Protein 3WID (pdb70)

Organism: Thermoplasma volcanium (strain ATCC 51530 / DSM 4299 / JCM 9571 / NBRC 15438 / GSS1) (NCBI:txid273116)

Sequence (1438 aa):
STINAIVTDAPKGGVKYTKIDMPEPEKYEAKLKPVYIGICGTDRGEVAGALSFTYNPEGENFLVLGHEALLQVLDVSDNNYIKRGDFVVPLVRRPGKCVNCRIGRQDNCSIGDPDKHEAGITGLHGFMRDVIYDDIQNLVKVNDPDLGKIAVLTEPLKNVMKAFEVFDVVSKRSIFQNDDSTFIGKKMVVIGSGSEAFLYSFVGKDRGFDVTMVNRHDETENKMKMMDDFGVGFSNYLKDMPDKIDLLVDTSGDPSTIFKFVKKVNNNGVVILFGFNGKAPGYPVNGEDIDYIVERNITIAGSVDAAKIHYVQALDSLSNWYHRHPQTIKDIITYEAKPEETNIFFQKPKGEIKTVIKWPSTINAIVTDAPKGGVKYTKIDMPEPEKYEAKLKPVYIGICGTDRGEVAGALSFTYNPEGENFLVLGHEALLQVLDVSDNNYIKRGDFVVPLVRRPGKCVNCRIGRQDNCSIGDPDKHEAGITGLHGFMRDVIYDDIQNLVKVNDPDLGKIAVLTEPLKNVMKAFEVFDVVSKRSIFQNDDSTFIGKKMVVIGSGSEAFLYSFVGKDRGFDVTMVNRHDETENKMKMMDDFGVGFSNYLKDMPDKIDLLVDTSGDPSTIFKFVKKVNNNGVVILFGFNGKAPGYPVNGEDIDYIVERNITIAGSVDAAKIHYVQALDSLSNWYHRHPQTIKDIITYEAKPEETNIFFQKPKGEIKTVIKWPSTINAIVTDAPKGGVKYTKIDMPEPYEAKLKPVYIGICGTDRGEVAGALSFTYNPEGENFLVLGHEALLQVLDVSDNNYIKRGDFVVPLVRRPGKCVNCRIGRQDNCSIGDPDKHEAGITGLHGFMRDVIYDDIQNLVKVNDPDLGKIAVLTEPLKNVMKAFEVFDVVSKRSIFQNDDSTFIGKKMVVIGSGSEAFLYSFVGKDRGFDVTMVNRHDETENKMKMMDDFGVGFSNYLKDMPDKIDLLVDTSGDPSTIFKFVKKVNNNGVVILFGFNGKAPGYPVNGEDIDYIVERNITIAGSVDAAKIHYVQALDSLSNWYHRHPQTIKDIITYEAKPEETNIFFQKPKGEIKTVIKWPSTINAIVTDAPKGGVKYTKIDMPEPEKYEAKLKPVYIGICGTDRGEVAGALSFTYNPEGENFLVLGHEALLQVLDVSDNNYIKRGDFVVPLVRRPGKCVNCRIGRQDNCSIGDPDKHEAGITGLHGFMRDVIYDDIQNLVKVNDPDLGKIAVLTEPLKNVMKAFEVFDVVSKRSIFQNDDSTFIGKKMVVIGSGSEAFLYSFVGKDRGFDVTMVNRHDETENKMKMMDDFGVGFSNYLKDMPDKIDLLVDTSGDPSTIFKFVKKVNNNGVVILFGFNGKAPGYPVNGEDIDYIVERNITIAGSVDAAKIHYVQALDSLSNWYHRHPQTIKDIITYEAKPEETNIFFQKPKGEIKTVIKWP

InterPro domains:
  IPR011032 GroES-like superfamily [SSF50129] (4-195)
  IPR013154 Alcohol dehydrogenase-like, N-terminal [PF08240] (30-144)
  IPR026583 Glucose 1-dehydrogenase, archaea [MF_02127] (4-361)
  IPR031640 Glucose dehydrogenase, C-terminal [PF16912] (150-359)
  IPR036291 NAD(P)-binding domain superfamily [SSF51735] (185-318)

Foldseek 3Di:
DKWWFWKAFPQQAAIATDIDDDDDDPDAFFKKFFQKFWDDVLLLCSRVSNDHQFHEAPPDGIAGATQLTKIATCQGPDDDPDGHGFIWHFAFKAAFDDPQSVVQRCLPPPPPPPRMGGDRGHNHHHRGMGMDGDHPVRIGTQPDPPLPPLLSCLFLLLLLVQLVVVVVVLLVPDPLDPPVNAQAAAEEEEEDQFQSSLSNQLVCVVRNHQYEYEYCDDDDVLSVVLCVVRNYHYDNVVVPNDAAHQEYEYAAQADVVQLVHLLRYAQSHEYEYEHHDPPHDDDDDDPVSVVSCVVRVYDYYYGGGHGVVSSVVSSVVSVVCCVRPVPSSVVLAPEAAEPRPCCCSVDPDDPHRMHMYRYD/DKWWFWKFQPLQAAIDTGIDDDDDDDDFFFKKFFQKFWDDPLLLNRNVSVDNQFHAAPPDRIAGATQLTKIATCQGDDDDPDGHGFIWHFAFKQAFDDPQRVVQRRLPPPPPPPRIAGDRGHNHHHRGMGMDTHHPVRIGTQPDPVLPPLLSLLFLLLLLLVLVVVVVVLLVVDQLDDPVSACAAAEEEEEDQAQNSVSNVLVCVVRRHAYEYEYQDDADVLSQVLCVVSNYHYDNVVPNDDAAHQEYEYQAQAPQVQLVRLLRHAQSGEYEYEHHDPPHDDDDDDPVSVVSCVVRVYYYYYGDGHGPVSSVVSSVVSVVCCVVPVVSSVSLAPEEAEPRPCVCSNDPPPPHRIHMYRYD/DKWWAWKFQPQQAAIDTDIDDDDDDAFFKKAFFKFWDDPVLLCSRVSVDNQFHAAPPDRIAGATQLTKIFTCQGHDDDPDGHGFIWHFAFKQAADDPCRVVQNSQVPPPPPPRIGGDRGHNHHHRRMGMDHDYPVRIGTQDDPPLPPLLSLLQLLLLLLVLVVVVVVLLVVDVLDDPVNACAAAEEEEEDQFQSSLSNQQVCVVSHHAYEYEYCDDDDPLSCVLCVLRNHHYDNCVVPNDAAHQEYEYQPQAPQVQLVRLLRYAQSHEAEYEHDDPPHDDDDQDPVSVVSCVVRVYYYYYTDGHGPVSSVVSSVSSVVCCVRPVVSSVVLAPEEAASNPVCVSVDPDPPHRMYMYRYD/DWWWFWKFFPQQAAIDRGIDDDDDDPDFFFKKAFQKFWDDVVLLCSRVSNDNQFHAAPPDGIAGATQLTKMFTCDGPDDDPDHHGFIWRFAFKAAFDDPQRVVQRCLVPPPPPPRIAGDRGHNHHHRRMGMDTHYPVRIGTQPDPVLPPLLSCLFLLLQLLVLVVVVVVLLVVDQLDDPVSACAAAEEEEEDQAQSSLSNQLVCVVRRHQAEYEECDDDDVLSVVLCVVSNYHYDYVVVPNDAAHQEYEYQDQAVVVQLVNLLRYAQSHEYEYEHHDPVHDDDDQDPVSVVSCVVRVYYYHYGGGHGPVSSVVSSVVSVVCCVVPVPSSVSQAPEADESNPCCCSPDPDDNHRMYMYRYD

B-factor: mean 48.36, std 15.12, range [22.32, 120.38]

CATH classification: 3.90.180.10 (+1 more: 3.40.50.720)

Nearest PDB structures (foldseek):
  3wic-assembly1_C  TM=9.984E-01  e=1.412E-76  Thermoplasma volcanium GSS1
  3wie-assembly1_B  TM=9.990E-01  e=1.267E-75  Thermoplasma volcanium GSS1
  3wid-assembly1_C  TM=1.001E+00  e=3.796E-75  Thermoplasma volcanium GSS1
  2cd9-assembly1_A-2  TM=9.134E-01  e=1.027E-37  Saccharolobus solfataricus
  2cda-assembly1_B-2  TM=9.134E-01  e=1.267E-35  Saccharolobus solfataricus

Secondary structure (DSSP, 8-state):
-EEEEEEEETTTEEEEEEEEE----SS-SEEEEEEEEE--HHHHHHHTT--SS-B--TT-S-EE--SEEEEEEEEE-S-SS--TT-EEEE-SEE--SSTTGGGT-GGG-SS-TTTSEEBTTBSB--S-BS-EEE-GGGEEE---GGGGGGGGGHHHHHHHHHHHHHHHHHGGGS--S-TTSS-TT-EEEEEB-SHHHHHHHHHHHHTT-EEEEEESS---HHHHHHHHHTT-EEEETTT----SEEEEEE-S--HHHHHHHHTTEEEEEEEEE----TTPPPEEE-HHHHHHHHHTT-EEEE-----HHHHHHHHHHHHHHHTT-HHHHHTTEEEEE-TT-GGGGTSPPTT-SEEEEE--/-EEEEEEEETTTEEEEEEEEE----SS-SEEEEEEEEE--HHHHHHHTT--TT-BPPTT-S-EE---EEEEEEEEE-S-SS--TT-EEEE-SEE--SSTTGGGT-GGG-SS-TTTSEEETTBEE--S-BS-EEE-GGGEEE---TT-GGGGGGHHHHHHHHHHHHHHHHHGGGS--S-TTSS-TT-EEEEE--SHHHHHHHHHHHHTT-EEEEEESS---HHHHHHHHHHT-EEEETTT----SEEEEEE-S--HHHHHHHHTTEEEEEEEEE----TTSPPEEE-HHHHHHHHHHT-EEEE-----HHHHHHHHHHHHHHHTT-HHHHHTTEEEEE-TT-GGGGTS--TT-SEEEEE--/-EEEEEEEETTTEEEEEEEEE------EEEEEEEEE--HHHHHHHHT--TT-BPPTT-S-EE---EEEEEEEEE-S-SS--TT-EEEEPSEE--SSTTGGGT-GGG-SS-TTTSEEBTTBSB--S-BS-EEE-GGGEEE---TTTGGGGGGHHHHHHHHHHHHHHHHHGGGS--S-TTSS-TT-EEEEEB-SHHHHHHHHHHHHTTPEEEEEESS---HHHHHHHHHTT-EEEETTTS---SEEEEEESS--HHHHHHHHTTEEEEEEEEE----TTPPPEEE-HHHHHHHHHTT-EEEE-----HHHHHHHHHHHHHHHTT-HHHHHTTEEEEE-TT-GGGGTS--TT-SEEEEE--/-EEEEEEEETTTEEEEEEEEE-PPPSS-SEEEEEEEEE--HHHHHHHTT--TT-BPPSS-S-EE---EEEEEEEEE---SS--TT-EEEE-SEE--SSTTGGGT-GGG-SS-TTTSEEBTTBSB--S-BS-EEE-GGGEEE---TT-GGGGGGHHHHHHHHHHHHHHHHHGGGS--S-TTSS-TT-EEEEEB-SHHHHHHHHHHHHTT-EEEEEESS---HHHHHHHHHHT-EEEETTT-----EEEEEESS--HHHHHHHHTTEEEEEEEEE----TTPPPEEE-HHHHHHHHHTT-EEEE-----HHHHHHHHHHHHHHHTTSHHHHHTTEEEEE-TT-TTTTTS--TT-SEEEEE--

Structure (mmCIF, N/CA/C/O backbone):
data_3WID
#
_entry.id   3WID
#
_cell.length_a   79.172
_cell.length_b   90.346
_cell.length_c   120.370
_cell.angle_alpha   90.000
_cell.angle_beta   90.840
_cell.angle_gamma   90.000
#
_symmetry.space_group_name_H-M   'P 1 21 1'
#
loop_
_entity.id
_entity.type
_entity.pdbx_description
1 polymer 'Glucose 1-dehydrogenase'
2 non-polymer 'ZINC ION'
3 non-polymer 'NADP NICOTINAMIDE-ADENINE-DINUCLEOTIDE PHOSPHATE'
4 non-polymer S-1,2-PROPANEDIOL
5 non-polymer 'PENTAETHYLENE GLYCOL'
6 water water
#
loop_
_atom_site.group_PDB
_atom_site.id
_atom_site.type_symbol
_atom_site.label_atom_id
_atom_site.label_alt_id
_atom_site.label_comp_id
_atom_site.label_asym_id
_atom_site.label_entity_id
_atom_site.label_seq_id
_atom_site.pdbx_PDB_ins_code
_atom_site.Cartn_x
_atom_site.Cartn_y
_atom_site.Cartn_z
_atom_site.occupancy
_atom_site.B_iso_or_equiv
_atom_site.auth_seq_id
_atom_site.auth_comp_id
_atom_site.auth_asym_id
_atom_site.auth_atom_id
_atom_site.pdbx_PDB_model_num
ATOM 1 N N . SER A 1 2 ? 39.940 -33.173 -1.837 1.00 51.95 2 SER A N 1
ATOM 2 C CA . SER A 1 2 ? 41.373 -33.451 -1.681 1.00 51.55 2 SER A CA 1
ATOM 3 C C . SER A 1 2 ? 41.652 -34.207 -0.363 1.00 50.14 2 SER A C 1
ATOM 4 O O . SER A 1 2 ? 40.859 -34.155 0.552 1.00 56.32 2 SER A O 1
ATOM 7 N N . THR A 1 3 ? 42.762 -34.943 -0.287 1.00 52.21 3 THR A N 1
ATOM 8 C CA . THR A 1 3 ? 43.051 -35.816 0.868 1.00 54.39 3 THR A CA 1
ATOM 9 C C . THR A 1 3 ? 43.988 -35.160 1.878 1.00 46.94 3 THR A C 1
ATOM 10 O O . THR A 1 3 ? 45.068 -34.702 1.513 1.00 47.29 3 THR A O 1
ATOM 14 N N . ILE A 1 4 ? 43.568 -35.091 3.134 1.00 45.13 4 ILE A N 1
ATOM 15 C CA . ILE A 1 4 ? 44.415 -34.447 4.182 1.00 41.93 4 ILE A CA 1
ATOM 16 C C . ILE A 1 4 ? 44.453 -35.282 5.433 1.00 37.10 4 ILE A C 1
ATOM 17 O O . ILE A 1 4 ? 43.606 -36.174 5.652 1.00 37.38 4 ILE A O 1
ATOM 22 N N . ASN A 1 5 ? 45.459 -35.036 6.255 1.00 42.18 5 ASN A N 1
ATOM 23 C CA . ASN A 1 5 ? 45.456 -35.600 7.625 1.00 47.38 5 ASN A CA 1
ATOM 24 C C . ASN A 1 5 ? 44.565 -34.794 8.557 1.00 48.17 5 ASN A C 1
ATOM 25 O O . ASN A 1 5 ? 44.482 -33.581 8.439 1.00 51.06 5 ASN A O 1
ATOM 30 N N . ALA A 1 6 ? 43.928 -35.486 9.488 1.00 48.37 6 ALA A N 1
ATOM 31 C CA . ALA A 1 6 ? 43.000 -34.882 10.421 1.00 45.13 6 ALA A CA 1
ATOM 32 C C . ALA A 1 6 ? 42.797 -35.774 11.614 1.00 50.06 6 ALA A C 1
ATOM 33 O O . ALA A 1 6 ? 42.840 -37.012 11.482 1.00 50.84 6 ALA A O 1
ATOM 35 N N . ILE A 1 7 ? 42.535 -35.147 12.776 1.00 46.09 7 ILE A N 1
ATOM 36 C CA . ILE A 1 7 ? 42.109 -35.882 13.964 1.00 42.18 7 ILE A CA 1
ATOM 37 C C . ILE A 1 7 ? 40.577 -35.803 14.074 1.00 45.21 7 ILE A C 1
ATOM 38 O O . ILE A 1 7 ? 40.011 -34.705 14.130 1.00 48.54 7 ILE A O 1
ATOM 43 N N . VAL A 1 8 ? 39.909 -36.956 14.099 1.00 44.99 8 VAL A N 1
ATOM 44 C CA . VAL A 1 8 ? 38.458 -37.013 14.051 1.00 42.04 8 VAL A CA 1
ATOM 45 C C . VAL A 1 8 ? 37.807 -37.905 15.090 1.00 42.42 8 VAL A C 1
ATOM 46 O O . VAL A 1 8 ? 38.472 -38.657 15.790 1.00 44.48 8 VAL A O 1
ATOM 50 N N . THR A 1 9 ? 36.481 -37.782 15.167 1.00 43.24 9 THR A N 1
ATOM 51 C CA . THR A 1 9 ? 35.643 -38.564 16.049 1.00 42.58 9 THR A CA 1
ATOM 52 C C . THR A 1 9 ? 34.332 -38.820 15.349 1.00 42.96 9 THR A C 1
ATOM 53 O O . THR A 1 9 ? 34.078 -38.351 14.222 1.00 43.83 9 THR A O 1
ATOM 57 N N . ASP A 1 10 ? 33.466 -39.517 16.055 1.00 46.58 10 ASP A N 1
ATOM 58 C CA . ASP A 1 10 ? 32.167 -39.804 15.537 1.00 52.01 10 ASP A CA 1
ATOM 59 C C . ASP A 1 10 ? 31.228 -39.270 16.576 1.00 59.17 10 ASP A C 1
ATOM 60 O O . ASP A 1 10 ? 30.922 -39.949 17.560 1.00 56.19 10 ASP A O 1
ATOM 65 N N . ALA A 1 11 ? 30.768 -38.040 16.389 1.00 58.26 11 ALA A N 1
ATOM 66 C CA . ALA A 1 11 ? 29.962 -37.455 17.446 1.00 59.43 11 ALA A CA 1
ATOM 67 C C . ALA A 1 11 ? 28.500 -37.830 17.225 1.00 53.76 11 ALA A C 1
ATOM 68 O O . ALA A 1 11 ? 28.007 -37.804 16.101 1.00 47.35 11 ALA A O 1
ATOM 70 N N . PRO A 1 12 ? 27.783 -38.144 18.302 1.00 49.65 12 PRO A N 1
ATOM 71 C CA . PRO A 1 12 ? 28.181 -38.114 19.681 1.00 51.30 12 PRO A CA 1
ATOM 72 C C . PRO A 1 12 ? 28.716 -39.404 20.243 1.00 58.23 12 PRO A C 1
ATOM 73 O O . PRO A 1 12 ? 28.888 -39.474 21.473 1.00 54.15 12 PRO A O 1
ATOM 77 N N . LYS A 1 13 ? 28.910 -40.421 19.386 1.00 64.41 13 LYS A N 1
ATOM 78 C CA . LYS A 1 13 ? 29.298 -41.771 19.838 1.00 57.03 13 LYS A CA 1
ATOM 79 C C . LYS A 1 13 ? 30.648 -41.740 20.538 1.00 59.79 13 LYS A C 1
ATOM 80 O O . LYS A 1 13 ? 30.787 -42.146 21.689 1.00 65.34 13 LYS A O 1
ATOM 86 N N . GLY A 1 14 ? 31.676 -41.295 19.843 1.00 58.05 14 GLY A N 1
ATOM 87 C CA . GLY A 1 14 ? 32.942 -41.089 20.525 1.00 60.62 14 GLY A CA 1
ATOM 88 C C . GLY A 1 14 ? 34.162 -41.525 19.784 1.00 52.70 14 GLY A C 1
ATOM 89 O O . GLY A 1 14 ? 34.165 -41.605 18.584 1.00 57.98 14 GLY A O 1
ATOM 90 N N . GLY A 1 15 ? 35.222 -41.799 20.528 1.00 56.63 15 GLY A N 1
ATOM 91 C CA . GLY A 1 15 ? 36.429 -42.335 19.946 1.00 56.56 15 GLY A CA 1
ATOM 92 C C . GLY A 1 15 ? 37.142 -41.265 19.188 1.00 58.39 15 GLY A C 1
ATOM 93 O O . GLY A 1 15 ? 36.580 -40.199 18.942 1.00 66.74 15 GLY A O 1
ATOM 94 N N . VAL A 1 16 ? 38.378 -41.552 18.812 1.00 55.60 16 VAL A N 1
ATOM 95 C CA . VAL A 1 16 ? 39.233 -40.572 18.160 1.00 57.56 16 VAL A CA 1
ATOM 96 C C . VAL A 1 16 ? 40.190 -41.294 17.227 1.00 60.19 16 VAL A C 1
ATOM 97 O O . VAL A 1 16 ? 40.611 -42.398 17.531 1.00 69.60 16 VAL A O 1
ATOM 101 N N . LYS A 1 17 ? 40.538 -40.711 16.089 1.00 59.03 17 LYS A N 1
ATOM 102 C CA . LYS A 1 17 ? 41.667 -41.244 15.347 1.00 56.73 17 LYS A CA 1
ATOM 103 C C . LYS A 1 17 ? 42.377 -40.198 14.546 1.00 53.24 17 LYS A C 1
ATOM 104 O O . LYS A 1 17 ? 41.767 -39.276 14.061 1.00 56.95 17 LYS A O 1
ATOM 110 N N . TYR A 1 18 ? 43.683 -40.351 14.419 1.00 49.21 18 TYR A N 1
ATOM 111 C CA . TYR A 1 18 ? 44.444 -39.562 13.511 1.00 53.35 18 TYR A CA 1
ATOM 112 C C . TYR A 1 18 ? 44.423 -40.322 12.222 1.00 62.89 18 TYR A C 1
ATOM 113 O O . TYR A 1 18 ? 44.624 -41.529 12.225 1.00 53.03 18 TYR A O 1
ATOM 122 N N . THR A 1 19 ? 44.155 -39.624 11.117 1.00 66.96 19 THR A N 1
ATOM 123 C CA . THR A 1 19 ? 43.841 -40.303 9.879 1.00 60.48 19 THR A CA 1
ATOM 124 C C . THR A 1 19 ? 43.808 -39.417 8.623 1.00 61.32 19 THR A C 1
ATOM 125 O O . THR A 1 19 ? 43.944 -38.185 8.680 1.00 53.79 19 THR A O 1
ATOM 129 N N . LYS A 1 20 ? 43.669 -40.081 7.476 1.00 59.34 20 LYS A N 1
ATOM 130 C CA . LYS A 1 20 ? 43.440 -39.394 6.209 1.00 54.55 20 LYS A CA 1
ATOM 131 C C . LYS A 1 20 ? 41.924 -39.214 6.076 1.00 52.41 20 LYS A C 1
ATOM 132 O O . LYS A 1 20 ? 41.153 -40.084 6.494 1.00 50.22 20 LYS A O 1
ATOM 138 N N . ILE A 1 21 ? 41.504 -38.071 5.515 1.00 51.74 21 ILE A N 1
ATOM 139 C CA . ILE A 1 21 ? 40.073 -37.794 5.218 1.00 51.50 21 ILE A CA 1
ATOM 140 C C . ILE A 1 21 ? 39.950 -37.022 3.909 1.00 44.71 21 ILE A C 1
ATOM 141 O O . ILE A 1 21 ? 40.929 -36.378 3.449 1.00 43.59 21 ILE A O 1
ATOM 146 N N . ASP A 1 22 ? 38.763 -37.032 3.322 1.00 47.41 22 ASP A N 1
ATOM 147 C CA . ASP A 1 22 ? 38.548 -36.178 2.135 1.00 50.96 22 ASP A CA 1
ATOM 148 C C . ASP A 1 22 ? 37.772 -34.909 2.430 1.00 44.84 22 ASP A C 1
ATOM 149 O O . ASP A 1 22 ? 36.626 -34.960 2.871 1.00 44.85 22 ASP A O 1
ATOM 154 N N . MET A 1 23 ? 38.379 -33.774 2.117 1.00 45.71 23 MET A N 1
ATOM 155 C CA . MET A 1 23 ? 37.750 -32.493 2.348 1.00 49.94 23 MET A CA 1
ATOM 156 C C . MET A 1 23 ? 37.726 -31.715 1.071 1.00 45.67 23 MET A C 1
ATOM 157 O O . MET A 1 23 ? 38.652 -31.838 0.291 1.00 48.90 23 MET A O 1
ATOM 162 N N . PRO A 1 24 ? 36.693 -30.877 0.885 1.00 45.34 24 PRO A N 1
ATOM 163 C CA . PRO A 1 24 ? 36.666 -30.062 -0.305 1.00 47.36 24 PRO A CA 1
ATOM 164 C C . PRO A 1 24 ? 37.815 -29.104 -0.418 1.00 48.51 24 PRO A C 1
ATOM 165 O O . PRO A 1 24 ? 38.406 -28.686 0.581 1.00 51.34 24 PRO A O 1
ATOM 169 N N . GLU A 1 25 ? 38.115 -28.729 -1.654 1.00 47.05 25 GLU A N 1
ATOM 170 C CA . GLU A 1 25 ? 39.186 -27.809 -1.916 1.00 50.44 25 GLU A CA 1
ATOM 171 C C . GLU A 1 25 ? 38.622 -26.691 -2.814 1.00 48.33 25 GLU A C 1
ATOM 172 O O . GLU A 1 25 ? 38.885 -26.638 -4.002 1.00 54.18 25 GLU A O 1
ATOM 178 N N . PRO A 1 26 ? 37.914 -25.735 -2.208 1.00 50.26 26 PRO A N 1
ATOM 179 C CA . PRO A 1 26 ? 37.310 -24.676 -2.986 1.00 48.38 26 PRO A CA 1
ATOM 180 C C . PRO A 1 26 ? 38.363 -23.819 -3.602 1.00 45.15 26 PRO A C 1
ATOM 181 O O . PRO A 1 26 ? 39.354 -23.469 -2.971 1.00 45.92 26 PRO A O 1
ATOM 185 N N . GLU A 1 27 ? 38.182 -23.525 -4.865 1.00 43.35 27 GLU A N 1
ATOM 186 C CA . GLU A 1 27 ? 39.021 -22.566 -5.533 1.00 45.74 27 GLU A CA 1
ATOM 187 C C . GLU A 1 27 ? 38.632 -21.171 -5.032 1.00 43.81 27 GLU A C 1
ATOM 188 O O . GLU A 1 27 ? 39.423 -20.288 -5.107 1.00 42.09 27 GLU A O 1
ATOM 194 N N . LYS A 1 28 ? 37.370 -20.978 -4.663 1.00 46.33 28 LYS A N 1
ATOM 195 C CA . LYS A 1 28 ? 36.868 -19.686 -4.202 1.00 49.14 28 LYS A CA 1
ATOM 196 C C . LYS A 1 28 ? 36.833 -19.666 -2.660 1.00 45.67 28 LYS A C 1
ATOM 197 O O . LYS A 1 28 ? 36.084 -20.440 -2.019 1.00 43.32 28 LYS A O 1
ATOM 203 N N . TYR A 1 29 ? 37.621 -18.781 -2.067 1.00 40.85 29 TYR A N 1
ATOM 204 C CA . TYR A 1 29 ? 37.608 -18.646 -0.605 1.00 40.47 29 TYR A CA 1
ATOM 205 C C . TYR A 1 29 ? 38.209 -17.323 -0.232 1.00 40.26 29 TYR A C 1
ATOM 206 O O . TYR A 1 29 ? 38.940 -16.741 -0.986 1.00 39.76 29 TYR A O 1
ATOM 215 N N . GLU A 1 30 ? 37.883 -16.855 0.957 1.00 41.64 30 GLU A N 1
ATOM 216 C CA . GLU A 1 30 ? 38.522 -15.686 1.510 1.00 39.09 30 GLU A CA 1
ATOM 217 C C . GLU A 1 30 ? 39.847 -16.002 2.149 1.00 37.14 30 GLU A C 1
ATOM 218 O O . GLU A 1 30 ? 40.786 -15.280 1.937 1.00 41.94 30 GLU A O 1
ATOM 224 N N . ALA A 1 31 ? 39.915 -17.070 2.943 1.00 39.11 31 ALA A N 1
ATOM 225 C CA . ALA A 1 31 ? 41.147 -17.455 3.604 1.00 38.88 31 ALA A CA 1
ATOM 226 C C . ALA A 1 31 ? 41.352 -18.955 3.675 1.00 35.03 31 ALA A C 1
ATOM 227 O O . ALA A 1 31 ? 40.422 -19.715 3.821 1.00 38.32 31 ALA A O 1
ATOM 229 N N . LYS A 1 32 ? 42.623 -19.330 3.576 1.00 35.51 32 LYS A N 1
ATOM 230 C CA . LYS A 1 32 ? 43.082 -20.667 3.592 1.00 37.81 32 LYS A CA 1
ATOM 231 C C . LYS A 1 32 ? 44.225 -20.718 4.602 1.00 33.47 32 LYS A C 1
ATOM 232 O O . LYS A 1 32 ? 45.172 -19.937 4.537 1.00 36.55 32 LYS A O 1
ATOM 238 N N . LEU A 1 33 ? 44.186 -21.692 5.486 1.00 34.59 33 LEU A N 1
ATOM 239 C CA . LEU A 1 33 ? 45.077 -21.690 6.637 1.00 34.65 33 LEU A CA 1
ATOM 240 C C . LEU A 1 33 ? 45.501 -23.097 6.967 1.00 38.39 33 LEU A C 1
ATOM 241 O O . LEU A 1 33 ? 44.819 -24.068 6.588 1.00 43.14 33 LEU A O 1
ATOM 246 N N . LYS A 1 34 ? 46.583 -23.197 7.742 1.00 39.66 34 LYS A N 1
ATOM 247 C CA . LYS A 1 34 ? 46.956 -24.451 8.391 1.00 41.13 34 LYS A CA 1
ATOM 248 C C . LYS A 1 34 ? 47.073 -24.230 9.892 1.00 42.24 34 LYS A C 1
ATOM 249 O O . LYS A 1 34 ? 47.370 -23.117 10.347 1.00 37.15 34 LYS A O 1
ATOM 255 N N . PRO A 1 35 ? 46.876 -25.298 10.663 1.00 42.01 35 PRO A N 1
ATOM 256 C CA . PRO A 1 35 ? 47.071 -25.209 12.096 1.00 44.89 35 PRO A CA 1
ATOM 257 C C . PRO A 1 35 ? 48.537 -25.240 12.457 1.00 50.58 35 PRO A C 1
ATOM 258 O O . PRO A 1 35 ? 49.325 -25.937 11.799 1.00 51.37 35 PRO A O 1
ATOM 262 N N . VAL A 1 36 ? 48.894 -24.449 13.468 1.00 44.76 36 VAL A N 1
ATOM 263 C CA . VAL A 1 36 ? 50.257 -24.400 14.050 1.00 44.21 36 VAL A CA 1
ATOM 264 C C . VAL A 1 36 ? 50.256 -25.097 15.433 1.00 46.66 36 VAL A C 1
ATOM 265 O O . VAL A 1 36 ? 51.146 -25.887 15.724 1.00 44.58 36 VAL A O 1
ATOM 269 N N . TYR A 1 37 ? 49.269 -24.767 16.268 1.00 42.41 37 TYR A N 1
ATOM 270 C CA . TYR A 1 37 ? 49.026 -25.397 17.535 1.00 42.76 37 TYR A CA 1
ATOM 271 C C . TYR A 1 37 ? 47.551 -25.463 17.750 1.00 38.91 37 TYR A C 1
ATOM 272 O O . TYR A 1 37 ? 46.848 -24.565 17.328 1.00 38.69 37 TYR A O 1
ATOM 281 N N . ILE A 1 38 ? 47.103 -26.518 18.415 1.00 40.93 38 ILE A N 1
ATOM 282 C CA . ILE A 1 38 ? 45.723 -26.692 18.839 1.00 47.32 38 ILE A CA 1
ATOM 283 C C . ILE A 1 38 ? 45.692 -27.250 20.279 1.00 51.67 38 ILE A C 1
ATOM 284 O O . ILE A 1 38 ? 46.166 -28.370 20.519 1.00 50.04 38 ILE A O 1
ATOM 289 N N . GLY A 1 39 ? 45.109 -26.453 21.209 1.00 46.34 39 GLY A N 1
ATOM 290 C CA . GLY A 1 39 ? 44.834 -26.857 22.578 1.00 40.89 39 GLY A CA 1
ATOM 291 C C . GLY A 1 39 ? 43.752 -27.918 22.725 1.00 39.41 39 GLY A C 1
ATOM 292 O O . GLY A 1 39 ? 42.859 -28.041 21.896 1.00 41.72 39 GLY A O 1
ATOM 293 N N . ILE A 1 40 ? 43.829 -28.684 23.796 1.00 41.78 40 ILE A N 1
ATOM 294 C CA . ILE A 1 40 ? 42.708 -29.553 24.203 1.00 48.03 40 ILE A CA 1
ATOM 295 C C . ILE A 1 40 ? 42.192 -29.222 25.613 1.00 44.70 40 ILE A C 1
ATOM 296 O O . ILE A 1 40 ? 42.914 -28.696 26.452 1.00 38.80 40 ILE A O 1
ATOM 301 N N . CYS A 1 41 ? 40.916 -29.504 25.834 1.00 50.38 41 CYS A N 1
ATOM 302 C CA . CYS A 1 41 ? 40.269 -29.200 27.115 1.00 54.50 41 CYS A CA 1
ATOM 303 C C . CYS A 1 41 ? 39.398 -30.396 27.422 1.00 47.66 41 CYS A C 1
ATOM 304 O O . CYS A 1 41 ? 39.345 -31.347 26.639 1.00 49.24 41 CYS A O 1
ATOM 307 N N . GLY A 1 42 ? 38.657 -30.320 28.522 1.00 47.05 42 GLY A N 1
ATOM 308 C CA . GLY A 1 42 ? 37.813 -31.430 28.949 1.00 41.06 42 GLY A CA 1
ATOM 309 C C . GLY A 1 42 ? 36.678 -31.726 27.972 1.00 45.24 42 GLY A C 1
ATOM 310 O O . GLY A 1 42 ? 36.172 -32.857 27.936 1.00 43.29 42 GLY A O 1
ATOM 311 N N . THR A 1 43 ? 36.260 -30.739 27.174 1.00 47.90 43 THR A N 1
ATOM 312 C CA . THR A 1 43 ? 35.222 -30.999 26.170 1.00 46.63 43 THR A CA 1
ATOM 313 C C . THR A 1 43 ? 35.747 -31.947 25.063 1.00 45.80 43 THR A C 1
ATOM 314 O O . THR A 1 43 ? 35.056 -32.842 24.592 1.00 50.97 43 THR A O 1
ATOM 318 N N . ASP A 1 44 ? 36.963 -31.739 24.621 1.00 45.97 44 ASP A N 1
ATOM 319 C CA . ASP A 1 44 ? 37.567 -32.656 23.661 1.00 46.47 44 ASP A CA 1
ATOM 320 C C . ASP A 1 44 ? 37.492 -34.110 24.246 1.00 53.12 44 ASP A C 1
ATOM 321 O O . ASP A 1 44 ? 36.969 -35.048 23.601 1.00 44.79 44 ASP A O 1
ATOM 326 N N . ARG A 1 45 ? 38.007 -34.266 25.482 1.00 46.55 45 ARG A N 1
ATOM 327 C CA . ARG A 1 45 ? 38.066 -35.579 26.164 1.00 49.75 45 ARG A CA 1
ATOM 328 C C . ARG A 1 45 ? 36.700 -36.172 26.369 1.00 52.02 45 ARG A C 1
ATOM 329 O O . ARG A 1 45 ? 36.498 -37.357 26.129 1.00 55.57 45 ARG A O 1
ATOM 337 N N . GLY A 1 46 ? 35.728 -35.332 26.700 1.00 52.96 46 GLY A N 1
ATOM 338 C CA . GLY A 1 46 ? 34.351 -35.812 26.807 1.00 51.15 46 GLY A CA 1
ATOM 339 C C . GLY A 1 46 ? 33.702 -36.149 25.477 1.00 58.29 46 GLY A C 1
ATOM 340 O O . GLY A 1 46 ? 32.860 -37.075 25.388 1.00 58.35 46 GLY A O 1
ATOM 341 N N . GLU A 1 47 ? 34.059 -35.405 24.419 1.00 61.70 47 GLU A N 1
ATOM 342 C CA . GLU A 1 47 ? 33.609 -35.791 23.078 1.00 59.91 47 GLU A CA 1
ATOM 343 C C . GLU A 1 47 ? 34.098 -37.229 22.788 1.00 58.69 47 GLU A C 1
ATOM 344 O O . GLU A 1 47 ? 33.301 -38.130 22.522 1.00 57.93 47 GLU A O 1
ATOM 350 N N . VAL A 1 48 ? 35.406 -37.417 22.885 1.00 58.96 48 VAL A N 1
ATOM 351 C CA . VAL A 1 48 ? 36.063 -38.683 22.566 1.00 59.94 48 VAL A CA 1
ATOM 352 C C . VAL A 1 48 ? 35.607 -39.847 23.464 1.00 64.00 48 VAL A C 1
ATOM 353 O O . VAL A 1 48 ? 35.564 -40.978 23.031 1.00 64.33 48 VAL A O 1
ATOM 357 N N . ALA A 1 49 ? 35.233 -39.568 24.703 1.00 68.53 49 ALA A N 1
ATOM 358 C CA . ALA A 1 49 ? 34.722 -40.613 25.578 1.00 62.86 49 ALA A CA 1
ATOM 359 C C . ALA A 1 49 ? 33.243 -40.869 25.424 1.00 63.43 49 ALA A C 1
ATOM 360 O O . ALA A 1 49 ? 32.680 -41.581 26.223 1.00 76.23 49 ALA A O 1
ATOM 362 N N . GLY A 1 50 ? 32.574 -40.261 24.459 1.00 54.46 50 GLY A N 1
ATOM 363 C CA . GLY A 1 50 ? 31.140 -40.478 24.309 1.00 43.94 50 GLY A CA 1
ATOM 364 C C . GLY A 1 50 ? 30.314 -39.870 25.410 1.00 48.38 50 GLY A C 1
ATOM 365 O O . GLY A 1 50 ? 29.144 -40.145 25.490 1.00 54.28 50 GLY A O 1
ATOM 366 N N . ALA A 1 51 ? 30.896 -39.001 26.237 1.00 54.96 51 ALA A N 1
ATOM 367 C CA . ALA A 1 51 ? 30.174 -38.414 27.362 1.00 55.47 51 ALA A CA 1
ATOM 368 C C . ALA A 1 51 ? 29.205 -37.276 26.995 1.00 59.53 51 ALA A C 1
ATOM 369 O O . ALA A 1 51 ? 28.321 -36.927 27.786 1.00 55.38 51 ALA A O 1
ATOM 371 N N . LEU A 1 52 ? 29.349 -36.693 25.810 1.00 59.09 52 LEU A N 1
ATOM 372 C CA . LEU A 1 52 ? 28.517 -35.562 25.443 1.00 60.90 52 LEU A CA 1
ATOM 373 C C . LEU A 1 52 ? 27.481 -36.018 24.416 1.00 69.46 52 LEU A C 1
ATOM 374 O O . LEU A 1 52 ? 27.840 -36.534 23.350 1.00 78.94 52 LEU A O 1
ATOM 379 N N . SER A 1 53 ? 26.196 -35.857 24.732 1.00 69.68 53 SER A N 1
ATOM 380 C CA . SER A 1 53 ? 25.156 -36.339 23.820 1.00 73.01 53 SER A CA 1
ATOM 381 C C . SER A 1 53 ? 24.641 -35.271 22.840 1.00 71.29 53 SER A C 1
ATOM 382 O O . SER A 1 53 ? 24.064 -35.630 21.811 1.00 70.04 53 SER A O 1
ATOM 385 N N . PHE A 1 54 ? 24.883 -33.982 23.130 1.00 61.97 54 PHE A N 1
ATOM 386 C CA . PHE A 1 54 ? 24.421 -32.868 22.264 1.00 61.31 54 PHE A CA 1
ATOM 387 C C . PHE A 1 54 ? 25.322 -32.559 21.039 1.00 57.50 54 PHE A C 1
ATOM 388 O O . PHE A 1 54 ? 24.923 -31.832 20.152 1.00 55.81 54 PHE A O 1
ATOM 396 N N . THR A 1 55 ? 26.534 -33.110 21.026 1.00 57.48 55 THR A N 1
ATOM 397 C CA . THR A 1 55 ? 27.455 -33.011 19.913 1.00 55.47 55 THR A CA 1
ATOM 398 C C . THR A 1 55 ? 26.988 -33.890 18.723 1.00 59.97 55 THR A C 1
ATOM 399 O O . THR A 1 55 ? 26.328 -34.906 18.914 1.00 56.58 55 THR A O 1
ATOM 403 N N . TYR A 1 56 ? 27.329 -33.462 17.502 1.00 55.80 56 TYR A N 1
ATOM 404 C CA . TYR A 1 56 ? 26.982 -34.197 16.289 1.00 53.76 56 TYR A CA 1
ATOM 405 C C . TYR A 1 56 ? 27.913 -33.849 15.155 1.00 53.82 56 TYR A C 1
ATOM 406 O O . TYR A 1 56 ? 28.625 -32.834 15.216 1.00 42.11 56 TYR A O 1
ATOM 415 N N . ASN A 1 57 ? 27.912 -34.704 14.119 1.00 54.81 57 ASN A N 1
ATOM 416 C CA . ASN A 1 57 ? 28.770 -34.508 12.950 1.00 47.15 57 ASN A CA 1
ATOM 417 C C . ASN A 1 57 ? 28.087 -33.533 12.027 1.00 47.44 57 ASN A C 1
ATOM 418 O O . ASN A 1 57 ? 26.880 -33.307 12.124 1.00 52.26 57 ASN A O 1
ATOM 423 N N . PRO A 1 58 ? 28.854 -32.921 11.129 1.00 40.97 58 PRO A N 1
ATOM 424 C CA . PRO A 1 58 ? 28.239 -32.013 10.205 1.00 44.83 58 PRO A CA 1
ATOM 425 C C . PRO A 1 58 ? 27.281 -32.764 9.321 1.00 53.18 58 PRO A C 1
ATOM 426 O O . PRO A 1 58 ? 27.497 -33.935 9.050 1.00 58.80 58 PRO A O 1
ATOM 430 N N . GLU A 1 59 ? 26.236 -32.077 8.880 1.00 56.13 59 GLU A N 1
ATOM 431 C CA . GLU A 1 59 ? 25.195 -32.682 8.094 1.00 63.49 59 GLU A CA 1
ATOM 432 C C . GLU A 1 59 ? 25.739 -33.585 6.967 1.00 61.24 59 GLU A C 1
ATOM 433 O O . GLU A 1 59 ? 26.653 -33.209 6.230 1.00 55.59 59 GLU A O 1
ATOM 439 N N . GLY A 1 60 ? 25.184 -34.797 6.894 1.00 64.30 60 GLY A N 1
ATOM 440 C CA . GLY A 1 60 ? 25.529 -35.792 5.865 1.00 59.86 60 GLY A CA 1
ATOM 441 C C . GLY A 1 60 ? 26.940 -36.363 5.950 1.00 61.61 60 GLY A C 1
ATOM 442 O O . GLY A 1 60 ? 27.490 -36.848 4.943 1.00 64.08 60 GLY A O 1
ATOM 443 N N . GLU A 1 61 ? 27.557 -36.292 7.130 1.00 57.46 61 GLU A N 1
ATOM 444 C CA . GLU A 1 61 ? 28.924 -36.820 7.309 1.00 53.03 61 GLU A CA 1
ATOM 445 C C . GLU A 1 61 ? 29.018 -37.751 8.489 1.00 50.64 61 GLU A C 1
ATOM 446 O O . GLU A 1 61 ? 28.166 -37.709 9.385 1.00 52.24 61 GLU A O 1
ATOM 452 N N . ASN A 1 62 ? 30.056 -38.582 8.501 1.00 52.74 62 ASN A N 1
ATOM 453 C CA . ASN A 1 62 ? 30.151 -39.607 9.531 1.00 57.75 62 ASN A CA 1
ATOM 454 C C . ASN A 1 62 ? 31.423 -39.469 10.319 1.00 54.89 62 ASN A C 1
ATOM 455 O O . ASN A 1 62 ? 31.888 -40.399 10.942 1.00 50.99 62 ASN A O 1
ATOM 460 N N . PHE A 1 63 ? 31.980 -38.277 10.304 1.00 50.89 63 PHE A N 1
ATOM 461 C CA . PHE A 1 63 ? 32.958 -37.907 11.312 1.00 50.89 63 PHE A CA 1
ATOM 462 C C . PHE A 1 63 ? 32.905 -36.395 11.600 1.00 45.75 63 PHE A C 1
ATOM 463 O O . PHE A 1 63 ? 32.283 -35.643 10.870 1.00 43.27 63 PHE A O 1
ATOM 471 N N . LEU A 1 64 ? 33.583 -35.987 12.657 1.00 43.87 64 LEU A N 1
ATOM 472 C CA . LEU A 1 64 ? 33.693 -34.592 13.056 1.00 40.43 64 LEU A CA 1
ATOM 473 C C . LEU A 1 64 ? 35.132 -34.370 13.380 1.00 38.36 64 LEU A C 1
ATOM 474 O O . LEU A 1 64 ? 35.662 -35.043 14.221 1.00 44.69 64 LEU A O 1
ATOM 479 N N . VAL A 1 65 ? 35.797 -33.489 12.658 1.00 40.50 65 VAL A N 1
ATOM 480 C CA . VAL A 1 65 ? 37.183 -33.110 12.980 1.00 40.86 65 VAL A CA 1
ATOM 481 C C . VAL A 1 65 ? 37.211 -32.382 14.344 1.00 45.88 65 VAL A C 1
ATOM 482 O O . VAL A 1 65 ? 36.431 -31.459 14.532 1.00 43.52 65 VAL A O 1
ATOM 486 N N . LEU A 1 66 ? 38.118 -32.790 15.250 1.00 44.33 66 LEU A N 1
ATOM 487 C CA . LEU A 1 66 ? 38.218 -32.247 16.583 1.00 43.59 66 LEU A CA 1
ATOM 488 C C . LEU A 1 66 ? 38.997 -30.959 16.611 1.00 39.53 66 LEU A C 1
ATOM 489 O O . LEU A 1 66 ? 39.757 -30.615 15.681 1.00 44.28 66 LEU A O 1
ATOM 494 N N . GLY A 1 67 ? 38.778 -30.221 17.680 1.00 35.78 67 GLY A N 1
ATOM 495 C CA . GLY A 1 67 ? 39.685 -29.160 18.044 1.00 38.11 67 GLY A CA 1
ATOM 496 C C . GLY A 1 67 ? 39.055 -27.794 17.845 1.00 38.33 67 GLY A C 1
ATOM 497 O O . GLY A 1 67 ? 38.674 -27.475 16.735 1.00 33.65 67 GLY A O 1
ATOM 498 N N . HIS A 1 68 ? 38.936 -27.021 18.941 1.00 41.10 68 HIS A N 1
ATOM 499 C CA . HIS A 1 68 ? 38.411 -25.663 18.916 1.00 37.26 68 HIS A CA 1
ATOM 500 C C . HIS A 1 68 ? 39.363 -24.614 19.448 1.00 38.77 68 HIS A C 1
ATOM 501 O O . HIS A 1 68 ? 39.066 -23.432 19.300 1.00 35.32 68 HIS A O 1
ATOM 508 N N . GLU A 1 69 ? 40.520 -25.020 20.009 1.00 41.09 69 GLU A N 1
ATOM 509 C CA . GLU A 1 69 ? 41.528 -24.060 20.508 1.00 40.54 69 GLU A CA 1
ATOM 510 C C . GLU A 1 69 ? 42.736 -23.947 19.629 1.00 40.53 69 GLU A C 1
ATOM 511 O O . GLU A 1 69 ? 43.765 -24.532 19.920 1.00 39.92 69 GLU A O 1
ATOM 517 N N . ALA A 1 70 ? 42.677 -23.089 18.625 1.00 40.57 70 ALA A N 1
ATOM 518 C CA . ALA A 1 70 ? 43.628 -23.190 17.542 1.00 32.27 70 ALA A CA 1
ATOM 519 C C . ALA A 1 70 ? 44.356 -21.950 17.451 1.00 32.60 70 ALA A C 1
ATOM 520 O O . ALA A 1 70 ? 43.878 -20.927 17.876 1.00 38.01 70 ALA A O 1
ATOM 522 N N . LEU A 1 71 ? 45.556 -22.082 16.930 1.00 33.52 71 LEU A N 1
ATOM 523 C CA . LEU A 1 71 ? 46.386 -21.007 16.496 1.00 34.10 71 LEU A CA 1
ATOM 524 C C . LEU A 1 71 ? 46.724 -21.442 15.073 1.00 37.21 71 LEU A C 1
ATOM 525 O O . LEU A 1 71 ? 47.198 -22.539 14.894 1.00 34.59 71 LEU A O 1
ATOM 530 N N . LEU A 1 72 ? 46.438 -20.602 14.084 1.00 37.88 72 LEU A N 1
ATOM 531 C CA . LEU A 1 72 ? 46.530 -20.986 12.681 1.00 38.00 72 LEU A CA 1
ATOM 532 C C . LEU A 1 72 ? 47.404 -20.002 12.003 1.00 38.50 72 LEU A C 1
ATOM 533 O O . LEU A 1 72 ? 47.590 -18.919 12.523 1.00 39.17 72 LEU A O 1
ATOM 538 N N . GLN A 1 73 ? 47.946 -20.393 10.839 1.00 36.81 73 GLN A N 1
ATOM 539 C CA . GLN A 1 73 ? 48.722 -19.465 10.004 1.00 37.57 73 GLN A CA 1
ATOM 540 C C . GLN A 1 73 ? 48.045 -19.308 8.646 1.00 37.13 73 GLN A C 1
ATOM 541 O O . GLN A 1 73 ? 47.563 -20.277 8.085 1.00 45.14 73 GLN A O 1
ATOM 547 N N . VAL A 1 74 ? 47.989 -18.098 8.134 1.00 36.63 74 VAL A N 1
ATOM 548 C CA . VAL A 1 74 ? 47.330 -17.857 6.880 1.00 41.09 74 VAL A CA 1
ATOM 549 C C . VAL A 1 74 ? 48.239 -18.342 5.729 1.00 45.68 74 VAL A C 1
ATOM 550 O O . VAL A 1 74 ? 49.365 -17.824 5.559 1.00 41.85 74 VAL A O 1
ATOM 554 N N . LEU A 1 75 ? 47.757 -19.306 4.944 1.00 42.16 75 LEU A N 1
ATOM 555 C CA . LEU A 1 75 ? 48.486 -19.728 3.731 1.00 41.94 75 LEU A CA 1
ATOM 556 C C . LEU A 1 75 ? 48.201 -18.783 2.597 1.00 43.55 75 LEU A C 1
ATOM 557 O O . LEU A 1 75 ? 49.086 -18.474 1.824 1.00 47.63 75 LEU A O 1
ATOM 562 N N . ASP A 1 76 ? 46.991 -18.262 2.535 1.00 42.79 76 ASP A N 1
ATOM 563 C CA . ASP A 1 76 ? 46.563 -17.497 1.371 1.00 43.88 76 ASP A CA 1
ATOM 564 C C . ASP A 1 76 ? 45.281 -16.759 1.694 1.00 40.60 76 ASP A C 1
ATOM 565 O O . ASP A 1 76 ? 44.468 -17.266 2.448 1.00 39.07 76 ASP A O 1
ATOM 570 N N . VAL A 1 77 ? 45.073 -15.576 1.130 1.00 46.17 77 VAL A N 1
ATOM 571 C CA . VAL A 1 77 ? 43.912 -14.815 1.490 1.00 45.97 77 VAL A CA 1
ATOM 572 C C . VAL A 1 77 ? 43.636 -13.772 0.439 1.00 50.81 77 VAL A C 1
ATOM 573 O O . VAL A 1 77 ? 44.552 -13.166 -0.037 1.00 53.49 77 VAL A O 1
ATOM 577 N N . SER A 1 78 ? 42.370 -13.528 0.110 1.00 49.86 78 SER A N 1
ATOM 578 C CA . SER A 1 78 ? 42.035 -12.488 -0.867 1.00 54.28 78 SER A CA 1
ATOM 579 C C . SER A 1 78 ? 42.398 -11.102 -0.353 1.00 59.87 78 SER A C 1
ATOM 580 O O . SER A 1 78 ? 42.536 -10.888 0.845 1.00 58.12 78 SER A O 1
ATOM 583 N N . ASP A 1 79 ? 42.528 -10.149 -1.263 1.00 57.55 79 ASP A N 1
ATOM 584 C CA . ASP A 1 79 ? 42.974 -8.839 -0.867 1.00 54.43 79 ASP A CA 1
ATOM 585 C C . ASP A 1 79 ? 42.108 -8.342 0.246 1.00 49.58 79 ASP A C 1
ATOM 586 O O . ASP A 1 79 ? 40.884 -8.302 0.115 1.00 52.13 79 ASP A O 1
ATOM 591 N N . ASN A 1 80 ? 42.718 -7.940 1.344 1.00 46.60 80 ASN A N 1
ATOM 592 C CA . ASN A 1 80 ? 41.964 -7.226 2.354 1.00 50.41 80 ASN A CA 1
ATOM 593 C C . ASN A 1 80 ? 42.865 -6.363 3.158 1.00 47.93 80 ASN A C 1
ATOM 594 O O . ASN A 1 80 ? 44.070 -6.448 3.069 1.00 53.63 80 ASN A O 1
ATOM 599 N N . ASN A 1 81 ? 42.268 -5.568 4.002 1.00 51.67 81 ASN A N 1
ATOM 600 C CA . ASN A 1 81 ? 43.037 -4.652 4.787 1.00 56.09 81 ASN A CA 1
ATOM 601 C C . ASN A 1 81 ? 43.521 -5.168 6.118 1.00 53.51 81 ASN A C 1
ATOM 602 O O . ASN A 1 81 ? 44.234 -4.459 6.795 1.00 52.27 81 ASN A O 1
ATOM 607 N N . TYR A 1 82 ? 43.232 -6.417 6.465 1.00 52.00 82 TYR A N 1
ATOM 608 C CA . TYR A 1 82 ? 43.518 -6.879 7.805 1.00 49.19 82 TYR A CA 1
ATOM 609 C C . TYR A 1 82 ? 44.616 -7.894 7.922 1.00 49.59 82 TYR A C 1
ATOM 610 O O . TYR A 1 82 ? 45.503 -7.690 8.748 1.00 41.98 82 TYR A O 1
ATOM 619 N N . ILE A 1 83 ? 44.585 -8.966 7.113 1.00 47.59 83 ILE A N 1
ATOM 620 C CA . ILE A 1 83 ? 45.585 -10.029 7.239 1.00 44.52 83 ILE A CA 1
ATOM 621 C C . ILE A 1 83 ? 46.153 -10.437 5.895 1.00 47.26 83 ILE A C 1
ATOM 622 O O . ILE A 1 83 ? 45.570 -10.183 4.849 1.00 46.81 83 ILE A O 1
ATOM 627 N N . LYS A 1 84 ? 47.301 -11.077 5.934 1.00 48.69 84 LYS A N 1
ATOM 628 C CA . LYS A 1 84 ? 47.987 -11.476 4.716 1.00 52.10 84 LYS A CA 1
ATOM 629 C C . LYS A 1 84 ? 48.724 -12.804 4.900 1.00 54.58 84 LYS A C 1
ATOM 630 O O . LYS A 1 84 ? 48.865 -13.317 6.038 1.00 46.35 84 LYS A O 1
ATOM 636 N N . ARG A 1 85 ? 49.189 -13.377 3.792 1.00 50.11 85 ARG A N 1
ATOM 637 C CA . ARG A 1 85 ? 49.900 -14.645 3.876 1.00 51.53 85 ARG A CA 1
ATOM 638 C C . ARG A 1 85 ? 50.906 -14.551 4.987 1.00 42.25 85 ARG A C 1
ATOM 639 O O . ARG A 1 85 ? 51.613 -13.564 5.100 1.00 47.70 85 ARG A O 1
ATOM 647 N N . GLY A 1 86 ? 50.980 -15.571 5.810 1.00 39.59 86 GLY A N 1
ATOM 648 C CA . GLY A 1 86 ? 51.991 -15.644 6.843 1.00 42.99 86 GLY A CA 1
ATOM 649 C C . GLY A 1 86 ? 51.545 -15.184 8.244 1.00 45.34 86 GLY A C 1
ATOM 650 O O . GLY A 1 86 ? 52.035 -15.675 9.245 1.00 46.87 86 GLY A O 1
ATOM 651 N N . ASP A 1 87 ? 50.622 -14.238 8.315 1.00 42.22 87 ASP A N 1
ATOM 652 C CA . ASP A 1 87 ? 50.066 -13.819 9.599 1.00 38.39 87 ASP A CA 1
ATOM 653 C C . ASP A 1 87 ? 49.564 -15.038 10.349 1.00 40.57 87 ASP A C 1
ATOM 654 O O . ASP A 1 87 ? 49.293 -16.103 9.736 1.00 38.22 87 ASP A O 1
ATOM 659 N N . PHE A 1 88 ? 49.499 -14.869 11.675 1.00 36.23 88 PHE A N 1
ATOM 660 C CA . PHE A 1 88 ? 48.887 -15.838 12.617 1.00 36.49 88 PHE A CA 1
ATOM 661 C C . PHE A 1 88 ? 47.538 -15.360 13.124 1.00 34.62 88 PHE A C 1
ATOM 662 O O . PHE A 1 88 ? 47.314 -14.148 13.393 1.00 32.98 88 PHE A O 1
ATOM 670 N N . VAL A 1 89 ? 46.611 -16.287 13.255 1.00 33.31 89 VAL A N 1
ATOM 671 C CA . VAL A 1 89 ? 45.258 -15.895 13.592 1.00 32.44 89 VAL A CA 1
ATOM 672 C C . VAL A 1 89 ? 44.708 -16.934 14.497 1.00 35.32 89 VAL A C 1
ATOM 673 O O . VAL A 1 89 ? 45.286 -18.012 14.566 1.00 34.94 89 VAL A O 1
ATOM 677 N N . VAL A 1 90 ? 43.673 -16.559 15.264 1.00 35.69 90 VAL A N 1
ATOM 678 C CA . VAL A 1 90 ? 42.917 -17.450 16.125 1.00 32.77 90 VAL A CA 1
ATOM 679 C C . VAL A 1 90 ? 41.504 -17.468 15.523 1.00 34.41 90 VAL A C 1
ATOM 680 O O . VAL A 1 90 ? 40.921 -16.410 15.293 1.00 36.69 90 VAL A O 1
ATOM 684 N N . PRO A 1 91 ? 40.974 -18.657 15.206 1.00 34.81 91 PRO A N 1
ATOM 685 C CA . PRO A 1 91 ? 39.636 -18.714 14.625 1.00 34.76 91 PRO A CA 1
ATOM 686 C C . PRO A 1 91 ? 38.536 -18.768 15.694 1.00 30.19 91 PRO A C 1
ATOM 687 O O . PRO A 1 91 ? 38.723 -19.274 16.780 1.00 30.84 91 PRO A O 1
ATOM 691 N N . LEU A 1 92 ? 37.395 -18.212 15.370 1.00 30.34 92 LEU A N 1
ATOM 692 C CA . LEU A 1 92 ? 36.215 -18.235 16.244 1.00 30.46 92 LEU A CA 1
ATOM 693 C C . LEU A 1 92 ? 35.759 -19.634 16.297 1.00 35.75 92 LEU A C 1
ATOM 694 O O . LEU A 1 92 ? 35.719 -20.315 15.220 1.00 31.73 92 LEU A O 1
ATOM 699 N N . VAL A 1 93 ? 35.356 -20.052 17.503 1.00 29.56 93 VAL A N 1
ATOM 700 C CA . VAL A 1 93 ? 34.709 -21.314 17.656 1.00 34.61 93 VAL A CA 1
ATOM 701 C C . VAL A 1 93 ? 33.239 -21.270 17.245 1.00 36.51 93 VAL A C 1
ATOM 702 O O . VAL A 1 93 ? 32.766 -22.072 16.375 1.00 34.89 93 VAL A O 1
ATOM 706 N N . ARG A 1 94 ? 32.506 -20.359 17.874 1.00 35.40 94 ARG A N 1
ATOM 707 C CA . ARG A 1 94 ? 31.051 -20.331 17.679 1.00 35.38 94 ARG A CA 1
ATOM 708 C C . ARG A 1 94 ? 30.748 -19.477 16.480 1.00 32.31 94 ARG A C 1
ATOM 709 O O . ARG A 1 94 ? 31.274 -18.397 16.374 1.00 36.22 94 ARG A O 1
ATOM 717 N N . ARG A 1 95 ? 29.884 -19.982 15.596 1.00 32.99 95 ARG A N 1
ATOM 718 C CA . ARG A 1 95 ? 29.455 -19.286 14.372 1.00 35.08 95 ARG A CA 1
ATOM 719 C C . ARG A 1 95 ? 27.988 -18.894 14.489 1.00 33.64 95 ARG A C 1
ATOM 720 O O . ARG A 1 95 ? 27.204 -19.617 15.096 1.00 34.99 95 ARG A O 1
ATOM 728 N N . PRO A 1 96 ? 27.624 -17.730 13.934 1.00 32.86 96 PRO A N 1
ATOM 729 C CA . PRO A 1 96 ? 26.323 -17.142 14.125 1.00 34.27 96 PRO A CA 1
ATOM 730 C C . PRO A 1 96 ? 25.210 -17.892 13.398 1.00 40.47 96 PRO A C 1
ATOM 731 O O . PRO A 1 96 ? 25.411 -18.407 12.286 1.00 39.34 96 PRO A O 1
ATOM 735 N N . GLY A 1 97 ? 24.045 -17.979 14.054 1.00 39.44 97 GLY A N 1
ATOM 736 C CA . GLY A 1 97 ? 22.810 -18.388 13.399 1.00 35.46 97 GLY A CA 1
ATOM 737 C C . GLY A 1 97 ? 22.123 -17.153 12.942 1.00 35.54 97 GLY A C 1
ATOM 738 O O . GLY A 1 97 ? 22.771 -16.264 12.492 1.00 34.39 97 GLY A O 1
ATOM 739 N N . LYS A 1 98 ? 20.798 -17.089 13.086 1.00 39.55 98 LYS A N 1
ATOM 740 C CA . LYS A 1 98 ? 20.039 -15.957 12.603 1.00 39.25 98 LYS A CA 1
ATOM 741 C C . LYS A 1 98 ? 19.382 -15.081 13.678 1.00 35.04 98 LYS A C 1
ATOM 742 O O . LYS A 1 98 ? 18.897 -14.029 13.344 1.00 36.99 98 LYS A O 1
ATOM 748 N N . CYS A 1 99 ? 19.224 -15.560 14.904 1.00 34.55 99 CYS A N 1
ATOM 749 C CA . CYS A 1 99 ? 18.558 -14.736 15.990 1.00 36.31 99 CYS A CA 1
ATOM 750 C C . CYS A 1 99 ? 19.104 -13.317 16.188 1.00 33.89 99 CYS A C 1
ATOM 751 O O . CYS A 1 99 ? 20.139 -12.947 15.685 1.00 36.18 99 CYS A O 1
ATOM 754 N N . VAL A 1 100 ? 18.412 -12.565 17.016 1.00 39.55 100 VAL A N 1
ATOM 755 C CA . VAL A 1 100 ? 18.699 -11.165 17.277 1.00 37.20 100 VAL A CA 1
ATOM 756 C C . VAL A 1 100 ? 20.123 -11.005 17.822 1.00 34.20 100 VAL A C 1
ATOM 757 O O . VAL A 1 100 ? 20.790 -10.039 17.513 1.00 32.74 100 VAL A O 1
ATOM 761 N N . ASN A 1 101 ? 20.603 -11.990 18.559 1.00 33.29 101 ASN A N 1
ATOM 762 C CA . ASN A 1 101 ? 21.915 -11.901 19.150 1.00 37.33 101 ASN A CA 1
ATOM 763 C C . ASN A 1 101 ? 23.028 -12.349 18.206 1.00 35.04 101 ASN A C 1
ATOM 764 O O . ASN A 1 101 ? 24.039 -11.656 18.093 1.00 30.20 101 ASN A O 1
ATOM 769 N N . CYS A 1 102 ? 22.822 -13.422 17.474 1.00 34.52 102 CYS A N 1
ATOM 770 C CA . CYS A 1 102 ? 23.743 -13.904 16.471 1.00 35.65 102 CYS A CA 1
ATOM 771 C C . CYS A 1 102 ? 24.013 -12.925 15.335 1.00 32.27 102 CYS A C 1
ATOM 772 O O . CYS A 1 102 ? 25.098 -12.856 14.846 1.00 31.55 102 CYS A O 1
ATOM 775 N N . ARG A 1 103 ? 23.013 -12.196 14.900 1.00 34.23 103 ARG A N 1
ATOM 776 C CA . ARG A 1 103 ? 23.170 -11.260 13.815 1.00 33.55 103 ARG A CA 1
ATOM 777 C C . ARG A 1 103 ? 24.013 -10.029 14.103 1.00 32.96 103 ARG A C 1
ATOM 778 O O . ARG A 1 103 ? 24.436 -9.372 13.202 1.00 31.77 103 ARG A O 1
ATOM 786 N N . ILE A 1 104 ? 24.211 -9.703 15.364 1.00 34.83 104 ILE A N 1
ATOM 787 C CA . ILE A 1 104 ? 25.115 -8.633 15.750 1.00 34.84 104 ILE A CA 1
ATOM 788 C C . ILE A 1 104 ? 26.539 -9.092 16.171 1.00 37.35 104 ILE A C 1
ATOM 789 O O . ILE A 1 104 ? 27.304 -8.320 16.688 1.00 36.01 104 ILE A O 1
ATOM 794 N N . GLY A 1 105 ? 26.850 -10.358 15.959 1.00 35.25 105 GLY A N 1
ATOM 795 C CA . GLY A 1 105 ? 28.117 -10.950 16.393 1.00 35.41 105 GLY A CA 1
ATOM 796 C C . GLY A 1 105 ? 28.125 -11.344 17.858 1.00 34.11 105 GLY A C 1
ATOM 797 O O . GLY A 1 105 ? 29.190 -11.461 18.486 1.00 29.86 105 GLY A O 1
ATOM 798 N N . ARG A 1 106 ? 26.935 -11.552 18.408 1.00 32.26 106 ARG A N 1
ATOM 799 C CA . ARG A 1 106 ? 26.829 -12.036 19.736 1.00 28.03 106 ARG A CA 1
ATOM 800 C C . ARG A 1 106 ? 26.142 -13.372 19.760 1.00 30.03 106 ARG A C 1
ATOM 801 O O . ARG A 1 106 ? 25.318 -13.663 20.625 1.00 31.99 106 ARG A O 1
ATOM 809 N N . GLN A 1 107 ? 26.596 -14.264 18.908 1.00 29.22 107 GLN A N 1
ATOM 810 C CA . GLN A 1 107 ? 26.187 -15.681 18.993 1.00 29.84 107 GLN A CA 1
ATOM 811 C C . GLN A 1 107 ? 26.551 -16.355 20.309 1.00 31.83 107 GLN A C 1
ATOM 812 O O . GLN A 1 107 ? 25.949 -17.363 20.697 1.00 28.54 107 GLN A O 1
ATOM 818 N N . ASP A 1 108 ? 27.576 -15.842 21.006 1.00 32.09 108 ASP A N 1
ATOM 819 C CA . ASP A 1 108 ? 27.836 -16.353 22.346 1.00 32.59 108 ASP A CA 1
ATOM 820 C C . ASP A 1 108 ? 26.612 -16.209 23.228 1.00 31.24 108 ASP A C 1
ATOM 821 O O . ASP A 1 108 ? 26.474 -16.880 24.231 1.00 32.53 108 ASP A O 1
ATOM 826 N N . ASN A 1 109 ? 25.728 -15.303 22.840 1.00 31.71 109 ASN A N 1
ATOM 827 C CA . ASN A 1 109 ? 24.478 -15.084 23.578 1.00 36.85 109 ASN A CA 1
ATOM 828 C C . ASN A 1 109 ? 23.283 -15.487 22.728 1.00 38.01 109 ASN A C 1
ATOM 829 O O . ASN A 1 109 ? 22.257 -14.850 22.811 1.00 37.38 109 ASN A O 1
ATOM 834 N N . CYS A 1 110 ? 23.427 -16.548 21.912 1.00 40.18 110 CYS A N 1
ATOM 835 C CA . CYS A 1 110 ? 22.351 -17.003 21.055 1.00 35.60 110 CYS A CA 1
ATOM 836 C C . CYS A 1 110 ? 21.030 -17.174 21.831 1.00 34.65 110 CYS A C 1
ATOM 837 O O . CYS A 1 110 ? 20.975 -17.805 22.891 1.00 38.51 110 CYS A O 1
ATOM 840 N N . SER A 1 111 ? 19.954 -16.619 21.300 1.00 37.73 111 SER A N 1
ATOM 841 C CA . SER A 1 111 ? 18.626 -16.737 21.957 1.00 40.03 111 SER A CA 1
ATOM 842 C C . SER A 1 111 ? 17.920 -18.075 21.716 1.00 39.55 111 SER A C 1
ATOM 843 O O . SER A 1 111 ? 16.968 -18.371 22.428 1.00 37.00 111 SER A O 1
ATOM 846 N N . ILE A 1 112 ? 18.381 -18.849 20.724 1.00 42.05 112 ILE A N 1
ATOM 847 C CA . ILE A 1 112 ? 17.791 -20.156 20.391 1.00 41.74 112 ILE A CA 1
ATOM 848 C C . ILE A 1 112 ? 18.643 -21.285 20.921 1.00 42.19 112 ILE A C 1
ATOM 849 O O . ILE A 1 112 ? 18.140 -22.201 21.496 1.00 45.22 112 ILE A O 1
ATOM 854 N N . GLY A 1 113 ? 19.958 -21.174 20.839 1.00 43.48 113 GLY A N 1
ATOM 855 C CA . GLY A 1 113 ? 20.806 -22.345 21.021 1.00 38.69 113 GLY A CA 1
ATOM 856 C C . GLY A 1 113 ? 20.913 -23.156 19.751 1.00 38.64 113 GLY A C 1
ATOM 857 O O . GLY A 1 113 ? 20.646 -22.681 18.614 1.00 40.99 113 GLY A O 1
ATOM 858 N N . ASP A 1 114 ? 21.306 -24.404 19.915 1.00 44.87 114 ASP A N 1
ATOM 859 C CA . ASP A 1 114 ? 21.260 -25.332 18.800 1.00 44.25 114 ASP A CA 1
ATOM 860 C C . ASP A 1 114 ? 19.845 -25.402 18.210 1.00 40.40 114 ASP A C 1
ATOM 861 O O . ASP A 1 114 ? 18.905 -25.576 18.941 1.00 45.99 114 ASP A O 1
ATOM 866 N N . PRO A 1 115 ? 19.680 -25.296 16.886 1.00 43.11 115 PRO A N 1
ATOM 867 C CA . PRO A 1 115 ? 20.667 -25.226 15.807 1.00 41.32 115 PRO A CA 1
ATOM 868 C C . PRO A 1 115 ? 20.863 -23.885 15.183 1.00 39.12 115 PRO A C 1
ATOM 869 O O . PRO A 1 115 ? 21.401 -23.797 14.096 1.00 44.31 115 PRO A O 1
ATOM 873 N N . ASP A 1 116 ? 20.502 -22.819 15.866 1.00 45.40 116 ASP A N 1
ATOM 874 C CA . ASP A 1 116 ? 20.832 -21.498 15.368 1.00 42.07 116 ASP A CA 1
ATOM 875 C C . ASP A 1 116 ? 22.360 -21.284 15.316 1.00 47.00 116 ASP A C 1
ATOM 876 O O . ASP A 1 116 ? 22.919 -21.074 14.247 1.00 46.43 116 ASP A O 1
ATOM 881 N N . LYS A 1 117 ? 23.036 -21.388 16.444 1.00 49.21 117 LYS A N 1
ATOM 882 C CA . LYS A 1 117 ? 24.503 -21.319 16.452 1.00 46.23 117 LYS A CA 1
ATOM 883 C C . LYS A 1 117 ? 25.143 -22.690 16.299 1.00 45.27 117 LYS A C 1
ATOM 884 O O . LYS A 1 117 ? 24.509 -23.695 16.586 1.00 47.71 117 LYS A O 1
ATOM 890 N N . HIS A 1 118 ? 26.408 -22.706 15.880 1.00 41.16 118 HIS A N 1
ATOM 891 C CA . HIS A 1 118 ? 27.207 -23.923 15.806 1.00 42.12 118 HIS A CA 1
ATOM 892 C C . HIS A 1 118 ? 28.619 -23.703 16.241 1.00 39.12 118 HIS A C 1
ATOM 893 O O . HIS A 1 118 ? 29.152 -22.631 16.011 1.00 38.35 118 HIS A O 1
ATOM 900 N N . GLU A 1 119 ? 29.247 -24.740 16.793 1.00 42.13 119 GLU A N 1
ATOM 901 C CA . GLU A 1 119 ? 30.619 -24.615 17.243 1.00 43.43 119 GLU A CA 1
ATOM 902 C C . GLU A 1 119 ? 31.597 -25.549 16.607 1.00 45.10 119 GLU A C 1
ATOM 903 O O . GLU A 1 119 ? 31.445 -26.782 16.657 1.00 50.71 119 GLU A O 1
ATOM 909 N N . ALA A 1 120 ? 32.657 -24.960 16.092 1.00 40.20 120 ALA A N 1
ATOM 910 C CA . ALA A 1 120 ? 33.690 -25.714 15.464 1.00 39.77 120 ALA A CA 1
ATOM 911 C C . ALA A 1 120 ? 34.199 -26.787 16.375 1.00 40.64 120 ALA A C 1
ATOM 912 O O . ALA A 1 120 ? 34.608 -26.510 17.509 1.00 40.45 120 ALA A O 1
ATOM 914 N N . GLY A 1 121 ? 34.165 -28.008 15.832 1.00 44.46 121 GLY A N 1
ATOM 915 C CA . GLY A 1 121 ? 34.688 -29.211 16.447 1.00 39.59 121 GLY A CA 1
ATOM 916 C C . GLY A 1 121 ? 33.793 -29.743 17.529 1.00 39.62 121 GLY A C 1
ATOM 917 O O . GLY A 1 121 ? 34.214 -30.580 18.309 1.00 43.98 121 GLY A O 1
ATOM 918 N N . ILE A 1 122 ? 32.560 -29.250 17.586 1.00 44.27 122 ILE A N 1
ATOM 919 C CA . ILE A 1 122 ? 31.670 -29.586 18.656 1.00 42.29 122 ILE A CA 1
ATOM 920 C C . ILE A 1 122 ? 30.299 -29.888 18.108 1.00 44.54 122 ILE A C 1
ATOM 921 O O . ILE A 1 122 ? 29.779 -30.959 18.342 1.00 50.99 122 ILE A O 1
ATOM 926 N N . THR A 1 123 ? 29.668 -28.950 17.419 1.00 44.99 123 THR A N 1
ATOM 927 C CA . THR A 1 123 ? 28.323 -29.190 16.941 1.00 44.32 123 THR A CA 1
ATOM 928 C C . THR A 1 123 ? 28.133 -28.864 15.463 1.00 48.65 123 THR A C 1
ATOM 929 O O . THR A 1 123 ? 27.913 -27.690 15.089 1.00 49.18 123 THR A O 1
ATOM 933 N N . GLY A 1 124 ? 28.166 -29.899 14.625 1.00 46.69 124 GLY A N 1
ATOM 934 C CA . GLY A 1 124 ? 27.813 -29.741 13.196 1.00 41.15 124 GLY A CA 1
ATOM 935 C C . GLY A 1 124 ? 28.786 -29.010 12.315 1.00 39.51 124 GLY A C 1
ATOM 936 O O . GLY A 1 124 ? 28.459 -28.670 11.168 1.00 38.40 124 GLY A O 1
ATOM 937 N N . LEU A 1 125 ? 29.994 -28.773 12.826 1.00 43.32 125 LEU A N 1
ATOM 938 C CA . LEU A 1 125 ? 30.987 -28.033 12.097 1.00 46.62 125 LEU A CA 1
ATOM 939 C C . LEU A 1 125 ? 32.381 -28.557 12.413 1.00 43.07 125 LEU A C 1
ATOM 940 O O . LEU A 1 125 ? 32.747 -28.723 13.582 1.00 41.18 125 LEU A O 1
ATOM 945 N N . HIS A 1 126 ? 33.159 -28.793 11.364 1.00 37.31 126 HIS A N 1
ATOM 946 C CA . HIS A 1 126 ? 34.470 -29.353 11.545 1.00 42.90 126 HIS A CA 1
ATOM 947 C C . HIS A 1 126 ? 35.354 -28.390 12.284 1.00 39.84 126 HIS A C 1
ATOM 948 O O . HIS A 1 126 ? 35.343 -27.181 12.040 1.00 36.18 126 HIS A O 1
ATOM 955 N N . GLY A 1 127 ? 36.154 -28.977 13.138 1.00 37.49 127 GLY A N 1
ATOM 956 C CA . GLY A 1 127 ? 37.158 -28.271 13.918 1.00 37.93 127 GLY A CA 1
ATOM 957 C C . GLY A 1 127 ? 38.479 -28.123 13.234 1.00 35.64 127 GLY A C 1
ATOM 958 O O . GLY A 1 127 ? 38.537 -28.107 12.010 1.00 38.20 127 GLY A O 1
ATOM 959 N N . PHE A 1 128 ? 39.540 -27.861 13.994 1.00 38.07 128 PHE A N 1
ATOM 960 C CA . PHE A 1 128 ? 40.757 -27.303 13.363 1.00 38.54 128 PHE A CA 1
ATOM 961 C C . PHE A 1 128 ? 41.977 -28.229 13.376 1.00 35.78 128 PHE A C 1
ATOM 962 O O . PHE A 1 128 ? 43.040 -27.835 12.919 1.00 33.40 128 PHE A O 1
ATOM 970 N N . MET A 1 129 ? 41.790 -29.471 13.806 1.00 39.61 129 MET A N 1
ATOM 971 C CA . MET A 1 129 ? 42.861 -30.462 13.808 1.00 40.69 129 MET A CA 1
ATOM 972 C C . MET A 1 129 ? 42.887 -31.166 12.451 1.00 42.07 129 MET A C 1
ATOM 973 O O . MET A 1 129 ? 42.452 -32.320 12.328 1.00 36.97 129 MET A O 1
ATOM 978 N N . ARG A 1 130 ? 43.353 -30.451 11.432 1.00 39.12 130 ARG A N 1
ATOM 979 C CA . ARG A 1 130 ? 43.411 -31.010 10.096 1.00 40.15 130 ARG A CA 1
ATOM 980 C C . ARG A 1 130 ? 44.375 -30.150 9.367 1.00 41.35 130 ARG A C 1
ATOM 981 O O . ARG A 1 130 ? 44.606 -28.997 9.779 1.00 37.85 130 ARG A O 1
ATOM 989 N N . ASP A 1 131 ? 44.918 -30.640 8.247 1.00 46.94 131 ASP A N 1
ATOM 990 C CA . ASP A 1 131 ? 46.034 -29.918 7.580 1.00 41.78 131 ASP A CA 1
ATOM 991 C C . ASP A 1 131 ? 45.674 -28.615 7.012 1.00 38.94 131 ASP A C 1
ATOM 992 O O . ASP A 1 131 ? 46.528 -27.742 6.937 1.00 35.56 131 ASP A O 1
ATOM 997 N N . VAL A 1 132 ? 44.464 -28.507 6.474 1.00 36.38 132 VAL A N 1
ATOM 998 C CA . VAL A 1 132 ? 44.087 -27.298 5.767 1.00 39.04 132 VAL A CA 1
ATOM 999 C C . VAL A 1 132 ? 42.716 -26.921 6.244 1.00 36.32 132 VAL A C 1
ATOM 1000 O O . VAL A 1 132 ? 41.917 -27.817 6.534 1.00 31.51 132 VAL A O 1
ATOM 1004 N N . ILE A 1 133 ? 42.476 -25.601 6.267 1.00 38.24 133 ILE A N 1
ATOM 1005 C CA . ILE A 1 133 ? 41.219 -24.954 6.770 1.00 36.25 133 ILE A CA 1
ATOM 1006 C C . ILE A 1 133 ? 40.925 -23.684 5.917 1.00 34.91 133 ILE A C 1
ATOM 1007 O O . ILE A 1 133 ? 41.830 -22.865 5.653 1.00 34.78 133 ILE A O 1
ATOM 1012 N N . TYR A 1 134 ? 39.675 -23.542 5.493 1.00 31.49 134 TYR A N 1
ATOM 1013 C CA . TYR A 1 134 ? 39.217 -22.425 4.726 1.00 34.65 134 TYR A CA 1
ATOM 1014 C C . TYR A 1 134 ? 38.238 -21.717 5.622 1.00 37.95 134 TYR A C 1
ATOM 1015 O O . TYR A 1 134 ? 37.523 -22.360 6.387 1.00 43.25 134 TYR A O 1
ATOM 1024 N N . ASP A 1 135 ? 38.225 -20.389 5.566 1.00 39.23 135 ASP A N 1
ATOM 1025 C CA . ASP A 1 135 ? 37.300 -19.622 6.385 1.00 35.79 135 ASP A CA 1
ATOM 1026 C C . ASP A 1 135 ? 37.128 -18.255 5.790 1.00 34.43 135 ASP A C 1
ATOM 1027 O O . ASP A 1 135 ? 37.957 -17.789 4.990 1.00 40.02 135 ASP A O 1
ATOM 1032 N N . ASP A 1 136 ? 36.116 -17.563 6.254 1.00 35.23 136 ASP A N 1
ATOM 1033 C CA . ASP A 1 136 ? 35.992 -16.113 6.002 1.00 36.63 136 ASP A CA 1
ATOM 1034 C C . ASP A 1 136 ? 36.866 -15.284 6.938 1.00 36.34 136 ASP A C 1
ATOM 1035 O O . ASP A 1 136 ? 37.066 -15.649 8.093 1.00 34.24 136 ASP A O 1
ATOM 1040 N N . ILE A 1 137 ? 37.391 -14.166 6.442 1.00 41.17 137 ILE A N 1
ATOM 1041 C CA . ILE A 1 137 ? 38.288 -13.298 7.226 1.00 39.08 137 ILE A CA 1
ATOM 1042 C C . ILE A 1 137 ? 37.678 -12.822 8.556 1.00 41.57 137 ILE A C 1
ATOM 1043 O O . ILE A 1 137 ? 38.333 -12.769 9.614 1.00 37.55 137 ILE A O 1
ATOM 1048 N N . GLN A 1 138 ? 36.396 -12.528 8.472 1.00 37.67 138 GLN A N 1
ATOM 1049 C CA . GLN A 1 138 ? 35.602 -12.038 9.562 1.00 36.74 138 GLN A CA 1
ATOM 1050 C C . GLN A 1 138 ? 35.638 -13.001 10.742 1.00 36.72 138 GLN A C 1
ATOM 1051 O O . GLN A 1 138 ? 35.409 -12.615 11.895 1.00 34.92 138 GLN A O 1
ATOM 1057 N N . ASN A 1 139 ? 35.898 -14.262 10.479 1.00 33.58 139 ASN A N 1
ATOM 1058 C CA . ASN A 1 139 ? 35.918 -15.276 11.558 1.00 29.68 139 ASN A CA 1
ATOM 1059 C C . ASN A 1 139 ? 37.273 -15.547 12.105 1.00 28.75 139 ASN A C 1
ATOM 1060 O O . ASN A 1 139 ? 37.420 -16.500 12.916 1.00 29.22 139 ASN A O 1
ATOM 1065 N N . LEU A 1 140 ? 38.265 -14.759 11.655 1.00 30.49 140 LEU A N 1
ATOM 1066 C CA . LEU A 1 140 ? 39.660 -14.881 12.156 1.00 32.43 140 LEU A CA 1
ATOM 1067 C C . LEU A 1 140 ? 40.103 -13.653 13.014 1.00 31.80 140 LEU A C 1
ATOM 1068 O O . LEU A 1 140 ? 39.827 -12.516 12.677 1.00 33.47 140 LEU A O 1
ATOM 1073 N N . VAL A 1 141 ? 40.812 -13.903 14.106 1.00 34.22 141 VAL A N 1
ATOM 1074 C CA . VAL A 1 141 ? 41.345 -12.814 14.948 1.00 35.54 141 VAL A CA 1
ATOM 1075 C C . VAL A 1 141 ? 42.860 -12.778 14.830 1.00 31.54 141 VAL A C 1
ATOM 1076 O O . VAL A 1 141 ? 43.523 -13.783 15.030 1.00 31.16 141 VAL A O 1
ATOM 1080 N N . LYS A 1 142 ? 43.384 -11.657 14.408 1.00 35.01 142 LYS A N 1
ATOM 1081 C CA . LYS A 1 142 ? 44.783 -11.572 14.064 1.00 34.77 142 LYS A CA 1
ATOM 1082 C C . LYS A 1 142 ? 45.604 -11.424 15.316 1.00 36.88 142 LYS A C 1
ATOM 1083 O O . LYS A 1 142 ? 45.315 -10.558 16.161 1.00 37.38 142 LYS A O 1
ATOM 1089 N N . VAL A 1 143 ? 46.641 -12.239 15.431 1.00 36.79 143 VAL A N 1
ATOM 1090 C CA . VAL A 1 143 ? 47.579 -11.975 16.461 1.00 38.92 143 VAL A CA 1
ATOM 1091 C C . VAL A 1 143 ? 48.531 -10.929 16.037 1.00 41.09 143 VAL A C 1
ATOM 1092 O O . VAL A 1 143 ? 49.218 -11.072 15.056 1.00 42.47 143 VAL A O 1
ATOM 1096 N N . ASN A 1 144 ? 48.505 -9.817 16.767 1.00 40.27 144 ASN A N 1
ATOM 1097 C CA . ASN A 1 144 ? 49.293 -8.669 16.412 1.00 46.31 144 ASN A CA 1
ATOM 1098 C C . ASN A 1 144 ? 50.601 -8.605 17.157 1.00 42.51 144 ASN A C 1
ATOM 1099 O O . ASN A 1 144 ? 51.336 -7.690 16.908 1.00 43.37 144 ASN A O 1
ATOM 1104 N N . ASP A 1 145 ? 50.861 -9.528 18.079 1.00 41.43 145 ASP A N 1
ATOM 1105 C CA . ASP A 1 145 ? 52.122 -9.551 18.842 1.00 41.40 145 ASP A CA 1
ATOM 1106 C C . ASP A 1 145 ? 53.016 -10.643 18.289 1.00 40.17 145 ASP A C 1
ATOM 1107 O O . ASP A 1 145 ? 52.760 -11.801 18.569 1.00 38.90 145 ASP A O 1
ATOM 1112 N N . PRO A 1 146 ? 54.095 -10.283 17.570 1.00 42.57 146 PRO A N 1
ATOM 1113 C CA . PRO A 1 146 ? 54.990 -11.311 16.970 1.00 44.49 146 PRO A CA 1
ATOM 1114 C C . PRO A 1 146 ? 55.690 -12.157 17.997 1.00 46.95 146 PRO A C 1
ATOM 1115 O O . PRO A 1 146 ? 55.998 -13.319 17.723 1.00 44.52 146 PRO A O 1
ATOM 1119 N N . ASP A 1 147 ? 55.904 -11.604 19.189 1.00 45.22 147 ASP A N 1
ATOM 1120 C CA . ASP A 1 147 ? 56.656 -12.328 20.201 1.00 43.66 147 ASP A CA 1
ATOM 1121 C C . ASP A 1 147 ? 55.858 -13.414 20.843 1.00 44.55 147 ASP A C 1
ATOM 1122 O O . ASP A 1 147 ? 56.413 -14.271 21.523 1.00 50.45 147 ASP A O 1
ATOM 1127 N N . LEU A 1 148 ? 54.544 -13.402 20.670 1.00 42.32 148 LEU A N 1
ATOM 1128 C CA . LEU A 1 148 ? 53.740 -14.288 21.497 1.00 42.85 148 LEU A CA 1
ATOM 1129 C C . LEU A 1 148 ? 54.012 -15.750 21.155 1.00 43.64 148 LEU A C 1
ATOM 1130 O O . LEU A 1 148 ? 53.911 -16.613 22.022 1.00 40.78 148 LEU A O 1
ATOM 1135 N N . GLY A 1 149 ? 54.275 -16.054 19.873 1.00 41.60 149 GLY A N 1
ATOM 1136 C CA . GLY A 1 149 ? 54.408 -17.449 19.476 1.00 37.12 149 GLY A CA 1
ATOM 1137 C C . GLY A 1 149 ? 53.264 -18.314 19.920 1.00 37.42 149 GLY A C 1
ATOM 1138 O O . GLY A 1 149 ? 52.110 -17.916 19.829 1.00 44.46 149 GLY A O 1
ATOM 1139 N N . LYS A 1 150 ? 53.568 -19.503 20.399 1.00 37.31 150 LYS A N 1
ATOM 1140 C CA . LYS A 1 150 ? 52.550 -20.501 20.787 1.00 40.19 150 LYS A CA 1
ATOM 1141 C C . LYS A 1 150 ? 51.620 -20.075 21.936 1.00 41.63 150 LYS A C 1
ATOM 1142 O O . LYS A 1 150 ? 50.542 -20.645 22.106 1.00 36.85 150 LYS A O 1
ATOM 1148 N N . ILE A 1 151 ? 52.053 -19.122 22.752 1.00 40.12 151 ILE A N 1
ATOM 1149 C CA . ILE A 1 151 ? 51.197 -18.615 23.801 1.00 42.69 151 ILE A CA 1
ATOM 1150 C C . ILE A 1 151 ? 49.828 -18.224 23.265 1.00 37.87 151 ILE A C 1
ATOM 1151 O O . ILE A 1 151 ? 48.826 -18.379 23.950 1.00 40.51 151 ILE A O 1
ATOM 1156 N N . ALA A 1 152 ? 49.787 -17.786 22.024 1.00 36.39 152 ALA A N 1
ATOM 1157 C CA . ALA A 1 152 ? 48.546 -17.302 21.453 1.00 39.77 152 ALA A CA 1
ATOM 1158 C C . ALA A 1 152 ? 47.521 -18.378 21.329 1.00 37.29 152 ALA A C 1
ATOM 1159 O O . ALA A 1 152 ? 46.357 -18.060 21.198 1.00 39.82 152 ALA A O 1
ATOM 1161 N N . VAL A 1 153 ? 47.922 -19.645 21.456 1.00 38.18 153 VAL A N 1
ATOM 1162 C CA . VAL A 1 153 ? 46.961 -20.768 21.454 1.00 33.55 153 VAL A CA 1
ATOM 1163 C C . VAL A 1 153 ? 46.050 -20.781 22.688 1.00 35.08 153 VAL A C 1
ATOM 1164 O O . VAL A 1 153 ? 45.021 -21.508 22.794 1.00 32.99 153 VAL A O 1
ATOM 1168 N N . LEU A 1 154 ? 46.453 -20.009 23.670 1.00 36.21 154 LEU A N 1
ATOM 1169 C CA . LEU A 1 154 ? 45.659 -19.842 24.864 1.00 37.22 154 LEU A CA 1
ATOM 1170 C C . LEU A 1 154 ? 44.503 -18.839 24.662 1.00 32.31 154 LEU A C 1
ATOM 1171 O O . LEU A 1 154 ? 43.752 -18.558 25.559 1.00 33.77 154 LEU A O 1
ATOM 1176 N N . THR A 1 155 ? 44.400 -18.249 23.496 1.00 32.28 155 THR A N 1
ATOM 1177 C CA . THR A 1 155 ? 43.385 -17.258 23.236 1.00 31.84 155 THR A CA 1
ATOM 1178 C C . THR A 1 155 ? 41.997 -17.792 23.452 1.00 31.72 155 THR A C 1
ATOM 1179 O O . THR A 1 155 ? 41.169 -17.121 24.019 1.00 33.03 155 THR A O 1
ATOM 1183 N N . GLU A 1 156 ? 41.702 -18.987 22.962 1.00 35.11 156 GLU A N 1
ATOM 1184 C CA . GLU A 1 156 ? 40.340 -19.507 23.099 1.00 35.97 156 GLU A CA 1
ATOM 1185 C C . GLU A 1 156 ? 39.895 -19.718 24.584 1.00 39.75 156 GLU A C 1
ATOM 1186 O O . GLU A 1 156 ? 38.793 -19.331 24.984 1.00 37.46 156 GLU A O 1
ATOM 1192 N N . PRO A 1 157 ? 40.709 -20.406 25.382 1.00 41.22 157 PRO A N 1
ATOM 1193 C CA . PRO A 1 157 ? 40.180 -20.620 26.721 1.00 37.15 157 PRO A CA 1
ATOM 1194 C C . PRO A 1 157 ? 40.130 -19.276 27.491 1.00 37.23 157 PRO A C 1
ATOM 1195 O O . PRO A 1 157 ? 39.247 -19.075 28.326 1.00 34.37 157 PRO A O 1
ATOM 1199 N N . LEU A 1 158 ? 41.040 -18.356 27.193 1.00 34.35 158 LEU A N 1
ATOM 1200 C CA . LEU A 1 158 ? 40.999 -17.045 27.823 1.00 30.78 158 LEU A CA 1
ATOM 1201 C C . LEU A 1 158 ? 39.793 -16.182 27.398 1.00 34.44 158 LEU A C 1
ATOM 1202 O O . LEU A 1 158 ? 39.264 -15.424 28.195 1.00 34.69 158 LEU A O 1
ATOM 1207 N N . LYS A 1 159 ? 39.353 -16.263 26.146 1.00 33.15 159 LYS A N 1
ATOM 1208 C CA . LYS A 1 159 ? 38.169 -15.431 25.777 1.00 32.45 159 LYS A CA 1
ATOM 1209 C C . LYS A 1 159 ? 36.923 -15.768 26.571 1.00 29.51 159 LYS A C 1
ATOM 1210 O O . LYS A 1 159 ? 36.104 -14.909 26.820 1.00 28.50 159 LYS A O 1
ATOM 1216 N N . ASN A 1 160 ? 36.776 -17.011 27.007 1.00 32.66 160 ASN A N 1
ATOM 1217 C CA . ASN A 1 160 ? 35.664 -17.331 27.868 1.00 30.44 160 ASN A CA 1
ATOM 1218 C C . ASN A 1 160 ? 35.671 -16.481 29.131 1.00 31.57 160 ASN A C 1
ATOM 1219 O O . ASN A 1 160 ? 34.622 -16.077 29.677 1.00 33.82 160 ASN A O 1
ATOM 1224 N N . VAL A 1 161 ? 36.880 -16.234 29.606 1.00 33.13 161 VAL A N 1
ATOM 1225 C CA . VAL A 1 161 ? 37.119 -15.463 30.836 1.00 33.39 161 VAL A CA 1
ATOM 1226 C C . VAL A 1 161 ? 36.723 -14.033 30.570 1.00 33.92 161 VAL A C 1
ATOM 1227 O O . VAL A 1 161 ? 36.111 -13.407 31.422 1.00 35.48 161 VAL A O 1
ATOM 1231 N N . MET A 1 162 ? 37.049 -13.514 29.381 1.00 28.28 162 MET A N 1
ATOM 1232 C CA . MET A 1 162 ? 36.775 -12.122 29.107 1.00 31.27 162 MET A CA 1
ATOM 1233 C C . MET A 1 162 ? 35.250 -11.830 29.044 1.00 29.59 162 MET A C 1
ATOM 1234 O O . MET A 1 162 ? 34.767 -10.799 29.537 1.00 27.82 162 MET A O 1
ATOM 1239 N N . LYS A 1 163 ? 34.518 -12.729 28.442 1.00 27.79 163 LYS A N 1
ATOM 1240 C CA . LYS A 1 163 ? 33.085 -12.632 28.413 1.00 31.60 163 LYS A CA 1
ATOM 1241 C C . LYS A 1 163 ? 32.478 -12.757 29.782 1.00 30.76 163 LYS A C 1
ATOM 1242 O O . LYS A 1 163 ? 31.672 -11.952 30.134 1.00 28.17 163 LYS A O 1
ATOM 1248 N N . ALA A 1 164 ? 32.892 -13.755 30.550 1.00 30.20 164 ALA A N 1
ATOM 1249 C CA . ALA A 1 164 ? 32.472 -13.822 31.925 1.00 30.25 164 ALA A CA 1
ATOM 1250 C C . ALA A 1 164 ? 32.698 -12.503 32.685 1.00 29.96 164 ALA A C 1
ATOM 1251 O O . ALA A 1 164 ? 31.855 -12.097 33.407 1.00 28.42 164 ALA A O 1
ATOM 1253 N N . PHE A 1 165 ? 33.821 -11.841 32.515 1.00 29.66 165 PHE A N 1
ATOM 1254 C CA . PHE A 1 165 ? 34.030 -10.611 33.226 1.00 29.27 165 PHE A CA 1
ATOM 1255 C C . PHE A 1 165 ? 33.123 -9.490 32.675 1.00 31.11 165 PHE A C 1
ATOM 1256 O O . PHE A 1 165 ? 32.826 -8.491 33.367 1.00 30.38 165 PHE A O 1
ATOM 1264 N N . GLU A 1 166 ? 32.724 -9.629 31.407 1.00 28.56 166 GLU A N 1
ATOM 1265 C CA . GLU A 1 166 ? 31.809 -8.698 30.822 1.00 29.04 166 GLU A CA 1
ATOM 1266 C C . GLU A 1 166 ? 30.497 -8.882 31.571 1.00 26.41 166 GLU A C 1
ATOM 1267 O O . GLU A 1 166 ? 29.887 -7.905 32.001 1.00 26.26 166 GLU A O 1
ATOM 1273 N N . VAL A 1 167 ? 30.145 -10.135 31.819 1.00 26.17 167 VAL A N 1
ATOM 1274 C CA . VAL A 1 167 ? 28.908 -10.457 32.507 1.00 27.19 167 VAL A CA 1
ATOM 1275 C C . VAL A 1 167 ? 28.940 -9.853 33.895 1.00 31.25 167 VAL A C 1
ATOM 1276 O O . VAL A 1 167 ? 27.923 -9.317 34.380 1.00 31.90 167 VAL A O 1
ATOM 1280 N N . PHE A 1 168 ? 30.102 -9.913 34.524 1.00 29.94 168 PHE A N 1
ATOM 1281 C CA . PHE A 1 168 ? 30.311 -9.333 35.812 1.00 32.46 168 PHE A CA 1
ATOM 1282 C C . PHE A 1 168 ? 30.112 -7.809 35.747 1.00 28.67 168 PHE A C 1
ATOM 1283 O O . PHE A 1 168 ? 29.491 -7.220 36.616 1.00 29.52 168 PHE A O 1
ATOM 1291 N N . ASP A 1 169 ? 30.724 -7.166 34.758 1.00 29.03 169 ASP A N 1
ATOM 1292 C CA . ASP A 1 169 ? 30.614 -5.721 34.641 1.00 26.87 169 ASP A CA 1
ATOM 1293 C C . ASP A 1 169 ? 29.135 -5.301 34.481 1.00 26.65 169 ASP A C 1
ATOM 1294 O O . ASP A 1 169 ? 28.744 -4.276 34.997 1.00 27.16 169 ASP A O 1
ATOM 1299 N N . VAL A 1 170 ? 28.373 -6.040 33.698 1.00 28.15 170 VAL A N 1
ATOM 1300 C CA . VAL A 1 170 ? 26.980 -5.750 33.444 1.00 28.28 170 VAL A CA 1
ATOM 1301 C C . VAL A 1 170 ? 26.179 -5.913 34.739 1.00 28.76 170 VAL A C 1
ATOM 1302 O O . VAL A 1 170 ? 25.549 -4.962 35.188 1.00 28.63 170 VAL A O 1
ATOM 1306 N N . VAL A 1 171 ? 26.224 -7.090 35.367 1.00 29.34 171 VAL A N 1
ATOM 1307 C CA . VAL A 1 171 ? 25.309 -7.376 36.468 1.00 30.47 171 VAL A CA 1
ATOM 1308 C C . VAL A 1 171 ? 25.671 -6.637 37.755 1.00 31.20 171 VAL A C 1
ATOM 1309 O O . VAL A 1 171 ? 24.803 -6.276 38.551 1.00 35.86 171 VAL A O 1
ATOM 1313 N N . SER A 1 172 ? 26.944 -6.374 37.955 1.00 29.39 172 SER A N 1
ATOM 1314 C CA . SER A 1 172 ? 27.395 -5.615 39.128 1.00 28.59 172 SER A CA 1
ATOM 1315 C C . SER A 1 172 ? 27.011 -4.146 39.072 1.00 29.27 172 SER A C 1
ATOM 1316 O O . SER A 1 172 ? 27.226 -3.403 40.041 1.00 27.70 172 SER A O 1
ATOM 1319 N N . LYS A 1 173 ? 26.462 -3.680 37.928 1.00 29.77 173 LYS A N 1
ATOM 1320 C CA . LYS A 1 173 ? 25.859 -2.328 37.921 1.00 30.63 173 LYS A CA 1
ATOM 1321 C C . LYS A 1 173 ? 24.544 -2.210 38.767 1.00 31.71 173 LYS A C 1
ATOM 1322 O O . LYS A 1 173 ? 23.984 -1.133 38.899 1.00 26.40 173 LYS A O 1
ATOM 1328 N N . ARG A 1 174 ? 24.091 -3.308 39.379 1.00 30.42 174 ARG A N 1
ATOM 1329 C CA . ARG A 1 174 ? 22.885 -3.247 40.176 1.00 29.70 174 ARG A CA 1
ATOM 1330 C C . ARG A 1 174 ? 23.044 -2.501 41.498 1.00 30.73 174 ARG A C 1
ATOM 1331 O O . ARG A 1 174 ? 22.063 -2.046 42.046 1.00 28.00 174 ARG A O 1
ATOM 1339 N N . SER A 1 175 ? 24.274 -2.254 41.942 1.00 29.98 175 SER A N 1
ATOM 1340 C CA . SER A 1 175 ? 24.522 -1.427 43.100 1.00 26.60 175 SER A CA 1
ATOM 1341 C C . SER A 1 175 ? 25.926 -0.892 42.965 1.00 25.61 175 SER A C 1
ATOM 1342 O O . SER A 1 175 ? 26.614 -1.299 42.065 1.00 25.70 175 SER A O 1
ATOM 1345 N N . ILE A 1 176 ? 26.391 -0.067 43.886 1.00 27.15 176 ILE A N 1
ATOM 1346 C CA . ILE A 1 176 ? 27.828 0.252 43.969 1.00 25.39 176 ILE A CA 1
ATOM 1347 C C . ILE A 1 176 ? 28.611 -0.981 44.553 1.00 29.87 176 ILE A C 1
ATOM 1348 O O . ILE A 1 176 ? 28.479 -1.358 45.759 1.00 29.75 176 ILE A O 1
ATOM 1353 N N . PHE A 1 177 ? 29.375 -1.643 43.685 1.00 24.83 177 PHE A N 1
ATOM 1354 C CA . PHE A 1 177 ? 30.184 -2.796 44.016 1.00 27.88 177 PHE A CA 1
ATOM 1355 C C . PHE A 1 177 ? 31.515 -2.354 44.587 1.00 28.35 177 PHE A C 1
ATOM 1356 O O . PHE A 1 177 ? 32.090 -3.040 45.434 1.00 27.27 177 PHE A O 1
ATOM 1364 N N . GLN A 1 178 ? 31.988 -1.201 44.140 1.00 26.31 178 GLN A N 1
ATOM 1365 C CA . GLN A 1 178 ? 33.334 -0.692 44.490 1.00 31.45 178 GLN A CA 1
ATOM 1366 C C . GLN A 1 178 ? 33.353 -0.150 45.922 1.00 33.06 178 GLN A C 1
ATOM 1367 O O . GLN A 1 178 ? 32.267 0.051 46.537 1.00 32.18 178 GLN A O 1
ATOM 1373 N N . ASN A 1 179 ? 34.558 0.059 46.466 1.00 26.98 179 ASN A N 1
ATOM 1374 C CA . ASN A 1 179 ? 34.750 0.813 47.721 1.00 26.48 179 ASN A CA 1
ATOM 1375 C C . ASN A 1 179 ? 34.298 2.285 47.548 1.00 32.77 179 ASN A C 1
ATOM 1376 O O . ASN A 1 179 ? 34.191 2.828 46.430 1.00 28.17 179 ASN A O 1
ATOM 1381 N N . ASP A 1 180 ? 34.199 2.972 48.674 1.00 33.76 180 ASP A N 1
ATOM 1382 C CA . ASP A 1 180 ? 33.904 4.367 48.643 1.00 31.66 180 ASP A CA 1
ATOM 1383 C C . ASP A 1 180 ? 35.064 5.226 48.193 1.00 31.99 180 ASP A C 1
ATOM 1384 O O . ASP A 1 180 ? 34.978 6.458 48.148 1.00 33.53 180 ASP A O 1
ATOM 1389 N N . ASP A 1 181 ? 36.153 4.603 47.781 1.00 31.71 181 ASP A N 1
ATOM 1390 C CA . ASP A 1 181 ? 37.207 5.381 47.104 1.00 33.49 181 ASP A CA 1
ATOM 1391 C C . ASP A 1 181 ? 37.221 5.188 45.572 1.00 30.39 181 ASP A C 1
ATOM 1392 O O . ASP A 1 181 ? 38.091 5.688 44.887 1.00 34.40 181 ASP A O 1
ATOM 1397 N N . SER A 1 182 ? 36.231 4.465 45.082 1.00 30.16 182 SER A N 1
ATOM 1398 C CA . SER A 1 182 ? 35.986 4.144 43.654 1.00 31.98 182 SER A CA 1
ATOM 1399 C C . SER A 1 182 ? 36.697 2.902 43.141 1.00 35.58 182 SER A C 1
ATOM 1400 O O . SER A 1 182 ? 36.460 2.573 41.995 1.00 34.41 182 SER A O 1
ATOM 1403 N N . THR A 1 183 ? 37.480 2.186 43.984 1.00 31.08 183 THR A N 1
ATOM 1404 C CA . THR A 1 183 ? 38.366 1.115 43.503 1.00 29.88 183 THR A CA 1
ATOM 1405 C C . THR A 1 183 ? 37.862 -0.221 43.881 1.00 32.14 183 THR A C 1
ATOM 1406 O O . THR A 1 183 ? 36.916 -0.339 44.681 1.00 26.66 183 THR A O 1
ATOM 1410 N N . PHE A 1 184 ? 38.537 -1.244 43.347 1.00 34.05 184 PHE A N 1
ATOM 1411 C CA . PHE A 1 184 ? 38.350 -2.625 43.772 1.00 31.90 184 PHE A CA 1
ATOM 1412 C C . PHE A 1 184 ? 39.346 -3.080 44.842 1.00 32.25 184 PHE A C 1
ATOM 1413 O O . PHE A 1 184 ? 39.426 -4.290 45.152 1.00 34.38 184 PHE A O 1
ATOM 1421 N N . ILE A 1 185 ? 40.103 -2.156 45.422 1.00 33.58 185 ILE A N 1
ATOM 1422 C CA . ILE A 1 185 ? 41.220 -2.589 46.342 1.00 33.49 185 ILE A CA 1
ATOM 1423 C C . ILE A 1 185 ? 40.657 -3.380 47.554 1.00 37.80 185 ILE A C 1
ATOM 1424 O O . ILE A 1 185 ? 39.718 -2.948 48.199 1.00 32.24 185 ILE A O 1
ATOM 1429 N N . GLY A 1 186 ? 41.166 -4.579 47.817 1.00 34.89 186 GLY A N 1
ATOM 1430 C CA . GLY A 1 186 ? 40.647 -5.352 48.927 1.00 30.73 186 GLY A CA 1
ATOM 1431 C C . GLY A 1 186 ? 39.457 -6.186 48.591 1.00 37.76 186 GLY A C 1
ATOM 1432 O O . GLY A 1 186 ? 39.021 -6.987 49.435 1.00 34.58 186 GLY A O 1
ATOM 1433 N N . LYS A 1 187 ? 38.872 -6.017 47.390 1.00 35.29 187 LYS A N 1
ATOM 1434 C CA . LYS A 1 187 ? 37.753 -6.858 47.059 1.00 31.37 187 LYS A CA 1
ATOM 1435 C C . LYS A 1 187 ? 38.239 -8.244 46.779 1.00 31.00 187 LYS A C 1
ATOM 1436 O O . LYS A 1 187 ? 39.263 -8.423 46.202 1.00 29.25 187 LYS A O 1
ATOM 1442 N N . LYS A 1 188 ? 37.467 -9.235 47.158 1.00 32.24 188 LYS A N 1
ATOM 1443 C CA . LYS A 1 188 ? 37.996 -10.558 47.217 1.00 35.20 188 LYS A CA 1
ATOM 1444 C C . LYS A 1 188 ? 37.368 -11.439 46.168 1.00 32.14 188 LYS A C 1
ATOM 1445 O O . LYS A 1 188 ? 36.145 -11.613 46.132 1.00 29.82 188 LYS A O 1
ATOM 1451 N N . MET A 1 189 ? 38.220 -12.073 45.356 1.00 33.48 189 MET A N 1
ATOM 1452 C CA . MET A 1 189 ? 37.780 -13.063 44.352 1.00 32.28 189 MET A CA 1
ATOM 1453 C C . MET A 1 189 ? 38.313 -14.437 44.717 1.00 32.37 189 MET A C 1
ATOM 1454 O O . MET A 1 189 ? 39.495 -14.580 45.047 1.00 35.93 189 MET A O 1
ATOM 1459 N N . VAL A 1 190 ? 37.427 -15.418 44.665 1.00 32.50 190 VAL A N 1
ATOM 1460 C CA . VAL A 1 190 ? 37.742 -16.763 44.877 1.00 32.86 190 VAL A CA 1
ATOM 1461 C C . VAL A 1 190 ? 37.338 -17.523 43.658 1.00 34.87 190 VAL A C 1
ATOM 1462 O O . VAL A 1 190 ? 36.230 -17.386 43.164 1.00 35.55 190 VAL A O 1
ATOM 1466 N N . VAL A 1 191 ? 38.243 -18.383 43.216 1.00 34.35 191 VAL A N 1
ATOM 1467 C CA . VAL A 1 191 ? 38.046 -19.207 42.012 1.00 32.60 191 VAL A CA 1
ATOM 1468 C C . VAL A 1 191 ? 38.128 -20.666 42.402 1.00 38.91 191 VAL A C 1
ATOM 1469 O O . VAL A 1 191 ? 39.190 -21.180 42.853 1.00 37.48 191 VAL A O 1
ATOM 1473 N N . ILE A 1 192 ? 37.013 -21.358 42.240 1.00 38.92 192 ILE A N 1
ATOM 1474 C CA . ILE A 1 192 ? 37.002 -22.729 42.606 1.00 39.96 192 ILE A CA 1
ATOM 1475 C C . ILE A 1 192 ? 37.729 -23.458 41.462 1.00 42.20 192 ILE A C 1
ATOM 1476 O O . ILE A 1 192 ? 37.335 -23.349 40.284 1.00 38.51 192 ILE A O 1
ATOM 1481 N N . GLY A 1 193 ? 38.716 -24.261 41.813 1.00 43.67 193 GLY A N 1
ATOM 1482 C CA . GLY A 1 193 ? 39.547 -24.963 40.857 1.00 42.17 193 GLY A CA 1
ATOM 1483 C C . GLY A 1 193 ? 40.930 -24.373 40.697 1.00 36.47 193 GLY A C 1
ATOM 1484 O O . GLY A 1 193 ? 41.173 -23.274 41.096 1.00 38.67 193 GLY A O 1
ATOM 1485 N N . SER A 1 194 ? 41.845 -25.161 40.164 1.00 38.74 194 SER A N 1
ATOM 1486 C CA . SER A 1 194 ? 43.203 -24.710 39.917 1.00 38.43 194 SER A CA 1
ATOM 1487 C C . SER A 1 194 ? 43.768 -25.180 38.582 1.00 39.97 194 SER A C 1
ATOM 1488 O O . SER A 1 194 ? 44.952 -25.347 38.439 1.00 37.93 194 SER A O 1
ATOM 1491 N N . GLY A 1 195 ? 42.884 -25.411 37.629 1.00 38.53 195 GLY A N 1
ATOM 1492 C CA . GLY A 1 195 ? 43.217 -25.768 36.270 1.00 36.43 195 GLY A CA 1
ATOM 1493 C C . GLY A 1 195 ? 43.454 -24.561 35.398 1.00 40.21 195 GLY A C 1
ATOM 1494 O O . GLY A 1 195 ? 43.518 -23.476 35.884 1.00 39.35 195 GLY A O 1
ATOM 1495 N N . SER A 1 196 ? 43.619 -24.762 34.106 1.00 38.18 196 SER A N 1
ATOM 1496 C CA . SER A 1 196 ? 43.980 -23.702 33.242 1.00 35.57 196 SER A CA 1
ATOM 1497 C C . SER A 1 196 ? 42.894 -22.567 33.221 1.00 30.84 196 SER A C 1
ATOM 1498 O O . SER A 1 196 ? 43.231 -21.408 33.269 1.00 34.61 196 SER A O 1
ATOM 1501 N N . GLU A 1 197 ? 41.637 -22.899 33.148 1.00 30.87 197 GLU A N 1
ATOM 1502 C CA . GLU A 1 197 ? 40.587 -21.881 33.194 1.00 37.54 197 GLU A CA 1
ATOM 1503 C C . GLU A 1 197 ? 40.672 -21.061 34.505 1.00 39.18 197 GLU A C 1
ATOM 1504 O O . GLU A 1 197 ? 40.698 -19.769 34.504 1.00 39.40 197 GLU A O 1
ATOM 1510 N N . ALA A 1 198 ? 40.833 -21.767 35.611 1.00 32.83 198 ALA A N 1
ATOM 1511 C CA . ALA A 1 198 ? 40.981 -21.069 36.909 1.00 33.21 198 ALA A CA 1
ATOM 1512 C C . ALA A 1 198 ? 42.190 -20.157 36.936 1.00 32.47 198 ALA A C 1
ATOM 1513 O O . ALA A 1 198 ? 42.139 -19.005 37.459 1.00 33.01 198 ALA A O 1
ATOM 1515 N N . PHE A 1 199 ? 43.300 -20.602 36.311 1.00 32.06 199 PHE A N 1
ATOM 1516 C CA . PHE A 1 199 ? 44.481 -19.728 36.253 1.00 30.09 199 PHE A CA 1
ATOM 1517 C C . PHE A 1 199 ? 44.139 -18.463 35.457 1.00 31.46 199 PHE A C 1
ATOM 1518 O O . PHE A 1 199 ? 44.506 -17.327 35.845 1.00 34.94 199 PHE A O 1
ATOM 1526 N N . 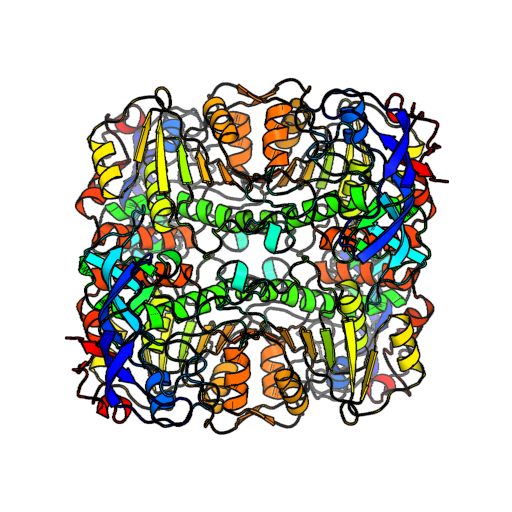LEU A 1 200 ? 43.469 -18.650 34.326 1.00 31.58 200 LEU A N 1
ATOM 1527 C CA . LEU A 1 200 ? 43.169 -17.508 33.474 1.00 33.39 200 LEU A CA 1
ATOM 1528 C C . LEU A 1 200 ? 42.168 -16.513 34.167 1.00 28.65 200 LEU A C 1
ATOM 1529 O O . LEU A 1 200 ? 42.344 -15.336 34.145 1.00 28.53 200 LEU A O 1
ATOM 1534 N N . TYR A 1 201 ? 41.166 -17.034 34.822 1.00 29.67 201 TYR A N 1
ATOM 1535 C CA . TYR A 1 201 ? 40.266 -16.214 35.603 1.00 29.43 201 TYR A CA 1
ATOM 1536 C C . TYR A 1 201 ? 41.031 -15.438 36.630 1.00 33.01 201 TYR A C 1
ATOM 1537 O O . TYR A 1 201 ? 40.832 -14.194 36.793 1.00 35.68 201 TYR A O 1
ATOM 1546 N N . SER A 1 202 ? 41.906 -16.154 37.336 1.00 32.56 202 SER A N 1
ATOM 1547 C CA . SER A 1 202 ? 42.674 -15.549 38.432 1.00 30.96 202 SER A CA 1
ATOM 1548 C C . SER A 1 202 ? 43.502 -14.432 37.952 1.00 29.35 202 SER A C 1
ATOM 1549 O O . SER A 1 202 ? 43.524 -13.372 38.559 1.00 32.47 202 SER A O 1
ATOM 1552 N N . PHE A 1 203 ? 44.109 -14.595 36.795 1.00 32.90 203 PHE A N 1
ATOM 1553 C CA . PHE A 1 203 ? 44.991 -13.524 36.279 1.00 31.72 203 PHE A CA 1
ATOM 1554 C C . PHE A 1 203 ? 44.244 -12.268 35.824 1.00 31.56 203 PHE A C 1
ATOM 1555 O O . PHE A 1 203 ? 44.740 -11.106 35.993 1.00 29.90 203 PHE A O 1
ATOM 1563 N N . VAL A 1 204 ? 43.113 -12.484 35.140 1.00 32.61 204 VAL A N 1
ATOM 1564 C CA . VAL A 1 204 ? 42.238 -11.343 34.760 1.00 31.98 204 VAL A CA 1
ATOM 1565 C C . VAL A 1 204 ? 41.730 -10.692 36.045 1.00 30.72 204 VAL A C 1
ATOM 1566 O O . VAL A 1 204 ? 41.730 -9.457 36.175 1.00 30.36 204 VAL A O 1
ATOM 1570 N N . GLY A 1 205 ? 41.397 -11.509 37.037 1.00 29.33 205 GLY A N 1
ATOM 1571 C CA . GLY A 1 205 ? 41.011 -10.948 38.345 1.00 29.81 205 GLY A CA 1
ATOM 1572 C C . GLY A 1 205 ? 41.935 -9.933 38.940 1.00 32.38 205 GLY A C 1
ATOM 1573 O O . GLY A 1 205 ? 41.479 -8.928 39.543 1.00 26.30 205 GLY A O 1
ATOM 1574 N N . LYS A 1 206 ? 43.238 -10.233 38.867 1.00 31.21 206 LYS A N 1
ATOM 1575 C CA . LYS A 1 206 ? 44.253 -9.355 39.409 1.00 28.88 206 LYS A CA 1
ATOM 1576 C C . LYS A 1 206 ? 44.369 -8.106 38.597 1.00 29.96 206 LYS A C 1
ATOM 1577 O O . LYS A 1 206 ? 44.558 -6.992 39.135 1.00 32.65 206 LYS A O 1
ATOM 1583 N N . ASP A 1 207 ? 44.312 -8.247 37.282 1.00 30.77 207 ASP A N 1
ATOM 1584 C CA . ASP A 1 207 ? 44.336 -7.073 36.429 1.00 30.28 207 ASP A CA 1
ATOM 1585 C C . ASP A 1 207 ? 43.180 -6.213 36.801 1.00 31.37 207 ASP A C 1
ATOM 1586 O O . ASP A 1 207 ? 43.319 -5.060 36.765 1.00 39.31 207 ASP A O 1
ATOM 1591 N N . ARG A 1 208 ? 42.008 -6.774 37.125 1.00 33.00 208 ARG A N 1
ATOM 1592 C CA . ARG A 1 208 ? 40.847 -5.961 37.537 1.00 33.69 208 ARG A CA 1
ATOM 1593 C C . ARG A 1 208 ? 40.951 -5.311 38.939 1.00 37.35 208 ARG A C 1
ATOM 1594 O O . ARG A 1 208 ? 40.019 -4.637 39.375 1.00 36.89 208 ARG A O 1
ATOM 1602 N N . GLY A 1 209 ? 42.069 -5.544 39.648 1.00 36.65 209 GLY A N 1
ATOM 1603 C CA . GLY A 1 209 ? 42.286 -5.012 40.985 1.00 34.22 209 GLY A CA 1
ATOM 1604 C C . GLY A 1 209 ? 41.799 -5.881 42.159 1.00 33.87 209 GLY A C 1
ATOM 1605 O O . GLY A 1 209 ? 41.859 -5.435 43.300 1.00 35.67 209 GLY A O 1
ATOM 1606 N N . PHE A 1 210 ? 41.273 -7.074 41.906 1.00 29.98 210 PHE A N 1
ATOM 1607 C CA . PHE A 1 210 ? 40.820 -7.959 43.021 1.00 32.08 210 PHE A CA 1
ATOM 1608 C C . PHE A 1 210 ? 42.057 -8.602 43.740 1.00 38.15 210 PHE A C 1
ATOM 1609 O O . PHE A 1 210 ? 43.120 -8.751 43.122 1.00 40.58 210 PHE A O 1
ATOM 1617 N N . ASP A 1 211 ? 41.879 -8.987 45.015 1.00 36.36 211 ASP A N 1
ATOM 1618 C CA . ASP A 1 211 ? 42.725 -9.946 45.753 1.00 33.04 211 ASP A CA 1
ATOM 1619 C C . ASP A 1 211 ? 42.162 -11.275 45.390 1.00 30.17 211 ASP A C 1
ATOM 1620 O O . ASP A 1 211 ? 40.989 -11.518 45.606 1.00 29.21 211 ASP A O 1
ATOM 1625 N N . VAL A 1 212 ? 42.987 -12.135 44.803 1.00 28.19 212 VAL A N 1
ATOM 1626 C CA . VAL A 1 212 ? 42.486 -13.357 44.250 1.00 29.69 212 VAL A CA 1
ATOM 1627 C C . VAL A 1 212 ? 43.043 -14.585 44.935 1.00 32.14 212 VAL A C 1
ATOM 1628 O O . VAL A 1 212 ? 44.228 -14.611 45.232 1.00 29.78 212 VAL A O 1
ATOM 1632 N N . THR A 1 213 ? 42.215 -15.633 45.088 1.00 33.62 213 THR A N 1
ATOM 1633 C CA . THR A 1 213 ? 42.668 -16.891 45.641 1.00 34.59 213 THR A CA 1
ATOM 1634 C C . THR A 1 213 ? 42.011 -18.058 44.860 1.00 38.96 213 THR A C 1
ATOM 1635 O O . THR A 1 213 ? 40.776 -18.139 44.763 1.00 37.93 213 THR A O 1
ATOM 1639 N N . MET A 1 214 ? 42.816 -18.950 44.271 1.00 35.74 214 MET A N 1
ATOM 1640 C CA . MET A 1 214 ? 42.280 -20.207 43.730 1.00 36.10 214 MET A CA 1
ATOM 1641 C C . MET A 1 214 ? 42.155 -21.265 44.853 1.00 38.71 214 MET A C 1
ATOM 1642 O O . MET A 1 214 ? 42.925 -21.299 45.775 1.00 35.76 214 MET A O 1
ATOM 1647 N N . VAL A 1 215 ? 41.219 -22.176 44.731 1.00 39.86 215 VAL A N 1
ATOM 1648 C CA . VAL A 1 215 ? 41.041 -23.133 45.737 1.00 41.17 215 VAL A CA 1
ATOM 1649 C C . VAL A 1 215 ? 40.706 -24.463 45.142 1.00 45.82 215 VAL A C 1
ATOM 1650 O O . VAL A 1 215 ? 40.095 -24.556 44.082 1.00 40.84 215 VAL A O 1
ATOM 1654 N N . ASN A 1 216 ? 41.128 -25.499 45.861 1.00 47.48 216 ASN A N 1
ATOM 1655 C CA . ASN A 1 216 ? 40.810 -26.885 45.504 1.00 46.65 216 ASN A CA 1
ATOM 1656 C C . ASN A 1 216 ? 40.726 -27.745 46.772 1.00 50.11 216 ASN A C 1
ATOM 1657 O O . ASN A 1 216 ? 41.166 -27.304 47.870 1.00 44.16 216 ASN A O 1
ATOM 1662 N N . ARG A 1 217 ? 40.209 -28.973 46.599 1.00 52.85 217 ARG A N 1
ATOM 1663 C CA . ARG A 1 217 ? 40.015 -29.942 47.704 1.00 52.67 217 ARG A CA 1
ATOM 1664 C C . ARG A 1 217 ? 41.258 -30.824 47.982 1.00 56.37 217 ARG A C 1
ATOM 1665 O O . ARG A 1 217 ? 41.147 -31.931 48.504 1.00 55.67 217 ARG A O 1
ATOM 1673 N N . HIS A 1 218 ? 42.434 -30.301 47.674 1.00 56.14 218 HIS A N 1
ATOM 1674 C CA . HIS A 1 218 ? 43.693 -31.014 47.796 1.00 53.43 218 HIS A CA 1
ATOM 1675 C C . HIS A 1 218 ? 44.761 -29.983 47.553 1.00 56.22 218 HIS A C 1
ATOM 1676 O O . HIS A 1 218 ? 44.502 -28.946 46.921 1.00 62.89 218 HIS A O 1
ATOM 1683 N N . ASP A 1 219 ? 45.958 -30.253 48.049 1.00 49.66 219 ASP A N 1
ATOM 1684 C CA . ASP A 1 219 ? 47.106 -29.383 47.864 1.00 48.30 219 ASP A CA 1
ATOM 1685 C C . ASP A 1 219 ? 47.549 -29.338 46.418 1.00 46.92 219 ASP A C 1
ATOM 1686 O O . ASP A 1 219 ? 47.208 -30.189 45.612 1.00 45.59 219 ASP A O 1
ATOM 1691 N N . GLU A 1 220 ? 48.314 -28.328 46.077 1.00 51.88 220 GLU A N 1
ATOM 1692 C CA . GLU A 1 220 ? 48.743 -28.208 44.680 1.00 61.05 220 GLU A CA 1
ATOM 1693 C C . GLU A 1 220 ? 50.248 -28.446 44.517 1.00 56.55 220 GLU A C 1
ATOM 1694 O O . GLU A 1 220 ? 50.986 -28.408 45.495 1.00 61.90 220 GLU A O 1
ATOM 1700 N N . THR A 1 221 ? 50.673 -28.681 43.273 1.00 57.46 221 THR A N 1
ATOM 1701 C CA . THR A 1 221 ? 52.085 -28.886 42.939 1.00 58.31 221 THR A CA 1
ATOM 1702 C C . THR A 1 221 ? 52.837 -27.622 43.221 1.00 59.55 221 THR A C 1
ATOM 1703 O O . THR A 1 221 ? 52.247 -26.532 43.303 1.00 56.99 221 THR A O 1
ATOM 1707 N N . GLU A 1 222 ? 54.143 -27.746 43.387 1.00 59.51 222 GLU A N 1
ATOM 1708 C CA . GLU A 1 222 ? 54.915 -26.565 43.731 1.00 61.97 222 GLU A CA 1
ATOM 1709 C C . GLU A 1 222 ? 55.038 -25.707 42.492 1.00 59.94 222 GLU A C 1
ATOM 1710 O O . GLU A 1 222 ? 55.319 -24.507 42.592 1.00 64.52 222 GLU A O 1
ATOM 1716 N N . ASN A 1 223 ? 54.874 -26.303 41.318 1.00 60.85 223 ASN A N 1
ATOM 1717 C CA . ASN A 1 223 ? 55.012 -25.496 40.106 1.00 63.99 223 ASN A CA 1
ATOM 1718 C C . ASN A 1 223 ? 53.790 -24.552 39.999 1.00 49.34 223 ASN A C 1
ATOM 1719 O O . ASN A 1 223 ? 53.943 -23.352 39.944 1.00 47.68 223 ASN A O 1
ATOM 1724 N N . LYS A 1 224 ? 52.600 -25.096 40.114 1.00 42.98 224 LYS A N 1
ATOM 1725 C CA . LYS A 1 224 ? 51.406 -24.285 40.181 1.00 43.62 224 LYS A CA 1
ATOM 1726 C C . LYS A 1 224 ? 51.498 -23.213 41.230 1.00 49.42 224 LYS A C 1
ATOM 1727 O O . LYS A 1 224 ? 51.286 -22.034 40.947 1.00 51.10 224 LYS A O 1
ATOM 1733 N N . MET A 1 225 ? 51.931 -23.595 42.414 1.00 52.75 225 MET A N 1
ATOM 1734 C CA . MET A 1 225 ? 52.094 -22.635 43.489 1.00 49.24 225 MET A CA 1
ATOM 1735 C C . MET A 1 225 ? 52.986 -21.507 43.105 1.00 42.64 225 MET A C 1
ATOM 1736 O O . MET A 1 225 ? 52.733 -20.386 43.497 1.00 41.62 225 MET A O 1
ATOM 1741 N N . LYS A 1 226 ? 54.058 -21.788 42.380 1.00 41.51 226 LYS A N 1
ATOM 1742 C CA . LYS A 1 226 ? 55.044 -20.731 42.099 1.00 47.52 226 LYS A CA 1
ATOM 1743 C C . LYS A 1 226 ? 54.510 -19.874 40.947 1.00 40.40 226 LYS A C 1
ATOM 1744 O O . LYS A 1 226 ? 54.864 -18.711 40.788 1.00 41.33 226 LYS A O 1
ATOM 1750 N N . MET A 1 227 ? 53.670 -20.479 40.127 1.00 40.39 227 MET A N 1
ATOM 1751 C CA . MET A 1 227 ? 52.993 -19.753 39.071 1.00 42.17 227 MET A CA 1
ATOM 1752 C C . MET A 1 227 ? 52.012 -18.751 39.723 1.00 38.00 227 MET A C 1
ATOM 1753 O O . MET A 1 227 ? 52.075 -17.547 39.476 1.00 37.07 227 MET A O 1
ATOM 1758 N N . MET A 1 228 ? 51.185 -19.253 40.621 1.00 38.98 228 MET A N 1
ATOM 1759 C CA . MET A 1 228 ? 50.244 -18.396 41.347 1.00 41.79 228 MET A CA 1
ATOM 1760 C C . MET A 1 228 ? 51.017 -17.286 41.986 1.00 42.88 228 MET A C 1
ATOM 1761 O O . MET A 1 228 ? 50.681 -16.126 41.793 1.00 43.96 228 MET A O 1
ATOM 1766 N N . ASP A 1 229 ? 52.105 -17.633 42.672 1.00 45.50 229 ASP A N 1
ATOM 1767 C CA . ASP A 1 229 ? 52.924 -16.636 43.380 1.00 45.55 229 ASP A CA 1
ATOM 1768 C C . ASP A 1 229 ? 53.537 -15.590 42.475 1.00 47.36 229 ASP A C 1
ATOM 1769 O O . ASP A 1 229 ? 53.681 -14.426 42.863 1.00 42.63 229 ASP A O 1
ATOM 1774 N N . ASP A 1 230 ? 53.909 -15.963 41.253 1.00 47.15 230 ASP A N 1
ATOM 1775 C CA . ASP A 1 230 ? 54.435 -14.933 40.343 1.00 50.24 230 ASP A CA 1
ATOM 1776 C C . ASP A 1 230 ? 53.410 -13.809 39.969 1.00 42.46 230 ASP A C 1
ATOM 1777 O O . ASP A 1 230 ? 53.769 -12.637 39.692 1.00 37.29 230 ASP A O 1
ATOM 1782 N N . PHE A 1 231 ? 52.133 -14.186 39.953 1.00 42.93 231 PHE A N 1
ATOM 1783 C CA . PHE A 1 231 ? 51.037 -13.288 39.559 1.00 46.43 231 PHE A CA 1
ATOM 1784 C C . PHE A 1 231 ? 50.284 -12.669 40.756 1.00 48.79 231 PHE A C 1
ATOM 1785 O O . PHE A 1 231 ? 49.314 -11.936 40.547 1.00 49.92 231 PHE A O 1
ATOM 1793 N N . GLY A 1 232 ? 50.707 -12.961 41.991 1.00 39.97 232 GLY A N 1
ATOM 1794 C CA . GLY A 1 232 ? 50.054 -12.372 43.178 1.00 37.48 232 GLY A CA 1
ATOM 1795 C C . GLY A 1 232 ? 48.775 -13.110 43.576 1.00 39.06 232 GLY A C 1
ATOM 1796 O O . GLY A 1 232 ? 47.966 -12.565 44.262 1.00 35.32 232 GLY A O 1
ATOM 1797 N N . VAL A 1 233 ? 48.605 -14.353 43.121 1.00 36.44 233 VAL A N 1
ATOM 1798 C CA . VAL A 1 233 ? 47.458 -15.155 43.375 1.00 35.86 233 VAL A CA 1
ATOM 1799 C C . VAL A 1 233 ? 47.700 -16.242 44.474 1.00 45.11 233 VAL A C 1
ATOM 1800 O O . VAL A 1 233 ? 48.654 -17.035 44.438 1.00 40.38 233 VAL A O 1
ATOM 1804 N N . GLY A 1 234 ? 46.763 -16.307 45.416 1.00 41.45 234 GLY A N 1
ATOM 1805 C CA . GLY A 1 234 ? 46.933 -17.102 46.581 1.00 40.41 234 GLY A CA 1
ATOM 1806 C C . GLY A 1 234 ? 46.296 -18.378 46.268 1.00 41.08 234 GLY A C 1
ATOM 1807 O O . GLY A 1 234 ? 45.587 -18.489 45.280 1.00 48.05 234 GLY A O 1
ATOM 1808 N N . PHE A 1 235 ? 46.538 -19.359 47.109 1.00 44.99 235 PHE A N 1
ATOM 1809 C CA . PHE A 1 235 ? 45.886 -20.644 46.948 1.00 47.08 235 PHE A CA 1
ATOM 1810 C C . PHE A 1 235 ? 45.402 -21.152 48.284 1.00 45.86 235 PHE A C 1
ATOM 1811 O O . PHE A 1 235 ? 45.991 -20.854 49.319 1.00 44.77 235 PHE A O 1
ATOM 1819 N N . SER A 1 236 ? 44.391 -22.004 48.263 1.00 47.69 236 SER A N 1
ATOM 1820 C CA . SER A 1 236 ? 43.996 -22.584 49.484 1.00 47.29 236 SER A CA 1
ATOM 1821 C C . SER A 1 236 ? 43.301 -23.874 49.221 1.00 49.35 236 SER A C 1
ATOM 1822 O O . SER A 1 236 ? 42.314 -23.924 48.513 1.00 44.03 236 SER A O 1
ATOM 1825 N N . ASN A 1 237 ? 43.886 -24.940 49.770 1.00 47.77 237 ASN A N 1
ATOM 1826 C CA . ASN A 1 237 ? 43.191 -26.201 49.985 1.00 51.02 237 ASN A CA 1
ATOM 1827 C C . ASN A 1 237 ? 42.083 -25.925 50.959 1.00 53.57 237 ASN A C 1
ATOM 1828 O O . ASN A 1 237 ? 42.370 -25.660 52.162 1.00 56.40 237 ASN A O 1
ATOM 1833 N N . TYR A 1 238 ? 40.835 -25.991 50.484 1.00 53.38 238 TYR A N 1
ATOM 1834 C CA . TYR A 1 238 ? 39.736 -25.428 51.269 1.00 54.51 238 TYR A CA 1
ATOM 1835 C C . TYR A 1 238 ? 39.304 -26.336 52.394 1.00 52.27 238 TYR A C 1
ATOM 1836 O O . TYR A 1 238 ? 38.694 -25.867 53.348 1.00 50.99 238 TYR A O 1
ATOM 1845 N N . LEU A 1 239 ? 39.630 -27.620 52.277 1.00 56.25 239 LEU A N 1
ATOM 1846 C CA . LEU A 1 239 ? 39.485 -28.580 53.406 1.00 61.59 239 LEU A CA 1
ATOM 1847 C C . LEU A 1 239 ? 40.387 -28.311 54.613 1.00 55.88 239 LEU A C 1
ATOM 1848 O O . LEU A 1 239 ? 40.243 -28.945 55.636 1.00 63.91 239 LEU A O 1
ATOM 1853 N N . LYS A 1 240 ? 41.322 -27.385 54.481 1.00 61.82 240 LYS A N 1
ATOM 1854 C CA . LYS A 1 240 ? 42.164 -26.971 55.588 1.00 63.29 240 LYS A CA 1
ATOM 1855 C C . LYS A 1 240 ? 41.939 -25.532 56.021 1.00 69.97 240 LYS A C 1
ATOM 1856 O O . LYS A 1 240 ? 42.243 -25.205 57.164 1.00 62.69 240 LYS A O 1
ATOM 1862 N N . ASP A 1 241 ? 41.496 -24.660 55.095 1.00 66.61 241 ASP A N 1
ATOM 1863 C CA . ASP A 1 241 ? 41.022 -23.306 55.442 1.00 61.20 241 ASP A CA 1
ATOM 1864 C C . ASP A 1 241 ? 40.133 -22.731 54.369 1.00 60.87 241 ASP A C 1
ATOM 1865 O O . ASP A 1 241 ? 40.588 -22.330 53.313 1.00 54.51 241 ASP A O 1
ATOM 1870 N N . MET A 1 242 ? 38.848 -22.743 54.687 1.00 57.15 242 MET A N 1
ATOM 1871 C CA . MET A 1 242 ? 37.791 -22.228 53.891 1.00 57.04 242 MET A CA 1
ATOM 1872 C C . MET A 1 242 ? 37.858 -20.714 53.792 1.00 54.81 242 MET A C 1
ATOM 1873 O O . MET A 1 242 ? 37.731 -20.048 54.816 1.00 56.46 242 MET A O 1
ATOM 1878 N N . PRO A 1 243 ? 38.046 -20.152 52.573 1.00 52.88 243 PRO A N 1
ATOM 1879 C CA . PRO A 1 243 ? 37.955 -18.681 52.425 1.00 55.48 243 PRO A CA 1
ATOM 1880 C C . PRO A 1 243 ? 36.574 -18.137 52.806 1.00 51.14 243 PRO A C 1
ATOM 1881 O O . PRO A 1 243 ? 35.556 -18.793 52.606 1.00 49.11 243 PRO A O 1
ATOM 1885 N N . ASP A 1 244 ? 36.536 -16.967 53.394 1.00 47.32 244 ASP A N 1
ATOM 1886 C CA . ASP A 1 244 ? 35.245 -16.382 53.731 1.00 49.12 244 ASP A CA 1
ATOM 1887 C C . ASP A 1 244 ? 35.088 -14.943 53.177 1.00 44.32 244 ASP A C 1
ATOM 1888 O O . ASP A 1 244 ? 36.077 -14.314 52.759 1.00 43.22 244 ASP A O 1
ATOM 1893 N N . LYS A 1 245 ? 33.878 -14.389 53.239 1.00 41.59 245 LYS A N 1
ATOM 1894 C CA . LYS A 1 245 ? 33.667 -12.968 52.848 1.00 43.06 245 LYS A CA 1
ATOM 1895 C C . LYS A 1 245 ? 34.099 -12.658 51.405 1.00 38.27 245 LYS A C 1
ATOM 1896 O O . LYS A 1 245 ? 35.012 -11.868 51.162 1.00 35.23 245 LYS A O 1
ATOM 1902 N N . ILE A 1 246 ? 33.458 -13.344 50.480 1.00 35.77 246 ILE A N 1
ATOM 1903 C CA . ILE A 1 246 ? 33.845 -13.322 49.080 1.00 38.52 246 ILE A CA 1
ATOM 1904 C C . ILE A 1 246 ? 32.988 -12.348 48.260 1.00 37.47 246 ILE A C 1
ATOM 1905 O O . ILE A 1 246 ? 31.783 -12.416 48.294 1.00 36.90 246 ILE A O 1
ATOM 1910 N N . ASP A 1 247 ? 33.618 -11.483 47.488 1.00 35.17 247 ASP A N 1
ATOM 1911 C CA . ASP A 1 247 ? 32.869 -10.521 46.666 1.00 31.01 247 ASP A CA 1
ATOM 1912 C C . ASP A 1 247 ? 32.542 -11.015 45.272 1.00 32.93 247 ASP A C 1
ATOM 1913 O O . ASP A 1 247 ? 31.492 -10.664 44.711 1.00 29.95 247 ASP A O 1
ATOM 1918 N N . LEU A 1 248 ? 33.454 -11.792 44.698 1.00 31.45 248 LEU A N 1
ATOM 1919 C CA . LEU A 1 248 ? 33.271 -12.329 43.362 1.00 30.71 248 LEU A CA 1
ATOM 1920 C C . LEU A 1 248 ? 33.708 -13.737 43.442 1.00 28.93 248 LEU A C 1
ATOM 1921 O O . LEU A 1 248 ? 34.859 -13.976 43.742 1.00 30.82 248 LEU A O 1
ATOM 1926 N N . LEU A 1 249 ? 32.820 -14.651 43.130 1.00 28.91 249 LEU A N 1
ATOM 1927 C CA . LEU A 1 249 ? 33.133 -16.045 43.173 1.00 28.87 249 LEU A CA 1
ATOM 1928 C C . LEU A 1 249 ? 32.957 -16.636 41.822 1.00 29.81 249 LEU A C 1
ATOM 1929 O O . LEU A 1 249 ? 31.898 -16.475 41.212 1.00 30.82 249 LEU A O 1
ATOM 1934 N N . VAL A 1 250 ? 33.949 -17.382 41.345 1.00 30.43 250 VAL A N 1
ATOM 1935 C CA . VAL A 1 250 ? 33.823 -18.057 40.043 1.00 32.85 250 VAL A CA 1
ATOM 1936 C C . VAL A 1 250 ? 34.057 -19.534 40.208 1.00 31.58 250 VAL A C 1
ATOM 1937 O O . VAL A 1 250 ? 35.061 -19.918 40.757 1.00 33.02 250 VAL A O 1
ATOM 1941 N N . ASP A 1 251 ? 33.211 -20.348 39.614 1.00 32.84 251 ASP A N 1
ATOM 1942 C CA . ASP A 1 251 ? 33.404 -21.747 39.615 1.00 35.15 251 ASP A CA 1
ATOM 1943 C C . ASP A 1 251 ? 33.833 -22.429 38.289 1.00 41.27 251 ASP A C 1
ATOM 1944 O O . ASP A 1 251 ? 33.108 -22.435 37.263 1.00 42.19 251 ASP A O 1
ATOM 1949 N N . THR A 1 252 ? 34.929 -23.165 38.376 1.00 45.87 252 THR A N 1
ATOM 1950 C CA . THR A 1 252 ? 35.370 -23.980 37.252 1.00 43.32 252 THR A CA 1
ATOM 1951 C C . THR A 1 252 ? 35.189 -25.467 37.465 1.00 47.85 252 THR A C 1
ATOM 1952 O O . THR A 1 252 ? 35.552 -26.241 36.575 1.00 51.12 252 THR A O 1
ATOM 1956 N N . SER A 1 253 ? 34.595 -25.875 38.590 1.00 47.60 253 SER A N 1
ATOM 1957 C CA . SER A 1 253 ? 34.403 -27.336 38.915 1.00 46.60 253 SER A CA 1
ATOM 1958 C C . SER A 1 253 ? 33.170 -27.970 38.278 1.00 48.29 253 SER A C 1
ATOM 1959 O O . SER A 1 253 ? 33.200 -29.063 37.747 1.00 53.47 253 SER A O 1
ATOM 1962 N N . GLY A 1 254 ? 32.053 -27.293 38.344 1.00 47.03 254 GLY A N 1
ATOM 1963 C CA . GLY A 1 254 ? 30.844 -27.852 37.814 1.00 47.86 254 GLY A CA 1
ATOM 1964 C C . GLY A 1 254 ? 30.165 -28.608 38.923 1.00 45.30 254 GLY A C 1
ATOM 1965 O O . GLY A 1 254 ? 29.133 -29.229 38.700 1.00 41.77 254 GLY A O 1
ATOM 1966 N N . ASP A 1 255 ? 30.702 -28.492 40.130 1.00 45.70 255 ASP A N 1
ATOM 1967 C CA . ASP A 1 255 ? 30.213 -29.313 41.261 1.00 45.46 255 ASP A CA 1
ATOM 1968 C C . ASP A 1 255 ? 29.340 -28.535 42.228 1.00 41.10 255 ASP A C 1
ATOM 1969 O O . ASP A 1 255 ? 29.833 -27.624 42.891 1.00 39.21 255 ASP A O 1
ATOM 1974 N N . PRO A 1 256 ? 28.044 -28.910 42.329 1.00 39.46 256 PRO A N 1
ATOM 1975 C CA . PRO A 1 256 ? 27.023 -28.265 43.145 1.00 36.72 256 PRO A CA 1
ATOM 1976 C C . PRO A 1 256 ? 27.391 -28.064 44.588 1.00 46.42 256 PRO A C 1
ATOM 1977 O O . PRO A 1 256 ? 27.371 -26.932 45.093 1.00 55.04 256 PRO A O 1
ATOM 1981 N N . SER A 1 257 ? 27.815 -29.128 45.232 1.00 46.73 257 SER A N 1
ATOM 1982 C CA . SER A 1 257 ? 28.179 -29.068 46.636 1.00 47.30 257 SER A CA 1
ATOM 1983 C C . SER A 1 257 ? 29.224 -27.991 46.881 1.00 45.64 257 SER A C 1
ATOM 1984 O O . SER A 1 257 ? 29.095 -27.149 47.796 1.00 43.07 257 SER A O 1
ATOM 1987 N N . THR A 1 258 ? 30.260 -27.994 46.056 1.00 41.71 258 THR A N 1
ATOM 1988 C CA . THR A 1 258 ? 31.323 -27.005 46.205 1.00 43.42 258 THR A CA 1
ATOM 1989 C C . THR A 1 258 ? 30.756 -25.594 45.848 1.00 43.27 258 THR A C 1
ATOM 1990 O O . THR A 1 258 ? 31.031 -24.609 46.536 1.00 38.64 258 THR A O 1
ATOM 1994 N N . ILE A 1 259 ? 29.917 -25.515 44.820 1.00 44.40 259 ILE A N 1
ATOM 1995 C CA . ILE A 1 259 ? 29.376 -24.201 44.434 1.00 46.28 259 ILE A CA 1
ATOM 1996 C C . ILE A 1 259 ? 28.620 -23.568 45.621 1.00 44.97 259 ILE A C 1
ATOM 1997 O O . ILE A 1 259 ? 28.933 -22.441 46.126 1.00 42.23 259 ILE A O 1
ATOM 2002 N N . PHE A 1 260 ? 27.631 -24.311 46.093 1.00 46.17 260 PHE A N 1
ATOM 2003 C CA . PHE A 1 260 ? 26.718 -23.773 47.075 1.00 45.98 260 PHE A CA 1
ATOM 2004 C C . PHE A 1 260 ? 27.421 -23.606 48.418 1.00 44.69 260 PHE A C 1
ATOM 2005 O O . PHE A 1 260 ? 27.097 -22.739 49.204 1.00 45.73 260 PHE A O 1
ATOM 2013 N N . LYS A 1 261 ? 28.469 -24.355 48.647 1.00 46.59 261 LYS A N 1
ATOM 2014 C CA . LYS A 1 261 ? 29.231 -24.162 49.878 1.00 45.34 261 LYS A CA 1
ATOM 2015 C C . LYS A 1 261 ? 29.949 -22.812 49.901 1.00 43.60 261 LYS A C 1
ATOM 2016 O O . LYS A 1 261 ? 30.048 -22.144 50.940 1.00 42.10 261 LYS A O 1
ATOM 2022 N N . PHE A 1 262 ? 30.513 -22.436 48.765 1.00 40.10 262 PHE A N 1
ATOM 2023 C CA . PHE A 1 262 ? 31.163 -21.139 48.677 1.00 38.83 262 PHE A CA 1
ATOM 2024 C C . PHE A 1 262 ? 30.142 -19.986 48.526 1.00 32.99 262 PHE A C 1
ATOM 2025 O O . PHE A 1 262 ? 30.388 -18.892 48.994 1.00 37.01 262 PHE A O 1
ATOM 2033 N N . VAL A 1 263 ? 28.996 -20.232 47.906 1.00 38.29 263 VAL A N 1
ATOM 2034 C CA . VAL A 1 263 ? 27.937 -19.212 47.855 1.00 40.47 263 VAL A CA 1
ATOM 2035 C C . VAL A 1 263 ? 27.672 -18.694 49.284 1.00 47.60 263 VAL A C 1
ATOM 2036 O O . VAL A 1 263 ? 27.640 -17.465 49.556 1.00 42.51 263 VAL A O 1
ATOM 2040 N N . LYS A 1 264 ? 27.595 -19.603 50.242 1.00 46.05 264 LYS A N 1
ATOM 2041 C CA . LYS A 1 264 ? 27.266 -19.150 51.606 1.00 49.25 264 LYS A CA 1
ATOM 2042 C C . LYS A 1 264 ? 28.309 -18.254 52.213 1.00 39.71 264 LYS A C 1
ATOM 2043 O O . LYS A 1 264 ? 28.063 -17.708 53.250 1.00 41.57 264 LYS A O 1
ATOM 2049 N N . LYS A 1 265 ? 29.462 -18.087 51.587 1.00 39.11 265 LYS A N 1
ATOM 2050 C CA . LYS A 1 265 ? 30.481 -17.084 52.059 1.00 39.73 265 LYS A CA 1
ATOM 2051 C C . LYS A 1 265 ? 30.476 -15.746 51.263 1.00 36.85 265 LYS A C 1
ATOM 2052 O O . LYS A 1 265 ? 31.348 -14.841 51.466 1.00 35.45 265 LYS A O 1
ATOM 2058 N N . VAL A 1 266 ? 29.527 -15.608 50.337 1.00 33.30 266 VAL A N 1
ATOM 2059 C CA . VAL A 1 266 ? 29.549 -14.403 49.477 1.00 34.08 266 VAL A CA 1
ATOM 2060 C C . VAL A 1 266 ? 28.997 -13.176 50.235 1.00 32.26 266 VAL A C 1
ATOM 2061 O O . VAL A 1 266 ? 28.008 -13.247 50.920 1.00 34.28 266 VAL A O 1
ATOM 2065 N N . ASN A 1 267 ? 29.662 -12.049 50.135 1.00 36.10 267 ASN A N 1
ATOM 2066 C CA . ASN A 1 267 ? 29.142 -10.846 50.714 1.00 34.16 267 ASN A CA 1
ATOM 2067 C C . ASN A 1 267 ? 27.849 -10.330 50.062 1.00 39.47 267 ASN A C 1
ATOM 2068 O O . ASN A 1 267 ? 27.358 -10.863 49.041 1.00 32.62 267 ASN A O 1
ATOM 2073 N N . ASN A 1 268 ? 27.321 -9.288 50.706 1.00 35.20 268 ASN A N 1
ATOM 2074 C CA . ASN A 1 268 ? 26.255 -8.479 50.183 1.00 38.53 268 ASN A CA 1
ATOM 2075 C C . ASN A 1 268 ? 26.770 -7.854 48.845 1.00 39.30 268 ASN A C 1
ATOM 2076 O O . ASN A 1 268 ? 27.914 -7.324 48.750 1.00 31.34 268 ASN A O 1
ATOM 2081 N N . ASN A 1 269 ? 25.863 -7.866 47.889 1.00 32.70 269 ASN A N 1
ATOM 2082 C CA . ASN A 1 269 ? 26.078 -7.464 46.500 1.00 32.40 269 ASN A CA 1
ATOM 2083 C C . ASN A 1 269 ? 27.101 -8.348 45.795 1.00 35.93 269 ASN A C 1
ATOM 2084 O O . ASN A 1 269 ? 27.765 -7.902 44.879 1.00 33.88 269 ASN A O 1
ATOM 2089 N N . GLY A 1 270 ? 27.283 -9.598 46.236 1.00 32.60 270 GLY A N 1
ATOM 2090 C CA . GLY A 1 270 ? 28.393 -10.327 45.665 1.00 29.13 270 GLY A CA 1
ATOM 2091 C C . GLY A 1 270 ? 27.941 -10.937 44.382 1.00 28.42 270 GLY A C 1
ATOM 2092 O O . GLY A 1 270 ? 26.725 -11.043 44.111 1.00 31.97 270 GLY A O 1
ATOM 2093 N N . VAL A 1 271 ? 28.903 -11.381 43.587 1.00 30.17 271 VAL A N 1
ATOM 2094 C CA . VAL A 1 271 ? 28.588 -11.986 42.275 1.00 28.56 271 VAL A CA 1
ATOM 2095 C C . VAL A 1 271 ? 29.229 -13.318 42.177 1.00 28.32 271 VAL A C 1
ATOM 2096 O O . VAL A 1 271 ? 30.375 -13.462 42.471 1.00 29.03 271 VAL A O 1
ATOM 2100 N N . VAL A 1 272 ? 28.440 -14.275 41.731 1.00 33.06 272 VAL A N 1
ATOM 2101 C CA . VAL A 1 272 ? 28.868 -15.603 41.484 1.00 33.39 272 VAL A CA 1
ATOM 2102 C C . VAL A 1 272 ? 28.729 -15.928 40.028 1.00 33.56 272 VAL A C 1
ATOM 2103 O O . VAL A 1 272 ? 27.602 -15.845 39.470 1.00 32.36 272 VAL A O 1
ATOM 2107 N N . ILE A 1 273 ? 29.828 -16.404 39.440 1.00 32.89 273 ILE A N 1
ATOM 2108 C CA . ILE A 1 273 ? 29.819 -16.793 38.025 1.00 31.94 273 ILE A CA 1
ATOM 2109 C C . ILE A 1 273 ? 29.893 -18.295 37.926 1.00 33.06 273 ILE A C 1
ATOM 2110 O O . ILE A 1 273 ? 30.859 -18.889 38.395 1.00 31.19 273 ILE A O 1
ATOM 2115 N N . LEU A 1 274 ? 28.932 -18.905 37.261 1.00 36.66 274 LEU A N 1
ATOM 2116 C CA . LEU A 1 274 ? 28.969 -20.317 37.044 1.00 38.54 274 LEU A CA 1
ATOM 2117 C C . LEU A 1 274 ? 29.494 -20.507 35.649 1.00 39.69 274 LEU A C 1
ATOM 2118 O O . LEU A 1 274 ? 28.973 -19.977 34.713 1.00 36.12 274 LEU A O 1
ATOM 2123 N N . PHE A 1 275 ? 30.601 -21.212 35.557 1.00 39.62 275 PHE A N 1
ATOM 2124 C CA . PHE A 1 275 ? 31.276 -21.411 34.309 1.00 38.95 275 PHE A CA 1
ATOM 2125 C C . PHE A 1 275 ? 31.567 -22.880 34.055 1.00 42.10 275 PHE A C 1
ATOM 2126 O O . PHE A 1 275 ? 31.441 -23.360 32.967 1.00 38.16 275 PHE A O 1
ATOM 2134 N N . GLY A 1 276 ? 31.967 -23.589 35.087 1.00 44.25 276 GLY A N 1
ATOM 2135 C CA . GLY A 1 276 ? 32.247 -24.990 34.964 1.00 42.84 276 GLY A CA 1
ATOM 2136 C C . GLY A 1 276 ? 30.995 -25.798 34.788 1.00 42.39 276 GLY A C 1
ATOM 2137 O O . GLY A 1 276 ? 29.958 -25.439 35.265 1.00 37.97 276 GLY A O 1
ATOM 2138 N N . PHE A 1 277 ? 31.102 -26.909 34.097 1.00 45.28 277 PHE A N 1
ATOM 2139 C CA . PHE A 1 277 ? 30.037 -27.878 34.126 1.00 48.96 277 PHE A CA 1
ATOM 2140 C C . PHE A 1 277 ? 30.515 -29.334 34.025 1.00 56.82 277 PHE A C 1
ATOM 2141 O O . PHE A 1 277 ? 31.502 -29.665 33.355 1.00 56.81 277 PHE A O 1
ATOM 2149 N N . ASN A 1 278 ? 29.772 -30.178 34.724 1.00 59.82 278 ASN A N 1
ATOM 2150 C CA . ASN A 1 278 ? 29.991 -31.590 34.767 1.00 55.58 278 ASN A CA 1
ATOM 2151 C C . ASN A 1 278 ? 28.649 -32.287 35.020 1.00 57.65 278 ASN A C 1
ATOM 2152 O O . ASN A 1 278 ? 28.130 -32.290 36.150 1.00 52.55 278 ASN A O 1
ATOM 2157 N N . GLY A 1 279 ? 28.088 -32.861 33.960 1.00 56.91 279 GLY A N 1
ATOM 2158 C CA . GLY A 1 279 ? 26.763 -33.475 34.009 1.00 54.95 279 GLY A CA 1
ATOM 2159 C C . GLY A 1 279 ? 26.682 -34.638 34.983 1.00 51.30 279 GLY A C 1
ATOM 2160 O O . GLY A 1 279 ? 25.637 -34.938 35.490 1.00 59.64 279 GLY A O 1
ATOM 2161 N N . LYS A 1 280 ? 27.809 -35.258 35.268 1.00 57.12 280 LYS A N 1
ATOM 2162 C CA . LYS A 1 280 ? 27.859 -36.381 36.200 1.00 60.60 280 LYS A CA 1
ATOM 2163 C C . LYS A 1 280 ? 27.916 -35.938 37.646 1.00 63.32 280 LYS A C 1
ATOM 2164 O O . LYS A 1 280 ? 28.042 -36.774 38.534 1.00 64.23 280 LYS A O 1
ATOM 2170 N N . ALA A 1 281 ? 27.849 -34.637 37.914 1.00 61.99 281 ALA A N 1
ATOM 2171 C CA . ALA A 1 281 ? 28.175 -34.175 39.259 1.00 61.01 281 ALA A CA 1
ATOM 2172 C C . ALA A 1 281 ? 27.021 -34.489 40.182 1.00 58.41 281 ALA A C 1
ATOM 2173 O O . ALA A 1 281 ? 25.881 -34.359 39.775 1.00 53.24 281 ALA A O 1
ATOM 2175 N N . PRO A 1 282 ? 27.334 -34.989 41.399 1.00 57.35 282 PRO A N 1
ATOM 2176 C CA . PRO A 1 282 ? 26.315 -35.446 42.338 1.00 57.47 282 PRO A CA 1
ATOM 2177 C C . PRO A 1 282 ? 25.477 -34.268 42.838 1.00 60.80 282 PRO A C 1
ATOM 2178 O O . PRO A 1 282 ? 25.987 -33.128 42.872 1.00 61.32 282 PRO A O 1
ATOM 2182 N N . GLY A 1 283 ? 24.225 -34.566 43.220 1.00 51.56 283 GLY A N 1
ATOM 2183 C CA . GLY A 1 283 ? 23.251 -33.601 43.645 1.00 46.44 283 GLY A CA 1
ATOM 2184 C C . GLY A 1 283 ? 23.613 -33.029 44.979 1.00 55.05 283 GLY A C 1
ATOM 2185 O O . GLY A 1 283 ? 24.253 -33.700 45.773 1.00 61.52 283 GLY A O 1
ATOM 2186 N N . TYR A 1 284 ? 23.241 -31.778 45.229 1.00 57.08 284 TYR A N 1
ATOM 2187 C CA . TYR A 1 284 ? 23.422 -31.197 46.551 1.00 53.65 284 TYR A CA 1
ATOM 2188 C C . TYR A 1 284 ? 22.157 -30.501 47.000 1.00 51.86 284 TYR A C 1
ATOM 2189 O O . TYR A 1 284 ? 21.574 -29.740 46.250 1.00 54.33 284 TYR A O 1
ATOM 2198 N N . PRO A 1 285 ? 21.708 -30.802 48.230 1.00 55.79 285 PRO A N 1
ATOM 2199 C CA . PRO A 1 285 ? 20.434 -30.293 48.667 1.00 58.66 285 PRO A CA 1
ATOM 2200 C C . PRO A 1 285 ? 20.586 -28.827 48.968 1.00 55.48 285 PRO A C 1
ATOM 2201 O O . PRO A 1 285 ? 21.357 -28.444 49.849 1.00 58.37 285 PRO A O 1
ATOM 2205 N N . VAL A 1 286 ? 19.916 -28.019 48.161 1.00 55.24 286 VAL A N 1
ATOM 2206 C CA . VAL A 1 286 ? 19.812 -26.582 48.397 1.00 51.54 286 VAL A CA 1
ATOM 2207 C C . VAL A 1 286 ? 18.487 -26.365 49.136 1.00 45.91 286 VAL A C 1
ATOM 2208 O O . VAL A 1 286 ? 17.416 -26.688 48.608 1.00 40.64 286 VAL A O 1
ATOM 2212 N N . ASN A 1 287 ? 18.550 -25.761 50.318 1.00 46.38 287 ASN A N 1
ATOM 2213 C CA . ASN A 1 287 ? 17.341 -25.545 51.129 1.00 56.13 287 ASN A CA 1
ATOM 2214 C C . ASN A 1 287 ? 16.921 -24.059 51.215 1.00 64.76 287 ASN A C 1
ATOM 2215 O O . ASN A 1 287 ? 17.625 -23.140 50.693 1.00 65.54 287 ASN A O 1
ATOM 2220 N N . GLY A 1 288 ? 15.772 -23.840 51.872 1.00 59.05 288 GLY A N 1
ATOM 2221 C CA . GLY A 1 288 ? 15.136 -22.513 52.001 1.00 54.72 288 GLY A CA 1
ATOM 2222 C C . GLY A 1 288 ? 16.070 -21.477 52.591 1.00 54.48 288 GLY A C 1
ATOM 2223 O O . GLY A 1 288 ? 16.003 -20.287 52.255 1.00 49.86 288 GLY A O 1
ATOM 2224 N N . GLU A 1 289 ? 16.943 -21.959 53.468 1.00 49.52 289 GLU A N 1
ATOM 2225 C CA . GLU A 1 289 ? 17.950 -21.156 54.117 1.00 54.52 289 GLU A CA 1
ATOM 2226 C C . GLU A 1 289 ? 19.018 -20.629 53.122 1.00 56.34 289 GLU A C 1
ATOM 2227 O O . GLU A 1 289 ? 19.536 -19.517 53.277 1.00 61.32 289 GLU A O 1
ATOM 2233 N N . ASP A 1 290 ? 19.379 -21.446 52.132 1.00 54.03 290 ASP A N 1
ATOM 2234 C CA . ASP A 1 290 ? 20.361 -21.058 51.125 1.00 51.40 290 ASP A CA 1
ATOM 2235 C C . ASP A 1 290 ? 19.773 -19.990 50.162 1.00 49.25 290 ASP A C 1
ATOM 2236 O O . ASP A 1 290 ? 20.475 -19.066 49.745 1.00 40.34 290 ASP A O 1
ATOM 2241 N N . ILE A 1 291 ? 18.491 -20.150 49.817 1.00 47.67 291 ILE A N 1
ATOM 2242 C CA . ILE A 1 291 ? 17.730 -19.191 49.009 1.00 48.01 291 ILE A CA 1
ATOM 2243 C C . ILE A 1 291 ? 17.678 -17.852 49.734 1.00 50.94 291 ILE A C 1
ATOM 2244 O O . ILE A 1 291 ? 18.045 -16.806 49.201 1.00 55.91 291 ILE A O 1
ATOM 2249 N N . ASP A 1 292 ? 17.211 -17.874 50.969 1.00 49.40 292 ASP A N 1
ATOM 2250 C CA . ASP A 1 292 ? 17.117 -16.658 51.736 1.00 48.37 292 ASP A CA 1
ATOM 2251 C C . ASP A 1 292 ? 18.442 -15.885 51.776 1.00 45.43 292 ASP A C 1
ATOM 2252 O O . ASP A 1 292 ? 18.456 -14.659 51.756 1.00 40.22 292 ASP A O 1
ATOM 2257 N N . TYR A 1 293 ? 19.535 -16.624 51.929 1.00 44.89 293 TYR A N 1
ATOM 2258 C CA . TYR A 1 293 ? 20.845 -16.054 52.075 1.00 43.03 293 TYR A CA 1
ATOM 2259 C C . TYR A 1 293 ? 21.138 -15.199 50.812 1.00 40.81 293 TYR A C 1
ATOM 2260 O O . TYR A 1 293 ? 21.643 -14.092 50.919 1.00 38.22 293 TYR A O 1
ATOM 2269 N N . ILE A 1 294 ? 20.765 -15.734 49.654 1.00 36.13 294 ILE A N 1
ATOM 2270 C CA . ILE A 1 294 ? 21.050 -15.137 48.324 1.00 40.19 294 ILE A CA 1
ATOM 2271 C C . ILE A 1 294 ? 20.203 -13.902 48.215 1.00 42.95 294 ILE A C 1
ATOM 2272 O O . ILE A 1 294 ? 20.696 -12.809 47.921 1.00 46.55 294 ILE A O 1
ATOM 2277 N N . VAL A 1 295 ? 18.922 -14.078 48.517 1.00 43.54 295 VAL A N 1
ATOM 2278 C CA . VAL A 1 295 ? 17.966 -12.965 48.557 1.00 39.63 295 VAL A CA 1
ATOM 2279 C C . VAL A 1 295 ? 18.374 -11.815 49.446 1.00 38.29 295 VAL A C 1
ATOM 2280 O O . VAL A 1 295 ? 18.576 -10.698 48.946 1.00 38.50 295 VAL A O 1
ATOM 2284 N N . GLU A 1 296 ? 18.563 -12.051 50.732 1.00 38.55 296 GLU A N 1
ATOM 2285 C CA . GLU A 1 296 ? 18.812 -10.937 51.638 1.00 38.15 296 GLU A CA 1
ATOM 2286 C C . GLU A 1 296 ? 20.113 -10.207 51.342 1.00 37.20 296 GLU A C 1
ATOM 2287 O O . GLU A 1 296 ? 20.374 -9.167 51.969 1.00 32.06 296 GLU A O 1
ATOM 2293 N N . ARG A 1 297 ? 20.970 -10.773 50.480 1.00 35.44 297 ARG A N 1
ATOM 2294 C CA . ARG A 1 297 ? 22.264 -10.176 50.192 1.00 36.35 297 ARG A CA 1
ATOM 2295 C C . ARG A 1 297 ? 22.332 -9.518 48.821 1.00 34.20 297 ARG A C 1
ATOM 2296 O O . ARG A 1 297 ? 23.363 -8.946 48.478 1.00 33.98 297 ARG A O 1
ATOM 2304 N N . ASN A 1 298 ? 21.244 -9.583 48.059 1.00 31.34 298 ASN A N 1
ATOM 2305 C CA . ASN A 1 298 ? 21.205 -8.972 46.723 1.00 37.80 298 ASN A CA 1
ATOM 2306 C C . ASN A 1 298 ? 22.269 -9.538 45.810 1.00 38.06 298 ASN A C 1
ATOM 2307 O O . ASN A 1 298 ? 22.874 -8.814 45.010 1.00 35.59 298 ASN A O 1
ATOM 2312 N N . ILE A 1 299 ? 22.507 -10.820 46.013 1.00 33.59 299 ILE A N 1
ATOM 2313 C CA . ILE A 1 299 ? 23.459 -11.620 45.248 1.00 34.25 299 ILE A CA 1
ATOM 2314 C C . ILE A 1 299 ? 22.924 -11.964 43.904 1.00 29.49 299 ILE A C 1
ATOM 2315 O O . ILE A 1 299 ? 21.730 -12.195 43.753 1.00 32.30 299 ILE A O 1
ATOM 2320 N N . THR A 1 300 ? 23.841 -12.056 42.933 1.00 27.95 300 THR A N 1
ATOM 2321 C CA . THR A 1 300 ? 23.533 -12.439 41.597 1.00 29.87 300 THR A CA 1
ATOM 2322 C C . THR A 1 300 ? 24.358 -13.675 41.197 1.00 33.57 300 THR A C 1
ATOM 2323 O O . THR A 1 300 ? 25.577 -13.738 41.403 1.00 34.89 300 THR A O 1
ATOM 2327 N N . ILE A 1 301 ? 23.692 -14.624 40.554 1.00 34.77 301 ILE A N 1
ATOM 2328 C CA . ILE A 1 301 ? 24.326 -15.856 40.168 1.00 33.70 301 ILE A CA 1
ATOM 2329 C C . ILE A 1 301 ? 24.139 -15.951 38.721 1.00 32.08 301 ILE A C 1
ATOM 2330 O O . ILE A 1 301 ? 23.027 -16.175 38.287 1.00 37.09 301 ILE A O 1
ATOM 2335 N N . ALA A 1 302 ? 25.225 -15.838 37.961 1.00 31.79 302 ALA A N 1
ATOM 2336 C CA . ALA A 1 302 ? 25.127 -15.811 36.506 1.00 28.93 302 ALA A CA 1
ATOM 2337 C C . ALA A 1 302 ? 25.896 -16.918 35.767 1.00 31.95 302 ALA A C 1
ATOM 2338 O O . ALA A 1 302 ? 27.127 -17.041 35.905 1.00 32.07 302 ALA A O 1
ATOM 2340 N N . GLY A 1 303 ? 25.203 -17.651 34.898 1.00 28.45 303 GLY A N 1
ATOM 2341 C CA . GLY A 1 303 ? 25.870 -18.606 34.042 1.00 32.80 303 GLY A CA 1
ATOM 2342 C C . GLY A 1 303 ? 26.456 -17.834 32.866 1.00 35.98 303 GLY A C 1
ATOM 2343 O O . GLY A 1 303 ? 25.854 -16.861 32.400 1.00 32.17 303 GLY A O 1
ATOM 2344 N N . SER A 1 304 ? 27.628 -18.274 32.407 1.00 34.89 304 SER A N 1
ATOM 2345 C CA . SER A 1 304 ? 28.317 -17.670 31.283 1.00 32.44 304 SER A CA 1
ATOM 2346 C C . SER A 1 304 ? 28.894 -18.732 30.368 1.00 33.52 304 SER A C 1
ATOM 2347 O O . SER A 1 304 ? 29.662 -19.547 30.814 1.00 38.36 304 SER A O 1
ATOM 2350 N N . VAL A 1 305 ? 28.578 -18.694 29.084 1.00 32.18 305 VAL A N 1
ATOM 2351 C CA . VAL A 1 305 ? 29.188 -19.609 28.125 1.00 29.99 305 VAL A CA 1
ATOM 2352 C C . VAL A 1 305 ? 29.780 -18.843 26.934 1.00 31.92 305 VAL A C 1
ATOM 2353 O O . VAL A 1 305 ? 29.160 -17.889 26.403 1.00 27.77 305 VAL A O 1
ATOM 2357 N N . ASP A 1 306 ? 30.979 -19.256 26.525 1.00 27.96 306 ASP A N 1
ATOM 2358 C CA . ASP A 1 306 ? 31.606 -18.844 25.237 1.00 29.86 306 ASP A CA 1
ATOM 2359 C C . ASP A 1 306 ? 31.877 -17.345 25.293 1.00 30.29 306 ASP A C 1
ATOM 2360 O O . ASP A 1 306 ? 31.928 -16.748 26.385 1.00 33.12 306 ASP A O 1
ATOM 2365 N N . ALA A 1 307 ? 32.095 -16.726 24.151 1.00 32.26 307 ALA A N 1
ATOM 2366 C CA . ALA A 1 307 ? 32.440 -15.322 24.113 1.00 31.34 307 ALA A CA 1
ATOM 2367 C C . ALA A 1 307 ? 32.317 -14.834 22.700 1.00 31.95 307 ALA A C 1
ATOM 2368 O O . ALA A 1 307 ? 32.175 -15.645 21.771 1.00 33.30 307 ALA A O 1
ATOM 2370 N N . ALA A 1 308 ? 32.323 -13.513 22.556 1.00 30.08 308 ALA A N 1
ATOM 2371 C CA . ALA A 1 308 ? 32.279 -12.848 21.265 1.00 28.71 308 ALA A CA 1
ATOM 2372 C C . ALA A 1 308 ? 33.656 -12.565 20.719 1.00 28.39 308 ALA A C 1
ATOM 2373 O O . ALA A 1 308 ? 34.614 -12.552 21.463 1.00 30.69 308 ALA A O 1
ATOM 2375 N N . LYS A 1 309 ? 33.747 -12.191 19.444 1.00 29.36 309 LYS A N 1
ATOM 2376 C CA . LYS A 1 309 ? 35.035 -11.946 18.825 1.00 27.38 309 LYS A CA 1
ATOM 2377 C C . LYS A 1 309 ? 35.825 -10.852 19.568 1.00 28.44 309 LYS A C 1
ATOM 2378 O O . LYS A 1 309 ? 37.004 -10.950 19.717 1.00 27.85 309 LYS A O 1
ATOM 2384 N N . ILE A 1 310 ? 35.150 -9.825 20.081 1.00 27.26 310 ILE A N 1
ATOM 2385 C CA . ILE A 1 310 ? 35.810 -8.785 20.837 1.00 24.89 310 ILE A CA 1
ATOM 2386 C C . ILE A 1 310 ? 36.572 -9.340 22.039 1.00 24.14 310 ILE A C 1
ATOM 2387 O O . ILE A 1 310 ? 37.672 -8.890 22.339 1.00 26.28 310 ILE A O 1
ATOM 2392 N N . HIS A 1 311 ? 36.022 -10.360 22.669 1.00 24.02 311 HIS A N 1
ATOM 2393 C CA . HIS A 1 311 ? 36.686 -11.063 23.747 1.00 25.76 311 HIS A CA 1
ATOM 2394 C C . HIS A 1 311 ? 37.956 -11.849 23.339 1.00 30.61 311 HIS A C 1
ATOM 2395 O O . HIS A 1 311 ? 38.924 -11.901 24.104 1.00 26.80 311 HIS A O 1
ATOM 2402 N N . TYR A 1 312 ? 37.962 -12.392 22.121 1.00 30.84 312 TYR A N 1
ATOM 2403 C CA . TYR A 1 312 ? 39.185 -12.901 21.524 1.00 31.63 312 TYR A CA 1
ATOM 2404 C C . TYR A 1 312 ? 40.234 -11.810 21.372 1.00 29.72 312 TYR A C 1
ATOM 2405 O O . TYR A 1 312 ? 41.366 -12.053 21.719 1.00 32.16 312 TYR A O 1
ATOM 2414 N N . VAL A 1 313 ? 39.888 -10.629 20.886 1.00 29.55 313 VAL A N 1
ATOM 2415 C CA . VAL A 1 313 ? 40.890 -9.580 20.790 1.00 29.66 313 VAL A CA 1
ATOM 2416 C C . VAL A 1 313 ? 41.384 -9.226 22.213 1.00 32.83 313 VAL A C 1
ATOM 2417 O O . VAL A 1 313 ? 42.603 -9.083 22.448 1.00 33.13 313 VAL A O 1
ATOM 2421 N N . GLN A 1 314 ? 40.480 -9.091 23.174 1.00 31.81 314 GLN A N 1
ATOM 2422 C CA . GLN A 1 314 ? 40.886 -8.714 24.536 1.00 28.76 314 GLN A CA 1
ATOM 2423 C C . GLN A 1 314 ? 41.803 -9.759 25.134 1.00 29.39 314 GLN A C 1
ATOM 2424 O O . GLN A 1 314 ? 42.777 -9.438 25.823 1.00 26.87 314 GLN A O 1
ATOM 2430 N N . ALA A 1 315 ? 41.497 -11.006 24.842 1.00 30.46 315 ALA A N 1
ATOM 2431 C CA . ALA A 1 315 ? 42.320 -12.123 25.271 1.00 32.00 315 ALA A CA 1
ATOM 2432 C C . ALA A 1 315 ? 43.741 -12.028 24.756 1.00 30.22 315 ALA A C 1
ATOM 2433 O O . ALA A 1 315 ? 44.699 -12.188 25.507 1.00 29.71 315 ALA A O 1
ATOM 2435 N N . LEU A 1 316 ? 43.896 -11.779 23.471 1.00 34.53 316 LEU A N 1
ATOM 2436 C CA . LEU A 1 316 ? 45.225 -11.633 22.929 1.00 33.19 316 LEU A CA 1
ATOM 2437 C C . LEU A 1 316 ? 45.959 -10.465 23.579 1.00 33.35 316 LEU A C 1
ATOM 2438 O O . LEU A 1 316 ? 47.196 -10.484 23.707 1.00 33.07 316 LEU A O 1
ATOM 2443 N N . ASP A 1 317 ? 45.251 -9.399 23.901 1.00 31.92 317 ASP A N 1
ATOM 2444 C CA . ASP A 1 317 ? 45.954 -8.234 24.404 1.00 31.34 317 ASP A CA 1
ATOM 2445 C C . ASP A 1 317 ? 46.485 -8.597 25.796 1.00 32.79 317 ASP A C 1
ATOM 2446 O O . ASP A 1 317 ? 47.624 -8.333 26.133 1.00 35.31 317 ASP A O 1
ATOM 2451 N N . SER A 1 318 ? 45.663 -9.269 26.578 1.00 31.04 318 SER A N 1
ATOM 2452 C CA . SER A 1 318 ? 46.096 -9.738 27.880 1.00 32.82 318 SER A CA 1
ATOM 2453 C C . SER A 1 318 ? 47.239 -10.709 27.886 1.00 31.51 318 SER A C 1
ATOM 2454 O O . SER A 1 318 ? 48.167 -10.479 28.608 1.00 34.26 318 SER A O 1
ATOM 2457 N N . LEU A 1 319 ? 47.205 -11.741 27.043 1.00 32.89 319 LEU A N 1
ATOM 2458 C CA . LEU A 1 319 ? 48.292 -12.735 26.925 1.00 33.84 319 LEU A CA 1
ATOM 2459 C C . LEU A 1 319 ? 49.595 -12.024 26.619 1.00 33.16 319 LEU A C 1
ATOM 2460 O O . LEU A 1 319 ? 50.579 -12.284 27.193 1.00 33.80 319 LEU A O 1
ATOM 2465 N N . SER A 1 320 ? 49.551 -11.082 25.730 1.00 38.78 320 SER A N 1
ATOM 2466 C CA . SER A 1 320 ? 50.698 -10.287 25.416 1.00 38.22 320 SER A CA 1
ATOM 2467 C C . SER A 1 320 ? 51.151 -9.417 26.623 1.00 45.50 320 SER A C 1
ATOM 2468 O O . SER A 1 320 ? 52.367 -9.414 26.968 1.00 44.10 320 SER A O 1
ATOM 2471 N N . ASN A 1 321 ? 50.220 -8.724 27.309 1.00 38.18 321 ASN A N 1
ATOM 2472 C CA . ASN A 1 321 ? 50.616 -7.963 28.498 1.00 37.00 321 ASN A CA 1
ATOM 2473 C C . ASN A 1 321 ? 51.254 -8.923 29.518 1.00 40.93 321 ASN A C 1
ATOM 2474 O O . ASN A 1 321 ? 52.307 -8.612 30.048 1.00 43.42 321 ASN A O 1
ATOM 2479 N N . TRP A 1 322 ? 50.680 -10.115 29.711 1.00 36.10 322 TRP A N 1
ATOM 2480 C CA . TRP A 1 322 ? 51.203 -11.007 30.692 1.00 36.76 322 TRP A CA 1
ATOM 2481 C C . TRP A 1 322 ? 52.597 -11.511 30.300 1.00 42.92 322 TRP A C 1
ATOM 2482 O O . TRP A 1 322 ? 53.517 -11.547 31.148 1.00 40.45 322 TRP A O 1
ATOM 2493 N N . TYR A 1 323 ? 52.753 -11.880 29.034 1.00 41.16 323 TYR A N 1
ATOM 2494 C CA . TYR A 1 323 ? 53.987 -12.493 28.552 1.00 44.15 323 TYR A CA 1
ATOM 2495 C C . TYR A 1 323 ? 55.206 -11.542 28.663 1.00 41.93 323 TYR A C 1
ATOM 2496 O O . TYR A 1 323 ? 56.264 -11.926 29.109 1.00 39.35 323 TYR A O 1
ATOM 2505 N N . HIS A 1 324 ? 55.008 -10.280 28.346 1.00 42.34 324 HIS A N 1
ATOM 2506 C CA . HIS A 1 324 ? 56.007 -9.275 28.532 1.00 42.98 324 HIS A CA 1
ATOM 2507 C C . HIS A 1 324 ? 56.247 -8.838 29.980 1.00 52.46 324 HIS A C 1
ATOM 2508 O O . HIS A 1 324 ? 57.060 -7.984 30.212 1.00 51.24 324 HIS A O 1
ATOM 2515 N N . ARG A 1 325 ? 55.573 -9.438 30.950 1.00 56.93 325 ARG A N 1
ATOM 2516 C CA . ARG A 1 325 ? 55.851 -9.170 32.354 1.00 56.99 325 ARG A CA 1
ATOM 2517 C C . ARG A 1 325 ? 56.346 -10.438 33.028 1.00 46.70 325 ARG A C 1
ATOM 2518 O O . ARG A 1 325 ? 57.175 -10.379 33.859 1.00 46.29 325 ARG A O 1
ATOM 2526 N N . HIS A 1 326 ? 55.774 -11.575 32.697 1.00 44.74 326 HIS A N 1
ATOM 2527 C CA . HIS A 1 326 ? 56.028 -12.775 33.399 1.00 41.89 326 HIS A CA 1
ATOM 2528 C C . HIS A 1 326 ? 56.181 -13.922 32.395 1.00 44.91 326 HIS A C 1
ATOM 2529 O O . HIS A 1 326 ? 55.484 -14.921 32.484 1.00 47.74 326 HIS A O 1
ATOM 2536 N N . PRO A 1 327 ? 57.161 -13.815 31.490 1.00 44.51 327 PRO A N 1
ATOM 2537 C CA . PRO A 1 327 ? 57.303 -14.756 30.379 1.00 49.99 327 PRO A CA 1
ATOM 2538 C C . PRO A 1 327 ? 57.383 -16.202 30.759 1.00 47.14 327 PRO A C 1
ATOM 2539 O O . PRO A 1 327 ? 56.906 -17.063 30.017 1.00 53.74 327 PRO A O 1
ATOM 2543 N N . GLN A 1 328 ? 57.916 -16.498 31.929 1.00 49.73 328 GLN A N 1
ATOM 2544 C CA . GLN A 1 328 ? 58.181 -17.905 32.249 1.00 51.01 328 GLN A CA 1
ATOM 2545 C C . GLN A 1 328 ? 56.963 -18.596 32.688 1.00 46.13 328 GLN A C 1
ATOM 2546 O O . GLN A 1 328 ? 56.703 -19.727 32.303 1.00 53.70 328 GLN A O 1
ATOM 2552 N N . THR A 1 329 ? 56.252 -17.954 33.588 1.00 48.57 329 THR A N 1
ATOM 2553 C CA . THR A 1 329 ? 55.053 -18.557 34.161 1.00 47.33 329 THR A CA 1
ATOM 2554 C C . THR A 1 329 ? 53.987 -18.710 33.063 1.00 39.49 329 THR A C 1
ATOM 2555 O O . THR A 1 329 ? 53.256 -19.707 33.003 1.00 41.11 329 THR A O 1
ATOM 2559 N N . ILE A 1 330 ? 53.925 -17.746 32.152 1.00 41.91 330 ILE A N 1
ATOM 2560 C CA . ILE A 1 330 ? 53.017 -17.893 30.980 1.00 43.15 330 ILE A CA 1
ATOM 2561 C C . ILE A 1 330 ? 53.400 -19.119 30.152 1.00 43.09 330 ILE A C 1
ATOM 2562 O O . ILE A 1 330 ? 52.545 -19.970 29.909 1.00 40.99 330 ILE A O 1
ATOM 2567 N N . LYS A 1 331 ? 54.688 -19.265 29.791 1.00 47.37 331 LYS A N 1
ATOM 2568 C CA . LYS A 1 331 ? 55.146 -20.493 29.077 1.00 45.39 331 LYS A CA 1
ATOM 2569 C C . LYS A 1 331 ? 54.794 -21.742 29.810 1.00 40.17 331 LYS A C 1
ATOM 2570 O O . LYS A 1 331 ? 54.326 -22.718 29.214 1.00 50.25 331 LYS A O 1
ATOM 2576 N N . ASP A 1 332 ? 54.929 -21.712 31.121 1.00 38.31 332 ASP A N 1
ATOM 2577 C CA . ASP A 1 332 ? 54.618 -22.895 31.910 1.00 43.79 332 ASP A CA 1
ATOM 2578 C C . ASP A 1 332 ? 53.143 -23.239 31.950 1.00 45.18 332 ASP A C 1
ATOM 2579 O O . ASP A 1 332 ? 52.778 -24.243 32.597 1.00 44.21 332 ASP A O 1
ATOM 2584 N N . ILE A 1 333 ? 52.270 -22.424 31.325 1.00 40.75 333 ILE A N 1
ATOM 2585 C CA . ILE A 1 333 ? 50.854 -22.842 31.213 1.00 43.37 333 ILE A CA 1
ATOM 2586 C C . ILE A 1 333 ? 50.786 -24.053 30.232 1.00 40.76 333 ILE A C 1
ATOM 2587 O O . ILE A 1 333 ? 50.023 -25.019 30.434 1.00 42.32 333 ILE A O 1
ATOM 2592 N N . ILE A 1 334 ? 51.624 -24.016 29.226 1.00 40.81 334 ILE A N 1
ATOM 2593 C CA . ILE A 1 334 ? 51.572 -25.049 28.204 1.00 51.94 334 ILE A CA 1
ATOM 2594 C C . ILE A 1 334 ? 52.483 -26.159 28.748 1.00 50.55 334 ILE A C 1
ATOM 2595 O O . ILE A 1 334 ? 53.699 -26.001 28.754 1.00 45.05 334 ILE A O 1
ATOM 2600 N N . THR A 1 335 ? 51.904 -27.255 29.210 1.00 46.77 335 THR A N 1
ATOM 2601 C CA . THR A 1 335 ? 52.690 -28.224 29.914 1.00 51.59 335 THR A CA 1
ATOM 2602 C C . THR A 1 335 ? 53.122 -29.413 29.066 1.00 57.62 335 THR A C 1
ATOM 2603 O O . THR A 1 335 ? 53.913 -30.202 29.520 1.00 59.12 335 THR A O 1
ATOM 2607 N N . TYR A 1 336 ? 52.595 -29.556 27.864 1.00 59.29 336 TYR A N 1
ATOM 2608 C CA . TYR A 1 336 ? 52.982 -30.657 26.991 1.00 55.77 336 TYR A CA 1
ATOM 2609 C C . TYR A 1 336 ? 52.639 -30.349 25.562 1.00 50.62 336 TYR A C 1
ATOM 2610 O O . TYR A 1 336 ? 51.525 -29.921 25.302 1.00 48.59 336 TYR A O 1
ATOM 2619 N N . GLU A 1 337 ? 53.599 -30.509 24.654 1.00 49.86 337 GLU A N 1
ATOM 2620 C CA . GLU A 1 337 ? 53.359 -30.365 23.199 1.00 48.69 337 GLU A CA 1
ATOM 2621 C C . GLU A 1 337 ? 53.368 -31.742 22.570 1.00 46.00 337 GLU A C 1
ATOM 2622 O O . GLU A 1 337 ? 54.418 -32.317 22.373 1.00 53.91 337 GLU A O 1
ATOM 2628 N N . ALA A 1 338 ? 52.182 -32.291 22.345 1.00 44.37 338 ALA A N 1
ATOM 2629 C CA . ALA A 1 338 ? 51.985 -33.610 21.732 1.00 45.41 338 ALA A CA 1
ATOM 2630 C C . ALA A 1 338 ? 52.084 -33.565 20.216 1.00 53.47 338 ALA A C 1
ATOM 2631 O O . ALA A 1 338 ? 51.948 -32.519 19.599 1.00 45.89 338 ALA A O 1
ATOM 2633 N N . LYS A 1 339 ? 52.262 -34.739 19.627 1.00 53.33 339 LYS A N 1
ATOM 2634 C CA . LYS A 1 339 ? 52.129 -34.904 18.189 1.00 56.11 339 LYS A CA 1
ATOM 2635 C C . LYS A 1 339 ? 50.757 -35.457 17.880 1.00 50.67 339 LYS A C 1
ATOM 2636 O O . LYS A 1 339 ? 50.107 -36.066 18.753 1.00 47.77 339 LYS A O 1
ATOM 2642 N N . PRO A 1 340 ? 50.271 -35.224 16.642 1.00 47.28 340 PRO A N 1
ATOM 2643 C CA . PRO A 1 340 ? 48.899 -35.655 16.402 1.00 45.92 340 PRO A CA 1
ATOM 2644 C C . PRO A 1 340 ? 48.652 -37.132 16.550 1.00 50.13 340 PRO A C 1
ATOM 2645 O O . PRO A 1 340 ? 47.505 -37.542 16.804 1.00 49.33 340 PRO A O 1
ATOM 2649 N N . GLU A 1 341 ? 49.711 -37.930 16.382 1.00 53.04 341 GLU A N 1
ATOM 2650 C CA . GLU A 1 341 ? 49.623 -39.379 16.604 1.00 57.38 341 GLU A CA 1
ATOM 2651 C C . GLU A 1 341 ? 49.326 -39.776 18.043 1.00 53.80 341 GLU A C 1
ATOM 2652 O O . GLU A 1 341 ? 48.892 -40.888 18.250 1.00 51.98 341 GLU A O 1
ATOM 2658 N N . GLU A 1 342 ? 49.569 -38.893 19.027 1.00 49.91 342 GLU A N 1
ATOM 2659 C CA . GLU A 1 342 ? 49.474 -39.262 20.450 1.00 49.64 342 GLU A CA 1
ATOM 2660 C C . GLU A 1 342 ? 48.075 -39.048 20.933 1.00 54.13 342 GLU A C 1
ATOM 2661 O O . GLU A 1 342 ? 47.844 -38.305 21.895 1.00 53.00 342 GLU A O 1
ATOM 2667 N N . THR A 1 343 ? 47.154 -39.764 20.301 1.00 57.12 343 THR A N 1
ATOM 2668 C CA . THR A 1 343 ? 45.738 -39.553 20.488 1.00 61.70 343 THR A CA 1
ATOM 2669 C C . THR A 1 343 ? 45.287 -40.035 21.856 1.00 59.35 343 THR A C 1
ATOM 2670 O O . THR A 1 343 ? 44.143 -39.821 22.256 1.00 62.90 343 THR A O 1
ATOM 2674 N N . ASN A 1 344 ? 46.185 -40.701 22.570 1.00 62.49 344 ASN A N 1
ATOM 2675 C CA . ASN A 1 344 ? 45.912 -41.107 23.944 1.00 60.70 344 ASN A CA 1
ATOM 2676 C C . ASN A 1 344 ? 45.819 -39.898 24.904 1.00 57.32 344 ASN A C 1
ATOM 2677 O O . ASN A 1 344 ? 45.175 -40.005 25.932 1.00 42.29 344 ASN A O 1
ATOM 2682 N N . ILE A 1 345 ? 46.413 -38.750 24.557 1.00 55.44 345 ILE A N 1
ATOM 2683 C CA . ILE A 1 345 ? 46.166 -37.505 25.325 1.00 54.32 345 ILE A CA 1
ATOM 2684 C C . ILE A 1 345 ? 44.683 -37.160 25.450 1.00 51.95 345 ILE A C 1
ATOM 2685 O O . ILE A 1 345 ? 44.331 -36.383 26.314 1.00 53.16 345 ILE A O 1
ATOM 2690 N N . PHE A 1 346 ? 43.824 -37.721 24.587 1.00 51.83 346 PHE A N 1
ATOM 2691 C CA . PHE A 1 346 ? 42.381 -37.523 24.730 1.00 56.40 346 PHE A CA 1
ATOM 2692 C C . PHE A 1 346 ? 41.807 -38.425 25.807 1.00 60.51 346 PHE A C 1
ATOM 2693 O O . PHE A 1 346 ? 40.652 -38.255 26.236 1.00 59.68 346 PHE A O 1
ATOM 2701 N N . PHE A 1 347 ? 42.619 -39.369 26.267 1.00 63.52 347 PHE A N 1
ATOM 2702 C CA . PHE A 1 347 ? 42.174 -40.390 27.228 1.00 58.55 347 PHE A CA 1
ATOM 2703 C C . PHE A 1 347 ? 42.859 -40.214 28.550 1.00 62.59 347 PHE A C 1
ATOM 2704 O O . PHE A 1 347 ? 42.227 -40.303 29.597 1.00 76.38 347 PHE A O 1
ATOM 2712 N N . GLN A 1 348 ? 44.164 -39.993 28.494 1.00 65.56 348 GLN A N 1
ATOM 2713 C CA . GLN A 1 348 ? 44.980 -39.949 29.669 1.00 72.45 348 GLN A CA 1
ATOM 2714 C C . GLN A 1 348 ? 45.595 -38.579 29.720 1.00 71.77 348 GLN A C 1
ATOM 2715 O O . GLN A 1 348 ? 46.140 -38.113 28.728 1.00 74.18 348 GLN A O 1
ATOM 2721 N N . LYS A 1 349 ? 45.509 -37.948 30.884 1.00 66.55 349 LYS A N 1
ATOM 2722 C CA . LYS A 1 349 ? 46.024 -36.613 31.069 1.00 68.53 349 LYS A CA 1
ATOM 2723 C C . LYS A 1 349 ? 47.481 -36.735 31.381 1.00 68.08 349 LYS A C 1
ATOM 2724 O O . LYS A 1 349 ? 47.854 -37.480 32.243 1.00 63.09 349 LYS A O 1
ATOM 2730 N N . PRO A 1 350 ? 48.326 -36.001 30.668 1.00 74.61 350 PRO A N 1
ATOM 2731 C CA . PRO A 1 350 ? 49.706 -36.044 31.102 1.00 73.56 350 PRO A CA 1
ATOM 2732 C C . PRO A 1 350 ? 49.863 -35.614 32.553 1.00 73.61 350 PRO A C 1
ATOM 2733 O O . PRO A 1 350 ? 49.006 -34.917 33.071 1.00 64.03 350 PRO A O 1
ATOM 2737 N N . LYS A 1 351 ? 50.952 -36.064 33.181 1.00 80.78 351 LYS A N 1
ATOM 2738 C CA . LYS A 1 351 ? 51.311 -35.722 34.564 1.00 74.67 351 LYS A CA 1
ATOM 2739 C C . LYS A 1 351 ? 51.576 -34.258 34.648 1.00 68.44 351 LYS A C 1
ATOM 2740 O O . LYS A 1 351 ? 52.294 -33.728 33.814 1.00 67.41 351 LYS A O 1
ATOM 2746 N N . GLY A 1 352 ? 51.033 -33.597 35.663 1.00 68.46 352 GLY A N 1
ATOM 2747 C CA . GLY A 1 352 ? 51.267 -32.149 35.805 1.00 66.37 352 GLY A CA 1
ATOM 2748 C C . GLY A 1 352 ? 50.650 -31.303 34.679 1.00 59.42 352 GLY A C 1
ATOM 2749 O O . GLY A 1 352 ? 51.109 -30.204 34.364 1.00 62.74 352 GLY A O 1
ATOM 2750 N N . GLU A 1 353 ? 49.594 -31.811 34.067 1.00 57.17 353 GLU A N 1
ATOM 2751 C CA . GLU A 1 353 ? 48.921 -31.056 33.007 1.00 59.98 353 GLU A CA 1
ATOM 2752 C C . GLU A 1 353 ? 48.297 -29.737 33.544 1.00 53.59 353 GLU A C 1
ATOM 2753 O O . GLU A 1 353 ? 47.545 -29.730 34.491 1.00 57.36 353 GLU A O 1
ATOM 2759 N N . ILE A 1 354 ? 48.611 -28.638 32.903 1.00 52.71 354 ILE A N 1
ATOM 2760 C CA . ILE A 1 354 ? 47.812 -27.432 33.012 1.00 49.79 354 ILE A CA 1
ATOM 2761 C C . ILE A 1 354 ? 47.105 -27.325 31.652 1.00 48.34 354 ILE A C 1
ATOM 2762 O O . ILE A 1 354 ? 45.941 -27.682 31.525 1.00 41.81 354 ILE A O 1
ATOM 2767 N N . LYS A 1 355 ? 47.867 -26.956 30.624 1.00 42.14 355 LYS A N 1
ATOM 2768 C CA . LYS A 1 355 ? 47.361 -26.996 29.245 1.00 47.64 355 LYS A CA 1
ATOM 2769 C C . LYS A 1 355 ? 48.211 -27.873 28.299 1.00 43.38 355 LYS A C 1
ATOM 2770 O O . LYS A 1 355 ? 49.384 -27.561 27.996 1.00 40.34 355 LYS A O 1
ATOM 2776 N N . THR A 1 356 ? 47.604 -28.939 27.820 1.00 42.38 356 THR A N 1
ATOM 2777 C CA . THR A 1 356 ? 48.243 -29.741 26.795 1.00 47.60 356 THR A CA 1
ATOM 2778 C C . THR A 1 356 ? 47.858 -29.223 25.417 1.00 42.97 356 THR A C 1
ATOM 2779 O O . THR A 1 356 ? 46.704 -28.940 25.172 1.00 44.24 356 THR A O 1
ATOM 2783 N N . VAL A 1 357 ? 48.809 -29.150 24.511 1.00 41.76 357 VAL A N 1
ATOM 2784 C CA . VAL A 1 357 ? 48.530 -28.754 23.125 1.00 48.01 357 VAL A CA 1
ATOM 2785 C C . VAL A 1 357 ? 49.043 -29.778 22.103 1.00 50.70 357 VAL A C 1
ATOM 2786 O O . VAL A 1 357 ? 49.855 -30.596 22.423 1.00 46.86 357 VAL A O 1
ATOM 2790 N N . ILE A 1 358 ? 48.586 -29.674 20.864 1.00 56.64 358 ILE A N 1
ATOM 2791 C CA . ILE A 1 358 ? 49.125 -30.453 19.766 1.00 51.55 358 ILE A CA 1
ATOM 2792 C C . ILE A 1 358 ? 49.963 -29.524 18.872 1.00 49.16 358 ILE A C 1
ATOM 2793 O O . ILE A 1 358 ? 49.478 -28.490 18.449 1.00 60.13 358 ILE A O 1
ATOM 2798 N N . LYS A 1 359 ? 51.248 -29.840 18.669 1.00 43.56 359 LYS A N 1
ATOM 2799 C CA . LYS A 1 359 ? 52.058 -29.159 17.684 1.00 44.96 359 LYS A CA 1
ATOM 2800 C C . LYS A 1 359 ? 51.874 -29.850 16.351 1.00 51.03 359 LYS A C 1
ATOM 2801 O O . LYS A 1 359 ? 52.375 -30.934 16.130 1.00 57.50 359 LYS A O 1
ATOM 2807 N N . TRP A 1 360 ? 51.146 -29.210 15.449 1.00 53.51 360 TRP A N 1
ATOM 2808 C CA . TRP A 1 360 ? 50.785 -29.838 14.173 1.00 50.76 360 TRP A CA 1
ATOM 2809 C C . TRP A 1 360 ? 52.001 -29.951 13.247 1.00 50.47 360 TRP A C 1
ATOM 2810 O O . TRP A 1 360 ? 52.787 -28.972 13.148 1.00 50.99 360 TRP A O 1
ATOM 2821 N N . PRO A 1 361 ? 52.137 -31.083 12.513 1.00 44.52 361 PRO A N 1
ATOM 2822 C CA . PRO A 1 361 ? 53.165 -31.087 11.470 1.00 49.12 361 PRO A CA 1
ATOM 2823 C C . PRO A 1 361 ? 53.008 -29.910 10.528 1.00 38.63 361 PRO A C 1
ATOM 2824 O O . PRO A 1 361 ? 54.000 -29.246 10.287 1.00 52.14 361 PRO A O 1
ATOM 2828 N N . SER B 1 2 ? 58.201 23.436 59.445 1.00 50.68 2 SER B N 1
ATOM 2829 C CA . SER B 1 2 ? 59.622 23.786 59.299 1.00 52.51 2 SER B CA 1
ATOM 2830 C C . SER B 1 2 ? 59.933 24.133 57.840 1.00 48.09 2 SER B C 1
ATOM 2831 O O . SER B 1 2 ? 59.099 23.932 56.958 1.00 49.45 2 SER B O 1
ATOM 2834 N N . THR B 1 3 ? 61.102 24.721 57.614 1.00 44.88 3 THR B N 1
ATOM 2835 C CA . THR B 1 3 ? 61.441 25.296 56.319 1.00 44.01 3 THR B CA 1
ATOM 2836 C C . THR B 1 3 ? 61.616 24.210 55.219 1.00 37.42 3 THR B C 1
ATOM 2837 O O . THR B 1 3 ? 62.249 23.211 55.420 1.00 36.03 3 THR B O 1
ATOM 2841 N N . ILE B 1 4 ? 61.061 24.428 54.054 1.00 37.21 4 ILE B N 1
ATOM 2842 C CA . ILE B 1 4 ? 61.271 23.475 52.933 1.00 39.79 4 ILE B CA 1
ATOM 2843 C C . ILE B 1 4 ? 61.291 24.254 51.649 1.00 37.39 4 ILE B C 1
ATOM 2844 O O . ILE B 1 4 ? 60.881 25.411 51.638 1.00 38.77 4 ILE B O 1
ATOM 2849 N N . ASN B 1 5 ? 61.755 23.623 50.564 1.00 37.02 5 ASN B N 1
ATOM 2850 C CA . ASN B 1 5 ? 61.744 24.297 49.272 1.00 39.22 5 ASN B CA 1
ATOM 2851 C C . ASN B 1 5 ? 60.409 24.060 48.646 1.00 39.04 5 ASN B C 1
ATOM 2852 O O . ASN B 1 5 ? 59.825 22.987 48.879 1.00 38.79 5 ASN B O 1
ATOM 2857 N N . ALA B 1 6 ? 59.914 25.060 47.903 1.00 37.58 6 ALA B N 1
ATOM 2858 C CA . ALA B 1 6 ? 58.714 24.914 47.110 1.00 36.87 6 ALA B CA 1
ATOM 2859 C C . ALA B 1 6 ? 58.652 25.808 45.892 1.00 39.35 6 ALA B C 1
ATOM 2860 O O . ALA B 1 6 ? 59.258 26.858 45.877 1.00 39.17 6 ALA B O 1
ATOM 2862 N N . ILE B 1 7 ? 57.836 25.412 44.895 1.00 33.85 7 ILE B N 1
ATOM 2863 C CA . ILE B 1 7 ? 57.476 26.324 43.822 1.00 32.51 7 ILE B CA 1
ATOM 2864 C C . ILE B 1 7 ? 56.038 26.775 44.060 1.00 34.59 7 ILE B C 1
ATOM 2865 O O . ILE B 1 7 ? 55.153 25.942 44.291 1.00 36.89 7 ILE B O 1
ATOM 2870 N N . VAL B 1 8 ? 55.814 28.095 44.042 1.00 37.52 8 VAL B N 1
ATOM 2871 C CA . VAL B 1 8 ? 54.542 28.707 44.445 1.00 35.38 8 VAL B CA 1
ATOM 2872 C C . VAL B 1 8 ? 54.055 29.749 43.420 1.00 37.06 8 VAL B C 1
ATOM 2873 O O . VAL B 1 8 ? 54.836 30.289 42.622 1.00 40.11 8 VAL B O 1
ATOM 2877 N N . THR B 1 9 ? 52.764 30.011 43.441 1.00 34.52 9 THR B N 1
ATOM 2878 C CA . THR B 1 9 ? 52.168 31.111 42.699 1.00 40.18 9 THR B CA 1
ATOM 2879 C C . THR B 1 9 ? 51.355 31.904 43.724 1.00 39.93 9 THR B C 1
ATOM 2880 O O . THR B 1 9 ? 51.322 31.541 44.887 1.00 41.38 9 THR B O 1
ATOM 2884 N N . ASP B 1 10 ? 50.685 32.958 43.256 1.00 49.28 10 ASP B N 1
ATOM 2885 C CA . ASP B 1 10 ? 49.695 33.717 44.053 1.00 52.71 10 ASP B CA 1
ATOM 2886 C C . ASP B 1 10 ? 48.381 33.611 43.270 1.00 46.90 10 ASP B C 1
ATOM 2887 O O . ASP B 1 10 ? 48.090 34.363 42.324 1.00 46.26 10 ASP B O 1
ATOM 2892 N N . ALA B 1 11 ? 47.594 32.621 43.620 1.00 48.61 11 ALA B N 1
ATOM 2893 C CA . ALA B 1 11 ? 46.425 32.328 42.814 1.00 49.71 11 ALA B CA 1
ATOM 2894 C C . ALA B 1 11 ? 45.322 33.266 43.265 1.00 44.13 11 ALA B C 1
ATOM 2895 O O . ALA B 1 11 ? 45.203 33.500 44.459 1.00 46.07 11 ALA B O 1
ATOM 2897 N N . PRO B 1 12 ? 44.544 33.825 42.332 1.00 46.19 12 PRO B N 1
ATOM 2898 C CA . PRO B 1 12 ? 44.600 33.685 40.865 1.00 47.95 12 PRO B CA 1
ATOM 2899 C C . PRO B 1 12 ? 45.404 34.783 40.136 1.00 46.20 12 PRO B C 1
ATOM 2900 O O . PRO B 1 12 ? 45.397 34.830 38.895 1.00 42.29 12 PRO B O 1
ATOM 2904 N N . LYS B 1 13 ? 46.109 35.596 40.911 1.00 47.89 13 LYS B N 1
ATOM 2905 C CA . LYS B 1 13 ? 46.931 36.713 40.421 1.00 56.56 13 LYS B CA 1
ATOM 2906 C C . LYS B 1 13 ? 48.010 36.215 39.464 1.00 60.14 13 LYS B C 1
ATOM 2907 O O . LYS B 1 13 ? 48.178 36.745 38.350 1.00 64.58 13 LYS B O 1
ATOM 2913 N N . GLY B 1 14 ? 48.755 35.208 39.892 1.00 49.71 14 GLY B N 1
ATOM 2914 C CA . GLY B 1 14 ? 49.737 34.670 39.030 1.00 49.67 14 GLY B CA 1
ATOM 2915 C C . GLY B 1 14 ? 51.126 34.757 39.549 1.00 47.36 14 GLY B C 1
ATOM 2916 O O . GLY B 1 14 ? 51.331 34.768 40.754 1.00 52.04 14 GLY B O 1
ATOM 2917 N N . GLY B 1 15 ? 52.090 34.722 38.629 1.00 46.67 15 GLY B N 1
ATOM 2918 C CA . GLY B 1 15 ? 53.506 34.699 39.023 1.00 45.37 15 GLY B CA 1
ATOM 2919 C C . GLY B 1 15 ? 53.951 33.289 39.365 1.00 45.16 15 GLY B C 1
ATOM 2920 O O . GLY B 1 15 ? 53.103 32.366 39.557 1.00 41.09 15 GLY B O 1
ATOM 2921 N N . VAL B 1 16 ? 55.270 33.100 39.414 1.00 39.27 16 VAL B N 1
ATOM 2922 C CA . VAL B 1 16 ? 55.851 31.860 39.949 1.00 42.98 16 VAL B CA 1
ATOM 2923 C C . VAL B 1 16 ? 57.163 32.101 40.665 1.00 39.35 16 VAL B C 1
ATOM 2924 O O . VAL B 1 16 ? 57.957 32.898 40.241 1.00 53.23 16 VAL B O 1
ATOM 2928 N N . LYS B 1 17 ? 57.437 31.365 41.709 1.00 40.91 17 LYS B N 1
ATOM 2929 C CA . LYS B 1 17 ? 58.725 31.469 42.327 1.00 39.54 17 LYS B CA 1
ATOM 2930 C C . LYS B 1 17 ? 59.065 30.206 43.006 1.00 38.89 17 LYS B C 1
ATOM 2931 O O . LYS B 1 17 ? 58.220 29.615 43.645 1.00 40.30 17 LYS B O 1
ATOM 2937 N N . TYR B 1 18 ? 60.328 29.814 42.857 1.00 39.39 18 TYR B N 1
ATOM 2938 C CA . TYR B 1 18 ? 60.986 28.749 43.597 1.00 39.38 18 TYR B CA 1
ATOM 2939 C C . TYR B 1 18 ? 61.575 29.391 44.862 1.00 44.68 18 TYR B C 1
ATOM 2940 O O . TYR B 1 18 ? 62.485 30.229 44.760 1.00 42.84 18 TYR B O 1
ATOM 2949 N N . THR B 1 19 ? 61.068 28.990 46.034 1.00 40.81 19 THR B N 1
ATOM 2950 C CA . THR B 1 19 ? 61.387 29.671 47.291 1.00 38.77 19 THR B CA 1
ATOM 2951 C C . THR B 1 19 ? 61.260 28.813 48.520 1.00 35.94 19 THR B C 1
ATOM 2952 O O . THR B 1 19 ? 61.162 27.603 48.414 1.00 33.67 19 THR B O 1
ATOM 2956 N N . LYS B 1 20 ? 61.332 29.413 49.700 1.00 37.71 20 LYS B N 1
ATOM 2957 C CA . LYS B 1 20 ? 61.259 28.619 50.957 1.00 38.95 20 LYS B CA 1
ATOM 2958 C C . LYS B 1 20 ? 59.930 28.868 51.583 1.00 40.32 20 LYS B C 1
ATOM 2959 O O . LYS B 1 20 ? 59.431 29.950 51.475 1.00 44.94 20 LYS B O 1
ATOM 2965 N N . ILE B 1 21 ? 59.305 27.865 52.185 1.00 44.02 21 ILE B N 1
ATOM 2966 C CA . ILE B 1 21 ? 58.010 28.083 52.863 1.00 39.93 21 ILE B CA 1
ATOM 2967 C C . ILE B 1 21 ? 58.102 27.329 54.150 1.00 44.29 21 ILE B C 1
ATOM 2968 O O . ILE B 1 21 ? 58.964 26.442 54.290 1.00 42.70 21 ILE B O 1
ATOM 2973 N N . ASP B 1 22 ? 57.220 27.642 55.097 1.00 44.52 22 ASP B N 1
ATOM 2974 C CA . ASP B 1 22 ? 57.121 26.794 56.289 1.00 44.69 22 ASP B CA 1
ATOM 2975 C C . ASP B 1 22 ? 56.099 25.713 56.038 1.00 41.42 22 ASP B C 1
ATOM 2976 O O . ASP B 1 22 ? 54.972 25.995 55.587 1.00 43.18 22 ASP B O 1
ATOM 2981 N N . MET B 1 23 ? 56.496 24.492 56.355 1.00 43.03 23 MET B N 1
ATOM 2982 C CA . MET B 1 23 ? 55.619 23.350 56.308 1.00 49.23 23 MET B CA 1
ATOM 2983 C C . MET B 1 23 ? 55.554 22.691 57.693 1.00 48.33 23 MET B C 1
ATOM 2984 O O . MET B 1 23 ? 56.353 21.805 58.019 1.00 51.29 23 MET B O 1
ATOM 2989 N N . PRO B 1 24 ? 54.596 23.094 58.521 1.00 44.61 24 PRO B N 1
ATOM 2990 C CA . PRO B 1 24 ? 54.492 22.401 59.829 1.00 49.33 24 PRO B CA 1
ATOM 2991 C C . PRO B 1 24 ? 54.081 20.911 59.721 1.00 52.20 24 PRO B C 1
ATOM 2992 O O . PRO B 1 24 ? 53.380 20.522 58.792 1.00 61.51 24 PRO B O 1
ATOM 2996 N N . GLU B 1 25 ? 54.617 20.074 60.595 1.00 54.18 25 GLU B N 1
ATOM 2997 C CA . GLU B 1 25 ? 54.213 18.688 60.674 1.00 63.09 25 GLU B CA 1
ATOM 2998 C C . GLU B 1 25 ? 52.869 18.577 61.414 1.00 64.60 25 GLU B C 1
ATOM 2999 O O . GLU B 1 25 ? 52.882 18.588 62.630 1.00 65.89 25 GLU B O 1
ATOM 3005 N N . PRO B 1 26 ? 51.731 18.426 60.690 1.00 65.06 26 PRO B N 1
ATOM 3006 C CA . PRO B 1 26 ? 50.400 18.384 61.343 1.00 69.05 26 PRO B CA 1
ATOM 3007 C C . PRO B 1 26 ? 50.293 17.300 62.392 1.00 66.66 26 PRO B C 1
ATOM 3008 O O . PRO B 1 26 ? 51.111 16.364 62.416 1.00 72.25 26 PRO B O 1
ATOM 3012 N N . GLU B 1 27 ? 49.298 17.416 63.259 1.00 71.26 27 GLU B N 1
ATOM 3013 C CA . GLU B 1 27 ? 49.281 16.600 64.484 1.00 73.25 27 GLU B CA 1
ATOM 3014 C C . GLU B 1 27 ? 49.260 15.104 64.141 1.00 81.38 27 GLU B C 1
ATOM 3015 O O . GLU B 1 27 ? 50.157 14.330 64.537 1.00 77.73 27 GLU B O 1
ATOM 3021 N N . LYS B 1 28 ? 48.250 14.701 63.384 1.00 80.37 28 LYS B N 1
ATOM 3022 C CA . LYS B 1 28 ? 48.133 13.309 62.976 1.00 87.36 28 LYS B CA 1
ATOM 3023 C C . LYS B 1 28 ? 47.971 13.229 61.454 1.00 80.45 28 LYS B C 1
ATOM 3024 O O . LYS B 1 28 ? 47.168 13.935 60.851 1.00 76.77 28 LYS B O 1
ATOM 3030 N N . TYR B 1 29 ? 48.757 12.355 60.844 1.00 70.75 29 TYR B N 1
ATOM 3031 C CA . TYR B 1 29 ? 48.713 12.144 59.415 1.00 58.31 29 TYR B CA 1
ATOM 3032 C C . TYR B 1 29 ? 49.075 10.709 59.203 1.00 53.71 29 TYR B C 1
ATOM 3033 O O . TYR B 1 29 ? 49.793 10.135 59.992 1.00 54.75 29 TYR B O 1
ATOM 3042 N N . GLU B 1 30 ? 48.668 10.147 58.080 1.00 46.84 30 GLU B N 1
ATOM 3043 C CA . GLU B 1 30 ? 48.984 8.809 57.837 1.00 39.39 30 GLU B CA 1
ATOM 3044 C C . GLU B 1 30 ? 50.279 8.617 57.066 1.00 36.89 30 GLU B C 1
ATOM 3045 O O . GLU B 1 30 ? 50.815 7.571 57.092 1.00 36.28 30 GLU B O 1
ATOM 3051 N N . ALA B 1 31 ? 50.745 9.614 56.354 1.00 37.12 31 ALA B N 1
ATOM 3052 C CA . ALA B 1 31 ? 51.802 9.418 55.393 1.00 37.26 31 ALA B CA 1
ATOM 3053 C C . ALA B 1 31 ? 52.543 10.699 55.160 1.00 35.54 31 ALA B C 1
ATOM 3054 O O . ALA B 1 31 ? 51.960 11.781 55.132 1.00 34.07 31 ALA B O 1
ATOM 3056 N N . LYS B 1 32 ? 53.846 10.546 55.048 1.00 36.09 32 LYS B N 1
ATOM 3057 C CA . LYS B 1 32 ? 54.764 11.626 54.762 1.00 39.27 32 LYS B CA 1
ATOM 3058 C C . LYS B 1 32 ? 55.531 11.223 53.529 1.00 36.15 32 LYS B C 1
ATOM 3059 O O . LYS B 1 32 ? 56.131 10.134 53.538 1.00 31.36 32 LYS B O 1
ATOM 3065 N N . LEU B 1 33 ? 55.644 12.164 52.574 1.00 35.90 33 LEU B N 1
ATOM 3066 C CA . LEU B 1 33 ? 56.195 11.885 51.263 1.00 34.88 33 LEU B CA 1
ATOM 3067 C C . LEU B 1 33 ? 57.044 12.980 50.748 1.00 31.52 33 LEU B C 1
ATOM 3068 O O . LEU B 1 33 ? 56.826 14.130 51.102 1.00 33.86 33 LEU B O 1
ATOM 3073 N N . LYS B 1 34 ? 57.956 12.630 49.844 1.00 31.25 34 LYS B N 1
ATOM 3074 C CA . LYS B 1 34 ? 58.647 13.658 49.024 1.00 33.54 34 LYS B CA 1
ATOM 3075 C C . LYS B 1 34 ? 58.299 13.413 47.533 1.00 33.90 34 LYS B C 1
ATOM 3076 O O . LYS B 1 34 ? 57.960 12.275 47.115 1.00 32.25 34 LYS B O 1
ATOM 3082 N N . PRO B 1 35 ? 58.411 14.458 46.727 1.00 35.08 35 PRO B N 1
ATOM 3083 C CA . PRO B 1 35 ? 58.283 14.236 45.283 1.00 35.31 35 PRO B CA 1
ATOM 3084 C C . PRO B 1 35 ? 59.605 13.749 44.613 1.00 38.31 35 PRO B C 1
ATOM 3085 O O . PRO B 1 35 ? 60.663 14.191 44.992 1.00 34.46 35 PRO B O 1
ATOM 3089 N N . VAL B 1 36 ? 59.479 12.875 43.611 1.00 36.25 36 VAL B N 1
ATOM 3090 C CA . VAL B 1 36 ? 60.569 12.427 42.725 1.00 40.04 36 VAL B CA 1
ATOM 3091 C C . VAL B 1 36 ? 60.504 13.237 41.443 1.00 36.07 36 VAL B C 1
ATOM 3092 O O . VAL B 1 36 ? 61.465 13.871 41.049 1.00 36.38 36 VAL B O 1
ATOM 3096 N N . TYR B 1 37 ? 59.328 13.247 40.807 1.00 35.19 37 TYR B N 1
ATOM 3097 C CA . TYR B 1 37 ? 59.090 14.021 39.567 1.00 32.82 37 TYR B CA 1
ATOM 3098 C C . TYR B 1 37 ? 57.737 14.670 39.647 1.00 29.94 37 TYR B C 1
ATOM 3099 O O . TYR B 1 37 ? 56.834 14.111 40.261 1.00 32.24 37 TYR B O 1
ATOM 3108 N N . ILE B 1 38 ? 57.627 15.842 39.016 1.00 33.06 38 ILE B N 1
ATOM 3109 C CA . ILE B 1 38 ? 56.380 16.542 38.814 1.00 34.98 38 ILE B CA 1
ATOM 3110 C C . ILE B 1 38 ? 56.212 17.080 37.378 1.00 36.69 38 ILE B C 1
ATOM 3111 O O . ILE B 1 38 ? 57.051 17.854 36.866 1.00 35.60 38 ILE B O 1
ATOM 3116 N N . GLY B 1 39 ? 55.085 16.747 36.766 1.00 33.93 39 GLY B N 1
ATOM 3117 C CA . GLY B 1 39 ? 54.826 17.154 35.388 1.00 34.07 39 GLY B CA 1
ATOM 3118 C C . GLY B 1 39 ? 54.257 18.535 35.404 1.00 36.90 39 GLY B C 1
ATOM 3119 O O . GLY B 1 39 ? 53.671 18.945 36.403 1.00 38.76 39 GLY B O 1
ATOM 3120 N N . ILE B 1 40 ? 54.405 19.257 34.296 1.00 37.57 40 ILE B N 1
ATOM 3121 C CA . ILE B 1 40 ? 53.622 20.489 34.124 1.00 42.50 40 ILE B CA 1
ATOM 3122 C C . ILE B 1 40 ? 52.688 20.432 32.937 1.00 36.81 40 ILE B C 1
ATOM 3123 O O . ILE B 1 40 ? 52.967 19.751 31.956 1.00 41.81 40 ILE B O 1
ATOM 3128 N N . CYS B 1 41 ? 51.551 21.112 33.046 1.00 36.51 41 CYS B N 1
ATOM 3129 C CA . CYS B 1 41 ? 50.600 21.188 31.936 1.00 35.51 41 CYS B CA 1
ATOM 3130 C C . CYS B 1 41 ? 50.182 22.648 31.641 1.00 37.57 41 CYS B C 1
ATOM 3131 O O . CYS B 1 41 ? 50.730 23.586 32.223 1.00 38.70 41 CYS B O 1
ATOM 3134 N N . GLY B 1 42 ? 49.270 22.818 30.671 1.00 42.07 42 GLY B N 1
ATOM 3135 C CA . GLY B 1 42 ? 48.724 24.122 30.296 1.00 44.23 42 GLY B CA 1
ATOM 3136 C C . GLY B 1 42 ? 48.132 24.809 31.507 1.00 46.51 42 GLY B C 1
ATOM 3137 O O . GLY B 1 42 ? 48.293 26.017 31.684 1.00 46.18 42 GLY B O 1
ATOM 3138 N N . THR B 1 43 ? 47.493 24.035 32.382 1.00 52.79 43 THR B N 1
ATOM 3139 C CA . THR B 1 43 ? 46.924 24.618 33.603 1.00 53.55 43 THR B CA 1
ATOM 3140 C C . THR B 1 43 ? 47.996 25.308 34.455 1.00 44.45 43 THR B C 1
ATOM 3141 O O . THR B 1 43 ? 47.792 26.437 34.886 1.00 42.86 43 THR B O 1
ATOM 3145 N N . ASP B 1 44 ? 49.141 24.679 34.679 1.00 42.63 44 ASP B N 1
ATOM 3146 C CA . ASP B 1 44 ? 50.190 25.349 35.491 1.00 44.74 44 ASP B CA 1
ATOM 3147 C C . ASP B 1 44 ? 50.631 26.700 34.873 1.00 43.39 44 ASP B C 1
ATOM 3148 O O . ASP B 1 44 ? 50.838 27.698 35.572 1.00 40.99 44 ASP B O 1
ATOM 3153 N N . ARG B 1 45 ? 50.765 26.686 33.557 1.00 44.01 45 ARG B N 1
ATOM 3154 C CA . ARG B 1 45 ? 51.168 27.853 32.796 1.00 46.28 45 ARG B CA 1
ATOM 3155 C C . ARG B 1 45 ? 50.117 28.918 32.875 1.00 45.89 45 ARG B C 1
ATOM 3156 O O . ARG B 1 45 ? 50.428 30.100 33.059 1.00 45.69 45 ARG B O 1
ATOM 3164 N N . GLY B 1 46 ? 48.862 28.495 32.743 1.00 45.87 46 GLY B N 1
ATOM 3165 C CA . GLY B 1 46 ? 47.736 29.399 32.958 1.00 46.87 46 GLY B CA 1
ATOM 3166 C C . GLY B 1 46 ? 47.741 30.035 34.324 1.00 44.68 46 GLY B C 1
ATOM 3167 O O . GLY B 1 46 ? 47.526 31.242 34.437 1.00 46.97 46 GLY B O 1
ATOM 3168 N N . GLU B 1 47 ? 48.014 29.227 35.359 1.00 45.29 47 GLU B N 1
ATOM 3169 C CA . GLU B 1 47 ? 48.004 29.708 36.727 1.00 45.47 47 GLU B CA 1
ATOM 3170 C C . GLU B 1 47 ? 49.008 30.817 36.878 1.00 47.29 47 GLU B C 1
ATOM 3171 O O . GLU B 1 47 ? 48.646 31.905 37.332 1.00 40.21 47 GLU B O 1
ATOM 3177 N N . VAL B 1 48 ? 50.241 30.522 36.457 1.00 46.86 48 VAL B N 1
ATOM 3178 C CA . VAL B 1 48 ? 51.425 31.418 36.554 1.00 44.13 48 VAL B CA 1
ATOM 3179 C C . VAL B 1 48 ? 51.214 32.708 35.745 1.00 47.99 48 VAL B C 1
ATOM 3180 O O . VAL B 1 48 ? 51.526 33.806 36.213 1.00 49.86 48 VAL B O 1
ATOM 3184 N N . ALA B 1 49 ? 50.670 32.538 34.540 1.00 46.45 49 ALA B N 1
ATOM 3185 C CA . ALA B 1 49 ? 50.220 33.608 33.686 1.00 48.94 49 ALA B CA 1
ATOM 3186 C C . ALA B 1 49 ? 49.071 34.415 34.288 1.00 57.08 49 ALA B C 1
ATOM 3187 O O . ALA B 1 49 ? 48.690 35.419 33.695 1.00 56.77 49 ALA B O 1
ATOM 3189 N N . GLY B 1 50 ? 48.467 33.960 35.402 1.00 52.47 50 GLY B N 1
ATOM 3190 C CA . GLY B 1 50 ? 47.269 34.617 35.962 1.00 46.85 50 GLY B CA 1
ATOM 3191 C C . GLY B 1 50 ? 46.037 34.586 35.055 1.00 47.50 50 GLY B C 1
ATOM 3192 O O . GLY B 1 50 ? 45.203 35.453 35.116 1.00 45.63 50 GLY B O 1
ATOM 3193 N N . ALA B 1 51 ? 45.932 33.611 34.179 1.00 50.38 51 ALA B N 1
ATOM 3194 C CA . ALA B 1 51 ? 44.835 33.581 33.238 1.00 51.44 51 ALA B CA 1
ATOM 3195 C C . ALA B 1 51 ? 43.604 32.815 33.783 1.00 52.72 51 ALA B C 1
ATOM 3196 O O . ALA B 1 51 ? 42.591 32.718 33.105 1.00 49.55 51 ALA B O 1
ATOM 3198 N N . LEU B 1 52 ? 43.694 32.261 34.993 1.00 56.11 52 LEU B N 1
ATOM 3199 C CA . LEU B 1 52 ? 42.636 31.395 35.522 1.00 55.77 52 LEU B CA 1
ATOM 3200 C C . LEU B 1 52 ? 41.986 31.984 36.785 1.00 54.56 52 LEU B C 1
ATOM 3201 O O . LEU B 1 52 ? 42.571 31.962 37.860 1.00 68.18 52 LEU B O 1
ATOM 3206 N N . SER B 1 53 ? 40.758 32.456 36.664 1.00 54.45 53 SER B N 1
ATOM 3207 C CA . SER B 1 53 ? 40.133 33.248 37.732 1.00 62.37 53 SER B CA 1
ATOM 3208 C C . SER B 1 53 ? 39.425 32.402 38.774 1.00 58.55 53 SER B C 1
ATOM 3209 O O . SER B 1 53 ? 38.886 32.929 39.716 1.00 63.73 53 SER B O 1
ATOM 3212 N N . PHE B 1 54 ? 39.381 31.097 38.581 1.00 53.19 54 PHE B N 1
ATOM 3213 C CA . PHE B 1 54 ? 38.693 30.227 39.510 1.00 54.13 54 PHE B CA 1
ATOM 3214 C C . PHE B 1 54 ? 39.681 29.604 40.529 1.00 52.51 54 PHE B C 1
ATOM 3215 O O . PHE B 1 54 ? 39.280 28.896 41.452 1.00 55.59 54 PHE B O 1
ATOM 3223 N N . THR B 1 55 ? 40.968 29.882 40.353 1.00 45.81 55 THR B N 1
ATOM 3224 C CA . THR B 1 55 ? 42.005 29.344 41.212 1.00 40.07 55 THR B CA 1
ATOM 3225 C C . THR B 1 55 ? 42.176 30.219 42.447 1.00 44.54 55 THR B C 1
ATOM 3226 O O . THR B 1 55 ? 41.947 31.449 42.417 1.00 44.22 55 THR B O 1
ATOM 3230 N N . TYR B 1 56 ? 42.553 29.604 43.567 1.00 44.90 56 TYR B N 1
ATOM 3231 C CA . TYR B 1 56 ? 42.739 30.382 44.793 1.00 39.72 56 TYR B CA 1
ATOM 3232 C C . TYR B 1 56 ? 43.676 29.678 45.781 1.00 44.68 56 TYR B C 1
ATOM 3233 O O . TYR B 1 56 ? 43.831 28.435 45.776 1.00 38.04 56 TYR B O 1
ATOM 3242 N N . ASN B 1 57 ? 44.317 30.477 46.607 1.00 40.26 57 ASN B N 1
ATOM 3243 C CA . ASN B 1 57 ? 45.232 29.961 47.611 1.00 43.65 57 ASN B CA 1
ATOM 3244 C C . ASN B 1 57 ? 44.431 29.273 48.699 1.00 40.16 57 ASN B C 1
ATOM 3245 O O . ASN B 1 57 ? 43.243 29.463 48.767 1.00 41.39 57 ASN B O 1
ATOM 3250 N N . PRO B 1 58 ? 45.062 28.417 49.495 1.00 41.64 58 PRO B N 1
ATOM 3251 C CA . PRO B 1 58 ? 44.332 27.855 50.624 1.00 46.68 58 PRO B CA 1
ATOM 3252 C C . PRO B 1 58 ? 43.937 28.939 51.617 1.00 51.42 58 PRO B C 1
ATOM 3253 O O . PRO B 1 58 ? 44.652 29.928 51.755 1.00 45.50 58 PRO B O 1
ATOM 3257 N N . GLU B 1 59 ? 42.802 28.735 52.272 1.00 54.15 59 GLU B N 1
ATOM 3258 C CA . GLU B 1 59 ? 42.225 29.709 53.193 1.00 58.46 59 GLU B CA 1
ATOM 3259 C C . GLU B 1 59 ? 43.267 30.262 54.180 1.00 55.39 59 GLU B C 1
ATOM 3260 O O . GLU B 1 59 ? 44.050 29.508 54.760 1.00 51.45 59 GLU B O 1
ATOM 3266 N N . GLY B 1 60 ? 43.292 31.589 54.308 1.00 59.94 60 GLY B N 1
ATOM 3267 C CA . GLY B 1 60 ? 44.286 32.296 55.135 1.00 61.85 60 GLY B CA 1
ATOM 3268 C C . GLY B 1 60 ? 45.731 31.927 54.867 1.00 60.38 60 GLY B C 1
ATOM 3269 O O . GLY B 1 60 ? 46.460 31.589 55.781 1.00 70.62 60 GLY B O 1
ATOM 3270 N N . GLU B 1 61 ? 46.119 31.932 53.594 1.00 63.05 61 GLU B N 1
ATOM 3271 C CA . GLU B 1 61 ? 47.532 31.814 53.181 1.00 58.86 61 GLU B CA 1
ATOM 3272 C C . GLU B 1 61 ? 47.713 32.712 51.963 1.00 51.53 61 GLU B C 1
ATOM 3273 O O . GLU B 1 61 ? 46.740 32.981 51.251 1.00 52.00 61 GLU B O 1
ATOM 3279 N N . ASN B 1 62 ? 48.919 33.236 51.756 1.00 48.43 62 ASN B N 1
ATOM 3280 C CA . ASN B 1 62 ? 49.161 34.218 50.670 1.00 50.34 62 ASN B CA 1
ATOM 3281 C C . ASN B 1 62 ? 49.802 33.578 49.405 1.00 52.80 62 ASN B C 1
ATOM 3282 O O . ASN B 1 62 ? 50.102 34.272 48.417 1.00 50.20 62 ASN B O 1
ATOM 3287 N N . PHE B 1 63 ? 49.984 32.263 49.423 1.00 45.50 63 PHE B N 1
ATOM 3288 C CA . PHE B 1 63 ? 50.570 31.594 48.286 1.00 47.97 63 PHE B CA 1
ATOM 3289 C C . PHE B 1 63 ? 49.906 30.221 48.071 1.00 43.96 63 PHE B C 1
ATOM 3290 O O . PHE B 1 63 ? 49.143 29.785 48.907 1.00 47.93 63 PHE B O 1
ATOM 3298 N N . LEU B 1 64 ? 50.219 29.580 46.943 1.00 41.01 64 LEU B N 1
ATOM 3299 C CA . LEU B 1 64 ? 49.688 28.276 46.542 1.00 37.96 64 LEU B CA 1
ATOM 3300 C C . LEU B 1 64 ? 50.818 27.468 45.937 1.00 36.53 64 LEU B C 1
ATOM 3301 O O . LEU B 1 64 ? 51.445 27.897 44.975 1.00 37.27 64 LEU B O 1
ATOM 3306 N N . VAL B 1 65 ? 51.106 26.317 46.531 1.00 36.59 65 VAL B N 1
ATOM 3307 C CA . VAL B 1 65 ? 52.174 25.483 46.054 1.00 39.36 65 VAL B CA 1
ATOM 3308 C C . VAL B 1 65 ? 51.592 24.864 44.760 1.00 42.22 65 VAL B C 1
ATOM 3309 O O . VAL B 1 65 ? 50.476 24.327 44.743 1.00 40.49 65 VAL B O 1
ATOM 3313 N N . LEU B 1 66 ? 52.380 24.978 43.699 1.00 37.29 66 LEU B N 1
ATOM 3314 C CA . LEU B 1 66 ? 52.043 24.470 42.390 1.00 38.19 66 LEU B CA 1
ATOM 3315 C C . LEU B 1 66 ? 52.256 22.989 42.251 1.00 32.83 66 LEU B C 1
ATOM 3316 O O . LEU B 1 66 ? 53.027 22.378 43.009 1.00 35.47 66 LEU B O 1
ATOM 3321 N N . GLY B 1 67 ? 51.613 22.404 41.226 1.00 34.61 67 GLY B N 1
ATOM 3322 C CA . GLY B 1 67 ? 51.995 21.070 40.757 1.00 30.86 67 GLY B CA 1
ATOM 3323 C C . GLY B 1 67 ? 50.959 20.015 41.110 1.00 37.04 67 GLY B C 1
ATOM 3324 O O . GLY B 1 67 ? 50.739 19.759 42.273 1.00 39.13 67 GLY B O 1
ATOM 3325 N N . HIS B 1 68 ? 50.342 19.391 40.101 1.00 36.39 68 HIS B N 1
ATOM 3326 C CA . HIS B 1 68 ? 49.330 18.353 40.303 1.00 32.47 68 HIS B CA 1
ATOM 3327 C C . HIS B 1 68 ? 49.624 17.005 39.679 1.00 31.01 68 HIS B C 1
ATOM 3328 O O . HIS B 1 68 ? 48.981 16.011 40.019 1.00 30.52 68 HIS B O 1
ATOM 3335 N N . GLU B 1 69 ? 50.639 16.937 38.832 1.00 31.65 69 GLU B N 1
ATOM 3336 C CA . GLU B 1 69 ? 51.029 15.687 38.161 1.00 32.22 69 GLU B CA 1
ATOM 3337 C C . GLU B 1 69 ? 52.228 15.156 38.876 1.00 35.36 69 GLU B C 1
ATOM 3338 O O . GLU B 1 69 ? 53.370 15.554 38.555 1.00 37.29 69 GLU B O 1
ATOM 3344 N N . ALA B 1 70 ? 52.025 14.265 39.836 1.00 33.06 70 ALA B N 1
ATOM 3345 C CA . ALA B 1 70 ? 53.147 13.952 40.731 1.00 31.50 70 ALA B CA 1
ATOM 3346 C C . ALA B 1 70 ? 53.467 12.525 40.817 1.00 29.65 70 ALA B C 1
ATOM 3347 O O . ALA B 1 70 ? 52.632 11.674 40.592 1.00 31.17 70 ALA B O 1
ATOM 3349 N N . LEU B 1 71 ? 54.740 12.261 41.106 1.00 29.05 71 LEU B N 1
ATOM 3350 C CA . LEU B 1 71 ? 55.176 10.955 41.466 1.00 28.60 71 LEU B CA 1
ATOM 3351 C C . LEU B 1 71 ? 55.991 11.165 42.751 1.00 32.77 71 LEU B C 1
ATOM 3352 O O . LEU B 1 71 ? 56.925 11.934 42.762 1.00 33.17 71 LEU B O 1
ATOM 3357 N N . LEU B 1 72 ? 55.623 10.471 43.810 1.00 33.30 72 LEU B N 1
ATOM 3358 C CA . LEU B 1 72 ? 56.162 10.701 45.133 1.00 32.52 72 LEU B CA 1
ATOM 3359 C C . LEU B 1 72 ? 56.651 9.389 45.661 1.00 30.46 72 LEU B C 1
ATOM 3360 O O . LEU B 1 72 ? 56.271 8.301 45.195 1.00 32.93 72 LEU B O 1
ATOM 3365 N N . GLN B 1 73 ? 57.508 9.497 46.638 1.00 31.90 73 GLN B N 1
ATOM 3366 C CA . GLN B 1 73 ? 57.989 8.317 47.373 1.00 33.18 73 GLN B CA 1
ATOM 3367 C C . GLN B 1 73 ? 57.555 8.436 48.862 1.00 31.23 73 GLN B C 1
ATOM 3368 O O . GLN B 1 73 ? 57.506 9.528 49.414 1.00 31.94 73 GLN B O 1
ATOM 3374 N N . VAL B 1 74 ? 57.228 7.304 49.469 1.00 36.54 74 VAL B N 1
ATOM 3375 C CA . VAL B 1 74 ? 56.835 7.249 50.870 1.00 38.97 74 VAL B CA 1
ATOM 3376 C C . VAL B 1 74 ? 58.072 7.315 51.778 1.00 39.03 74 VAL B C 1
ATOM 3377 O O . VAL B 1 74 ? 58.934 6.425 51.749 1.00 37.01 74 VAL B O 1
ATOM 3381 N N . LEU B 1 75 ? 58.166 8.394 52.548 1.00 40.72 75 LEU B N 1
ATOM 3382 C CA . LEU B 1 75 ? 59.194 8.508 53.624 1.00 41.30 75 LEU B CA 1
ATOM 3383 C C . LEU B 1 75 ? 58.775 7.789 54.897 1.00 51.54 75 LEU B C 1
ATOM 3384 O O . LEU B 1 75 ? 59.537 7.012 55.423 1.00 44.48 75 LEU B O 1
ATOM 3389 N N . ASP B 1 76 ? 57.541 7.992 55.344 1.00 56.39 76 ASP B N 1
ATOM 3390 C CA . ASP B 1 76 ? 57.025 7.312 56.521 1.00 48.88 76 ASP B CA 1
ATOM 3391 C C . ASP B 1 76 ? 55.527 7.110 56.346 1.00 49.39 76 ASP B C 1
ATOM 3392 O O . ASP B 1 76 ? 54.859 7.942 55.747 1.00 48.16 76 ASP B O 1
ATOM 3397 N N . VAL B 1 77 ? 54.992 6.003 56.824 1.00 51.49 77 VAL B N 1
ATOM 3398 C CA . VAL B 1 77 ? 53.538 5.784 56.824 1.00 53.27 77 VAL B CA 1
ATOM 3399 C C . VAL B 1 77 ? 53.099 4.935 58.006 1.00 49.48 77 VAL B C 1
ATOM 3400 O O . VAL B 1 77 ? 53.758 3.947 58.292 1.00 45.44 77 VAL B O 1
ATOM 3404 N N . SER B 1 78 ? 51.928 5.236 58.579 1.00 51.98 78 SER B N 1
ATOM 3405 C CA . SER B 1 78 ? 51.276 4.326 59.565 1.00 55.34 78 SER B CA 1
ATOM 3406 C C . SER B 1 78 ? 51.173 2.962 58.961 1.00 50.49 78 SER B C 1
ATOM 3407 O O . SER B 1 78 ? 51.032 2.870 57.749 1.00 51.19 78 SER B O 1
ATOM 3410 N N . ASP B 1 79 ? 51.218 1.924 59.789 1.00 52.75 79 ASP B N 1
ATOM 3411 C CA . ASP B 1 79 ? 51.250 0.544 59.319 1.00 49.99 79 ASP B CA 1
ATOM 3412 C C . ASP B 1 79 ? 49.980 0.289 58.640 1.00 51.93 79 ASP B C 1
ATOM 3413 O O . ASP B 1 79 ? 48.935 0.640 59.153 1.00 58.17 79 ASP B O 1
ATOM 3418 N N . ASN B 1 80 ? 50.043 -0.344 57.491 1.00 50.92 80 ASN B N 1
ATOM 3419 C CA . ASN B 1 80 ? 48.807 -0.670 56.779 1.00 54.10 80 ASN B CA 1
ATOM 3420 C C . ASN B 1 80 ? 49.194 -1.722 55.824 1.00 53.02 80 ASN B C 1
ATOM 3421 O O . ASN B 1 80 ? 50.404 -1.962 55.627 1.00 49.97 80 ASN B O 1
ATOM 3426 N N . ASN B 1 81 ? 48.217 -2.304 55.155 1.00 54.94 81 ASN B N 1
ATOM 3427 C CA . ASN B 1 81 ? 48.533 -3.418 54.280 1.00 53.84 81 ASN B CA 1
ATOM 3428 C C . ASN B 1 81 ? 48.803 -3.042 52.859 1.00 52.30 81 ASN B C 1
ATOM 3429 O O . ASN B 1 81 ? 48.861 -3.913 52.028 1.00 49.83 81 ASN B O 1
ATOM 3434 N N . TYR B 1 82 ? 48.993 -1.769 52.549 1.00 52.87 82 TYR B N 1
ATOM 3435 C CA . TYR B 1 82 ? 48.998 -1.392 51.135 1.00 52.13 82 TYR B CA 1
ATOM 3436 C C . TYR B 1 82 ? 50.298 -0.792 50.729 1.00 47.77 82 TYR B C 1
ATOM 3437 O O . TYR B 1 82 ? 50.881 -1.194 49.719 1.00 44.73 82 TYR B O 1
ATOM 3446 N N . ILE B 1 83 ? 50.747 0.200 51.475 1.00 41.94 83 ILE B N 1
ATOM 3447 C CA . ILE B 1 83 ? 51.965 0.832 51.102 1.00 41.10 83 ILE B CA 1
ATOM 3448 C C . ILE B 1 83 ? 52.869 0.886 52.299 1.00 44.42 83 ILE B C 1
ATOM 3449 O O . ILE B 1 83 ? 52.408 0.776 53.412 1.00 39.06 83 ILE B O 1
ATOM 3454 N N . LYS B 1 84 ? 54.158 1.092 52.025 1.00 49.97 84 LYS B N 1
ATOM 3455 C CA . LYS B 1 84 ? 55.173 1.157 53.020 1.00 48.70 84 LYS B CA 1
ATOM 3456 C C . LYS B 1 84 ? 56.255 2.096 52.584 1.00 50.00 84 LYS B C 1
ATOM 3457 O O . LYS B 1 84 ? 56.261 2.603 51.464 1.00 52.54 84 LYS B O 1
ATOM 3463 N N . ARG B 1 85 ? 57.179 2.346 53.492 1.00 47.34 85 ARG B N 1
ATOM 3464 C CA . ARG B 1 85 ? 58.193 3.344 53.270 1.00 45.86 85 ARG B CA 1
ATOM 3465 C C . ARG B 1 85 ? 59.005 2.906 52.092 1.00 43.49 85 ARG B C 1
ATOM 3466 O O . ARG B 1 85 ? 59.334 1.742 51.999 1.00 40.45 85 ARG B O 1
ATOM 3474 N N . GLY B 1 86 ? 59.344 3.840 51.205 1.00 41.78 86 GLY B N 1
ATOM 3475 C CA . GLY B 1 86 ? 60.120 3.530 50.006 1.00 43.20 86 GLY B CA 1
ATOM 3476 C C . GLY B 1 86 ? 59.255 3.217 48.767 1.00 39.43 86 GLY B C 1
ATOM 3477 O O . GLY B 1 86 ? 59.726 3.255 47.680 1.00 38.94 86 GLY B O 1
ATOM 3478 N N . ASP B 1 87 ? 57.992 2.888 48.966 1.00 39.28 87 ASP B N 1
ATOM 3479 C CA . ASP B 1 87 ? 57.044 2.719 47.883 1.00 40.20 87 ASP B CA 1
ATOM 3480 C C . ASP B 1 87 ? 56.819 4.014 47.112 1.00 36.01 87 ASP B C 1
ATOM 3481 O O . ASP B 1 87 ? 56.810 5.122 47.675 1.00 32.64 87 ASP B O 1
ATOM 3486 N N . PHE B 1 88 ? 56.639 3.881 45.808 1.00 34.97 88 PHE B N 1
ATOM 3487 C CA . PHE B 1 88 ? 56.320 5.055 45.019 1.00 34.34 88 PHE B CA 1
ATOM 3488 C C . PHE B 1 88 ? 54.778 5.181 44.849 1.00 33.49 88 PHE B C 1
ATOM 3489 O O . PHE B 1 88 ? 54.035 4.188 44.687 1.00 32.25 88 PHE B O 1
ATOM 3497 N N . VAL B 1 89 ? 54.278 6.404 44.862 1.00 31.64 89 VAL B N 1
ATOM 3498 C CA . VAL B 1 89 ? 52.840 6.595 44.701 1.00 29.53 89 VAL B CA 1
ATOM 3499 C C . VAL B 1 89 ? 52.505 7.812 43.825 1.00 29.23 89 VAL B C 1
ATOM 3500 O O . VAL B 1 89 ? 53.334 8.730 43.662 1.00 26.51 89 VAL B O 1
ATOM 3504 N N . VAL B 1 90 ? 51.266 7.818 43.300 1.00 25.83 90 VAL B N 1
ATOM 3505 C CA . VAL B 1 90 ? 50.742 8.977 42.648 1.00 27.98 90 VAL B CA 1
ATOM 3506 C C . VAL B 1 90 ? 49.615 9.502 43.508 1.00 27.16 90 VAL B C 1
ATOM 3507 O O . VAL B 1 90 ? 48.702 8.750 43.800 1.00 30.47 90 VAL B O 1
ATOM 3511 N N . PRO B 1 91 ? 49.662 10.776 43.922 1.00 25.88 91 PRO B N 1
ATOM 3512 C CA . PRO B 1 91 ? 48.606 11.266 44.746 1.00 26.78 91 PRO B CA 1
ATOM 3513 C C . PRO B 1 91 ? 47.417 11.834 43.919 1.00 33.25 91 PRO B C 1
ATOM 3514 O O . PRO B 1 91 ? 47.609 12.422 42.827 1.00 31.85 91 PRO B O 1
ATOM 3518 N N . LEU B 1 92 ? 46.220 11.694 44.483 1.00 33.99 92 LEU B N 1
ATOM 3519 C CA . LEU B 1 92 ? 44.979 12.267 43.928 1.00 33.35 92 LEU B CA 1
ATOM 3520 C C . LEU B 1 92 ? 45.056 13.745 43.827 1.00 32.90 92 LEU B C 1
ATOM 3521 O O . LEU B 1 92 ? 45.502 14.386 44.758 1.00 35.48 92 LEU B O 1
ATOM 3526 N N . VAL B 1 93 ? 44.649 14.303 42.691 1.00 29.03 93 VAL B N 1
ATOM 3527 C CA . VAL B 1 93 ? 44.556 15.715 42.603 1.00 32.02 93 VAL B CA 1
ATOM 3528 C C . VAL B 1 93 ? 43.282 16.210 43.233 1.00 31.88 93 VAL B C 1
ATOM 3529 O O . VAL B 1 93 ? 43.293 17.109 44.077 1.00 27.08 93 VAL B O 1
ATOM 3533 N N . ARG B 1 94 ? 42.175 15.702 42.717 1.00 32.30 94 ARG B N 1
ATOM 3534 C CA . ARG B 1 94 ? 40.855 16.121 43.235 1.00 35.93 94 ARG B CA 1
ATOM 3535 C C . ARG B 1 94 ? 40.490 15.401 44.551 1.00 31.64 94 ARG B C 1
ATOM 3536 O O . ARG B 1 94 ? 40.504 14.192 44.608 1.00 29.78 94 ARG B O 1
ATOM 3544 N N . ARG B 1 95 ? 40.130 16.181 45.573 1.00 30.52 95 ARG B N 1
ATOM 3545 C CA . ARG B 1 95 ? 39.758 15.634 46.904 1.00 33.80 95 ARG B CA 1
ATOM 3546 C C . ARG B 1 95 ? 38.295 15.916 47.097 1.00 30.23 95 ARG B C 1
ATOM 3547 O O . ARG B 1 95 ? 37.815 16.947 46.679 1.00 34.33 95 ARG B O 1
ATOM 3555 N N . PRO B 1 96 ? 37.589 14.999 47.731 1.00 30.11 96 PRO B N 1
ATOM 3556 C CA . PRO B 1 96 ? 36.152 14.986 47.778 1.00 30.90 96 PRO B CA 1
ATOM 3557 C C . PRO B 1 96 ? 35.545 15.983 48.737 1.00 33.79 96 PRO B C 1
ATOM 3558 O O . PRO B 1 96 ? 36.131 16.244 49.786 1.00 35.14 96 PRO B O 1
ATOM 3562 N N . GLY B 1 97 ? 34.351 16.489 48.390 1.00 33.99 97 GLY B N 1
ATOM 3563 C CA . GLY B 1 97 ? 33.488 17.221 49.313 1.00 34.13 97 GLY B CA 1
ATOM 3564 C C . GLY B 1 97 ? 32.422 16.303 49.881 1.00 31.28 97 GLY B C 1
ATOM 3565 O O . GLY B 1 97 ? 32.720 15.174 50.307 1.00 30.02 97 GLY B O 1
ATOM 3566 N N . LYS B 1 98 ? 31.167 16.746 49.873 1.00 31.08 98 LYS B N 1
ATOM 3567 C CA . LYS B 1 98 ? 30.091 15.993 50.579 1.00 33.00 98 LYS B CA 1
ATOM 3568 C C . LYS B 1 98 ? 28.905 15.524 49.727 1.00 29.97 98 LYS B C 1
ATOM 3569 O O . LYS B 1 98 ? 28.076 14.750 50.225 1.00 29.66 98 LYS B O 1
ATOM 3575 N N . CYS B 1 99 ? 28.803 16.010 48.482 1.00 28.00 99 CYS B N 1
ATOM 3576 C CA . CYS B 1 99 ? 27.686 15.693 47.598 1.00 29.59 99 CYS B CA 1
ATOM 3577 C C . CYS B 1 99 ? 27.664 14.201 47.306 1.00 29.67 99 CYS B C 1
ATOM 3578 O O . CYS B 1 99 ? 28.541 13.481 47.682 1.00 29.52 99 CYS B O 1
ATOM 3581 N N . VAL B 1 100 ? 26.607 13.766 46.676 1.00 29.92 100 VAL B N 1
ATOM 3582 C CA . VAL B 1 100 ? 26.325 12.382 46.492 1.00 30.99 100 VAL B CA 1
ATOM 3583 C C . VAL B 1 100 ? 27.429 11.661 45.642 1.00 31.00 100 VAL B C 1
ATOM 3584 O O . VAL B 1 100 ? 27.647 10.452 45.831 1.00 26.78 100 VAL B O 1
ATOM 3588 N N . ASN B 1 101 ? 28.084 12.401 44.739 1.00 27.91 101 ASN B N 1
ATOM 3589 C CA . ASN B 1 101 ? 29.210 11.874 43.970 1.00 29.99 101 ASN B CA 1
ATOM 3590 C C . ASN B 1 101 ? 30.578 11.840 44.680 1.00 29.26 101 ASN B C 1
ATOM 3591 O O . ASN B 1 101 ? 31.255 10.853 44.576 1.00 25.83 101 ASN B O 1
ATOM 3596 N N . CYS B 1 102 ? 30.964 12.931 45.342 1.00 29.79 102 CYS B N 1
ATOM 3597 C CA . CYS B 1 102 ? 32.129 12.996 46.195 1.00 30.20 102 CYS B CA 1
ATOM 3598 C C . CYS B 1 102 ? 32.226 11.913 47.288 1.00 30.37 102 CYS B C 1
ATOM 3599 O O . CYS B 1 102 ? 33.271 11.325 47.524 1.00 30.82 102 CYS B O 1
ATOM 3602 N N . ARG B 1 103 ? 31.114 11.588 47.916 1.00 31.77 103 ARG B N 1
ATOM 3603 C CA . ARG B 1 103 ? 31.160 10.719 49.034 1.00 30.78 103 ARG B CA 1
ATOM 3604 C C . ARG B 1 103 ? 31.347 9.275 48.680 1.00 30.44 103 ARG B C 1
ATOM 3605 O O . ARG B 1 103 ? 31.562 8.436 49.587 1.00 29.82 103 ARG B O 1
ATOM 3613 N N . ILE B 1 104 ? 31.243 8.952 47.378 1.00 30.15 104 ILE B N 1
ATOM 3614 C CA . ILE B 1 104 ? 31.491 7.589 46.913 1.00 27.83 104 ILE B CA 1
ATOM 3615 C C . ILE B 1 104 ? 32.797 7.488 46.160 1.00 29.04 104 ILE B C 1
ATOM 3616 O O . ILE B 1 104 ? 33.057 6.469 45.464 1.00 27.94 104 ILE B O 1
ATOM 3621 N N . GLY B 1 105 ? 33.647 8.494 46.275 1.00 29.50 105 GLY B N 1
ATOM 3622 C CA . GLY B 1 105 ? 34.889 8.522 45.536 1.00 32.18 105 GLY B CA 1
ATOM 3623 C C . GLY B 1 105 ? 34.829 8.944 44.090 1.00 30.90 105 GLY B C 1
ATOM 3624 O O . GLY B 1 105 ? 35.670 8.587 43.317 1.00 27.97 105 GLY B O 1
ATOM 3625 N N . ARG B 1 106 ? 33.778 9.666 43.743 1.00 30.27 106 ARG B N 1
ATOM 3626 C CA . ARG B 1 106 ? 33.541 10.148 42.398 1.00 29.74 106 ARG B CA 1
ATOM 3627 C C . ARG B 1 106 ? 33.474 11.649 42.358 1.00 31.95 106 ARG B C 1
ATOM 3628 O O . ARG B 1 106 ? 32.636 12.224 41.691 1.00 30.45 106 ARG B O 1
ATOM 3636 N N . GLN B 1 107 ? 34.399 12.265 43.069 1.00 30.99 107 GLN B N 1
ATOM 3637 C CA . GLN B 1 107 ? 34.516 13.698 43.160 1.00 28.78 107 GLN B CA 1
ATOM 3638 C C . GLN B 1 107 ? 34.747 14.283 41.790 1.00 29.78 107 GLN B C 1
ATOM 3639 O O . GLN B 1 107 ? 34.516 15.423 41.567 1.00 27.19 107 GLN B O 1
ATOM 3645 N N . ASP B 1 108 ? 35.260 13.479 40.888 1.00 30.63 108 ASP B N 1
ATOM 3646 C CA . ASP B 1 108 ? 35.425 13.913 39.511 1.00 31.32 108 ASP B CA 1
ATOM 3647 C C . ASP B 1 108 ? 34.069 14.213 38.869 1.00 30.81 108 ASP B C 1
ATOM 3648 O O . ASP B 1 108 ? 34.000 14.943 37.882 1.00 28.03 108 ASP B O 1
ATOM 3653 N N . ASN B 1 109 ? 33.008 13.668 39.433 1.00 25.90 109 ASN B N 1
ATOM 3654 C CA . ASN B 1 109 ? 31.674 14.066 38.987 1.00 28.52 109 ASN B CA 1
ATOM 3655 C C . ASN B 1 109 ? 30.882 14.855 40.038 1.00 29.72 109 ASN B C 1
ATOM 3656 O O . ASN B 1 109 ? 29.666 14.723 40.098 1.00 26.99 109 ASN B O 1
ATOM 3661 N N . CYS B 1 110 ? 31.575 15.673 40.832 1.00 29.67 110 CYS B N 1
ATOM 3662 C CA . CYS B 1 110 ? 30.946 16.484 41.887 1.00 29.66 110 CYS B CA 1
ATOM 3663 C C . CYS B 1 110 ? 29.720 17.172 41.286 1.00 28.66 110 CYS B C 1
ATOM 3664 O O . CYS B 1 110 ? 29.815 17.782 40.231 1.00 27.77 110 CYS B O 1
ATOM 3667 N N . SER B 1 111 ? 28.578 16.999 41.934 1.00 29.29 111 SER B N 1
ATOM 3668 C CA . SER B 1 111 ? 27.341 17.668 41.592 1.00 31.60 111 SER B CA 1
ATOM 3669 C C . SER B 1 111 ? 27.337 19.166 41.944 1.00 36.43 111 SER B C 1
ATOM 3670 O O . SER B 1 111 ? 26.407 19.851 41.598 1.00 35.02 111 SER B O 1
ATOM 3673 N N . ILE B 1 112 ? 28.355 19.670 42.629 1.00 34.85 112 ILE B N 1
ATOM 3674 C CA . ILE B 1 112 ? 28.339 21.084 43.078 1.00 36.68 112 ILE B CA 1
ATOM 3675 C C . ILE B 1 112 ? 29.447 21.888 42.453 1.00 34.21 112 ILE B C 1
ATOM 3676 O O . ILE B 1 112 ? 29.245 22.977 42.059 1.00 40.01 112 ILE B O 1
ATOM 3681 N N . GLY B 1 113 ? 30.612 21.311 42.289 1.00 38.08 113 GLY B N 1
ATOM 3682 C CA . GLY B 1 113 ? 31.744 22.059 41.807 1.00 38.95 113 GLY B CA 1
ATOM 3683 C C . GLY B 1 113 ? 32.335 22.718 43.024 1.00 40.74 113 GLY B C 1
ATOM 3684 O O . GLY B 1 113 ? 32.084 22.309 44.174 1.00 40.66 113 GLY B O 1
ATOM 3685 N N . ASP B 1 114 ? 33.111 23.754 42.781 1.00 41.42 114 ASP B N 1
ATOM 3686 C CA . ASP B 1 114 ? 33.690 24.481 43.857 1.00 40.79 114 ASP B CA 1
ATOM 3687 C C . ASP B 1 114 ? 32.556 25.024 44.689 1.00 44.38 114 ASP B C 1
ATOM 3688 O O . ASP B 1 114 ? 31.545 25.425 44.153 1.00 44.43 114 ASP B O 1
ATOM 3693 N N . PRO B 1 115 ? 32.721 25.055 46.018 1.00 49.59 115 PRO B N 1
ATOM 3694 C CA . PRO B 1 115 ? 33.882 24.658 46.800 1.00 40.60 115 PRO B CA 1
ATOM 3695 C C . PRO B 1 115 ? 33.604 23.355 47.541 1.00 41.32 115 PRO B C 1
ATOM 3696 O O . PRO B 1 115 ? 34.102 23.110 48.616 1.00 40.64 115 PRO B O 1
ATOM 3700 N N . ASP B 1 116 ? 32.824 22.484 46.938 1.00 39.74 116 ASP B N 1
ATOM 3701 C CA . ASP B 1 116 ? 32.642 21.181 47.503 1.00 37.48 116 ASP B CA 1
ATOM 3702 C C . ASP B 1 116 ? 33.939 20.338 47.268 1.00 43.06 116 ASP B C 1
ATOM 3703 O O . ASP B 1 116 ? 34.574 19.860 48.184 1.00 44.77 116 ASP B O 1
ATOM 3708 N N . LYS B 1 117 ? 34.344 20.206 46.019 1.00 42.95 117 LYS B N 1
ATOM 3709 C CA . LYS B 1 117 ? 35.551 19.473 45.654 1.00 36.80 117 LYS B CA 1
ATOM 3710 C C . LYS B 1 117 ? 36.678 20.472 45.696 1.00 34.86 117 LYS B C 1
ATOM 3711 O O . LYS B 1 117 ? 36.420 21.637 45.576 1.00 34.41 117 LYS B O 1
ATOM 3717 N N . HIS B 1 118 ? 37.899 20.018 45.976 1.00 34.58 118 HIS B N 1
ATOM 3718 C CA . HIS B 1 118 ? 39.107 20.840 45.843 1.00 36.47 118 HIS B CA 1
ATOM 3719 C C . HIS B 1 118 ? 40.217 20.103 45.047 1.00 32.57 118 HIS B C 1
ATOM 3720 O O . HIS B 1 118 ? 40.316 18.877 45.057 1.00 39.85 118 HIS B O 1
ATOM 3727 N N . GLU B 1 119 ? 41.068 20.865 44.386 1.00 32.79 119 GLU B N 1
ATOM 3728 C CA . GLU B 1 119 ? 42.127 20.276 43.571 1.00 37.77 119 GLU B CA 1
ATOM 3729 C C . GLU B 1 119 ? 43.556 20.722 43.954 1.00 35.71 119 GLU B C 1
ATOM 3730 O O . GLU B 1 119 ? 43.871 21.917 44.006 1.00 31.89 119 GLU B O 1
ATOM 3736 N N . ALA B 1 120 ? 44.396 19.748 44.249 1.00 33.54 120 ALA B N 1
ATOM 3737 C CA . ALA B 1 120 ? 45.751 20.069 44.660 1.00 30.28 120 ALA B CA 1
ATOM 3738 C C . ALA B 1 120 ? 46.413 20.947 43.589 1.00 31.89 120 ALA B C 1
ATOM 3739 O O . ALA B 1 120 ? 46.438 20.623 42.414 1.00 32.71 120 ALA B O 1
ATOM 3741 N N . GLY B 1 121 ? 46.911 22.092 44.019 1.00 30.58 121 GLY B N 1
ATOM 3742 C CA . GLY B 1 121 ? 47.724 22.934 43.209 1.00 32.74 121 GLY B CA 1
ATOM 3743 C C . GLY B 1 121 ? 46.984 23.938 42.416 1.00 33.05 121 GLY B C 1
ATOM 3744 O O . GLY B 1 121 ? 47.599 24.702 41.668 1.00 37.33 121 GLY B O 1
ATOM 3745 N N . ILE B 1 122 ? 45.669 23.874 42.509 1.00 35.97 122 ILE B N 1
ATOM 3746 C CA . ILE B 1 122 ? 44.790 24.659 41.683 1.00 42.27 122 ILE B CA 1
ATOM 3747 C C . ILE B 1 122 ? 43.787 25.359 42.581 1.00 45.45 122 ILE B C 1
ATOM 3748 O O . ILE B 1 122 ? 43.646 26.571 42.518 1.00 39.72 122 ILE B O 1
ATOM 3753 N N . THR B 1 123 ? 43.059 24.603 43.390 1.00 41.03 123 THR B N 1
ATOM 3754 C CA . THR B 1 123 ? 41.956 25.238 44.142 1.00 45.99 123 THR B CA 1
ATOM 3755 C C . THR B 1 123 ? 41.989 25.054 45.667 1.00 42.00 123 THR B C 1
ATOM 3756 O O . THR B 1 123 ? 41.403 24.119 46.195 1.00 43.36 123 THR B O 1
ATOM 3760 N N . GLY B 1 124 ? 42.707 25.933 46.344 1.00 39.13 124 GLY B N 1
ATOM 3761 C CA . GLY B 1 124 ? 42.654 26.014 47.791 1.00 40.69 124 GLY B CA 1
ATOM 3762 C C . GLY B 1 124 ? 43.297 24.860 48.542 1.00 40.66 124 GLY B C 1
ATOM 3763 O O . GLY B 1 124 ? 43.124 24.701 49.733 1.00 35.13 124 GLY B O 1
ATOM 3764 N N . LEU B 1 125 ? 44.091 24.089 47.835 1.00 39.00 125 LEU B N 1
ATOM 3765 C CA . LEU B 1 125 ? 44.855 23.034 48.398 1.00 38.29 125 LEU B CA 1
ATOM 3766 C C . LEU B 1 125 ? 46.222 23.078 47.757 1.00 39.23 125 LEU B C 1
ATOM 3767 O O . LEU B 1 125 ? 46.345 23.181 46.498 1.00 36.18 125 LEU B O 1
ATOM 3772 N N . HIS B 1 126 ? 47.249 22.946 48.583 1.00 38.55 126 HIS B N 1
ATOM 3773 C CA . HIS B 1 126 ? 48.631 23.035 48.101 1.00 38.47 126 HIS B CA 1
ATOM 3774 C C . HIS B 1 126 ? 49.046 21.876 47.186 1.00 35.14 126 HIS B C 1
ATOM 3775 O O . HIS B 1 126 ? 48.752 20.743 47.450 1.00 31.35 126 HIS B O 1
ATOM 3782 N N . GLY B 1 127 ? 49.735 22.205 46.110 1.00 35.19 127 GLY B N 1
ATOM 3783 C CA . GLY B 1 127 ? 50.288 21.189 45.225 1.00 39.08 127 GLY B CA 1
ATOM 3784 C C . GLY B 1 127 ? 51.557 20.494 45.687 1.00 39.75 127 GLY B C 1
ATOM 3785 O O . GLY B 1 127 ? 51.931 20.501 46.853 1.00 40.73 127 GLY B O 1
ATOM 3786 N N . PHE B 1 128 ? 52.239 19.901 44.734 1.00 42.25 128 PHE B N 1
ATOM 3787 C CA . PHE B 1 128 ? 53.202 18.851 45.023 1.00 39.30 128 PHE B CA 1
ATOM 3788 C C . PHE B 1 128 ? 54.670 19.269 44.811 1.00 40.02 128 PHE B C 1
ATOM 3789 O O . PHE B 1 128 ? 55.578 18.520 45.137 1.00 34.44 128 PHE B O 1
ATOM 3797 N N . MET B 1 129 ? 54.885 20.490 44.319 1.00 39.37 129 MET B N 1
ATOM 3798 C CA . MET B 1 129 ? 56.248 21.002 44.106 1.00 37.47 129 MET B CA 1
ATOM 3799 C C . MET B 1 129 ? 56.808 21.547 45.415 1.00 36.66 129 MET B C 1
ATOM 3800 O O . MET B 1 129 ? 57.034 22.771 45.614 1.00 36.84 129 MET B O 1
ATOM 3805 N N . ARG B 1 130 ? 57.051 20.627 46.319 1.00 33.09 130 ARG B N 1
ATOM 3806 C CA . ARG B 1 130 ? 57.658 20.992 47.585 1.00 35.13 130 ARG B CA 1
ATOM 3807 C C . ARG B 1 130 ? 58.357 19.806 48.201 1.00 34.28 130 ARG B C 1
ATOM 3808 O O . ARG B 1 130 ? 58.104 18.654 47.822 1.00 34.74 130 ARG B O 1
ATOM 3816 N N . ASP B 1 131 ? 59.260 20.049 49.131 1.00 33.81 131 ASP B N 1
ATOM 3817 C CA . ASP B 1 131 ? 60.044 18.930 49.652 1.00 36.37 131 ASP B CA 1
ATOM 3818 C C . ASP B 1 131 ? 59.272 17.957 50.405 1.00 35.46 131 ASP B C 1
ATOM 3819 O O . ASP B 1 131 ? 59.647 16.763 50.433 1.00 41.20 131 ASP B O 1
ATOM 3824 N N . VAL B 1 132 ? 58.247 18.422 51.111 1.00 32.91 132 VAL B N 1
ATOM 3825 C CA . VAL B 1 132 ? 57.569 17.489 52.009 1.00 37.32 132 VAL B CA 1
ATOM 3826 C C . VAL B 1 132 ? 56.093 17.599 51.834 1.00 35.19 132 VAL B C 1
ATOM 3827 O O . VAL B 1 132 ? 55.588 18.697 51.687 1.00 32.36 132 VAL B O 1
ATOM 3831 N N . ILE B 1 133 ? 55.426 16.446 51.876 1.00 33.56 133 ILE B N 1
ATOM 3832 C CA . ILE B 1 133 ? 53.982 16.366 51.653 1.00 36.98 133 ILE B CA 1
ATOM 3833 C C . ILE B 1 133 ? 53.379 15.348 52.608 1.00 36.87 133 ILE B C 1
ATOM 3834 O O . ILE B 1 133 ? 53.952 14.235 52.771 1.00 38.12 133 ILE B O 1
ATOM 3839 N N . TYR B 1 134 ? 52.237 15.724 53.197 1.00 32.52 134 TYR B N 1
ATOM 3840 C CA . TYR B 1 134 ? 51.526 14.884 54.161 1.00 35.06 134 TYR B CA 1
ATOM 3841 C C . TYR B 1 134 ? 50.178 14.549 53.575 1.00 31.87 134 TYR B C 1
ATOM 3842 O O . TYR B 1 134 ? 49.468 15.407 53.002 1.00 31.99 134 TYR B O 1
ATOM 3851 N N . ASP B 1 135 ? 49.826 13.294 53.679 1.00 35.25 135 ASP B N 1
ATOM 3852 C CA . ASP B 1 135 ? 48.557 12.858 53.155 1.00 38.07 135 ASP B CA 1
ATOM 3853 C C . ASP B 1 135 ? 47.963 11.699 53.905 1.00 33.35 135 ASP B C 1
ATOM 3854 O O . ASP B 1 135 ? 48.599 11.088 54.788 1.00 33.84 135 ASP B O 1
ATOM 3859 N N . ASP B 1 136 ? 46.735 11.383 53.533 1.00 33.36 136 ASP B N 1
ATOM 3860 C CA . ASP B 1 136 ? 46.132 10.129 53.894 1.00 34.29 136 ASP B CA 1
ATOM 3861 C C . ASP B 1 136 ? 46.358 9.061 52.798 1.00 33.39 136 ASP B C 1
ATOM 3862 O O . ASP B 1 136 ? 46.456 9.343 51.615 1.00 34.15 136 ASP B O 1
ATOM 3867 N N . ILE B 1 137 ? 46.490 7.838 53.263 1.00 31.35 137 ILE B N 1
ATOM 3868 C CA . ILE B 1 137 ? 46.769 6.701 52.466 1.00 31.94 137 ILE B CA 1
ATOM 3869 C C . ILE B 1 137 ? 45.824 6.505 51.283 1.00 36.60 137 ILE B C 1
ATOM 3870 O O . ILE B 1 137 ? 46.250 6.109 50.167 1.00 32.95 137 ILE B O 1
ATOM 3875 N N . GLN B 1 138 ? 44.538 6.729 51.559 1.00 38.98 138 GLN B N 1
ATOM 3876 C CA . GLN B 1 138 ? 43.444 6.428 50.618 1.00 41.06 138 GLN B CA 1
ATOM 3877 C C . GLN B 1 138 ? 43.647 7.315 49.406 1.00 34.26 138 GLN B C 1
ATOM 3878 O O . GLN B 1 138 ? 43.135 7.006 48.384 1.00 37.51 138 GLN B O 1
ATOM 3884 N N . ASN B 1 139 ? 44.222 8.491 49.621 1.00 31.96 139 ASN B N 1
ATOM 3885 C CA . ASN B 1 139 ? 44.516 9.438 48.586 1.00 31.93 139 ASN B CA 1
ATOM 3886 C C . ASN B 1 139 ? 45.815 9.170 47.779 1.00 29.38 139 ASN B C 1
ATOM 3887 O O . ASN B 1 139 ? 46.212 10.023 47.005 1.00 28.64 139 ASN B O 1
ATOM 3892 N N . LEU B 1 140 ? 46.425 7.997 47.927 1.00 31.76 140 LEU B N 1
ATOM 3893 C CA . LEU B 1 140 ? 47.671 7.687 47.238 1.00 32.37 140 LEU B CA 1
ATOM 3894 C C . LEU B 1 140 ? 47.448 6.454 46.396 1.00 32.93 140 LEU B C 1
ATOM 3895 O O . LEU B 1 140 ? 46.760 5.521 46.815 1.00 36.13 140 LEU B O 1
ATOM 3900 N N . VAL B 1 141 ? 47.983 6.470 45.178 1.00 30.05 141 VAL B N 1
ATOM 3901 C CA . VAL B 1 141 ? 47.829 5.321 44.311 1.00 30.56 141 VAL B CA 1
ATOM 3902 C C . VAL B 1 141 ? 49.203 4.758 44.126 1.00 32.68 141 VAL B C 1
ATOM 3903 O O . VAL B 1 141 ? 50.135 5.471 43.685 1.00 32.60 141 VAL B O 1
ATOM 3907 N N . LYS B 1 142 ? 49.318 3.506 44.496 1.00 31.56 142 LYS B N 1
ATOM 3908 C CA . LYS B 1 142 ? 50.559 2.842 44.553 1.00 33.66 142 LYS B CA 1
ATOM 3909 C C . LYS B 1 142 ? 50.989 2.420 43.159 1.00 28.84 142 LYS B C 1
ATOM 3910 O O . LYS B 1 142 ? 50.225 1.812 42.452 1.00 30.33 142 LYS B O 1
ATOM 3916 N N . VAL B 1 143 ? 52.247 2.689 42.830 1.00 30.35 143 VAL B N 1
ATOM 3917 C CA . VAL B 1 143 ? 52.880 2.229 41.598 1.00 32.40 143 VAL B CA 1
ATOM 3918 C C . VAL B 1 143 ? 53.406 0.845 41.825 1.00 32.48 143 VAL B C 1
ATOM 3919 O O . VAL B 1 143 ? 54.357 0.659 42.604 1.00 34.28 143 VAL B O 1
ATOM 3923 N N . ASN B 1 144 ? 52.799 -0.139 41.183 1.00 38.62 144 ASN B N 1
ATOM 3924 C CA . ASN B 1 144 ? 53.174 -1.550 41.441 1.00 38.25 144 ASN B CA 1
ATOM 3925 C C . ASN B 1 144 ? 54.218 -2.093 40.506 1.00 40.64 144 ASN B C 1
ATOM 3926 O O . ASN B 1 144 ? 54.645 -3.214 40.679 1.00 43.05 144 ASN B O 1
ATOM 3931 N N . ASP B 1 145 ? 54.593 -1.352 39.476 1.00 36.27 145 ASP B N 1
ATOM 3932 C CA . ASP B 1 145 ? 55.550 -1.852 38.518 1.00 39.17 145 ASP B CA 1
ATOM 3933 C C . ASP B 1 145 ? 56.836 -1.059 38.736 1.00 35.65 145 ASP B C 1
ATOM 3934 O O . ASP B 1 145 ? 56.866 0.088 38.489 1.00 37.53 145 ASP B O 1
ATOM 3939 N N . PRO B 1 146 ? 57.896 -1.704 39.197 1.00 39.09 146 PRO B N 1
ATOM 3940 C CA . PRO B 1 146 ? 59.145 -0.976 39.571 1.00 37.74 146 PRO B CA 1
ATOM 3941 C C . PRO B 1 146 ? 60.004 -0.481 38.403 1.00 36.68 146 PRO B C 1
ATOM 3942 O O . PRO B 1 146 ? 60.816 0.436 38.589 1.00 38.12 146 PRO B O 1
ATOM 3946 N N . ASP B 1 147 ? 59.791 -1.029 37.226 1.00 35.21 147 ASP B N 1
ATOM 3947 C CA . ASP B 1 147 ? 60.573 -0.697 36.043 1.00 37.49 147 ASP B CA 1
ATOM 3948 C C . ASP B 1 147 ? 60.071 0.530 35.423 1.00 40.43 147 ASP B C 1
ATOM 3949 O O . ASP B 1 147 ? 60.711 1.051 34.540 1.00 44.56 147 ASP B O 1
ATOM 3954 N N . LEU B 1 148 ? 58.906 0.992 35.842 1.00 41.39 148 LEU B N 1
ATOM 3955 C CA . LEU B 1 148 ? 58.325 2.194 35.240 1.00 39.29 148 LEU B CA 1
ATOM 3956 C C . LEU B 1 148 ? 59.204 3.443 35.413 1.00 34.19 148 LEU B C 1
ATOM 3957 O O . LEU B 1 148 ? 59.376 4.225 34.474 1.00 35.89 148 LEU B O 1
ATOM 3962 N N . GLY B 1 149 ? 59.697 3.643 36.637 1.00 34.45 149 GLY B N 1
ATOM 3963 C CA . GLY B 1 149 ? 60.463 4.838 37.012 1.00 32.46 149 GLY B CA 1
ATOM 3964 C C . GLY B 1 149 ? 59.711 6.106 36.725 1.00 34.32 149 GLY B C 1
ATOM 3965 O O . GLY B 1 149 ? 58.542 6.218 37.029 1.00 31.83 149 GLY B O 1
ATOM 3966 N N . LYS B 1 150 ? 60.422 7.097 36.198 1.00 31.83 150 LYS B N 1
ATOM 3967 C CA . LYS B 1 150 ? 59.871 8.398 35.985 1.00 36.67 150 LYS B CA 1
ATOM 3968 C C . LYS B 1 150 ? 58.568 8.388 35.108 1.00 31.49 150 LYS B C 1
ATOM 3969 O O . LYS B 1 150 ? 57.752 9.260 35.226 1.00 32.82 150 LYS B O 1
ATOM 3975 N N . ILE B 1 151 ? 58.438 7.429 34.212 1.00 32.24 151 ILE B N 1
ATOM 3976 C CA . ILE B 1 151 ? 57.293 7.315 33.331 1.00 32.59 151 ILE B CA 1
ATOM 3977 C C . ILE B 1 151 ? 55.994 7.350 34.149 1.00 34.99 151 ILE B C 1
ATOM 3978 O O . ILE B 1 151 ? 54.950 7.771 33.633 1.00 30.45 151 ILE B O 1
ATOM 3983 N N . ALA B 1 152 ? 56.060 6.864 35.398 1.00 31.00 152 ALA B N 1
ATOM 3984 C CA . ALA B 1 152 ? 54.929 6.851 36.254 1.00 30.62 152 ALA B CA 1
ATOM 3985 C C . ALA B 1 152 ? 54.392 8.266 36.551 1.00 30.00 152 ALA B C 1
ATOM 3986 O O . ALA B 1 152 ? 53.276 8.420 36.997 1.00 27.38 152 ALA B O 1
ATOM 3988 N N . VAL B 1 153 ? 55.140 9.292 36.215 1.00 28.67 153 VAL B N 1
ATOM 3989 C CA . VAL B 1 153 ? 54.628 10.642 36.407 1.00 29.89 153 VAL B CA 1
ATOM 3990 C C . VAL B 1 153 ? 53.557 11.046 35.367 1.00 32.33 153 VAL B C 1
ATOM 3991 O O . VAL B 1 153 ? 52.945 12.128 35.475 1.00 26.22 153 VAL B O 1
ATOM 3995 N N . LEU B 1 154 ? 53.356 10.206 34.351 1.00 30.38 154 LEU B N 1
ATOM 3996 C CA . LEU B 1 154 ? 52.349 10.459 33.331 1.00 30.83 154 LEU B CA 1
ATOM 3997 C C . LEU B 1 154 ? 50.957 9.966 33.786 1.00 33.75 154 LEU B C 1
ATOM 3998 O O . LEU B 1 154 ? 49.953 10.152 33.079 1.00 28.42 154 LEU B O 1
ATOM 4003 N N . THR B 1 155 ? 50.898 9.319 34.946 1.00 29.08 155 THR B N 1
ATOM 4004 C CA . THR B 1 155 ? 49.653 8.853 35.459 1.00 28.80 155 THR B CA 1
ATOM 4005 C C . THR B 1 155 ? 48.554 9.912 35.476 1.00 28.78 155 THR B C 1
ATOM 4006 O O . THR B 1 155 ? 47.480 9.666 35.049 1.00 28.91 155 THR B O 1
ATOM 4010 N N . GLU B 1 156 ? 48.832 11.064 36.042 1.00 28.84 156 GLU B N 1
ATOM 4011 C CA . GLU B 1 156 ? 47.825 12.086 36.212 1.00 32.09 156 GLU B CA 1
ATOM 4012 C C . GLU B 1 156 ? 47.246 12.581 34.850 1.00 33.55 156 GLU B C 1
ATOM 4013 O O . GLU B 1 156 ? 46.042 12.685 34.703 1.00 34.02 156 GLU B O 1
ATOM 4019 N N . PRO B 1 157 ? 48.105 12.892 33.857 1.00 33.51 157 PRO B N 1
ATOM 4020 C CA . PRO B 1 157 ? 47.493 13.259 32.593 1.00 30.40 157 PRO B CA 1
ATOM 4021 C C . PRO B 1 157 ? 46.734 12.057 32.015 1.00 30.95 157 PRO B C 1
ATOM 4022 O O . PRO B 1 157 ? 45.610 12.241 31.428 1.00 30.20 157 PRO B O 1
ATOM 4026 N N . LEU B 1 158 ? 47.254 10.836 32.237 1.00 26.94 158 LEU B N 1
ATOM 4027 C CA . LEU B 1 158 ? 46.560 9.667 31.632 1.00 25.55 158 LEU B CA 1
ATOM 4028 C C . LEU B 1 158 ? 45.221 9.301 32.347 1.00 28.71 158 LEU B C 1
ATOM 4029 O O . LEU B 1 158 ? 44.314 8.765 31.714 1.00 24.61 158 LEU B O 1
ATOM 4034 N N . LYS B 1 159 ? 45.093 9.573 33.642 1.00 26.89 159 LYS B N 1
ATOM 4035 C CA . LYS B 1 159 ? 43.848 9.215 34.309 1.00 28.13 159 LYS B CA 1
ATOM 4036 C C . LYS B 1 159 ? 42.695 10.076 33.704 1.00 26.71 159 LYS B C 1
ATOM 4037 O O . LYS B 1 159 ? 41.598 9.621 33.600 1.00 31.57 159 LYS B O 1
ATOM 4043 N N . ASN B 1 160 ? 42.973 11.279 33.226 1.00 29.26 160 ASN B N 1
ATOM 4044 C CA . ASN B 1 160 ? 41.908 12.116 32.568 1.00 28.20 160 ASN B CA 1
ATOM 4045 C C . ASN B 1 160 ? 41.363 11.436 31.314 1.00 27.75 160 ASN B C 1
ATOM 4046 O O . ASN B 1 160 ? 40.166 11.325 31.073 1.00 26.47 160 ASN B O 1
ATOM 4051 N N . VAL B 1 161 ? 42.275 10.808 30.603 1.00 27.63 161 VAL B N 1
ATOM 4052 C CA . VAL B 1 161 ? 41.917 10.055 29.453 1.00 26.93 161 VAL B CA 1
ATOM 4053 C C . VAL B 1 161 ? 41.103 8.811 29.791 1.00 27.95 161 VAL B C 1
ATOM 4054 O O . VAL B 1 161 ? 40.182 8.485 29.065 1.00 25.90 161 VAL B O 1
ATOM 4058 N N . MET B 1 162 ? 41.443 8.118 30.887 1.00 24.49 162 MET B N 1
ATOM 4059 C CA . MET B 1 162 ? 40.744 6.921 31.255 1.00 25.84 162 MET B CA 1
ATOM 4060 C C . MET B 1 162 ? 39.297 7.200 31.686 1.00 26.50 162 MET B C 1
ATOM 4061 O O . MET B 1 162 ? 38.397 6.444 31.353 1.00 24.72 162 MET B O 1
ATOM 4066 N N . LYS B 1 163 ? 39.085 8.306 32.399 1.00 25.99 163 LYS B N 1
ATOM 4067 C CA . LYS B 1 163 ? 37.723 8.687 32.744 1.00 29.19 163 LYS B CA 1
ATOM 4068 C C . LYS B 1 163 ? 36.902 9.074 31.496 1.00 25.62 163 LYS B C 1
ATOM 4069 O O . LYS B 1 163 ? 35.748 8.741 31.399 1.00 25.07 163 LYS B O 1
ATOM 4075 N N . ALA B 1 164 ? 37.500 9.795 30.562 1.00 25.46 164 ALA B N 1
ATOM 4076 C CA . ALA B 1 164 ? 36.823 10.133 29.326 1.00 23.71 164 ALA B CA 1
ATOM 4077 C C . ALA B 1 164 ? 36.450 8.895 28.518 1.00 30.34 164 ALA B C 1
ATOM 4078 O O . ALA B 1 164 ? 35.360 8.861 27.911 1.00 32.68 164 ALA B O 1
ATOM 4080 N N . PHE B 1 165 ? 37.304 7.861 28.513 1.00 30.23 165 PHE B N 1
ATOM 4081 C CA . PHE B 1 165 ? 36.881 6.585 27.913 1.00 29.81 165 PHE B CA 1
ATOM 4082 C C . PHE B 1 165 ? 35.768 5.900 28.662 1.00 28.91 165 PHE B C 1
ATOM 4083 O O . PHE B 1 165 ? 34.982 5.224 28.050 1.00 27.30 165 PHE B O 1
ATOM 4091 N N . GLU B 1 166 ? 35.700 6.053 29.975 1.00 28.47 166 GLU B N 1
ATOM 4092 C CA . GLU B 1 166 ? 34.523 5.585 30.768 1.00 30.12 166 GLU B CA 1
ATOM 4093 C C . GLU B 1 166 ? 33.221 6.350 30.316 1.00 27.87 166 GLU B C 1
ATOM 4094 O O . GLU B 1 166 ? 32.193 5.764 30.087 1.00 32.42 166 GLU B O 1
ATOM 4100 N N . VAL B 1 167 ? 33.327 7.651 30.143 1.00 26.55 167 VAL B N 1
ATOM 4101 C CA . VAL B 1 167 ? 32.210 8.473 29.632 1.00 25.31 167 VAL B CA 1
ATOM 4102 C C . VAL B 1 167 ? 31.793 7.948 28.277 1.00 26.67 167 VAL B C 1
ATOM 4103 O O . VAL B 1 167 ? 30.622 7.659 28.051 1.00 28.34 167 VAL B O 1
ATOM 4107 N N . PHE B 1 168 ? 32.748 7.770 27.392 1.00 25.93 168 PHE B N 1
ATOM 4108 C CA . PHE B 1 168 ? 32.440 7.115 26.107 1.00 29.60 168 PHE B CA 1
ATOM 4109 C C . PHE B 1 168 ? 31.712 5.796 26.257 1.00 29.80 168 PHE B C 1
ATOM 4110 O O . PHE B 1 168 ? 30.736 5.529 25.523 1.00 28.05 168 PHE B O 1
ATOM 4118 N N . ASP B 1 169 ? 32.209 4.931 27.146 1.00 27.18 169 ASP B N 1
ATOM 4119 C CA . ASP B 1 169 ? 31.605 3.620 27.332 1.00 27.15 169 ASP B CA 1
ATOM 4120 C C . ASP B 1 169 ? 30.144 3.743 27.822 1.00 30.47 169 ASP B C 1
ATOM 4121 O O . ASP B 1 169 ? 29.280 2.953 27.438 1.00 29.28 169 ASP B O 1
ATOM 4126 N N . VAL B 1 170 ? 29.883 4.737 28.672 1.00 28.04 170 VAL B N 1
ATOM 4127 C CA . VAL B 1 170 ? 28.559 4.925 29.164 1.00 27.84 170 VAL B CA 1
ATOM 4128 C C . VAL B 1 170 ? 27.606 5.368 28.056 1.00 24.85 170 VAL B C 1
ATOM 4129 O O . VAL B 1 170 ? 26.563 4.730 27.846 1.00 26.30 170 VAL B O 1
ATOM 4133 N N . VAL B 1 171 ? 28.026 6.359 27.290 1.00 26.99 171 VAL B N 1
ATOM 4134 C CA . VAL B 1 171 ? 27.126 7.073 26.371 1.00 28.61 171 VAL B CA 1
ATOM 4135 C C . VAL B 1 171 ? 26.934 6.266 25.107 1.00 27.15 171 VAL B C 1
ATOM 4136 O O . VAL B 1 171 ? 25.888 6.315 24.490 1.00 26.06 171 VAL B O 1
ATOM 4140 N N . SER B 1 172 ? 27.914 5.485 24.729 1.00 25.22 172 SER B N 1
ATOM 4141 C CA . SER B 1 172 ? 27.838 4.742 23.500 1.00 25.55 172 SER B CA 1
ATOM 4142 C C . SER B 1 172 ? 26.934 3.521 23.714 1.00 28.34 172 SER B C 1
ATOM 4143 O O . SER B 1 172 ? 26.724 2.788 22.792 1.00 25.81 172 SER B O 1
ATOM 4146 N N . LYS B 1 173 ? 26.376 3.310 24.896 1.00 29.66 173 LYS B N 1
ATOM 4147 C CA . LYS B 1 173 ? 25.399 2.251 25.131 1.00 30.26 173 LYS B CA 1
ATOM 4148 C C . LYS B 1 173 ? 24.014 2.590 24.511 1.00 30.80 173 LYS B C 1
ATOM 4149 O O . LYS B 1 173 ? 23.137 1.775 24.459 1.00 29.55 173 LYS B O 1
ATOM 4155 N N . ARG B 1 174 ? 23.859 3.813 24.058 1.00 30.62 174 ARG B N 1
ATOM 4156 C CA . ARG B 1 174 ? 22.612 4.262 23.504 1.00 31.47 174 ARG B CA 1
ATOM 4157 C C . ARG B 1 174 ? 22.190 3.500 22.249 1.00 33.21 174 ARG B C 1
ATOM 4158 O O . ARG B 1 174 ? 21.052 3.364 21.988 1.00 33.29 174 ARG B O 1
ATOM 4166 N N . SER B 1 175 ? 23.155 2.967 21.528 1.00 33.10 175 SER B N 1
ATOM 4167 C CA . SER B 1 175 ? 22.946 2.159 20.358 1.00 29.78 175 SER B CA 1
ATOM 4168 C C . SER B 1 175 ? 24.029 1.112 20.267 1.00 30.07 175 SER B C 1
ATOM 4169 O O . SER B 1 175 ? 24.858 1.060 21.108 1.00 28.15 175 SER B O 1
ATOM 4172 N N . ILE B 1 176 ? 23.984 0.243 19.286 1.00 27.92 176 ILE B N 1
ATOM 4173 C CA . ILE B 1 176 ? 25.106 -0.603 18.979 1.00 27.67 176 ILE B CA 1
ATOM 4174 C C . ILE B 1 176 ? 26.136 0.215 18.234 1.00 29.09 176 ILE B C 1
ATOM 4175 O O . ILE B 1 176 ? 25.950 0.664 17.088 1.00 24.96 176 ILE B O 1
ATOM 4180 N N . PHE B 1 177 ? 27.238 0.469 18.925 1.00 26.84 177 PHE B N 1
ATOM 4181 C CA . PHE B 1 177 ? 28.293 1.278 18.403 1.00 24.70 177 PHE B CA 1
ATOM 4182 C C . PHE B 1 177 ? 29.272 0.418 17.596 1.00 26.87 177 PHE B C 1
ATOM 4183 O O . PHE B 1 177 ? 29.943 0.911 16.706 1.00 23.36 177 PHE B O 1
ATOM 4191 N N . GLN B 1 178 ? 29.285 -0.880 17.852 1.00 31.31 178 GLN B N 1
ATOM 4192 C CA . GLN B 1 178 ? 30.232 -1.802 17.248 1.00 35.44 178 GLN B CA 1
ATOM 4193 C C . GLN B 1 178 ? 29.834 -2.272 15.843 1.00 34.52 178 GLN B C 1
ATOM 4194 O O . GLN B 1 178 ? 28.669 -2.158 15.433 1.00 32.64 178 GLN B O 1
ATOM 4200 N N . ASN B 1 179 ? 30.809 -2.844 15.135 1.00 29.02 179 ASN B N 1
ATOM 4201 C CA . ASN B 1 179 ? 30.523 -3.597 13.939 1.00 32.43 179 ASN B CA 1
ATOM 4202 C C . ASN B 1 179 ? 29.669 -4.805 14.290 1.00 38.05 179 ASN B C 1
ATOM 4203 O O . ASN B 1 179 ? 29.645 -5.273 15.457 1.00 34.87 179 ASN B O 1
ATOM 4208 N N . ASP B 1 180 ? 29.043 -5.375 13.255 1.00 39.23 180 ASP B N 1
ATOM 4209 C CA . ASP B 1 180 ? 28.224 -6.568 13.444 1.00 35.67 180 ASP B CA 1
ATOM 4210 C C . ASP B 1 180 ? 29.018 -7.808 13.727 1.00 32.30 180 ASP B C 1
ATOM 4211 O O . ASP B 1 180 ? 28.444 -8.893 13.813 1.00 36.81 180 ASP B O 1
ATOM 4216 N N . ASP B 1 181 ? 30.317 -7.665 13.937 1.00 31.82 181 ASP B N 1
ATOM 4217 C CA . ASP B 1 181 ? 31.130 -8.808 14.446 1.00 36.58 181 ASP B CA 1
ATOM 4218 C C . ASP B 1 181 ? 31.548 -8.645 15.929 1.00 34.85 181 ASP B C 1
ATOM 4219 O O . ASP B 1 181 ? 32.356 -9.425 16.450 1.00 36.08 181 ASP B O 1
ATOM 4224 N N . SER B 1 182 ? 30.924 -7.650 16.580 1.00 34.12 182 SER B N 1
ATOM 4225 C CA . SER B 1 182 ? 31.105 -7.242 18.008 1.00 31.52 182 SER B CA 1
ATOM 4226 C C . SER B 1 182 ? 32.300 -6.354 18.287 1.00 29.18 182 SER B C 1
ATOM 4227 O O . SER B 1 182 ? 32.429 -5.851 19.395 1.00 31.95 182 SER B O 1
ATOM 4230 N N . THR B 1 183 ? 33.146 -6.116 17.276 1.00 31.43 183 THR B N 1
ATOM 4231 C CA . THR B 1 183 ? 34.459 -5.416 17.446 1.00 33.74 183 THR B CA 1
ATOM 4232 C C . THR B 1 183 ? 34.416 -3.924 17.115 1.00 33.58 183 THR B C 1
ATOM 4233 O O . THR B 1 183 ? 33.393 -3.383 16.682 1.00 33.69 183 THR B O 1
ATOM 4237 N N . PHE B 1 184 ? 35.539 -3.284 17.338 1.00 30.09 184 PHE B N 1
ATOM 4238 C CA . PHE B 1 184 ? 35.768 -1.893 17.002 1.00 29.18 184 PHE B CA 1
ATOM 4239 C C . PHE B 1 184 ? 36.682 -1.757 15.756 1.00 28.18 184 PHE B C 1
ATOM 4240 O O . PHE B 1 184 ? 37.172 -0.661 15.451 1.00 29.20 184 PHE B O 1
ATOM 4248 N N . ILE B 1 185 ? 36.917 -2.851 15.059 1.00 26.14 185 ILE B N 1
ATOM 4249 C CA . ILE B 1 185 ? 37.785 -2.837 13.892 1.00 32.44 185 ILE B CA 1
ATOM 4250 C C . ILE B 1 185 ? 37.305 -1.913 12.797 1.00 33.21 185 ILE B C 1
ATOM 4251 O O . ILE B 1 185 ? 36.173 -1.972 12.366 1.00 34.20 185 ILE B O 1
ATOM 4256 N N . GLY B 1 186 ? 38.184 -1.050 12.334 1.00 35.09 186 GLY B N 1
ATOM 4257 C CA . GLY B 1 186 ? 37.812 -0.042 11.379 1.00 31.38 186 GLY B CA 1
ATOM 4258 C C . GLY B 1 186 ? 37.149 1.150 11.989 1.00 29.27 186 GLY B C 1
ATOM 4259 O O . GLY B 1 186 ? 36.969 2.107 11.286 1.00 34.05 186 GLY B O 1
ATOM 4260 N N . LYS B 1 187 ? 36.693 1.119 13.254 1.00 29.63 187 LYS B N 1
ATOM 4261 C CA . LYS B 1 187 ? 36.101 2.358 13.815 1.00 28.04 187 LYS B CA 1
ATOM 4262 C C . LYS B 1 187 ? 37.115 3.433 13.864 1.00 28.23 187 LYS B C 1
ATOM 4263 O O . LYS B 1 187 ? 38.284 3.182 14.170 1.00 33.24 187 LYS B O 1
ATOM 4269 N N . LYS B 1 188 ? 36.714 4.648 13.544 1.00 29.66 188 LYS B N 1
ATOM 4270 C CA . LYS B 1 188 ? 37.663 5.737 13.382 1.00 30.80 188 LYS B CA 1
ATOM 4271 C C . LYS B 1 188 ? 37.624 6.718 14.523 1.00 28.39 188 LYS B C 1
ATOM 4272 O O . LYS B 1 188 ? 36.583 7.282 14.855 1.00 28.00 188 LYS B O 1
ATOM 4278 N N . MET B 1 189 ? 38.805 6.925 15.108 1.00 32.32 189 MET B N 1
ATOM 4279 C CA . MET B 1 189 ? 39.067 7.903 16.150 1.00 30.54 189 MET B CA 1
ATOM 4280 C C . MET B 1 189 ? 39.893 9.077 15.609 1.00 27.22 189 MET B C 1
ATOM 4281 O O . MET B 1 189 ? 40.965 8.883 15.121 1.00 32.28 189 MET B O 1
ATOM 4286 N N . VAL B 1 190 ? 39.420 10.290 15.813 1.00 26.02 190 VAL B N 1
ATOM 4287 C CA . VAL B 1 190 ? 40.220 11.426 15.512 1.00 27.90 190 VAL B CA 1
ATOM 4288 C C . VAL B 1 190 ? 40.431 12.258 16.767 1.00 30.06 190 VAL B C 1
ATOM 4289 O O . VAL B 1 190 ? 39.497 12.559 17.506 1.00 31.02 190 VAL B O 1
ATOM 4293 N N . VAL B 1 191 ? 41.671 12.693 16.961 1.00 29.67 191 VAL B N 1
ATOM 4294 C CA . VAL B 1 191 ? 42.012 13.420 18.145 1.00 27.97 191 VAL B CA 1
ATOM 4295 C C . VAL B 1 191 ? 42.564 14.779 17.692 1.00 31.32 191 VAL B C 1
ATOM 4296 O O . VAL B 1 191 ? 43.575 14.850 16.978 1.00 28.22 191 VAL B O 1
ATOM 4300 N N . ILE B 1 192 ? 41.901 15.836 18.134 1.00 32.95 192 ILE B N 1
ATOM 4301 C CA . ILE B 1 192 ? 42.307 17.177 17.807 1.00 34.71 192 ILE B CA 1
ATOM 4302 C C . ILE B 1 192 ? 43.351 17.584 18.815 1.00 36.68 192 ILE B C 1
ATOM 4303 O O . ILE B 1 192 ? 43.062 17.679 20.043 1.00 35.29 192 ILE B O 1
ATOM 4308 N N . GLY B 1 193 ? 44.525 17.903 18.292 1.00 35.65 193 GLY B N 1
ATOM 4309 C CA . GLY B 1 193 ? 45.711 18.244 19.049 1.00 31.39 193 GLY B CA 1
ATOM 4310 C C . GLY B 1 193 ? 46.816 17.235 18.884 1.00 31.20 193 GLY B C 1
ATOM 4311 O O . GLY B 1 193 ? 46.620 16.161 18.400 1.00 30.92 193 GLY B O 1
ATOM 4312 N N . SER B 1 194 ? 48.019 17.627 19.247 1.00 34.84 194 SER B N 1
ATOM 4313 C CA . SER B 1 194 ? 49.157 16.737 19.132 1.00 32.62 194 SER B CA 1
ATOM 4314 C C . SER B 1 194 ? 50.121 16.744 20.316 1.00 37.67 194 SER B C 1
ATOM 4315 O O . SER B 1 194 ? 51.241 16.338 20.183 1.00 35.66 194 SER B O 1
ATOM 4318 N N . GLY B 1 195 ? 49.631 17.197 21.458 1.00 40.36 195 GLY B N 1
ATOM 4319 C CA . GLY B 1 195 ? 50.335 17.320 22.714 1.00 38.05 195 GLY B CA 1
ATOM 4320 C C . GLY B 1 195 ? 50.266 16.093 23.562 1.00 34.94 195 GLY B C 1
ATOM 4321 O O . GLY B 1 195 ? 49.990 15.066 23.051 1.00 34.64 195 GLY B O 1
ATOM 4322 N N . SER B 1 196 ? 50.590 16.202 24.842 1.00 34.42 196 SER B N 1
ATOM 4323 C CA . SER B 1 196 ? 50.620 15.035 25.766 1.00 32.34 196 SER B CA 1
ATOM 4324 C C . SER B 1 196 ? 49.282 14.372 25.853 1.00 27.34 196 SER B C 1
ATOM 4325 O O . SER B 1 196 ? 49.188 13.202 25.643 1.00 30.74 196 SER B O 1
ATOM 4328 N N . GLU B 1 197 ? 48.234 15.143 26.123 1.00 28.12 197 GLU B N 1
ATOM 4329 C CA . GLU B 1 197 ? 46.871 14.582 26.209 1.00 32.66 197 GLU B CA 1
ATOM 4330 C C . GLU B 1 197 ? 46.391 13.865 24.897 1.00 30.37 197 GLU B C 1
ATOM 4331 O O . GLU B 1 197 ? 45.805 12.769 24.942 1.00 26.50 197 GLU B O 1
ATOM 4337 N N . ALA B 1 198 ? 46.637 14.467 23.737 1.00 28.87 198 ALA B N 1
ATOM 4338 C CA . ALA B 1 198 ? 46.272 13.831 22.429 1.00 28.71 198 ALA B CA 1
ATOM 4339 C C . ALA B 1 198 ? 46.963 12.551 22.216 1.00 30.08 198 ALA B C 1
ATOM 4340 O O . ALA B 1 198 ? 46.352 11.577 21.722 1.00 31.16 198 ALA B O 1
ATOM 4342 N N . PHE B 1 199 ? 48.261 12.502 22.587 1.00 34.50 199 PHE B N 1
ATOM 4343 C CA . PHE B 1 199 ? 49.039 11.245 22.451 1.00 30.68 199 PHE B CA 1
ATOM 4344 C C . PHE B 1 199 ? 48.443 10.171 23.359 1.00 28.36 199 PHE B C 1
ATOM 4345 O O . PHE B 1 199 ? 48.281 9.018 22.957 1.00 25.87 199 PHE B O 1
ATOM 4353 N N . LEU B 1 200 ? 48.178 10.532 24.607 1.00 27.84 200 LEU B N 1
ATOM 4354 C CA . LEU B 1 200 ? 47.666 9.505 25.586 1.00 29.71 200 LEU B CA 1
ATOM 4355 C C . LEU B 1 200 ? 46.250 9.055 25.204 1.00 28.35 200 LEU B C 1
ATOM 4356 O O . LEU B 1 200 ? 45.904 7.845 25.346 1.00 26.68 200 LEU B O 1
ATOM 4361 N N . TYR B 1 201 ? 45.444 10.001 24.702 1.00 28.08 201 TYR B N 1
ATOM 4362 C CA . TYR B 1 201 ? 44.125 9.649 24.099 1.00 26.78 201 TYR B CA 1
ATOM 4363 C C . TYR B 1 201 ? 44.291 8.651 22.951 1.00 28.06 201 TYR B C 1
ATOM 4364 O O . TYR B 1 201 ? 43.584 7.628 22.858 1.00 28.20 201 TYR B O 1
ATOM 4373 N N . SER B 1 202 ? 45.264 8.887 22.065 1.00 30.80 202 SER B N 1
ATOM 4374 C CA . SER B 1 202 ? 45.484 7.961 20.912 1.00 28.37 202 SER B CA 1
ATOM 4375 C C . SER B 1 202 ? 45.940 6.605 21.308 1.00 29.67 202 SER B C 1
ATOM 4376 O O . SER B 1 202 ? 45.535 5.628 20.716 1.00 30.87 202 SER B O 1
ATOM 4379 N N . PHE B 1 203 ? 46.829 6.530 22.303 1.00 32.33 203 PHE B N 1
ATOM 4380 C CA . PHE B 1 203 ? 47.340 5.231 22.747 1.00 31.24 203 PHE B CA 1
ATOM 4381 C C . PHE B 1 203 ? 46.228 4.399 23.352 1.00 27.00 203 PHE B C 1
ATOM 4382 O O . PHE B 1 203 ? 46.090 3.204 23.043 1.00 26.90 203 PHE B O 1
ATOM 4390 N N . VAL B 1 204 ? 45.422 5.034 24.182 1.00 26.40 204 VAL B N 1
ATOM 4391 C CA . VAL B 1 204 ? 44.240 4.339 24.714 1.00 28.79 204 VAL B CA 1
ATOM 4392 C C . VAL B 1 204 ? 43.313 3.942 23.603 1.00 27.45 204 VAL B C 1
ATOM 4393 O O . VAL B 1 204 ? 42.825 2.787 23.566 1.00 27.46 204 VAL B O 1
ATOM 4397 N N . GLY B 1 205 ? 43.103 4.891 22.661 1.00 28.50 205 GLY B N 1
ATOM 4398 C CA . GLY B 1 205 ? 42.331 4.639 21.457 1.00 23.63 205 GLY B CA 1
ATOM 4399 C C . GLY B 1 205 ? 42.739 3.402 20.722 1.00 24.22 205 GLY B C 1
ATOM 4400 O O . GLY B 1 205 ? 41.854 2.587 20.295 1.00 27.60 205 GLY B O 1
ATOM 4401 N N . LYS B 1 206 ? 44.047 3.224 20.546 1.00 24.85 206 LYS B N 1
ATOM 4402 C CA . LYS B 1 206 ? 44.534 2.027 19.870 1.00 28.49 206 LYS B CA 1
ATOM 4403 C C . LYS B 1 206 ? 44.288 0.785 20.675 1.00 29.65 206 LYS B C 1
ATOM 4404 O O . LYS B 1 206 ? 43.852 -0.253 20.114 1.00 28.17 206 LYS B O 1
ATOM 4410 N N . ASP B 1 207 ? 44.541 0.854 21.973 1.00 30.56 207 ASP B N 1
ATOM 4411 C CA . ASP B 1 207 ? 44.249 -0.341 22.844 1.00 31.35 207 ASP B CA 1
ATOM 4412 C C . ASP B 1 207 ? 42.775 -0.684 22.800 1.00 35.73 207 ASP B C 1
ATOM 4413 O O . ASP B 1 207 ? 42.486 -1.802 22.894 1.00 34.47 207 ASP B O 1
ATOM 4418 N N . ARG B 1 208 ? 41.844 0.284 22.639 1.00 33.08 208 ARG B N 1
ATOM 4419 C CA . ARG B 1 208 ? 40.427 -0.064 22.507 1.00 34.23 208 ARG B CA 1
ATOM 4420 C C . ARG B 1 208 ? 40.082 -0.636 21.121 1.00 32.01 208 ARG B C 1
ATOM 4421 O O . ARG B 1 208 ? 38.956 -0.994 20.881 1.00 34.98 208 ARG B O 1
ATOM 4429 N N . GLY B 1 209 ? 41.023 -0.664 20.198 1.00 30.55 209 GLY B N 1
ATOM 4430 C CA . GLY B 1 209 ? 40.816 -1.237 18.824 1.00 29.42 209 GLY B CA 1
ATOM 4431 C C . GLY B 1 209 ? 40.399 -0.235 17.723 1.00 28.55 209 GLY B C 1
ATOM 4432 O O . GLY B 1 209 ? 40.097 -0.637 16.587 1.00 26.86 209 GLY B O 1
ATOM 4433 N N . PHE B 1 210 ? 40.383 1.060 18.039 1.00 26.87 210 PHE B N 1
ATOM 4434 C CA . PHE B 1 210 ? 40.136 2.067 17.002 1.00 28.87 210 PHE B CA 1
ATOM 4435 C C . PHE B 1 210 ? 41.322 2.219 16.014 1.00 32.92 210 PHE B C 1
ATOM 4436 O O . PHE B 1 210 ? 42.456 2.049 16.390 1.00 36.87 210 PHE B O 1
ATOM 4444 N N . ASP B 1 211 ? 41.068 2.647 14.775 1.00 34.35 211 ASP B N 1
ATOM 4445 C CA . ASP B 1 211 ? 42.052 3.358 13.945 1.00 31.16 211 ASP B CA 1
ATOM 4446 C C . ASP B 1 211 ? 42.146 4.802 14.348 1.00 31.55 211 ASP B C 1
ATOM 4447 O O . ASP B 1 211 ? 41.144 5.533 14.353 1.00 36.34 211 ASP B O 1
ATOM 4452 N N . VAL B 1 212 ? 43.339 5.241 14.713 1.00 28.30 212 VAL B N 1
ATOM 4453 C CA . VAL B 1 212 ? 43.456 6.517 15.365 1.00 31.21 212 VAL B CA 1
ATOM 4454 C C . VAL B 1 212 ? 44.259 7.489 14.511 1.00 32.08 212 VAL B C 1
ATOM 4455 O O . VAL B 1 212 ? 45.233 7.109 13.951 1.00 34.49 212 VAL B O 1
ATOM 4459 N N . THR B 1 213 ? 43.837 8.744 14.444 1.00 33.09 213 THR B N 1
ATOM 4460 C CA . THR B 1 213 ? 44.559 9.773 13.753 1.00 32.28 213 THR B CA 1
ATOM 4461 C C . THR B 1 213 ? 44.533 11.006 14.603 1.00 32.91 213 THR B C 1
ATOM 4462 O O . THR B 1 213 ? 43.477 11.501 14.896 1.00 28.53 213 THR B O 1
ATOM 4466 N N . MET B 1 214 ? 45.709 11.512 14.991 1.00 33.57 214 MET B N 1
ATOM 4467 C CA . MET B 1 214 ? 45.809 12.860 15.564 1.00 33.87 214 MET B CA 1
ATOM 4468 C C . MET B 1 214 ? 45.804 13.917 14.430 1.00 33.41 214 MET B C 1
ATOM 4469 O O . MET B 1 214 ? 46.321 13.686 13.378 1.00 30.89 214 MET B O 1
ATOM 4474 N N . VAL B 1 215 ? 45.319 15.113 14.715 1.00 33.18 215 VAL B N 1
ATOM 4475 C CA . VAL B 1 215 ? 45.294 16.161 13.769 1.00 32.45 215 VAL B CA 1
ATOM 4476 C C . VAL B 1 215 ? 45.674 17.462 14.413 1.00 35.77 215 VAL B C 1
ATOM 4477 O O . VAL B 1 215 ? 45.352 17.712 15.578 1.00 35.84 215 VAL B O 1
ATOM 4481 N N . ASN B 1 216 ? 46.338 18.309 13.628 1.00 35.84 216 ASN B N 1
ATOM 4482 C CA . ASN B 1 216 ? 46.668 19.676 14.067 1.00 40.84 216 ASN B CA 1
ATOM 4483 C C . ASN B 1 216 ? 46.653 20.598 12.848 1.00 40.34 216 ASN B C 1
ATOM 4484 O O . ASN B 1 216 ? 46.506 20.141 11.743 1.00 43.11 216 ASN B O 1
ATOM 4489 N N . ARG B 1 217 ? 46.807 21.894 13.034 1.00 44.88 217 ARG B N 1
ATOM 4490 C CA . ARG B 1 217 ? 46.808 22.790 11.876 1.00 49.26 217 ARG B CA 1
ATOM 4491 C C . ARG B 1 217 ? 48.230 23.240 11.453 1.00 46.11 217 ARG B C 1
ATOM 4492 O O . ARG B 1 217 ? 48.429 24.389 11.065 1.00 49.59 217 ARG B O 1
ATOM 4500 N N . HIS B 1 218 ? 49.202 22.345 11.570 1.00 41.54 218 HIS B N 1
ATOM 4501 C CA . HIS B 1 218 ? 50.553 22.547 11.048 1.00 39.21 218 HIS B CA 1
ATOM 4502 C C . HIS B 1 218 ? 51.115 21.148 10.989 1.00 43.89 218 HIS B C 1
ATOM 4503 O O . HIS B 1 218 ? 50.608 20.238 11.713 1.00 50.50 218 HIS B O 1
ATOM 4510 N N . ASP B 1 219 ? 52.177 20.920 10.224 1.00 44.42 219 ASP B N 1
ATOM 4511 C CA . ASP B 1 219 ? 52.822 19.575 10.252 1.00 47.98 219 ASP B CA 1
ATOM 4512 C C . ASP B 1 219 ? 53.469 19.379 11.623 1.00 44.50 219 ASP B C 1
ATOM 4513 O O . ASP B 1 219 ? 53.585 20.298 12.408 1.00 34.37 219 ASP B O 1
ATOM 4518 N N . GLU B 1 220 ? 53.907 18.170 11.900 1.00 49.32 220 GLU B N 1
ATOM 4519 C CA . GLU B 1 220 ? 54.496 17.903 13.195 1.00 52.03 220 GLU B CA 1
ATOM 4520 C C . GLU B 1 220 ? 55.969 17.511 13.044 1.00 61.10 220 GLU B C 1
ATOM 4521 O O . GLU B 1 220 ? 56.360 16.873 12.041 1.00 50.84 220 GLU B O 1
ATOM 4527 N N . THR B 1 221 ? 56.752 17.816 14.081 1.00 57.34 221 THR B N 1
ATOM 4528 C CA . THR B 1 221 ? 58.158 17.400 14.152 1.00 60.99 221 THR B CA 1
ATOM 4529 C C . THR B 1 221 ? 58.249 15.884 13.990 1.00 62.32 221 THR B C 1
ATOM 4530 O O . THR B 1 221 ? 57.299 15.175 14.325 1.00 61.68 221 THR B O 1
ATOM 4534 N N . GLU B 1 222 ? 59.351 15.397 13.413 1.00 62.79 222 GLU B N 1
ATOM 4535 C CA . GLU B 1 222 ? 59.545 13.956 13.199 1.00 60.90 222 GLU B CA 1
ATOM 4536 C C . GLU B 1 222 ? 59.733 13.156 14.482 1.00 56.83 222 GLU B C 1
ATOM 4537 O O . GLU B 1 222 ? 59.647 11.932 14.428 1.00 57.19 222 GLU B O 1
ATOM 4543 N N . ASN B 1 223 ? 60.012 13.833 15.604 1.00 56.74 223 ASN B N 1
ATOM 4544 C CA . ASN B 1 223 ? 60.032 13.177 16.911 1.00 57.55 223 ASN B CA 1
ATOM 4545 C C . ASN B 1 223 ? 58.608 12.661 17.116 1.00 55.65 223 ASN B C 1
ATOM 4546 O O . ASN B 1 223 ? 58.367 11.462 17.161 1.00 53.95 223 ASN B O 1
ATOM 4551 N N . LYS B 1 224 ? 57.655 13.578 17.089 1.00 53.34 224 LYS B N 1
ATOM 4552 C CA . LYS B 1 224 ? 56.284 13.231 17.295 1.00 49.22 224 LYS B CA 1
ATOM 4553 C C . LYS B 1 224 ? 55.803 12.185 16.290 1.00 45.59 224 LYS B C 1
ATOM 4554 O O . LYS B 1 224 ? 55.233 11.168 16.674 1.00 41.35 224 LYS B O 1
ATOM 4560 N N . MET B 1 225 ? 56.062 12.419 15.015 1.00 44.07 225 MET B N 1
ATOM 4561 C CA . MET B 1 225 ? 55.600 11.500 13.963 1.00 43.01 225 MET B CA 1
ATOM 4562 C C . MET B 1 225 ? 56.129 10.088 14.129 1.00 39.81 225 MET B C 1
ATOM 4563 O O . MET B 1 225 ? 55.419 9.074 13.921 1.00 35.72 225 MET B O 1
ATOM 4568 N N . LYS B 1 226 ? 57.403 10.002 14.467 1.00 40.04 226 LYS B N 1
ATOM 4569 C CA . LYS B 1 226 ? 57.996 8.705 14.734 1.00 47.64 226 LYS B CA 1
ATOM 4570 C C . LYS B 1 226 ? 57.258 7.982 15.889 1.00 37.97 226 LYS B C 1
ATOM 4571 O O . LYS B 1 226 ? 57.018 6.781 15.868 1.00 34.66 226 LYS B O 1
ATOM 4577 N N . MET B 1 227 ? 57.010 8.719 16.940 1.00 35.73 227 MET B N 1
ATOM 4578 C CA . MET B 1 227 ? 56.316 8.118 18.098 1.00 40.47 227 MET B CA 1
ATOM 4579 C C . MET B 1 227 ? 54.916 7.571 17.730 1.00 36.85 227 MET B C 1
ATOM 4580 O O . MET B 1 227 ? 54.532 6.456 18.124 1.00 34.75 227 MET B O 1
ATOM 4585 N N . MET B 1 228 ? 54.189 8.365 16.935 1.00 34.75 228 MET B N 1
ATOM 4586 C CA . MET B 1 228 ? 52.871 7.975 16.400 1.00 37.19 228 MET B CA 1
ATOM 4587 C C . MET B 1 228 ? 53.034 6.699 15.657 1.00 37.23 228 MET B C 1
ATOM 4588 O O . MET B 1 228 ? 52.375 5.699 15.927 1.00 40.67 228 MET B O 1
ATOM 4593 N N . ASP B 1 229 ? 54.016 6.692 14.789 1.00 38.67 229 ASP B N 1
ATOM 4594 C CA . ASP B 1 229 ? 54.245 5.547 14.004 1.00 37.05 229 ASP B CA 1
ATOM 4595 C C . ASP B 1 229 ? 54.498 4.361 14.831 1.00 34.14 229 ASP B C 1
ATOM 4596 O O . ASP B 1 229 ? 53.975 3.313 14.545 1.00 32.79 229 ASP B O 1
ATOM 4601 N N . ASP B 1 230 ? 55.267 4.470 15.915 1.00 38.90 230 ASP B N 1
ATOM 4602 C CA . ASP B 1 230 ? 55.524 3.247 16.722 1.00 38.73 230 ASP B CA 1
ATOM 4603 C C . ASP B 1 230 ? 54.319 2.671 17.362 1.00 36.57 230 ASP B C 1
ATOM 4604 O O . ASP B 1 230 ? 54.319 1.521 17.708 1.00 37.94 230 ASP B O 1
ATOM 4609 N N . PHE B 1 231 ? 53.286 3.469 17.546 1.00 37.51 231 PHE B N 1
ATOM 4610 C CA . PHE B 1 231 ? 52.083 2.980 18.179 1.00 39.43 231 PHE B CA 1
ATOM 4611 C C . PHE B 1 231 ? 50.955 2.777 17.131 1.00 41.48 231 PHE B C 1
ATOM 4612 O O . PHE B 1 231 ? 49.815 2.459 17.469 1.00 41.92 231 PHE B O 1
ATOM 4620 N N . GLY B 1 232 ? 51.296 2.934 15.863 1.00 33.85 232 GLY B N 1
ATOM 4621 C CA . GLY B 1 232 ? 50.355 2.756 14.777 1.00 33.94 232 GLY B CA 1
ATOM 4622 C C . GLY B 1 232 ? 49.264 3.791 14.788 1.00 34.38 232 GLY B C 1
ATOM 4623 O O . GLY B 1 232 ? 48.121 3.491 14.485 1.00 33.98 232 GLY B O 1
ATOM 4624 N N . VAL B 1 233 ? 49.637 4.999 15.170 1.00 30.26 233 VAL B N 1
ATOM 4625 C CA . VAL B 1 233 ? 48.773 6.101 15.141 1.00 31.49 233 VAL B CA 1
ATOM 4626 C C . VAL B 1 233 ? 49.198 7.011 13.957 1.00 36.91 233 VAL B C 1
ATOM 4627 O O . VAL B 1 233 ? 50.378 7.268 13.718 1.00 38.18 233 VAL B O 1
ATOM 4631 N N . GLY B 1 234 ? 48.216 7.551 13.269 1.00 34.51 234 GLY B N 1
ATOM 4632 C CA . GLY B 1 234 ? 48.472 8.434 12.131 1.00 34.25 234 GLY B CA 1
ATOM 4633 C C . GLY B 1 234 ? 48.324 9.871 12.523 1.00 36.33 234 GLY B C 1
ATOM 4634 O O . GLY B 1 234 ? 47.788 10.189 13.590 1.00 36.67 234 GLY B O 1
ATOM 4635 N N . PHE B 1 235 ? 48.805 10.737 11.635 1.00 42.44 235 PHE B N 1
ATOM 4636 C CA . PHE B 1 235 ? 48.727 12.162 11.784 1.00 36.88 235 PHE B CA 1
ATOM 4637 C C . PHE B 1 235 ? 48.189 12.859 10.535 1.00 37.65 235 PHE B C 1
ATOM 4638 O O . PHE B 1 235 ? 48.466 12.452 9.446 1.00 40.55 235 PHE B O 1
ATOM 4646 N N . SER B 1 236 ? 47.492 13.978 10.681 1.00 39.81 236 SER B N 1
ATOM 4647 C CA . SER B 1 236 ? 47.221 14.801 9.518 1.00 43.83 236 SER B CA 1
ATOM 4648 C C . SER B 1 236 ? 47.157 16.251 9.904 1.00 41.98 236 SER B C 1
ATOM 4649 O O . SER B 1 236 ? 46.574 16.625 10.936 1.00 43.78 236 SER B O 1
ATOM 4652 N N . ASN B 1 237 ? 47.825 17.072 9.089 1.00 42.58 237 ASN B N 1
ATOM 4653 C CA . ASN B 1 237 ? 47.625 18.516 9.115 1.00 42.13 237 ASN B CA 1
ATOM 4654 C C . ASN B 1 237 ? 46.303 18.736 8.447 1.00 39.02 237 ASN B C 1
ATOM 4655 O O . ASN B 1 237 ? 46.201 18.473 7.251 1.00 45.94 237 ASN B O 1
ATOM 4660 N N . TYR B 1 238 ? 45.277 19.153 9.187 1.00 36.55 238 TYR B N 1
ATOM 4661 C CA . TYR B 1 238 ? 43.930 19.188 8.579 1.00 37.45 238 TYR B CA 1
ATOM 4662 C C . TYR B 1 238 ? 43.774 20.400 7.644 1.00 40.86 238 TYR B C 1
ATOM 4663 O O . TYR B 1 238 ? 42.746 20.493 6.955 1.00 37.42 238 TYR B O 1
ATOM 4672 N N . LEU B 1 239 ? 44.752 21.322 7.625 1.00 41.41 239 LEU B N 1
ATOM 4673 C CA . LEU B 1 239 ? 44.737 22.437 6.639 1.00 41.82 239 LEU B CA 1
ATOM 4674 C C . LEU B 1 239 ? 44.866 21.862 5.261 1.00 41.78 239 LEU B C 1
ATOM 4675 O O . LEU B 1 239 ? 44.170 22.290 4.366 1.00 55.12 239 LEU B O 1
ATOM 4680 N N . LYS B 1 240 ? 45.799 20.955 5.091 1.00 45.35 240 LYS B N 1
ATOM 4681 C CA . LYS B 1 240 ? 45.931 20.102 3.938 1.00 42.26 240 LYS B CA 1
ATOM 4682 C C . LYS B 1 240 ? 44.929 18.984 3.720 1.00 44.93 240 LYS B C 1
ATOM 4683 O O . LYS B 1 240 ? 44.591 18.693 2.604 1.00 43.08 240 LYS B O 1
ATOM 4689 N N . ASP B 1 241 ? 44.560 18.281 4.779 1.00 40.90 241 ASP B N 1
ATOM 4690 C CA . ASP B 1 241 ? 43.680 17.130 4.663 1.00 36.17 241 ASP B CA 1
ATOM 4691 C C . ASP B 1 241 ? 42.852 16.807 5.934 1.00 42.99 241 ASP B C 1
ATOM 4692 O O . ASP B 1 241 ? 43.400 16.430 6.925 1.00 40.50 241 ASP B O 1
ATOM 4697 N N . MET B 1 242 ? 41.529 16.897 5.881 1.00 41.43 242 MET B N 1
ATOM 4698 C CA . MET B 1 242 ? 40.686 16.633 7.047 1.00 37.15 242 MET B CA 1
ATOM 4699 C C . MET B 1 242 ? 40.133 15.245 7.058 1.00 40.14 242 MET B C 1
ATOM 4700 O O . MET B 1 242 ? 39.475 14.871 6.128 1.00 37.30 242 MET B O 1
ATOM 4705 N N . PRO B 1 243 ? 40.354 14.481 8.121 1.00 38.53 243 PRO B N 1
ATOM 4706 C CA . PRO B 1 243 ? 39.718 13.170 8.150 1.00 38.04 243 PRO B CA 1
ATOM 4707 C C . PRO B 1 243 ? 38.212 13.333 8.090 1.00 36.49 243 PRO B C 1
ATOM 4708 O O . PRO B 1 243 ? 37.663 14.322 8.632 1.00 38.81 243 PRO B O 1
ATOM 4712 N N . ASP B 1 244 ? 37.549 12.406 7.427 1.00 35.56 244 ASP B N 1
ATOM 4713 C CA . ASP B 1 244 ? 36.090 12.338 7.519 1.00 38.75 244 ASP B CA 1
ATOM 4714 C C . ASP B 1 244 ? 35.620 11.010 8.127 1.00 34.83 244 ASP B C 1
ATOM 4715 O O . ASP B 1 244 ? 36.401 10.197 8.487 1.00 37.48 244 ASP B O 1
ATOM 4720 N N . LYS B 1 245 ? 34.322 10.818 8.242 1.00 35.60 245 LYS B N 1
ATOM 4721 C CA . LYS B 1 245 ? 33.770 9.588 8.683 1.00 36.34 245 LYS B CA 1
ATOM 4722 C C . LYS B 1 245 ? 34.316 9.192 10.098 1.00 33.81 245 LYS B C 1
ATOM 4723 O O . LYS B 1 245 ? 34.882 8.136 10.313 1.00 31.61 245 LYS B O 1
ATOM 4729 N N . ILE B 1 246 ? 34.074 10.059 11.066 1.00 30.92 246 ILE B N 1
ATOM 4730 C CA . ILE B 1 246 ? 34.687 9.905 12.380 1.00 32.62 246 ILE B CA 1
ATOM 4731 C C . ILE B 1 246 ? 33.658 9.294 13.304 1.00 32.67 246 ILE B C 1
ATOM 4732 O O . ILE B 1 246 ? 32.506 9.701 13.299 1.00 30.58 246 ILE B O 1
ATOM 4737 N N . ASP B 1 247 ? 34.063 8.273 14.036 1.00 31.07 247 ASP B N 1
ATOM 4738 C CA . ASP B 1 247 ? 33.126 7.598 14.959 1.00 29.32 247 ASP B CA 1
ATOM 4739 C C . ASP B 1 247 ? 33.343 8.097 16.386 1.00 28.02 247 ASP B C 1
ATOM 4740 O O . ASP B 1 247 ? 32.385 8.288 17.097 1.00 26.55 247 ASP B O 1
ATOM 4745 N N . LEU B 1 248 ? 34.607 8.353 16.768 1.00 28.99 248 LEU B N 1
ATOM 4746 C CA . LEU B 1 248 ? 34.909 8.948 18.058 1.00 28.95 248 LEU B CA 1
ATOM 4747 C C . LEU B 1 248 ? 35.796 10.192 17.838 1.00 27.09 248 LEU B C 1
ATOM 4748 O O . LEU B 1 248 ? 36.880 10.125 17.225 1.00 23.42 248 LEU B O 1
ATOM 4753 N N . LEU B 1 249 ? 35.323 11.323 18.308 1.00 25.68 249 LEU B N 1
ATOM 4754 C CA . LEU B 1 249 ? 36.101 12.578 18.182 1.00 27.14 249 LEU B CA 1
ATOM 4755 C C . LEU B 1 249 ? 36.471 13.125 19.518 1.00 25.32 249 LEU B C 1
ATOM 4756 O O . LEU B 1 249 ? 35.603 13.325 20.341 1.00 27.06 249 LEU B O 1
ATOM 4761 N N . VAL B 1 250 ? 37.767 13.268 19.779 1.00 29.09 250 VAL B N 1
ATOM 4762 C CA . VAL B 1 250 ? 38.225 13.864 21.003 1.00 27.94 250 VAL B CA 1
ATOM 4763 C C . VAL B 1 250 ? 38.922 15.202 20.745 1.00 32.44 250 VAL B C 1
ATOM 4764 O O . VAL B 1 250 ? 39.825 15.289 19.936 1.00 33.86 250 VAL B O 1
ATOM 4768 N N . ASP B 1 251 ? 38.474 16.254 21.423 1.00 31.24 251 ASP B N 1
ATOM 4769 C CA . ASP B 1 251 ? 39.156 17.522 21.364 1.00 32.85 251 ASP B CA 1
ATOM 4770 C C . ASP B 1 251 ? 39.955 17.909 22.599 1.00 34.86 251 ASP B C 1
ATOM 4771 O O . ASP B 1 251 ? 39.382 17.950 23.723 1.00 37.80 251 ASP B O 1
ATOM 4776 N N . THR B 1 252 ? 41.242 18.214 22.347 1.00 30.86 252 THR B N 1
ATOM 4777 C CA . THR B 1 252 ? 42.194 18.745 23.316 1.00 35.63 252 THR B CA 1
ATOM 4778 C C . THR B 1 252 ? 42.568 20.243 23.058 1.00 41.65 252 THR B C 1
ATOM 4779 O O . THR B 1 252 ? 43.340 20.778 23.820 1.00 40.04 252 THR B O 1
ATOM 4783 N N . SER B 1 253 ? 41.982 20.903 22.040 1.00 39.83 253 SER B N 1
ATOM 4784 C CA . SER B 1 253 ? 42.261 22.311 21.725 1.00 40.78 253 SER B CA 1
ATOM 4785 C C . SER B 1 253 ? 41.473 23.297 22.621 1.00 42.75 253 SER B C 1
ATOM 4786 O O . SER B 1 253 ? 41.985 24.277 23.092 1.00 46.60 253 SER B O 1
ATOM 4789 N N . GLY B 1 254 ? 40.202 23.041 22.841 1.00 3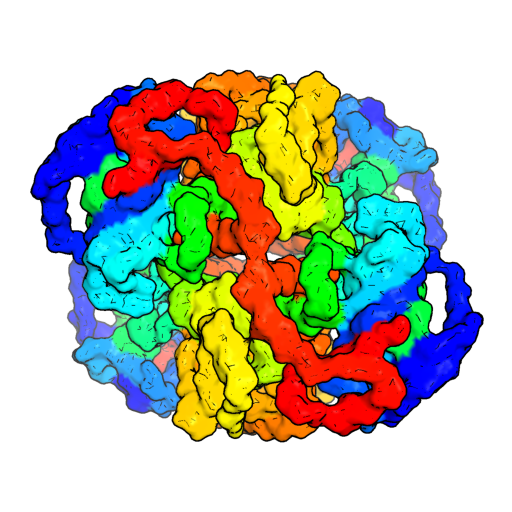8.88 254 GLY B N 1
ATOM 4790 C CA . GLY B 1 254 ? 39.357 24.015 23.421 1.00 40.33 254 GLY B CA 1
ATOM 4791 C C . GLY B 1 254 ? 38.843 25.037 22.410 1.00 40.07 254 GLY B C 1
ATOM 4792 O O . GLY B 1 254 ? 38.093 25.914 22.799 1.00 40.71 254 GLY B O 1
ATOM 4793 N N . ASP B 1 255 ? 39.178 24.849 21.131 1.00 36.99 255 ASP B N 1
ATOM 4794 C CA . ASP B 1 255 ? 38.850 25.764 20.048 1.00 33.21 255 ASP B CA 1
ATOM 4795 C C . ASP B 1 255 ? 37.526 25.437 19.289 1.00 35.47 255 ASP B C 1
ATOM 4796 O O . ASP B 1 255 ? 37.445 24.454 18.551 1.00 30.65 255 ASP B O 1
ATOM 4801 N N . PRO B 1 256 ? 36.490 26.280 19.449 1.00 34.27 256 PRO B N 1
ATOM 4802 C CA . PRO B 1 256 ? 35.172 25.985 18.940 1.00 36.97 256 PRO B CA 1
ATOM 4803 C C . PRO B 1 256 ? 35.108 25.702 17.441 1.00 44.61 256 PRO B C 1
ATOM 4804 O O . PRO B 1 256 ? 34.384 24.775 16.973 1.00 43.13 256 PRO B O 1
ATOM 4808 N N . SER B 1 257 ? 35.901 26.462 16.698 1.00 44.94 257 SER B N 1
ATOM 4809 C CA . SER B 1 257 ? 35.800 26.439 15.285 1.00 46.01 257 SER B CA 1
ATOM 4810 C C . SER B 1 257 ? 36.375 25.125 14.789 1.00 39.84 257 SER B C 1
ATOM 4811 O O . SER B 1 257 ? 35.836 24.482 13.907 1.00 44.95 257 SER B O 1
ATOM 4814 N N . THR B 1 258 ? 37.459 24.692 15.377 1.00 44.24 258 THR B N 1
ATOM 4815 C CA . THR B 1 258 ? 38.023 23.365 15.067 1.00 40.13 258 THR B CA 1
ATOM 4816 C C . THR B 1 258 ? 37.106 22.287 15.552 1.00 35.18 258 THR B C 1
ATOM 4817 O O . THR B 1 258 ? 36.919 21.317 14.882 1.00 36.43 258 THR B O 1
ATOM 4821 N N . ILE B 1 259 ? 36.502 22.490 16.705 1.00 36.38 259 ILE B N 1
ATOM 4822 C CA . ILE B 1 259 ? 35.559 21.485 17.235 1.00 35.82 259 ILE B CA 1
ATOM 4823 C C . ILE B 1 259 ? 34.370 21.256 16.326 1.00 36.27 259 ILE B C 1
ATOM 4824 O O . ILE B 1 259 ? 34.089 20.127 15.879 1.00 36.07 259 ILE B O 1
ATOM 4829 N N . PHE B 1 260 ? 33.629 22.335 16.065 1.00 41.81 260 PHE B N 1
ATOM 4830 C CA . PHE B 1 260 ? 32.416 22.198 15.255 1.00 34.35 260 PHE B CA 1
ATOM 4831 C C . PHE B 1 260 ? 32.680 21.803 13.803 1.00 36.13 260 PHE B C 1
ATOM 4832 O O . PHE B 1 260 ? 31.896 21.033 13.214 1.00 37.17 260 PHE B O 1
ATOM 4840 N N . LYS B 1 261 ? 33.820 22.214 13.238 1.00 36.89 261 LYS B N 1
ATOM 4841 C CA . LYS B 1 261 ? 34.175 21.723 11.915 1.00 37.29 261 LYS B CA 1
ATOM 4842 C C . LYS B 1 261 ? 34.414 20.208 11.882 1.00 42.15 261 LYS B C 1
ATOM 4843 O O . LYS B 1 261 ? 34.094 19.512 10.909 1.00 38.86 261 LYS B O 1
ATOM 4849 N N . PHE B 1 262 ? 34.981 19.671 12.956 1.00 41.49 262 PHE B N 1
ATOM 4850 C CA . PHE B 1 262 ? 35.086 18.204 13.025 1.00 38.02 262 PHE B CA 1
ATOM 4851 C C . PHE B 1 262 ? 33.777 17.496 13.397 1.00 32.86 262 PHE B C 1
ATOM 4852 O O . PHE B 1 262 ? 33.548 16.402 12.972 1.00 35.63 262 PHE B O 1
ATOM 4860 N N . VAL B 1 263 ? 32.908 18.139 14.149 1.00 34.63 263 VAL B N 1
ATOM 4861 C CA . VAL B 1 263 ? 31.579 17.589 14.438 1.00 35.98 263 VAL B CA 1
ATOM 4862 C C . VAL B 1 263 ? 30.801 17.250 13.164 1.00 40.20 263 VAL B C 1
ATOM 4863 O O . VAL B 1 263 ? 30.128 16.212 13.122 1.00 36.57 263 VAL B O 1
ATOM 4867 N N . LYS B 1 264 ? 30.923 18.091 12.123 1.00 41.21 264 LYS B N 1
ATOM 4868 C CA . LYS B 1 264 ? 30.229 17.862 10.833 1.00 39.92 264 LYS B CA 1
ATOM 4869 C C . LYS B 1 264 ? 30.852 16.727 10.049 1.00 41.15 264 LYS B C 1
ATOM 4870 O O . LYS B 1 264 ? 30.297 16.340 9.036 1.00 34.29 264 LYS B O 1
ATOM 4876 N N . LYS B 1 265 ? 31.957 16.147 10.534 1.00 38.98 265 LYS B N 1
ATOM 4877 C CA . LYS B 1 265 ? 32.499 14.875 9.970 1.00 35.77 265 LYS B CA 1
ATOM 4878 C C . LYS B 1 265 ? 32.088 13.608 10.744 1.00 34.02 265 LYS B C 1
ATOM 4879 O O . LYS B 1 265 ? 32.518 12.516 10.435 1.00 33.27 265 LYS B O 1
ATOM 4885 N N . VAL B 1 266 ? 31.287 13.752 11.775 1.00 32.65 266 VAL B N 1
ATOM 4886 C CA . VAL B 1 266 ? 31.008 12.623 12.658 1.00 32.74 266 VAL B CA 1
ATOM 4887 C C . VAL B 1 266 ? 29.886 11.775 12.166 1.00 30.39 266 VAL B C 1
ATOM 4888 O O . VAL B 1 266 ? 28.822 12.301 11.767 1.00 29.91 266 VAL B O 1
ATOM 4892 N N . ASN B 1 267 ? 30.076 10.452 12.281 1.00 28.48 267 ASN B N 1
ATOM 4893 C CA . ASN B 1 267 ? 29.124 9.514 11.764 1.00 26.09 267 ASN B CA 1
ATOM 4894 C C . ASN B 1 267 ? 27.900 9.463 12.641 1.00 28.08 267 ASN B C 1
ATOM 4895 O O . ASN B 1 267 ? 27.856 10.077 13.716 1.00 31.27 267 ASN B O 1
ATOM 4900 N N . ASN B 1 268 ? 26.866 8.798 12.138 1.00 26.47 268 ASN B N 1
ATOM 4901 C CA . ASN B 1 268 ? 25.738 8.380 12.958 1.00 30.56 268 ASN B CA 1
ATOM 4902 C C . ASN B 1 268 ? 26.208 7.542 14.190 1.00 30.59 268 ASN B C 1
ATOM 4903 O O . ASN B 1 268 ? 27.054 6.622 14.042 1.00 27.67 268 ASN B O 1
ATOM 4908 N N . ASN B 1 269 ? 25.627 7.851 15.349 1.00 30.86 269 ASN B N 1
ATOM 4909 C CA . ASN B 1 269 ? 25.919 7.264 16.685 1.00 29.49 269 ASN B CA 1
ATOM 4910 C C . ASN B 1 269 ? 27.318 7.591 17.194 1.00 30.74 269 ASN B C 1
ATOM 4911 O O . ASN B 1 269 ? 27.801 6.991 18.186 1.00 27.25 269 ASN B O 1
ATOM 4916 N N . GLY B 1 270 ? 27.902 8.616 16.558 1.00 26.71 270 GLY B N 1
ATOM 4917 C CA . GLY B 1 270 ? 29.232 9.063 16.831 1.00 24.02 270 GLY B CA 1
ATOM 4918 C C . GLY B 1 270 ? 29.280 9.744 18.137 1.00 26.96 270 GLY B C 1
ATOM 4919 O O . GLY B 1 270 ? 28.233 10.149 18.659 1.00 27.65 270 GLY B O 1
ATOM 4920 N N . VAL B 1 271 ? 30.481 9.737 18.736 1.00 24.98 271 VAL B N 1
ATOM 4921 C CA . VAL B 1 271 ? 30.641 10.369 20.005 1.00 25.96 271 VAL B CA 1
ATOM 4922 C C . VAL B 1 271 ? 31.715 11.410 19.975 1.00 22.32 271 VAL B C 1
ATOM 4923 O O . VAL B 1 271 ? 32.775 11.204 19.425 1.00 22.52 271 VAL B O 1
ATOM 4927 N N . VAL B 1 272 ? 31.430 12.526 20.594 1.00 26.23 272 VAL B N 1
ATOM 4928 C CA . VAL B 1 272 ? 32.421 13.607 20.669 1.00 31.73 272 VAL B CA 1
ATOM 4929 C C . VAL B 1 272 ? 32.720 13.853 22.112 1.00 27.87 272 VAL B C 1
ATOM 4930 O O . VAL B 1 272 ? 31.775 14.042 22.882 1.00 25.93 272 VAL B O 1
ATOM 4934 N N . ILE B 1 273 ? 34.023 13.904 22.457 1.00 29.03 273 ILE B N 1
ATOM 4935 C CA . ILE B 1 273 ? 34.438 14.187 23.820 1.00 29.64 273 ILE B CA 1
ATOM 4936 C C . ILE B 1 273 ? 35.038 15.576 23.801 1.00 29.34 273 ILE B C 1
ATOM 4937 O O . ILE B 1 273 ? 36.057 15.855 23.122 1.00 24.31 273 ILE B O 1
ATOM 4942 N N . LEU B 1 274 ? 34.441 16.434 24.609 1.00 29.57 274 LEU B N 1
ATOM 4943 C CA . LEU B 1 274 ? 35.022 17.725 24.828 1.00 31.26 274 LEU B CA 1
ATOM 4944 C C . LEU B 1 274 ? 35.911 17.624 26.061 1.00 33.82 274 LEU B C 1
ATOM 4945 O O . LEU B 1 274 ? 35.461 17.207 27.097 1.00 34.64 274 LEU B O 1
ATOM 4950 N N . PHE B 1 275 ? 37.177 17.999 25.927 1.00 36.63 275 PHE B N 1
ATOM 4951 C CA . PHE B 1 275 ? 38.140 17.854 26.997 1.00 36.46 275 PHE B CA 1
ATOM 4952 C C . PHE B 1 275 ? 39.059 19.067 27.124 1.00 36.27 275 PHE B C 1
ATOM 4953 O O . PHE B 1 275 ? 39.278 19.572 28.207 1.00 37.47 275 PHE B O 1
ATOM 4961 N N . GLY B 1 276 ? 39.616 19.502 26.003 1.00 40.49 276 GLY B N 1
ATOM 4962 C CA . GLY B 1 276 ? 40.379 20.743 25.963 1.00 39.97 276 GLY B CA 1
ATOM 4963 C C . GLY B 1 276 ? 39.553 21.921 26.348 1.00 38.19 276 GLY B C 1
ATOM 4964 O O . GLY B 1 276 ? 38.369 21.962 26.036 1.00 41.10 276 GLY B O 1
ATOM 4965 N N . PHE B 1 277 ? 40.138 22.891 27.038 1.00 38.86 277 PHE B N 1
ATOM 4966 C CA . PHE B 1 277 ? 39.421 24.153 27.229 1.00 43.44 277 PHE B CA 1
ATOM 4967 C C . PHE B 1 277 ? 40.309 25.399 27.155 1.00 44.94 277 PHE B C 1
ATOM 4968 O O . PHE B 1 277 ? 41.434 25.398 27.586 1.00 45.67 277 PHE B O 1
ATOM 4976 N N . ASN B 1 278 ? 39.784 26.467 26.586 1.00 52.55 278 ASN B N 1
ATOM 4977 C CA . ASN B 1 278 ? 40.497 27.744 26.534 1.00 50.72 278 ASN B CA 1
ATOM 4978 C C . ASN B 1 278 ? 39.488 28.879 26.435 1.00 52.07 278 ASN B C 1
ATOM 4979 O O . ASN B 1 278 ? 38.893 29.104 25.373 1.00 44.37 278 ASN B O 1
ATOM 4984 N N . GLY B 1 279 ? 39.306 29.572 27.560 1.00 48.00 279 GLY B N 1
ATOM 4985 C CA . GLY B 1 279 ? 38.398 30.708 27.641 1.00 58.32 279 GLY B CA 1
ATOM 4986 C C . GLY B 1 279 ? 38.691 31.869 26.695 1.00 54.68 279 GLY B C 1
ATOM 4987 O O . GLY B 1 279 ? 37.804 32.651 26.439 1.00 58.61 279 GLY B O 1
ATOM 4988 N N . LYS B 1 280 ? 39.921 31.951 26.180 1.00 55.53 280 LYS B N 1
ATOM 4989 C CA . LYS B 1 280 ? 40.345 32.979 25.208 1.00 59.59 280 LYS B CA 1
ATOM 4990 C C . LYS B 1 280 ? 40.073 32.575 23.751 1.00 62.36 280 LYS B C 1
ATOM 4991 O O . LYS B 1 280 ? 40.413 33.318 22.838 1.00 64.84 280 LYS B O 1
ATOM 4997 N N . ALA B 1 281 ? 39.450 31.423 23.513 1.00 61.91 281 ALA B N 1
ATOM 4998 C CA . ALA B 1 281 ? 39.334 30.932 22.150 1.00 53.42 281 ALA B CA 1
ATOM 4999 C C . ALA B 1 281 ? 38.156 31.613 21.533 1.00 51.26 281 ALA B C 1
ATOM 5000 O O . ALA B 1 281 ? 37.106 31.745 22.181 1.00 52.10 281 ALA B O 1
ATOM 5002 N N . PRO B 1 282 ? 38.297 32.062 20.276 1.00 47.58 282 PRO B N 1
ATOM 5003 C CA . PRO B 1 282 ? 37.272 32.920 19.722 1.00 47.67 282 PRO B CA 1
ATOM 5004 C C . PRO B 1 282 ? 36.009 32.187 19.363 1.00 52.04 282 PRO B C 1
ATOM 5005 O O . PRO B 1 282 ? 36.032 30.953 19.201 1.00 53.45 282 PRO B O 1
ATOM 5009 N N . GLY B 1 283 ? 34.928 32.954 19.216 1.00 49.62 283 GLY B N 1
ATOM 5010 C CA . GLY B 1 283 ? 33.608 32.430 18.897 1.00 53.43 283 GLY B CA 1
ATOM 5011 C C . GLY B 1 283 ? 33.558 31.871 17.486 1.00 51.41 283 GLY B C 1
ATOM 5012 O O . GLY B 1 283 ? 34.301 32.326 16.645 1.00 57.44 283 GLY B O 1
ATOM 5013 N N . TYR B 1 284 ? 32.723 30.847 17.248 1.00 48.44 284 TYR B N 1
ATOM 5014 C CA . TYR B 1 284 ? 32.501 30.282 15.909 1.00 46.04 284 TYR B CA 1
ATOM 5015 C C . TYR B 1 284 ? 31.024 30.014 15.716 1.00 49.85 284 TYR B C 1
ATOM 5016 O O . TYR B 1 284 ? 30.395 29.385 16.533 1.00 51.17 284 TYR B O 1
ATOM 5025 N N . PRO B 1 285 ? 30.463 30.479 14.597 1.00 58.16 285 PRO B N 1
ATOM 5026 C CA . PRO B 1 285 ? 29.038 30.396 14.452 1.00 59.23 285 PRO B CA 1
ATOM 5027 C C . PRO B 1 285 ? 28.536 28.979 14.235 1.00 54.48 285 PRO B C 1
ATOM 5028 O O . PRO B 1 285 ? 29.045 28.248 13.349 1.00 50.75 285 PRO B O 1
ATOM 5032 N N . VAL B 1 286 ? 27.511 28.646 15.029 1.00 51.18 286 VAL B N 1
ATOM 5033 C CA . VAL B 1 286 ? 26.813 27.394 14.923 1.00 47.09 286 VAL B CA 1
ATOM 5034 C C . VAL B 1 286 ? 25.405 27.706 14.569 1.00 42.25 286 VAL B C 1
ATOM 5035 O O . VAL B 1 286 ? 24.726 28.430 15.303 1.00 43.30 286 VAL B O 1
ATOM 5039 N N . ASN B 1 287 ? 24.931 27.059 13.515 1.00 45.47 287 ASN B N 1
ATOM 5040 C CA . ASN B 1 287 ? 23.602 27.347 12.970 1.00 48.27 287 ASN B CA 1
ATOM 5041 C C . ASN B 1 287 ? 22.584 26.188 13.049 1.00 51.45 287 ASN B C 1
ATOM 5042 O O . ASN B 1 287 ? 22.900 25.074 13.516 1.00 43.40 287 ASN B O 1
ATOM 5047 N N . GLY B 1 288 ? 21.357 26.482 12.619 1.00 43.75 288 GLY B N 1
ATOM 5048 C CA . GLY B 1 288 ? 20.249 25.531 12.671 1.00 48.08 288 GLY B CA 1
ATOM 5049 C C . GLY B 1 288 ? 20.565 24.212 11.991 1.00 53.76 288 GLY B C 1
ATOM 5050 O O . GLY B 1 288 ? 20.176 23.153 12.465 1.00 42.07 288 GLY B O 1
ATOM 5051 N N . GLU B 1 289 ? 21.290 24.300 10.882 1.00 50.38 289 GLU B N 1
ATOM 5052 C CA . GLU B 1 289 ? 21.701 23.127 10.147 1.00 52.16 289 GLU B CA 1
ATOM 5053 C C . GLU B 1 289 ? 22.817 22.284 10.875 1.00 48.48 289 GLU B C 1
ATOM 5054 O O . GLU B 1 289 ? 22.960 21.091 10.615 1.00 45.94 289 GLU B O 1
ATOM 5060 N N . ASP B 1 290 ? 23.597 22.918 11.761 1.00 41.56 290 ASP B N 1
ATOM 5061 C CA . ASP B 1 290 ? 24.626 22.238 12.544 1.00 46.10 290 ASP B CA 1
ATOM 5062 C C . ASP B 1 290 ? 23.971 21.404 13.645 1.00 48.96 290 ASP B C 1
ATOM 5063 O O . ASP B 1 290 ? 24.286 20.220 13.789 1.00 52.61 290 ASP B O 1
ATOM 5068 N N . ILE B 1 291 ? 23.021 22.022 14.351 1.00 39.28 291 ILE B N 1
ATOM 5069 C CA . ILE B 1 291 ? 22.194 21.371 15.300 1.00 46.70 291 ILE B CA 1
ATOM 5070 C C . ILE B 1 291 ? 21.445 20.212 14.673 1.00 49.13 291 ILE B C 1
ATOM 5071 O O . ILE B 1 291 ? 21.383 19.063 15.205 1.00 44.49 291 ILE B O 1
ATOM 5076 N N . ASP B 1 292 ? 20.862 20.493 13.533 1.00 45.06 292 ASP B N 1
ATOM 5077 C CA . ASP B 1 292 ? 20.142 19.467 12.836 1.00 45.67 292 ASP B CA 1
ATOM 5078 C C . ASP B 1 292 ? 21.016 18.224 12.483 1.00 42.47 292 ASP B C 1
ATOM 5079 O O . ASP B 1 292 ? 20.552 17.078 12.479 1.00 37.54 292 ASP B O 1
ATOM 5084 N N . TYR B 1 293 ? 22.255 18.479 12.109 1.00 37.79 293 TYR B N 1
ATOM 5085 C CA . TYR B 1 293 ? 23.183 17.410 11.745 1.00 37.90 293 TYR B CA 1
ATOM 5086 C C . TYR B 1 293 ? 23.417 16.497 12.993 1.00 38.30 293 TYR B C 1
ATOM 5087 O O . TYR B 1 293 ? 23.381 15.280 12.891 1.00 34.76 293 TYR B O 1
ATOM 5096 N N . ILE B 1 294 ? 23.541 17.115 14.167 1.00 35.41 294 ILE B N 1
ATOM 5097 C CA . ILE B 1 294 ? 23.737 16.402 15.451 1.00 33.98 294 ILE B CA 1
ATOM 5098 C C . ILE B 1 294 ? 22.499 15.622 15.802 1.00 36.65 294 ILE B C 1
ATOM 5099 O O . ILE B 1 294 ? 22.536 14.434 16.086 1.00 40.51 294 ILE B O 1
ATOM 5104 N N . VAL B 1 295 ? 21.364 16.275 15.743 1.00 38.17 295 VAL B N 1
ATOM 5105 C CA . VAL B 1 295 ? 20.114 15.576 16.007 1.00 33.62 295 VAL B CA 1
ATOM 5106 C C . VAL B 1 295 ? 19.907 14.363 15.106 1.00 37.38 295 VAL B C 1
ATOM 5107 O O . VAL B 1 295 ? 19.689 13.235 15.579 1.00 32.43 295 VAL B O 1
ATOM 5111 N N . GLU B 1 296 ? 20.034 14.560 13.815 1.00 38.56 296 GLU B N 1
ATOM 5112 C CA . GLU B 1 296 ? 19.656 13.494 12.905 1.00 41.72 296 GLU B CA 1
ATOM 5113 C C . GLU B 1 296 ? 20.578 12.296 12.943 1.00 35.69 296 GLU B C 1
ATOM 5114 O O . GLU B 1 296 ? 20.213 11.207 12.474 1.00 32.99 296 GLU B O 1
ATOM 5120 N N . ARG B 1 297 ? 21.773 12.495 13.477 1.00 34.37 297 ARG B N 1
ATOM 5121 C CA . ARG B 1 297 ? 22.720 11.429 13.580 1.00 35.47 297 ARG B CA 1
ATOM 5122 C C . ARG B 1 297 ? 22.801 10.753 14.961 1.00 34.92 297 ARG B C 1
ATOM 5123 O O . ARG B 1 297 ? 23.600 9.866 15.145 1.00 34.22 297 ARG B O 1
ATOM 5131 N N . ASN B 1 298 ? 21.960 11.156 15.904 1.00 34.63 298 ASN B N 1
ATOM 5132 C CA . ASN B 1 298 ? 21.997 10.653 17.269 1.00 32.48 298 ASN B CA 1
ATOM 5133 C C . ASN B 1 298 ? 23.407 10.756 17.865 1.00 34.43 298 ASN B C 1
ATOM 5134 O O . ASN B 1 298 ? 23.878 9.837 18.537 1.00 33.46 298 ASN B O 1
ATOM 5139 N N . ILE B 1 299 ? 24.047 11.888 17.628 1.00 31.96 299 ILE B N 1
ATOM 5140 C CA . ILE B 1 299 ? 25.388 12.130 18.096 1.00 30.86 299 ILE B CA 1
ATOM 5141 C C . ILE B 1 299 ? 25.316 12.560 19.533 1.00 29.85 299 ILE B C 1
ATOM 5142 O O . ILE B 1 299 ? 24.324 13.150 19.975 1.00 31.10 299 ILE B O 1
ATOM 5147 N N . THR B 1 300 ? 26.398 12.322 20.267 1.00 25.90 300 THR B N 1
ATOM 5148 C CA . THR B 1 300 ? 26.435 12.713 21.667 1.00 27.06 300 THR B CA 1
ATOM 5149 C C . THR B 1 300 ? 27.692 13.490 21.849 1.00 30.57 300 THR B C 1
ATOM 5150 O O . THR B 1 300 ? 28.767 13.098 21.324 1.00 32.40 300 THR B O 1
ATOM 5154 N N . ILE B 1 301 ? 27.586 14.597 22.569 1.00 30.39 301 ILE B N 1
ATOM 5155 C CA . ILE B 1 301 ? 28.738 15.473 22.789 1.00 31.13 301 ILE B CA 1
ATOM 5156 C C . ILE B 1 301 ? 28.856 15.576 24.282 1.00 33.65 301 ILE B C 1
ATOM 5157 O O . ILE B 1 301 ? 28.003 16.206 24.924 1.00 33.46 301 ILE B O 1
ATOM 5162 N N . ALA B 1 302 ? 29.910 14.983 24.829 1.00 33.89 302 ALA B N 1
ATOM 5163 C CA . ALA B 1 302 ? 30.084 14.921 26.271 1.00 29.12 302 ALA B CA 1
ATOM 5164 C C . ALA B 1 302 ? 31.378 15.620 26.749 1.00 28.54 302 ALA B C 1
ATOM 5165 O O . ALA B 1 302 ? 32.467 15.339 26.311 1.00 26.27 302 ALA B O 1
ATOM 5167 N N . GLY B 1 303 ? 31.236 16.567 27.638 1.00 29.99 303 GLY B N 1
ATOM 5168 C CA . GLY B 1 303 ? 32.366 17.164 28.295 1.00 32.08 303 GLY B CA 1
ATOM 5169 C C . GLY B 1 303 ? 32.791 16.287 29.454 1.00 33.60 303 GLY B C 1
ATOM 5170 O O . GLY B 1 303 ? 31.955 15.649 30.124 1.00 27.07 303 GLY B O 1
ATOM 5171 N N . SER B 1 304 ? 34.102 16.214 29.646 1.00 30.51 304 SER B N 1
ATOM 5172 C CA . SER B 1 304 ? 34.712 15.333 30.661 1.00 30.49 304 SER B CA 1
ATOM 5173 C C . SER B 1 304 ? 35.859 16.021 31.327 1.00 28.46 304 SER B C 1
ATOM 5174 O O . SER B 1 304 ? 36.741 16.611 30.677 1.00 26.95 304 SER B O 1
ATOM 5177 N N . VAL B 1 305 ? 35.843 16.006 32.636 1.00 29.36 305 VAL B N 1
ATOM 5178 C CA . VAL B 1 305 ? 36.872 16.585 33.436 1.00 28.18 305 VAL B CA 1
ATOM 5179 C C . VAL B 1 305 ? 37.216 15.627 34.542 1.00 30.03 305 VAL B C 1
ATOM 5180 O O . VAL B 1 305 ? 36.345 14.992 35.120 1.00 27.94 305 VAL B O 1
ATOM 5184 N N . ASP B 1 306 ? 38.523 15.533 34.779 1.00 30.06 306 ASP B N 1
ATOM 5185 C CA . ASP B 1 306 ? 39.160 14.887 35.903 1.00 29.69 306 ASP B CA 1
ATOM 5186 C C . ASP B 1 306 ? 38.983 13.404 35.815 1.00 31.78 306 ASP B C 1
ATOM 5187 O O . ASP B 1 306 ? 38.714 12.909 34.775 1.00 31.40 306 ASP B O 1
ATOM 5192 N N . ALA B 1 307 ? 39.172 12.698 36.907 1.00 30.67 307 ALA B N 1
ATOM 5193 C CA . ALA B 1 307 ? 38.985 11.273 36.947 1.00 28.58 307 ALA B CA 1
ATOM 5194 C C . ALA B 1 307 ? 38.859 10.806 38.356 1.00 30.68 307 ALA B C 1
ATOM 5195 O O . ALA B 1 307 ? 39.094 11.545 39.235 1.00 27.87 307 ALA B O 1
ATOM 5197 N N . ALA B 1 308 ? 38.396 9.591 38.551 1.00 29.39 308 ALA B N 1
ATOM 5198 C CA . ALA B 1 308 ? 38.422 8.952 39.851 1.00 31.45 308 ALA B CA 1
ATOM 5199 C C . ALA B 1 308 ? 39.694 8.105 40.071 1.00 31.65 308 ALA B C 1
ATOM 5200 O O . ALA B 1 308 ? 40.386 7.699 39.145 1.00 28.94 308 ALA B O 1
ATOM 5202 N N . LYS B 1 309 ? 39.883 7.739 41.325 1.00 33.01 309 LYS B N 1
ATOM 5203 C CA . LYS B 1 309 ? 41.019 7.001 41.789 1.00 31.26 309 LYS B CA 1
ATOM 5204 C C . LYS B 1 309 ? 41.143 5.731 40.972 1.00 28.84 309 LYS B C 1
ATOM 5205 O O . LYS B 1 309 ? 42.257 5.320 40.566 1.00 26.28 309 LYS B O 1
ATOM 5211 N N . ILE B 1 310 ? 40.035 5.104 40.673 1.00 25.25 310 ILE B N 1
ATOM 5212 C CA . ILE B 1 310 ? 40.160 3.854 39.841 1.00 28.97 310 ILE B CA 1
ATOM 5213 C C . ILE B 1 310 ? 40.871 4.100 38.471 1.00 27.55 310 ILE B C 1
ATOM 5214 O O . ILE B 1 310 ? 41.558 3.233 37.926 1.00 24.23 310 ILE B O 1
ATOM 5219 N N . HIS B 1 311 ? 40.647 5.286 37.936 1.00 26.82 311 HIS B N 1
ATOM 5220 C CA . HIS B 1 311 ? 41.236 5.703 36.689 1.00 28.42 311 HIS B CA 1
ATOM 5221 C C . HIS B 1 311 ? 42.737 5.998 36.823 1.00 30.45 311 HIS B C 1
ATOM 5222 O O . HIS B 1 311 ? 43.441 5.761 35.869 1.00 27.48 311 HIS B O 1
ATOM 5229 N N . TYR B 1 312 ? 43.213 6.454 37.995 1.00 26.59 312 TYR B N 1
ATOM 5230 C CA . TYR B 1 312 ? 44.669 6.478 38.265 1.00 28.13 312 TYR B CA 1
ATOM 5231 C C . TYR B 1 312 ? 45.290 5.040 38.237 1.00 29.25 312 TYR B C 1
ATOM 5232 O O . TYR B 1 312 ? 46.380 4.817 37.676 1.00 29.53 312 TYR B O 1
ATOM 5241 N N . VAL B 1 313 ? 44.599 4.089 38.838 1.00 28.44 313 VAL B N 1
ATOM 5242 C CA . VAL B 1 313 ? 45.025 2.693 38.865 1.00 27.09 313 VAL B CA 1
ATOM 5243 C C . VAL B 1 313 ? 45.023 2.128 37.421 1.00 33.26 313 VAL B C 1
ATOM 5244 O O . VAL B 1 313 ? 45.940 1.441 37.006 1.00 33.51 313 VAL B O 1
ATOM 5248 N N . GLN B 1 314 ? 43.999 2.446 36.648 1.00 34.37 314 GLN B N 1
ATOM 5249 C CA . GLN B 1 314 ? 43.969 2.054 35.225 1.00 35.80 314 GLN B CA 1
ATOM 5250 C C . GLN B 1 314 ? 45.070 2.670 34.422 1.00 28.28 314 GLN B C 1
ATOM 5251 O O . GLN B 1 314 ? 45.636 2.046 33.566 1.00 28.80 314 GLN B O 1
ATOM 5257 N N . ALA B 1 315 ? 45.328 3.925 34.673 1.00 26.53 315 ALA B N 1
ATOM 5258 C CA . ALA B 1 315 ? 46.399 4.604 33.990 1.00 27.74 315 ALA B CA 1
ATOM 5259 C C . ALA B 1 315 ? 47.728 3.896 34.229 1.00 32.28 315 ALA B C 1
ATOM 5260 O O . ALA B 1 315 ? 48.470 3.654 33.248 1.00 30.42 315 ALA B O 1
ATOM 5262 N N . LEU B 1 316 ? 48.066 3.633 35.510 1.00 30.23 316 LEU B N 1
ATOM 5263 C CA . LEU B 1 316 ? 49.297 2.915 35.819 1.00 30.34 316 LEU B CA 1
ATOM 5264 C C . LEU B 1 316 ? 49.374 1.550 35.115 1.00 30.07 316 LEU B C 1
ATOM 5265 O O . LEU B 1 316 ? 50.430 1.157 34.617 1.00 30.64 316 LEU B O 1
ATOM 5270 N N . ASP B 1 317 ? 48.284 0.837 35.035 1.00 30.41 317 ASP B N 1
ATOM 5271 C CA . ASP B 1 317 ? 48.322 -0.455 34.365 1.00 32.52 317 ASP B CA 1
ATOM 5272 C C . ASP B 1 317 ? 48.628 -0.313 32.907 1.00 31.72 317 ASP B C 1
ATOM 5273 O O . ASP B 1 317 ? 49.335 -1.149 32.326 1.00 33.38 317 ASP B O 1
ATOM 5278 N N . SER B 1 318 ? 48.095 0.722 32.280 1.00 31.29 318 SER B N 1
ATOM 5279 C CA . SER B 1 318 ? 48.400 0.913 30.838 1.00 32.13 318 SER B CA 1
ATOM 5280 C C . SER B 1 318 ? 49.834 1.420 30.547 1.00 28.94 318 SER B C 1
ATOM 5281 O O . SER B 1 318 ? 50.461 1.045 29.583 1.00 30.06 318 SER B O 1
ATOM 5284 N N . LEU B 1 319 ? 50.299 2.342 31.334 1.00 27.33 319 LEU B N 1
ATOM 5285 C CA . LEU B 1 319 ? 51.662 2.775 31.252 1.00 30.61 319 LEU B CA 1
ATOM 5286 C C . LEU B 1 319 ? 52.611 1.562 31.383 1.00 30.17 319 LEU B C 1
ATOM 5287 O O . LEU B 1 319 ? 53.484 1.455 30.571 1.00 34.36 319 LEU B O 1
ATOM 5292 N N . SER B 1 320 ? 52.370 0.613 32.297 1.00 29.65 320 SER B N 1
ATOM 5293 C CA . SER B 1 320 ? 53.161 -0.645 32.324 1.00 31.27 320 SER B CA 1
ATOM 5294 C C . SER B 1 320 ? 53.103 -1.430 31.041 1.00 30.25 320 SER B C 1
ATOM 5295 O O . SER B 1 320 ? 54.130 -1.884 30.535 1.00 29.43 320 SER B O 1
ATOM 5298 N N . ASN B 1 321 ? 51.890 -1.693 30.573 1.00 31.07 321 ASN B N 1
ATOM 5299 C CA . ASN B 1 321 ? 51.687 -2.482 29.357 1.00 30.22 321 ASN B CA 1
ATOM 5300 C C . ASN B 1 321 ? 52.390 -1.817 28.213 1.00 31.84 321 ASN B C 1
ATOM 5301 O O . ASN B 1 321 ? 53.055 -2.497 27.460 1.00 37.51 321 ASN B O 1
ATOM 5306 N N . TRP B 1 322 ? 52.234 -0.491 28.089 1.00 32.69 322 TRP B N 1
ATOM 5307 C CA . TRP B 1 322 ? 52.894 0.288 27.055 1.00 32.98 322 TRP B CA 1
ATOM 5308 C C . TRP B 1 322 ? 54.436 0.262 27.203 1.00 40.74 322 TRP B C 1
ATOM 5309 O O . TRP B 1 322 ? 55.151 0.030 26.210 1.00 39.65 322 TRP B O 1
ATOM 5320 N N . TYR B 1 323 ? 54.944 0.488 28.422 1.00 38.87 323 TYR B N 1
ATOM 5321 C CA . TYR B 1 323 ? 56.380 0.396 28.694 1.00 39.19 323 TYR B CA 1
ATOM 5322 C C . TYR B 1 323 ? 57.083 -0.935 28.351 1.00 37.87 323 TYR B C 1
ATOM 5323 O O . TYR B 1 323 ? 58.139 -0.923 27.772 1.00 35.68 323 TYR B O 1
ATOM 5332 N N . HIS B 1 324 ? 56.496 -2.072 28.685 1.00 43.04 324 HIS B N 1
ATOM 5333 C CA . HIS B 1 324 ? 57.075 -3.362 28.256 1.00 47.45 324 HIS B CA 1
ATOM 5334 C C . HIS B 1 324 ? 56.882 -3.741 26.772 1.00 47.65 324 HIS B C 1
ATOM 5335 O O . HIS B 1 324 ? 57.333 -4.787 26.371 1.00 46.79 324 HIS B O 1
ATOM 5342 N N . ARG B 1 325 ? 56.247 -2.907 25.956 1.00 42.13 325 ARG B N 1
ATOM 5343 C CA . ARG B 1 325 ? 56.164 -3.216 24.570 1.00 43.72 325 ARG B CA 1
ATOM 5344 C C . ARG B 1 325 ? 57.005 -2.259 23.789 1.00 39.95 325 ARG B C 1
ATOM 5345 O O . ARG B 1 325 ? 57.604 -2.663 22.832 1.00 36.68 325 ARG B O 1
ATOM 5353 N N . HIS B 1 326 ? 57.047 -1.007 24.200 1.00 40.34 326 HIS B N 1
ATOM 5354 C CA . HIS B 1 326 ? 57.669 0.084 23.461 1.00 43.79 326 HIS B CA 1
ATOM 5355 C C . HIS B 1 326 ? 58.436 1.011 24.430 1.00 39.85 326 HIS B C 1
ATOM 5356 O O . HIS B 1 326 ? 58.150 2.217 24.491 1.00 41.22 326 HIS B O 1
ATOM 5363 N N . PRO B 1 327 ? 59.404 0.461 25.174 1.00 45.38 327 PRO B N 1
ATOM 5364 C CA . PRO B 1 327 ? 60.131 1.237 26.213 1.00 52.93 327 PRO B CA 1
ATOM 5365 C C . PRO B 1 327 ? 60.703 2.547 25.751 1.00 53.92 327 PRO B C 1
ATOM 5366 O O . PRO B 1 327 ? 60.445 3.596 26.387 1.00 58.99 327 PRO B O 1
ATOM 5370 N N . GLN B 1 328 ? 61.419 2.523 24.630 1.00 50.40 328 GLN B N 1
ATOM 5371 C CA . GLN B 1 328 ? 62.096 3.731 24.171 1.00 54.41 328 GLN B CA 1
ATOM 5372 C C . GLN B 1 328 ? 61.131 4.848 23.848 1.00 53.85 328 GLN B C 1
ATOM 5373 O O . GLN B 1 328 ? 61.363 6.013 24.168 1.00 58.36 328 GLN B O 1
ATOM 5379 N N . THR B 1 329 ? 60.041 4.475 23.193 1.00 53.50 329 THR B N 1
ATOM 5380 C CA . THR B 1 329 ? 59.030 5.398 22.711 1.00 43.23 329 THR B CA 1
ATOM 5381 C C . THR B 1 329 ? 58.185 5.995 23.815 1.00 47.34 329 THR B C 1
ATOM 5382 O O . THR B 1 329 ? 57.762 7.181 23.736 1.00 45.26 329 THR B O 1
ATOM 5386 N N . ILE B 1 330 ? 57.864 5.181 24.839 1.00 37.54 330 ILE B N 1
ATOM 5387 C CA . ILE B 1 330 ? 57.249 5.784 26.028 1.00 41.23 330 ILE B CA 1
ATOM 5388 C C . ILE B 1 330 ? 58.172 6.846 26.670 1.00 37.45 330 ILE B C 1
ATOM 5389 O O . ILE B 1 330 ? 57.753 7.988 26.833 1.00 40.62 330 ILE B O 1
ATOM 5394 N N . LYS B 1 331 ? 59.437 6.502 26.919 1.00 37.44 331 LYS B N 1
ATOM 5395 C CA . LYS B 1 331 ? 60.429 7.481 27.430 1.00 36.23 331 LYS B CA 1
ATOM 5396 C C . LYS B 1 331 ? 60.447 8.792 26.690 1.00 37.61 331 LYS B C 1
ATOM 5397 O O . LYS B 1 331 ? 60.544 9.895 27.299 1.00 37.76 331 LYS B O 1
ATOM 5403 N N . ASP B 1 332 ? 60.260 8.710 25.383 1.00 35.40 332 ASP B N 1
ATOM 5404 C CA . ASP B 1 332 ? 60.283 9.907 24.550 1.00 39.16 332 ASP B CA 1
ATOM 5405 C C . ASP B 1 332 ? 59.101 10.872 24.758 1.00 38.07 332 ASP B C 1
ATOM 5406 O O . ASP B 1 332 ? 59.174 12.021 24.324 1.00 39.14 332 ASP B O 1
ATOM 5411 N N . ILE B 1 333 ? 58.033 10.450 25.443 1.00 42.02 333 ILE B N 1
ATOM 5412 C CA . ILE B 1 333 ? 56.920 11.391 25.781 1.00 34.95 333 ILE B CA 1
ATOM 5413 C C . ILE B 1 333 ? 57.466 12.454 26.690 1.00 33.34 333 ILE B C 1
ATOM 5414 O O . ILE B 1 333 ? 57.076 13.602 26.606 1.00 37.16 333 ILE B O 1
ATOM 5419 N N . ILE B 1 334 ? 58.415 12.087 27.554 1.00 36.23 334 ILE B N 1
ATOM 5420 C CA . ILE B 1 334 ? 59.112 13.079 28.390 1.00 34.67 334 ILE B CA 1
ATOM 5421 C C . ILE B 1 334 ? 60.170 13.796 27.594 1.00 35.65 334 ILE B C 1
ATOM 5422 O O . ILE B 1 334 ? 61.205 13.254 27.337 1.00 38.47 334 ILE B O 1
ATOM 5427 N N . THR B 1 335 ? 59.935 15.059 27.267 1.00 39.30 335 THR B N 1
ATOM 5428 C CA . THR B 1 335 ? 60.769 15.759 26.309 1.00 38.82 335 THR B CA 1
ATOM 5429 C C . THR B 1 335 ? 61.699 16.792 26.894 1.00 38.36 335 THR B C 1
ATOM 5430 O O . THR B 1 335 ? 62.507 17.372 26.201 1.00 34.85 335 THR B O 1
ATOM 5434 N N . TYR B 1 336 ? 61.556 17.030 28.180 1.00 44.24 336 TYR B N 1
ATOM 5435 C CA . TYR B 1 336 ? 62.420 17.945 28.879 1.00 39.85 336 TYR B CA 1
ATOM 5436 C C . TYR B 1 336 ? 62.387 17.623 30.380 1.00 40.02 336 TYR B C 1
ATOM 5437 O O . TYR B 1 336 ? 61.312 17.465 30.984 1.00 39.28 336 TYR B O 1
ATOM 5446 N N . GLU B 1 337 ? 63.563 17.465 30.978 1.00 38.69 337 GLU B N 1
ATOM 5447 C CA . GLU B 1 337 ? 63.685 17.363 32.443 1.00 41.46 337 GLU B CA 1
ATOM 5448 C C . GLU B 1 337 ? 64.342 18.577 33.027 1.00 42.65 337 GLU B C 1
ATOM 5449 O O . GLU B 1 337 ? 65.474 18.906 32.688 1.00 43.98 337 GLU B O 1
ATOM 5455 N N . ALA B 1 338 ? 63.634 19.219 33.942 1.00 44.37 338 ALA B N 1
ATOM 5456 C CA . ALA B 1 338 ? 64.058 20.453 34.512 1.00 37.65 338 ALA B CA 1
ATOM 5457 C C . ALA B 1 338 ? 64.363 20.340 35.990 1.00 42.00 338 ALA B C 1
ATOM 5458 O O . ALA B 1 338 ? 63.838 19.469 36.729 1.00 42.11 338 ALA B O 1
ATOM 5460 N N . LYS B 1 339 ? 65.229 21.253 36.387 1.00 39.55 339 LYS B N 1
ATOM 5461 C CA . LYS B 1 339 ? 65.493 21.536 37.766 1.00 45.12 339 LYS B CA 1
ATOM 5462 C C . LYS B 1 339 ? 64.489 22.555 38.277 1.00 40.18 339 LYS B C 1
ATOM 5463 O O . LYS B 1 339 ? 63.966 23.358 37.518 1.00 37.05 339 LYS B O 1
ATOM 5469 N N . PRO B 1 340 ? 64.188 22.498 39.582 1.00 42.66 340 PRO B N 1
ATOM 5470 C CA . PRO B 1 340 ? 63.189 23.456 40.126 1.00 39.73 340 PRO B CA 1
ATOM 5471 C C . PRO B 1 340 ? 63.476 24.922 39.886 1.00 39.68 340 PRO B C 1
ATOM 5472 O O . PRO B 1 340 ? 62.578 25.688 39.727 1.00 35.26 340 PRO B O 1
ATOM 5476 N N . GLU B 1 341 ? 64.742 25.309 39.871 1.00 42.68 341 GLU B N 1
ATOM 5477 C CA . GLU B 1 341 ? 65.080 26.713 39.620 1.00 46.24 341 GLU B CA 1
ATOM 5478 C C . GLU B 1 341 ? 64.773 27.132 38.179 1.00 51.42 341 GLU B C 1
ATOM 5479 O O . GLU B 1 341 ? 64.656 28.324 37.881 1.00 47.53 341 GLU B O 1
ATOM 5485 N N . GLU B 1 342 ? 64.599 26.185 37.257 1.00 47.69 342 GLU B N 1
ATOM 5486 C CA . GLU B 1 342 ? 64.259 26.638 35.902 1.00 47.81 342 GLU B CA 1
ATOM 5487 C C . GLU B 1 342 ? 62.770 27.005 35.758 1.00 39.44 342 GLU B C 1
ATOM 5488 O O . GLU B 1 342 ? 62.030 26.321 35.032 1.00 45.61 342 GLU B O 1
ATOM 5494 N N . THR B 1 343 ? 62.368 28.116 36.359 1.00 38.03 343 THR B N 1
ATOM 5495 C CA . THR B 1 343 ? 60.930 28.523 36.428 1.00 43.71 343 THR B CA 1
ATOM 5496 C C . THR B 1 343 ? 60.444 29.033 35.074 1.00 49.66 343 THR B C 1
ATOM 5497 O O . THR B 1 343 ? 59.260 29.239 34.826 1.00 52.00 343 THR B O 1
ATOM 5501 N N . ASN B 1 344 ? 61.404 29.297 34.217 1.00 48.45 344 ASN B N 1
ATOM 5502 C CA . ASN B 1 344 ? 61.182 29.536 32.815 1.00 47.13 344 ASN B CA 1
ATOM 5503 C C . ASN B 1 344 ? 60.254 28.579 32.089 1.00 43.40 344 ASN B C 1
ATOM 5504 O O . ASN B 1 344 ? 59.526 28.961 31.172 1.00 39.59 344 ASN B O 1
ATOM 5509 N N . ILE B 1 345 ? 60.319 27.302 32.452 1.00 42.49 345 ILE B N 1
ATOM 5510 C CA . ILE B 1 345 ? 59.428 26.315 31.846 1.00 38.11 345 ILE B CA 1
ATOM 5511 C C . ILE B 1 345 ? 57.936 26.666 32.008 1.00 39.28 345 ILE B C 1
ATOM 5512 O O . ILE B 1 345 ? 57.104 26.154 31.280 1.00 40.73 345 ILE B O 1
ATOM 5517 N N . PHE B 1 346 ? 57.588 27.511 32.969 1.00 40.70 346 PHE B N 1
ATOM 5518 C CA . PHE B 1 346 ? 56.179 27.896 33.153 1.00 44.47 346 PHE B CA 1
ATOM 5519 C C . PHE B 1 346 ? 55.710 28.977 32.184 1.00 49.90 346 PHE B C 1
ATOM 5520 O O . PHE B 1 346 ? 54.523 29.135 31.979 1.00 51.72 346 PHE B O 1
ATOM 5528 N N . PHE B 1 347 ? 56.670 29.739 31.643 1.00 54.92 347 PHE B N 1
ATOM 5529 C CA . PHE B 1 347 ? 56.445 30.868 30.745 1.00 51.90 347 PHE B CA 1
ATOM 5530 C C . PHE B 1 347 ? 56.748 30.508 29.306 1.00 55.34 347 PHE B C 1
ATOM 5531 O O . PHE B 1 347 ? 56.080 30.957 28.390 1.00 56.55 347 PHE B O 1
ATOM 5539 N N . GLN B 1 348 ? 57.789 29.727 29.087 1.00 67.03 348 GLN B N 1
ATOM 5540 C CA . GLN B 1 348 ? 58.161 29.353 27.732 1.00 65.58 348 GLN B CA 1
ATOM 5541 C C . GLN B 1 348 ? 58.313 27.862 27.698 1.00 66.51 348 GLN B C 1
ATOM 5542 O O . GLN B 1 348 ? 58.987 27.293 28.539 1.00 66.21 348 GLN B O 1
ATOM 5548 N N . LYS B 1 349 ? 57.699 27.233 26.713 1.00 65.57 349 LYS B N 1
ATOM 5549 C CA . LYS B 1 349 ? 57.725 25.803 26.608 1.00 72.69 349 LYS B CA 1
ATOM 5550 C C . LYS B 1 349 ? 58.854 25.394 25.686 1.00 79.71 349 LYS B C 1
ATOM 5551 O O . LYS B 1 349 ? 58.753 25.655 24.489 1.00 90.35 349 LYS B O 1
ATOM 5557 N N . PRO B 1 350 ? 59.923 24.742 26.217 1.00 76.69 350 PRO B N 1
ATOM 5558 C CA . PRO B 1 350 ? 61.064 24.407 25.341 1.00 74.75 350 PRO B CA 1
ATOM 5559 C C . PRO B 1 350 ? 60.591 23.540 24.179 1.00 72.18 350 PRO B C 1
ATOM 5560 O O . PRO B 1 350 ? 59.990 22.489 24.415 1.00 71.10 350 PRO B O 1
ATOM 5564 N N . LYS B 1 351 ? 60.849 23.977 22.946 1.00 75.64 351 LYS B N 1
ATOM 5565 C CA . LYS B 1 351 ? 60.067 23.487 21.783 1.00 85.64 351 LYS B CA 1
ATOM 5566 C C . LYS B 1 351 ? 60.352 22.015 21.454 1.00 77.18 351 LYS B C 1
ATOM 5567 O O . LYS B 1 351 ? 61.301 21.382 21.972 1.00 72.66 351 LYS B O 1
ATOM 5573 N N . GLY B 1 352 ? 59.480 21.465 20.624 1.00 67.12 352 GLY B N 1
ATOM 5574 C CA . GLY B 1 352 ? 59.383 20.020 20.514 1.00 67.59 352 GLY B CA 1
ATOM 5575 C C . GLY B 1 352 ? 58.673 19.358 21.703 1.00 61.88 352 GLY B C 1
ATOM 5576 O O . GLY B 1 352 ? 58.432 18.129 21.657 1.00 56.18 352 GLY B O 1
ATOM 5577 N N . GLU B 1 353 ? 58.294 20.165 22.717 1.00 51.59 353 GLU B N 1
ATOM 5578 C CA . GLU B 1 353 ? 57.592 19.686 23.941 1.00 47.70 353 GLU B CA 1
ATOM 5579 C C . GLU B 1 353 ? 56.442 18.753 23.713 1.00 38.28 353 GLU B C 1
ATOM 5580 O O . GLU B 1 353 ? 55.566 19.001 22.930 1.00 44.82 353 GLU B O 1
ATOM 5586 N N . ILE B 1 354 ? 56.467 17.656 24.438 1.00 37.54 354 ILE B N 1
ATOM 5587 C CA . ILE B 1 354 ? 55.299 16.821 24.617 1.00 39.33 354 ILE B CA 1
ATOM 5588 C C . ILE B 1 354 ? 54.919 16.954 26.119 1.00 39.14 354 ILE B C 1
ATOM 5589 O O . ILE B 1 354 ? 54.002 17.699 26.454 1.00 35.69 354 ILE B O 1
ATOM 5594 N N . LYS B 1 355 ? 55.694 16.303 26.984 1.00 38.14 355 LYS B N 1
ATOM 5595 C CA . LYS B 1 355 ? 55.650 16.508 28.440 1.00 37.29 355 LYS B CA 1
ATOM 5596 C C . LYS B 1 355 ? 56.938 17.032 29.043 1.00 36.72 355 LYS B C 1
ATOM 5597 O O . LYS B 1 355 ? 57.953 16.364 29.022 1.00 31.87 355 LYS B O 1
ATOM 5603 N N . THR B 1 356 ? 56.898 18.244 29.569 1.00 35.81 356 THR B N 1
ATOM 5604 C CA . THR B 1 356 ? 57.972 18.721 30.423 1.00 37.32 356 THR B CA 1
ATOM 5605 C C . THR B 1 356 ? 57.719 18.296 31.908 1.00 40.41 356 THR B C 1
ATOM 5606 O O . THR B 1 356 ? 56.590 18.421 32.422 1.00 34.85 356 THR B O 1
ATOM 5610 N N . VAL B 1 357 ? 58.762 17.791 32.571 1.00 34.08 357 VAL B N 1
ATOM 5611 C CA . VAL B 1 357 ? 58.705 17.426 33.999 1.00 35.16 357 VAL B CA 1
ATOM 5612 C C . VAL B 1 357 ? 59.832 18.106 34.831 1.00 35.82 357 VAL B C 1
ATOM 5613 O O . VAL B 1 357 ? 60.814 18.624 34.282 1.00 36.79 357 VAL B O 1
ATOM 5617 N N . ILE B 1 358 ? 59.622 18.199 36.141 1.00 32.24 358 ILE B N 1
ATOM 5618 C CA . ILE B 1 358 ? 60.606 18.663 37.018 1.00 31.55 358 ILE B CA 1
ATOM 5619 C C . ILE B 1 358 ? 61.121 17.439 37.725 1.00 35.62 358 ILE B C 1
ATOM 5620 O O . ILE B 1 358 ? 60.313 16.657 38.242 1.00 37.41 358 ILE B O 1
ATOM 5625 N N . LYS B 1 359 ? 62.451 17.273 37.776 1.00 34.23 359 LYS B N 1
ATOM 5626 C CA . LYS B 1 359 ? 63.046 16.278 38.666 1.00 35.85 359 LYS B CA 1
ATOM 5627 C C . LYS B 1 359 ? 63.307 16.971 39.958 1.00 35.40 359 LYS B C 1
ATOM 5628 O O . LYS B 1 359 ? 63.952 17.991 39.946 1.00 37.20 359 LYS B O 1
ATOM 5634 N N . TRP B 1 360 ? 62.771 16.448 41.045 1.00 33.19 360 TRP B N 1
ATOM 5635 C CA . TRP B 1 360 ? 62.877 17.085 42.339 1.00 37.77 360 TRP B CA 1
ATOM 5636 C C . TRP B 1 360 ? 64.195 16.605 42.981 1.00 37.69 360 TRP B C 1
ATOM 5637 O O . TRP B 1 360 ? 64.405 15.425 43.089 1.00 39.86 360 TRP B O 1
ATOM 5648 N N . PRO B 1 361 ? 65.064 17.515 43.409 1.00 41.57 361 PRO B N 1
ATOM 5649 C CA . PRO B 1 361 ? 66.460 17.145 43.808 1.00 49.17 361 PRO B CA 1
ATOM 5650 C C . PRO B 1 361 ? 66.557 16.541 45.184 1.00 41.63 361 PRO B C 1
ATOM 5651 O O . PRO B 1 361 ? 65.584 16.719 45.899 1.00 47.67 361 PRO B O 1
ATOM 5655 N N . SER C 1 2 ? 4.849 10.801 76.827 1.00 96.30 2 SER C N 1
ATOM 5656 C CA . SER C 1 2 ? 3.396 10.768 76.467 1.00 88.89 2 SER C CA 1
ATOM 5657 C C . SER C 1 2 ? 2.934 9.349 76.290 1.00 82.02 2 SER C C 1
ATOM 5658 O O . SER C 1 2 ? 3.678 8.523 75.787 1.00 84.84 2 SER C O 1
ATOM 5661 N N . THR C 1 3 ? 1.690 9.082 76.664 1.00 67.27 3 THR C N 1
ATOM 5662 C CA . THR C 1 3 ? 1.168 7.744 76.609 1.00 65.12 3 THR C CA 1
ATOM 5663 C C . THR C 1 3 ? 0.331 7.662 75.372 1.00 67.09 3 THR C C 1
ATOM 5664 O O . THR C 1 3 ? -0.365 8.611 75.048 1.00 78.71 3 THR C O 1
ATOM 5668 N N . ILE C 1 4 ? 0.463 6.545 74.652 1.00 63.95 4 ILE C N 1
ATOM 5669 C CA . ILE C 1 4 ? -0.237 6.307 73.380 1.00 54.95 4 ILE C CA 1
ATOM 5670 C C . ILE C 1 4 ? -0.525 4.831 73.291 1.00 48.79 4 ILE C C 1
ATOM 5671 O O . ILE C 1 4 ? 0.011 4.043 74.106 1.00 43.56 4 ILE C O 1
ATOM 5676 N N . ASN C 1 5 ? -1.394 4.503 72.339 1.00 44.72 5 ASN C N 1
ATOM 5677 C CA . ASN C 1 5 ? -1.792 3.146 71.997 1.00 51.68 5 ASN C CA 1
ATOM 5678 C C . ASN C 1 5 ? -0.883 2.636 70.832 1.00 57.83 5 ASN C C 1
ATOM 5679 O O . ASN C 1 5 ? -0.530 3.426 69.929 1.00 50.07 5 ASN C O 1
ATOM 5684 N N . ALA C 1 6 ? -0.587 1.327 70.835 1.00 59.17 6 ALA C N 1
ATOM 5685 C CA . ALA C 1 6 ? 0.381 0.677 69.915 1.00 58.19 6 ALA C CA 1
ATOM 5686 C C . ALA C 1 6 ? 0.278 -0.840 69.931 1.00 56.75 6 ALA C C 1
ATOM 5687 O O . ALA C 1 6 ? -0.063 -1.441 70.969 1.00 52.69 6 ALA C O 1
ATOM 5689 N N . ILE C 1 7 ? 0.552 -1.446 68.771 1.00 49.54 7 ILE C N 1
ATOM 5690 C CA . ILE C 1 7 ? 0.642 -2.897 68.627 1.00 45.83 7 ILE C CA 1
ATOM 5691 C C . ILE C 1 7 ? 2.135 -3.246 68.687 1.00 54.08 7 ILE C C 1
ATOM 5692 O O . ILE C 1 7 ? 2.914 -2.809 67.803 1.00 45.28 7 ILE C O 1
ATOM 5697 N N . VAL C 1 8 ? 2.549 -3.964 69.745 1.00 50.58 8 VAL C N 1
ATOM 5698 C CA . VAL C 1 8 ? 3.956 -4.256 69.980 1.00 49.70 8 VAL C CA 1
ATOM 5699 C C . VAL C 1 8 ? 4.278 -5.732 70.013 1.00 54.65 8 VAL C C 1
ATOM 5700 O O . VAL C 1 8 ? 3.384 -6.553 70.225 1.00 52.83 8 VAL C O 1
ATOM 5704 N N . THR C 1 9 ? 5.549 -6.049 69.735 1.00 49.88 9 THR C N 1
ATOM 5705 C CA . THR C 1 9 ? 6.098 -7.388 69.963 1.00 45.09 9 THR C CA 1
ATOM 5706 C C . THR C 1 9 ? 7.321 -7.230 70.834 1.00 43.26 9 THR C C 1
ATOM 5707 O O . THR C 1 9 ? 7.712 -6.099 71.213 1.00 50.17 9 THR C O 1
ATOM 5711 N N . ASP C 1 10 ? 7.901 -8.360 71.180 1.00 40.44 10 ASP C N 1
ATOM 5712 C CA . ASP C 1 10 ? 9.123 -8.421 71.997 1.00 46.24 10 ASP C CA 1
ATOM 5713 C C . ASP C 1 10 ? 10.096 -9.216 71.095 1.00 45.33 10 ASP C C 1
ATOM 5714 O O . ASP C 1 10 ? 10.131 -10.470 71.052 1.00 42.36 10 ASP C O 1
ATOM 5719 N N . ALA C 1 11 ? 10.809 -8.472 70.286 1.00 45.91 11 ALA C N 1
ATOM 5720 C CA . ALA C 1 11 ? 11.516 -9.123 69.228 1.00 46.20 11 ALA C CA 1
ATOM 5721 C C . ALA C 1 11 ? 12.850 -9.539 69.789 1.00 41.30 11 ALA C C 1
ATOM 5722 O O . ALA C 1 11 ? 13.448 -8.791 70.556 1.00 37.09 11 ALA C O 1
ATOM 5724 N N . PRO C 1 12 ? 13.345 -10.713 69.386 1.00 36.59 12 PRO C N 1
ATOM 5725 C CA . PRO C 1 12 ? 12.754 -11.659 68.500 1.00 35.40 12 PRO C CA 1
ATOM 5726 C C . PRO C 1 12 ? 11.920 -12.735 69.176 1.00 35.31 12 PRO C C 1
ATOM 5727 O O . PRO C 1 12 ? 11.507 -13.670 68.504 1.00 41.55 12 PRO C O 1
ATOM 5731 N N . LYS C 1 13 ? 11.744 -12.636 70.482 1.00 42.06 13 LYS C N 1
ATOM 5732 C CA . LYS C 1 13 ? 11.069 -13.662 71.293 1.00 48.19 13 LYS C CA 1
ATOM 5733 C C . LYS C 1 13 ? 9.655 -13.900 70.809 1.00 54.04 13 LYS C C 1
ATOM 5734 O O . LYS C 1 13 ? 9.193 -15.035 70.818 1.00 55.96 13 LYS C O 1
ATOM 5740 N N . GLY C 1 14 ? 8.972 -12.855 70.340 1.00 49.54 14 GLY C N 1
ATOM 5741 C CA . GLY C 1 14 ? 7.659 -13.085 69.689 1.00 48.21 14 GLY C CA 1
ATOM 574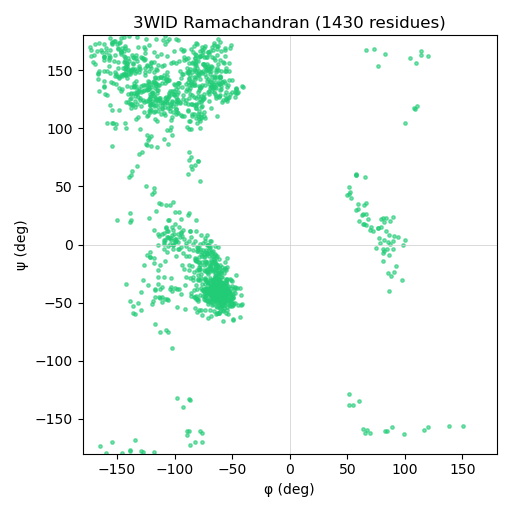2 C C . GLY C 1 14 ? 6.499 -12.449 70.420 1.00 45.11 14 GLY C C 1
ATOM 5743 O O . GLY C 1 14 ? 6.692 -11.532 71.190 1.00 44.90 14 GLY C O 1
ATOM 5744 N N . GLY C 1 15 ? 5.288 -12.924 70.169 1.00 48.44 15 GLY C N 1
ATOM 5745 C CA . GLY C 1 15 ? 4.109 -12.345 70.805 1.00 48.97 15 GLY C CA 1
ATOM 5746 C C . GLY C 1 15 ? 3.660 -11.018 70.220 1.00 52.88 15 GLY C C 1
ATOM 5747 O O . GLY C 1 15 ? 4.448 -10.256 69.630 1.00 47.59 15 GLY C O 1
ATOM 5748 N N . VAL C 1 16 ? 2.363 -10.768 70.372 1.00 55.78 16 VAL C N 1
ATOM 5749 C CA . VAL C 1 16 ? 1.736 -9.508 69.984 1.00 54.90 16 VAL C CA 1
ATOM 5750 C C . VAL C 1 16 ? 0.722 -9.036 71.028 1.00 55.89 16 VAL C C 1
ATOM 5751 O O . VAL C 1 16 ? -0.137 -9.802 71.379 1.00 45.87 16 VAL C O 1
ATOM 5755 N N . LYS C 1 17 ? 0.813 -7.774 71.473 1.00 63.84 17 LYS C N 1
ATOM 5756 C CA . LYS C 1 17 ? -0.249 -7.099 72.234 1.00 62.40 17 LYS C CA 1
ATOM 5757 C C . LYS C 1 17 ? -0.571 -5.667 71.757 1.00 63.90 17 LYS C C 1
ATOM 5758 O O . LYS C 1 17 ? 0.330 -4.793 71.632 1.00 51.50 17 LYS C O 1
ATOM 5764 N N . TYR C 1 18 ? -1.870 -5.416 71.555 1.00 67.03 18 TYR C N 1
ATOM 5765 C CA . TYR C 1 18 ? -2.370 -4.038 71.432 1.00 64.93 18 TYR C CA 1
ATOM 5766 C C . TYR C 1 18 ? -2.398 -3.432 72.830 1.00 61.86 18 TYR C C 1
ATOM 5767 O O . TYR C 1 18 ? -2.993 -3.999 73.717 1.00 61.22 18 TYR C O 1
ATOM 5776 N N . THR C 1 19 ? -1.754 -2.298 73.051 1.00 53.47 19 THR C N 1
ATOM 5777 C CA . THR C 1 19 ? -1.552 -1.882 74.402 1.00 54.05 19 THR C CA 1
ATOM 5778 C C . THR C 1 19 ? -1.154 -0.464 74.451 1.00 53.93 19 THR C C 1
ATOM 5779 O O . THR C 1 19 ? -1.179 0.200 73.426 1.00 55.21 19 THR C O 1
ATOM 5783 N N . LYS C 1 20 ? -0.810 -0.001 75.655 1.00 56.95 20 LYS C N 1
ATOM 5784 C CA . LYS C 1 20 ? -0.418 1.395 75.901 1.00 58.42 20 LYS C CA 1
ATOM 5785 C C . LYS C 1 20 ? 1.051 1.403 76.120 1.00 57.82 20 LYS C C 1
ATOM 5786 O O . LYS C 1 20 ? 1.582 0.459 76.707 1.00 59.24 20 LYS C O 1
ATOM 5792 N N . ILE C 1 21 ? 1.719 2.454 75.665 1.00 56.16 21 ILE C N 1
ATOM 5793 C CA . ILE C 1 21 ? 3.173 2.553 75.838 1.00 56.11 21 ILE C CA 1
ATOM 5794 C C . ILE C 1 21 ? 3.458 4.016 76.018 1.00 60.04 21 ILE C C 1
ATOM 5795 O O . ILE C 1 21 ? 2.587 4.849 75.718 1.00 62.81 21 ILE C O 1
ATOM 5800 N N . ASP C 1 22 ? 4.665 4.334 76.483 1.00 67.22 22 ASP C N 1
ATOM 5801 C CA . ASP C 1 22 ? 5.082 5.724 76.670 1.00 70.29 22 ASP C CA 1
ATOM 5802 C C . ASP C 1 22 ? 6.047 6.157 75.545 1.00 81.86 22 ASP C C 1
ATOM 5803 O O . ASP C 1 22 ? 7.233 5.851 75.598 1.00 90.84 22 ASP C O 1
ATOM 5808 N N . MET C 1 23 ? 5.525 6.852 74.528 1.00 86.65 23 MET C N 1
ATOM 5809 C CA . MET C 1 23 ? 6.338 7.432 73.449 1.00 85.38 23 MET C CA 1
ATOM 5810 C C . MET C 1 23 ? 6.510 8.948 73.656 1.00 83.11 23 MET C C 1
ATOM 5811 O O . MET C 1 23 ? 5.596 9.701 73.372 1.00 87.45 23 MET C O 1
ATOM 5816 N N . PRO C 1 24 ? 7.672 9.398 74.167 1.00 81.57 24 PRO C N 1
ATOM 5817 C CA . PRO C 1 24 ? 7.964 10.829 74.246 1.00 82.13 24 PRO C CA 1
ATOM 5818 C C . PRO C 1 24 ? 8.494 11.384 72.905 1.00 85.22 24 PRO C C 1
ATOM 5819 O O . PRO C 1 24 ? 9.041 10.609 72.125 1.00 90.80 24 PRO C O 1
ATOM 5823 N N . GLU C 1 25 ? 8.357 12.694 72.647 1.00 83.35 25 GLU C N 1
ATOM 5824 C CA . GLU C 1 25 ? 8.904 13.326 71.418 1.00 87.74 25 GLU C CA 1
ATOM 5825 C C . GLU C 1 25 ? 10.338 13.781 71.646 1.00 88.48 25 GLU C C 1
ATOM 5826 O O . GLU C 1 25 ? 10.725 13.943 72.801 1.00 85.01 25 GLU C O 1
ATOM 5832 N N . PRO C 1 26 ? 11.119 14.003 70.557 1.00 101.68 26 PRO C N 1
ATOM 5833 C CA . PRO C 1 26 ? 12.454 14.632 70.589 1.00 108.22 26 PRO C CA 1
ATOM 5834 C C . PRO C 1 26 ? 12.432 16.110 70.128 1.00 99.96 26 PRO C C 1
ATOM 5835 O O . PRO C 1 26 ? 13.311 16.553 69.366 1.00 94.84 26 PRO C O 1
ATOM 5839 N N . TYR C 1 29 ? 13.016 16.100 65.609 1.00 89.03 29 TYR C N 1
ATOM 5840 C CA . TYR C 1 29 ? 12.067 15.674 64.563 1.00 84.57 29 TYR C CA 1
ATOM 5841 C C . TYR C 1 29 ? 11.512 16.822 63.720 1.00 77.54 29 TYR C C 1
ATOM 5842 O O . TYR C 1 29 ? 11.429 17.986 64.153 1.00 60.02 29 TYR C O 1
ATOM 5851 N N . GLU C 1 30 ? 11.084 16.447 62.523 1.00 66.76 30 GLU C N 1
ATOM 5852 C CA . GLU C 1 30 ? 10.673 17.396 61.526 1.00 62.78 30 GLU C CA 1
ATOM 5853 C C . GLU C 1 30 ? 9.243 17.196 61.198 1.00 54.52 30 GLU C C 1
ATOM 5854 O O . GLU C 1 30 ? 8.648 18.008 60.530 1.00 58.31 30 GLU C O 1
ATOM 5860 N N . ALA C 1 31 ? 8.684 16.098 61.655 1.00 52.85 31 ALA C N 1
ATOM 5861 C CA . ALA C 1 31 ? 7.352 15.739 61.278 1.00 51.12 31 ALA C CA 1
ATOM 5862 C C . ALA C 1 31 ? 6.765 14.787 62.295 1.00 57.32 31 ALA C C 1
ATOM 5863 O O . ALA C 1 31 ? 7.488 14.014 62.920 1.00 57.67 31 ALA C O 1
ATOM 5865 N N . LYS C 1 32 ? 5.438 14.880 62.449 1.00 61.30 32 LYS C N 1
ATOM 5866 C CA . LYS C 1 32 ? 4.649 14.090 63.393 1.00 51.27 32 LYS C CA 1
ATOM 5867 C C . LYS C 1 32 ? 3.462 13.633 62.615 1.00 50.79 32 LYS C C 1
ATOM 5868 O O . LYS C 1 32 ? 2.880 14.415 61.824 1.00 56.22 32 LYS C O 1
ATOM 5874 N N . LEU C 1 33 ? 3.116 12.364 62.783 1.00 46.61 33 LEU C N 1
ATOM 5875 C CA . LEU C 1 33 ? 2.198 11.714 61.878 1.00 48.80 33 LEU C CA 1
ATOM 5876 C C . LEU C 1 33 ? 1.314 10.786 62.626 1.00 46.39 33 LEU C C 1
ATOM 5877 O O . LEU C 1 33 ? 1.565 10.471 63.759 1.00 50.06 33 LEU C O 1
ATOM 5882 N N . LYS C 1 34 ? 0.297 10.294 61.960 1.00 48.00 34 LYS C N 1
ATOM 5883 C CA . LYS C 1 34 ? -0.435 9.229 62.536 1.00 51.58 34 LYS C CA 1
ATOM 5884 C C . LYS C 1 34 ? -0.812 8.277 61.442 1.00 52.70 34 LYS C C 1
ATOM 5885 O O . LYS C 1 34 ? -0.918 8.673 60.289 1.00 47.08 34 LYS C O 1
ATOM 5891 N N . PRO C 1 35 ? -0.999 7.008 61.806 1.00 48.00 35 PRO C N 1
ATOM 5892 C CA . PRO C 1 35 ? -1.464 6.016 60.864 1.00 52.48 35 PRO C CA 1
ATOM 5893 C C . PRO C 1 35 ? -2.923 6.108 60.442 1.00 55.80 35 PRO C C 1
ATOM 5894 O O . PRO C 1 35 ? -3.765 6.567 61.200 1.00 55.65 35 PRO C O 1
ATOM 5898 N N . VAL C 1 36 ? -3.185 5.633 59.225 1.00 53.67 36 VAL C N 1
ATOM 5899 C CA . VAL C 1 36 ? -4.518 5.500 58.678 1.00 51.57 36 VAL C CA 1
ATOM 5900 C C . VAL C 1 36 ? -4.741 4.029 58.403 1.00 53.94 36 VAL C C 1
ATOM 5901 O O . VAL C 1 36 ? -5.803 3.497 58.690 1.00 56.61 36 VAL C O 1
ATOM 5905 N N . TYR C 1 37 ? -3.765 3.416 57.740 1.00 48.57 37 TYR C N 1
ATOM 5906 C CA . TYR C 1 37 ? -3.753 1.993 57.457 1.00 54.26 37 TYR C CA 1
ATOM 5907 C C . TYR C 1 37 ? -2.311 1.441 57.588 1.00 57.11 37 TYR C C 1
ATOM 5908 O O . TYR C 1 37 ? -1.317 2.186 57.475 1.00 42.63 37 TYR C O 1
ATOM 5917 N N . ILE C 1 38 ? -2.233 0.142 57.890 1.00 54.87 38 ILE C N 1
ATOM 5918 C CA . ILE C 1 38 ? -0.986 -0.562 57.989 1.00 48.09 38 ILE C CA 1
ATOM 5919 C C . ILE C 1 38 ? -1.272 -1.975 57.565 1.00 46.45 38 ILE C C 1
ATOM 5920 O O . ILE C 1 38 ? -2.038 -2.673 58.220 1.00 42.23 38 ILE C O 1
ATOM 5925 N N . GLY C 1 39 ? -0.664 -2.399 56.450 1.00 46.49 39 GLY C N 1
ATOM 5926 C CA . GLY C 1 39 ? -0.790 -3.775 55.962 1.00 42.29 39 GLY C CA 1
ATOM 5927 C C . GLY C 1 39 ? 0.029 -4.723 56.823 1.00 44.03 39 GLY C C 1
ATOM 5928 O O . GLY C 1 39 ? 0.755 -4.295 57.654 1.00 46.13 39 GLY C O 1
ATOM 5929 N N . ILE C 1 40 ? -0.125 -6.024 56.634 1.00 49.16 40 ILE C N 1
ATOM 5930 C CA .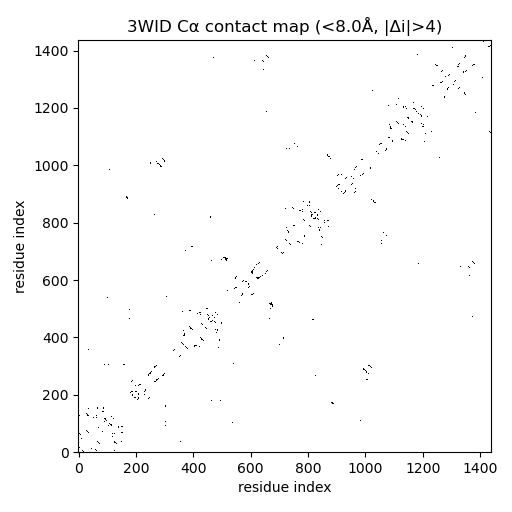 ILE C 1 40 ? 0.680 -6.998 57.324 1.00 52.49 40 ILE C CA 1
ATOM 5931 C C . ILE C 1 40 ? 1.083 -8.010 56.294 1.00 49.96 40 ILE C C 1
ATOM 5932 O O . ILE C 1 40 ? 0.334 -8.229 55.343 1.00 44.10 40 ILE C O 1
ATOM 5937 N N . CYS C 1 41 ? 2.245 -8.639 56.495 1.00 49.47 41 CYS C N 1
ATOM 5938 C CA . CYS C 1 41 ? 2.708 -9.687 55.570 1.00 50.30 41 CYS C CA 1
ATOM 5939 C C . CYS C 1 41 ? 3.313 -10.809 56.357 1.00 39.82 41 CYS C C 1
ATOM 5940 O O . CYS C 1 41 ? 3.334 -10.758 57.570 1.00 45.20 41 CYS C O 1
ATOM 5943 N N . GLY C 1 42 ? 3.806 -11.799 55.647 1.00 43.38 42 GLY C N 1
ATOM 5944 C CA . GLY C 1 42 ? 4.394 -13.003 56.267 1.00 46.64 42 GLY C CA 1
ATOM 5945 C C . GLY C 1 42 ? 5.359 -12.625 57.378 1.00 50.06 42 GLY C C 1
ATOM 5946 O O . GLY C 1 42 ? 5.408 -13.277 58.432 1.00 54.10 42 GLY C O 1
ATOM 5947 N N . THR C 1 43 ? 6.091 -11.535 57.169 1.00 43.80 43 THR C N 1
ATOM 5948 C CA . THR C 1 43 ? 7.142 -11.132 58.096 1.00 43.32 43 THR C CA 1
ATOM 5949 C C . THR C 1 43 ? 6.587 -10.723 59.431 1.00 43.15 43 THR C C 1
ATOM 5950 O O . THR C 1 43 ? 7.193 -11.036 60.445 1.00 44.22 43 THR C O 1
ATOM 5954 N N . ASP C 1 44 ? 5.484 -9.969 59.416 1.00 44.03 44 ASP C N 1
ATOM 5955 C CA . ASP C 1 44 ? 4.813 -9.507 60.650 1.00 44.50 44 ASP C CA 1
ATOM 5956 C C . ASP C 1 44 ? 4.444 -10.786 61.460 1.00 40.52 44 ASP C C 1
ATOM 5957 O O . ASP C 1 44 ? 4.591 -10.829 62.658 1.00 37.09 44 ASP C O 1
ATOM 5962 N N . ARG C 1 45 ? 4.000 -11.814 60.756 1.00 44.41 45 ARG C N 1
ATOM 5963 C CA . ARG C 1 45 ? 3.559 -13.074 61.367 1.00 51.77 45 ARG C CA 1
ATOM 5964 C C . ARG C 1 45 ? 4.744 -13.888 61.889 1.00 54.62 45 ARG C C 1
ATOM 5965 O O . ARG C 1 45 ? 4.651 -14.574 62.915 1.00 57.46 45 ARG C O 1
ATOM 5973 N N . GLY C 1 46 ? 5.838 -13.832 61.131 1.00 51.24 46 GLY C N 1
ATOM 5974 C CA . GLY C 1 46 ? 7.061 -14.441 61.514 1.00 50.73 46 GLY C CA 1
ATOM 5975 C C . GLY C 1 46 ? 7.558 -13.798 62.772 1.00 45.20 46 GLY C C 1
ATOM 5976 O O . GLY C 1 46 ? 7.973 -14.490 63.682 1.00 50.07 46 GLY C O 1
ATOM 5977 N N . GLU C 1 47 ? 7.509 -12.478 62.855 1.00 45.28 47 GLU C N 1
ATOM 5978 C CA . GLU C 1 47 ? 7.895 -11.788 64.111 1.00 48.40 47 GLU C CA 1
ATOM 5979 C C . GLU C 1 47 ? 7.063 -12.188 65.317 1.00 47.95 47 GLU C C 1
ATOM 5980 O O . GLU C 1 47 ? 7.610 -12.269 66.422 1.00 60.96 47 GLU C O 1
ATOM 5986 N N . VAL C 1 48 ? 5.752 -12.395 65.118 1.00 47.13 48 VAL C N 1
ATOM 5987 C CA . VAL C 1 48 ? 4.818 -12.657 66.219 1.00 46.99 48 VAL C CA 1
ATOM 5988 C C . VAL C 1 48 ? 5.023 -14.106 66.660 1.00 48.57 48 VAL C C 1
ATOM 5989 O O . VAL C 1 48 ? 5.036 -14.379 67.844 1.00 42.62 48 VAL C O 1
ATOM 5993 N N . ALA C 1 49 ? 5.245 -14.991 65.688 1.00 47.31 49 ALA C N 1
ATOM 5994 C CA . ALA C 1 49 ? 5.553 -16.387 65.946 1.00 47.10 49 ALA C CA 1
ATOM 5995 C C . ALA C 1 49 ? 6.942 -16.632 66.548 1.00 49.60 49 ALA C C 1
ATOM 5996 O O . ALA C 1 49 ? 7.223 -17.752 66.958 1.00 57.86 49 ALA C O 1
ATOM 5998 N N . GLY C 1 50 ? 7.800 -15.620 66.599 1.00 44.37 50 GLY C N 1
ATOM 5999 C CA . GLY C 1 50 ? 9.186 -15.796 67.046 1.00 47.25 50 GLY C CA 1
ATOM 6000 C C . GLY C 1 50 ? 10.013 -16.694 66.140 1.00 44.36 50 GLY C C 1
ATOM 6001 O O . GLY C 1 50 ? 10.899 -17.414 66.592 1.00 49.78 50 GLY C O 1
ATOM 6002 N N . ALA C 1 51 ? 9.726 -16.635 64.852 1.00 42.69 51 ALA C N 1
ATOM 6003 C CA . ALA C 1 51 ? 10.421 -17.433 63.879 1.00 41.22 51 ALA C CA 1
ATOM 6004 C C . ALA C 1 51 ? 11.617 -16.735 63.205 1.00 44.34 51 ALA C C 1
ATOM 6005 O O . ALA C 1 51 ? 12.321 -17.375 62.441 1.00 47.90 51 ALA C O 1
ATOM 6007 N N . LEU C 1 52 ? 11.877 -15.473 63.544 1.00 43.34 52 LEU C N 1
ATOM 6008 C CA . LEU C 1 52 ? 12.932 -14.683 62.944 1.00 45.40 52 LEU C CA 1
ATOM 6009 C C . LEU C 1 52 ? 13.996 -14.267 63.923 1.00 44.40 52 LEU C C 1
ATOM 6010 O O . LEU C 1 52 ? 13.737 -13.432 64.789 1.00 52.35 52 LEU C O 1
ATOM 6015 N N . SER C 1 53 ? 15.221 -14.750 63.738 1.00 49.18 53 SER C N 1
ATOM 6016 C CA . SER C 1 53 ? 16.326 -14.419 64.676 1.00 40.21 53 SER C CA 1
ATOM 6017 C C . SER C 1 53 ? 16.994 -13.097 64.466 1.00 41.44 53 SER C C 1
ATOM 6018 O O . SER C 1 53 ? 17.691 -12.648 65.334 1.00 41.80 53 SER C O 1
ATOM 6021 N N . PHE C 1 54 ? 16.756 -12.420 63.339 1.00 45.00 54 PHE C N 1
ATOM 6022 C CA . PHE C 1 54 ? 17.476 -11.185 63.044 1.00 40.52 54 PHE C CA 1
ATOM 6023 C C . PHE C 1 54 ? 16.777 -9.947 63.579 1.00 39.54 54 PHE C C 1
ATOM 6024 O O . PHE C 1 54 ? 17.374 -8.875 63.640 1.00 37.65 54 PHE C O 1
ATOM 6032 N N . THR C 1 55 ? 15.544 -10.092 64.049 1.00 39.11 55 THR C N 1
ATOM 6033 C CA . THR C 1 55 ? 14.792 -8.922 64.549 1.00 40.56 55 THR C CA 1
ATOM 6034 C C . THR C 1 55 ? 15.166 -8.576 65.957 1.00 41.01 55 THR C C 1
ATOM 6035 O O . THR C 1 55 ? 15.619 -9.441 66.689 1.00 45.99 55 THR C O 1
ATOM 6039 N N . TYR C 1 56 ? 14.927 -7.336 66.373 1.00 40.84 56 TYR C N 1
ATOM 6040 C CA . TYR C 1 56 ? 15.234 -6.928 67.742 1.00 43.10 56 TYR C CA 1
ATOM 6041 C C . TYR C 1 56 ? 14.682 -5.562 68.107 1.00 46.06 56 TYR C C 1
ATOM 6042 O O . TYR C 1 56 ? 14.339 -4.775 67.223 1.00 43.68 56 TYR C O 1
ATOM 6051 N N . ASN C 1 57 ? 14.615 -5.283 69.416 1.00 42.82 57 ASN C N 1
ATOM 6052 C CA . ASN C 1 57 ? 13.935 -4.079 69.918 1.00 45.28 57 ASN C CA 1
ATOM 6053 C C . ASN C 1 57 ? 14.924 -2.988 69.836 1.00 43.71 57 ASN C C 1
ATOM 6054 O O . ASN C 1 57 ? 16.096 -3.276 69.909 1.00 50.56 57 ASN C O 1
ATOM 6059 N N . PRO C 1 58 ? 14.480 -1.733 69.771 1.00 44.24 58 PRO C N 1
ATOM 6060 C CA . PRO C 1 58 ? 15.448 -0.635 69.744 1.00 44.32 58 PRO C CA 1
ATOM 6061 C C . PRO C 1 58 ? 16.291 -0.545 71.001 1.00 47.56 58 PRO C C 1
ATOM 6062 O O . PRO C 1 58 ? 15.830 -0.951 72.043 1.00 46.07 58 PRO C O 1
ATOM 6066 N N . GLU C 1 59 ? 17.514 -0.028 70.887 1.00 46.18 59 GLU C N 1
ATOM 6067 C CA . GLU C 1 59 ? 18.401 0.115 72.029 1.00 55.25 59 GLU C CA 1
ATOM 6068 C C . GLU C 1 59 ? 17.696 0.734 73.268 1.00 61.65 59 GLU C C 1
ATOM 6069 O O . GLU C 1 59 ? 16.962 1.717 73.186 1.00 61.91 59 GLU C O 1
ATOM 6075 N N . GLY C 1 60 ? 17.908 0.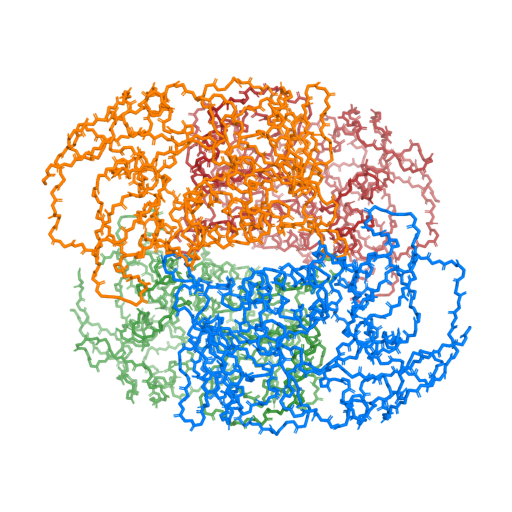130 74.420 1.00 68.41 60 GLY C N 1
ATOM 6076 C CA . GLY C 1 60 ? 17.225 0.558 75.645 1.00 70.03 60 GLY C CA 1
ATOM 6077 C C . GLY C 1 60 ? 15.836 -0.003 75.921 1.00 64.09 60 GLY C C 1
ATOM 6078 O O . GLY C 1 60 ? 15.430 -0.061 77.069 1.00 73.73 60 GLY C O 1
ATOM 6079 N N . GLU C 1 61 ? 15.094 -0.432 74.907 1.00 61.19 61 GLU C N 1
ATOM 6080 C CA . GLU C 1 61 ? 13.656 -0.726 75.102 1.00 60.42 61 GLU C CA 1
ATOM 6081 C C . GLU C 1 61 ? 13.387 -2.200 75.104 1.00 56.43 61 GLU C C 1
ATOM 6082 O O . GLU C 1 61 ? 14.211 -2.982 74.661 1.00 51.48 61 GLU C O 1
ATOM 6088 N N . ASN C 1 62 ? 12.226 -2.580 75.618 1.00 53.53 62 ASN C N 1
ATOM 6089 C CA . ASN C 1 62 ? 11.886 -4.000 75.786 1.00 52.93 62 ASN C CA 1
ATOM 6090 C C . ASN C 1 62 ? 10.681 -4.415 74.986 1.00 49.18 62 ASN C C 1
ATOM 6091 O O . ASN C 1 62 ? 10.125 -5.514 75.138 1.00 44.78 62 ASN C O 1
ATOM 6096 N N . PHE C 1 63 ? 10.273 -3.540 74.081 1.00 49.49 63 PHE C N 1
ATOM 6097 C CA . PHE C 1 63 ? 9.315 -3.929 73.043 1.00 50.33 63 PHE C CA 1
ATOM 6098 C C . PHE C 1 63 ? 9.699 -3.275 71.707 1.00 45.13 63 PHE C C 1
ATOM 6099 O O . PHE C 1 63 ? 10.497 -2.314 71.638 1.00 42.56 63 PHE C O 1
ATOM 6107 N N . LEU C 1 64 ? 9.064 -3.758 70.660 1.00 46.75 64 LEU C N 1
ATOM 6108 C CA . LEU C 1 64 ? 9.201 -3.157 69.324 1.00 44.56 64 LEU C CA 1
ATOM 6109 C C . LEU C 1 64 ? 7.789 -2.931 68.752 1.00 41.02 64 LEU C C 1
ATOM 6110 O O . LEU C 1 64 ? 6.937 -3.856 68.675 1.00 37.90 64 LEU C O 1
ATOM 6115 N N . VAL C 1 65 ? 7.518 -1.703 68.354 1.00 43.75 65 VAL C N 1
ATOM 6116 C CA . VAL C 1 65 ? 6.250 -1.447 67.711 1.00 43.01 65 VAL C CA 1
ATOM 6117 C C . VAL C 1 65 ? 6.277 -2.107 66.330 1.00 46.16 65 VAL C C 1
ATOM 6118 O O . VAL C 1 65 ? 7.169 -1.846 65.517 1.00 48.24 65 VAL C O 1
ATOM 6122 N N . LEU C 1 66 ? 5.311 -2.971 66.089 1.00 38.82 66 LEU C N 1
ATOM 6123 C CA . LEU C 1 66 ? 5.124 -3.610 64.822 1.00 40.85 66 LEU C CA 1
ATOM 6124 C C . LEU C 1 66 ? 4.597 -2.635 63.732 1.00 46.36 66 LEU C C 1
ATOM 6125 O O . LEU C 1 66 ? 4.144 -1.504 64.011 1.00 40.94 66 LEU C O 1
ATOM 6130 N N . GLY C 1 67 ? 4.691 -3.108 62.497 1.00 38.72 67 GLY C N 1
ATOM 6131 C CA . GLY C 1 67 ? 4.010 -2.528 61.356 1.00 41.18 67 GLY C CA 1
ATOM 6132 C C . GLY C 1 67 ? 4.995 -1.832 60.473 1.00 36.66 67 GLY C C 1
ATOM 6133 O O . GLY C 1 67 ? 5.591 -0.855 60.912 1.00 37.56 67 GLY C O 1
ATOM 6134 N N . HIS C 1 68 ? 5.151 -2.287 59.225 1.00 41.77 68 HIS C N 1
ATOM 6135 C CA . HIS C 1 68 ? 6.029 -1.530 58.266 1.00 44.13 68 HIS C CA 1
ATOM 6136 C C . HIS C 1 68 ? 5.383 -1.148 56.934 1.00 39.59 68 HIS C C 1
ATOM 6137 O O . HIS C 1 68 ? 5.910 -0.284 56.224 1.00 48.23 68 HIS C O 1
ATOM 6144 N N . GLU C 1 69 ? 4.284 -1.803 56.589 1.00 37.30 69 GLU C N 1
ATOM 6145 C CA . GLU C 1 69 ? 3.492 -1.460 55.424 1.00 41.68 69 GLU C CA 1
ATOM 6146 C C . GLU C 1 69 ? 2.455 -0.351 55.693 1.00 45.73 69 GLU C C 1
ATOM 6147 O O . GLU C 1 69 ? 1.253 -0.612 55.748 1.00 50.17 69 GLU C O 1
ATOM 6153 N N . ALA C 1 70 ? 2.912 0.890 55.788 1.00 48.66 70 ALA C N 1
ATOM 6154 C CA . ALA C 1 70 ? 2.100 1.992 56.335 1.00 46.53 70 ALA C CA 1
ATOM 6155 C C . ALA C 1 70 ? 1.627 3.027 55.305 1.00 49.72 70 ALA C C 1
ATOM 6156 O O . ALA C 1 70 ? 2.244 3.213 54.237 1.00 47.36 70 ALA C O 1
ATOM 6158 N N . LEU C 1 71 ? 0.509 3.676 55.670 1.00 47.46 71 LEU C N 1
ATOM 6159 C CA . LEU C 1 71 ? -0.012 4.906 55.062 1.00 43.33 71 LEU C CA 1
ATOM 6160 C C . LEU C 1 71 ? -0.353 5.820 56.224 1.00 47.16 71 LEU C C 1
ATOM 6161 O O . LEU C 1 71 ? -1.131 5.465 57.101 1.00 49.55 71 LEU C O 1
ATOM 6166 N N . LEU C 1 72 ? 0.267 6.975 56.248 1.00 43.34 72 LEU C N 1
ATOM 6167 C CA . LEU C 1 72 ? 0.273 7.843 57.377 1.00 49.06 72 LEU C CA 1
ATOM 6168 C C . LEU C 1 72 ? -0.302 9.178 56.937 1.00 57.85 72 LEU C C 1
ATOM 6169 O O . LEU C 1 72 ? -0.526 9.399 55.731 1.00 50.83 72 LEU C O 1
ATOM 6174 N N . GLN C 1 73 ? -0.518 10.052 57.935 1.00 55.84 73 GLN C N 1
ATOM 6175 C CA . GLN C 1 73 ? -0.992 11.416 57.702 1.00 56.62 73 GLN C CA 1
ATOM 6176 C C . GLN C 1 73 ? -0.178 12.359 58.507 1.00 45.71 73 GLN C C 1
ATOM 6177 O O . GLN C 1 73 ? 0.078 12.128 59.680 1.00 48.93 73 GLN C O 1
ATOM 6183 N N . VAL C 1 74 ? 0.192 13.456 57.872 1.00 44.84 74 VAL C N 1
ATOM 6184 C CA . VAL C 1 74 ? 1.060 14.396 58.483 1.00 52.14 74 VAL C CA 1
ATOM 6185 C C . VAL C 1 74 ? 0.176 15.227 59.364 1.00 60.87 74 VAL C C 1
ATOM 6186 O O . VAL C 1 74 ? -0.780 15.806 58.882 1.00 60.24 74 VAL C O 1
ATOM 6190 N N . LEU C 1 75 ? 0.480 15.229 60.654 1.00 64.32 75 LEU C N 1
ATOM 6191 C CA . LEU C 1 75 ? -0.278 15.991 61.628 1.00 65.20 75 LEU C CA 1
ATOM 6192 C C . LEU C 1 75 ? 0.390 17.324 61.730 1.00 69.08 75 LEU C C 1
ATOM 6193 O O . LEU C 1 75 ? -0.234 18.364 61.508 1.00 70.53 75 LEU C O 1
ATOM 6198 N N . ASP C 1 76 ? 1.679 17.291 62.024 1.00 71.73 76 ASP C N 1
ATOM 6199 C CA . ASP C 1 76 ? 2.464 18.508 62.103 1.00 70.53 76 ASP C CA 1
ATOM 6200 C C . ASP C 1 76 ? 3.741 18.328 61.244 1.00 66.36 76 ASP C C 1
ATOM 6201 O O . ASP C 1 76 ? 4.221 17.187 61.051 1.00 61.00 76 ASP C O 1
ATOM 6206 N N . VAL C 1 77 ? 4.275 19.413 60.691 1.00 63.90 77 VAL C N 1
ATOM 6207 C CA . VAL C 1 77 ? 5.511 19.303 59.913 1.00 68.61 77 VAL C CA 1
ATOM 6208 C C . VAL C 1 77 ? 6.367 20.550 59.902 1.00 70.28 77 VAL C C 1
ATOM 6209 O O . VAL C 1 77 ? 5.879 21.651 59.894 1.00 73.34 77 VAL C O 1
ATOM 6213 N N . SER C 1 78 ? 7.668 20.346 59.814 1.00 78.82 78 SER C N 1
ATOM 6214 C CA . SER C 1 78 ? 8.610 21.431 59.682 1.00 75.37 78 SER C CA 1
ATOM 6215 C C . SER C 1 78 ? 8.390 22.225 58.401 1.00 76.36 78 SER C C 1
ATOM 6216 O O . SER C 1 78 ? 7.552 21.902 57.561 1.00 77.72 78 SER C O 1
ATOM 6219 N N . ASP C 1 79 ? 9.187 23.267 58.265 1.00 78.16 79 ASP C N 1
ATOM 6220 C CA . ASP C 1 79 ? 9.068 24.210 57.184 1.00 75.45 79 ASP C CA 1
ATOM 6221 C C . ASP C 1 79 ? 9.766 23.689 55.956 1.00 69.26 79 ASP C C 1
ATOM 6222 O O . ASP C 1 79 ? 10.981 23.615 55.955 1.00 71.95 79 ASP C O 1
ATOM 6227 N N . ASN C 1 80 ? 9.018 23.360 54.902 1.00 68.91 80 ASN C N 1
ATOM 6228 C CA . ASN C 1 80 ? 9.579 22.678 53.715 1.00 61.98 80 ASN C CA 1
ATOM 6229 C C . ASN C 1 80 ? 8.680 22.830 52.518 1.00 64.56 80 ASN C C 1
ATOM 6230 O O . ASN C 1 80 ? 7.479 23.033 52.653 1.00 63.31 80 ASN C O 1
ATOM 6235 N N . ASN C 1 81 ? 9.240 22.585 51.346 1.00 62.19 81 ASN C N 1
ATOM 6236 C CA . ASN C 1 81 ? 8.519 22.798 50.118 1.00 66.42 81 ASN C CA 1
ATOM 6237 C C . ASN C 1 81 ? 7.865 21.540 49.568 1.00 66.20 81 ASN C C 1
ATOM 6238 O O . ASN C 1 81 ? 7.442 21.539 48.421 1.00 67.70 81 ASN C O 1
ATOM 6243 N N . TYR C 1 82 ? 7.743 20.472 50.358 1.00 62.90 82 TYR C N 1
ATOM 6244 C CA . TYR C 1 82 ? 7.268 19.216 49.776 1.00 63.16 82 TYR C CA 1
ATOM 6245 C C . TYR C 1 82 ? 6.038 18.641 50.430 1.00 61.54 82 TYR C C 1
ATOM 6246 O O . TYR C 1 82 ? 5.222 18.048 49.747 1.00 58.61 82 TYR C O 1
ATOM 6255 N N . ILE C 1 83 ? 5.884 18.802 51.737 1.00 65.55 83 ILE C N 1
ATOM 6256 C CA . ILE C 1 83 ? 4.678 18.310 52.411 1.00 62.17 83 ILE C CA 1
ATOM 6257 C C . ILE C 1 83 ? 4.183 19.212 53.534 1.00 59.04 83 ILE C C 1
ATOM 6258 O O . ILE C 1 83 ? 4.952 19.961 54.156 1.00 53.93 83 ILE C O 1
ATOM 6263 N N . LYS C 1 84 ? 2.900 19.069 53.830 1.00 60.39 84 LYS C N 1
ATOM 6264 C CA . LYS C 1 84 ? 2.247 19.904 54.840 1.00 66.63 84 LYS C CA 1
ATOM 6265 C C . LYS C 1 84 ? 1.230 19.112 55.602 1.00 63.51 84 LYS C C 1
ATOM 6266 O O . LYS C 1 84 ? 0.810 18.034 55.147 1.00 61.51 84 LYS C O 1
ATOM 6272 N N . ARG C 1 85 ? 0.788 19.688 56.722 1.00 64.88 85 ARG C N 1
ATOM 6273 C CA . ARG C 1 85 ? -0.324 19.133 57.514 1.00 62.93 85 ARG C CA 1
ATOM 6274 C C . ARG C 1 85 ? -1.401 18.654 56.584 1.00 51.22 85 ARG C C 1
ATOM 6275 O O . ARG C 1 85 ? -1.695 19.331 55.605 1.00 51.59 85 ARG C O 1
ATOM 6283 N N . GLY C 1 86 ? -1.945 17.479 56.873 1.00 45.23 86 GLY C N 1
ATOM 6284 C CA . GLY C 1 86 ? -3.029 16.881 56.095 1.00 50.29 86 GLY C CA 1
ATOM 6285 C C . GLY C 1 86 ? -2.615 15.972 54.945 1.00 53.02 86 GLY C C 1
ATOM 6286 O O . GLY C 1 86 ? -3.396 15.115 54.521 1.00 46.04 86 GLY C O 1
ATOM 6287 N N . ASP C 1 87 ? -1.392 16.172 54.443 1.00 56.20 87 ASP C N 1
ATOM 6288 C CA . ASP C 1 87 ? -0.812 15.290 53.435 1.00 55.43 87 ASP C CA 1
ATOM 6289 C C . ASP C 1 87 ? -0.726 13.848 53.926 1.00 50.04 87 ASP C C 1
ATOM 6290 O O . ASP C 1 87 ? -0.444 13.589 55.089 1.00 49.48 87 ASP C O 1
ATOM 6295 N N . PHE C 1 88 ? -1.034 12.925 53.029 1.00 54.74 88 PHE C N 1
ATOM 6296 C CA . PHE C 1 88 ? -0.861 11.496 53.246 1.00 53.76 88 PHE C CA 1
ATOM 6297 C C . PHE C 1 88 ? 0.516 11.096 52.692 1.00 58.34 88 PHE C C 1
ATOM 6298 O O . PHE C 1 88 ? 0.909 11.525 51.582 1.00 50.88 88 PHE C O 1
ATOM 6306 N N . VAL C 1 89 ? 1.235 10.278 53.473 1.00 55.93 89 VAL C N 1
ATOM 6307 C CA . VAL C 1 89 ? 2.588 9.837 53.1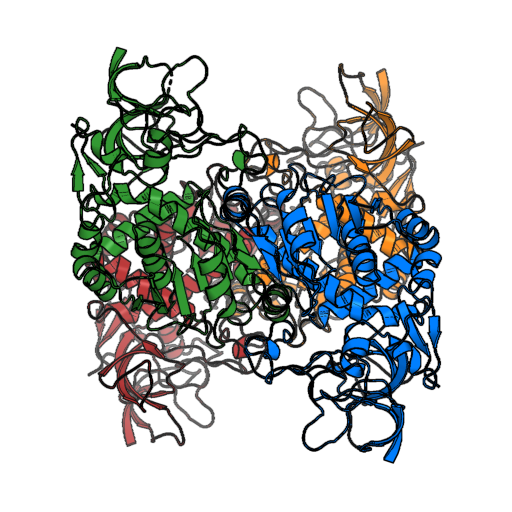30 1.00 46.95 89 VAL C CA 1
ATOM 6308 C C . VAL C 1 89 ? 2.844 8.359 53.399 1.00 50.38 89 VAL C C 1
ATOM 6309 O O . VAL C 1 89 ? 2.247 7.763 54.280 1.00 44.28 89 VAL C O 1
ATOM 6313 N N . VAL C 1 90 ? 3.739 7.760 52.617 1.00 48.32 90 VAL C N 1
ATOM 6314 C CA . VAL C 1 90 ? 4.252 6.429 52.936 1.00 41.07 90 VAL C CA 1
ATOM 6315 C C . VAL C 1 90 ? 5.673 6.529 53.562 1.00 40.52 90 VAL C C 1
ATOM 6316 O O . VAL C 1 90 ? 6.602 7.143 52.990 1.00 44.68 90 VAL C O 1
ATOM 6320 N N . PRO C 1 91 ? 5.845 5.977 54.757 1.00 41.20 91 PRO C N 1
ATOM 6321 C CA . PRO C 1 91 ? 7.179 6.077 55.336 1.00 43.33 91 PRO C CA 1
ATOM 6322 C C . PRO C 1 91 ? 8.096 4.984 54.792 1.00 40.71 91 PRO C C 1
ATOM 6323 O O . PRO C 1 91 ? 7.645 3.910 54.385 1.00 38.99 91 PRO C O 1
ATOM 6327 N N . LEU C 1 92 ? 9.365 5.315 54.732 1.00 37.57 92 LEU C N 1
ATOM 6328 C CA . LEU C 1 92 ? 10.379 4.336 54.347 1.00 36.24 92 LEU C CA 1
ATOM 6329 C C . LEU C 1 92 ? 10.526 3.265 55.453 1.00 35.92 92 LEU C C 1
ATOM 6330 O O . LEU C 1 92 ? 10.627 3.583 56.685 1.00 35.00 92 LEU C O 1
ATOM 6335 N N . VAL C 1 93 ? 10.567 2.005 55.039 1.00 34.24 93 VAL C N 1
ATOM 6336 C CA . VAL C 1 93 ? 10.925 0.968 56.009 1.00 39.31 93 VAL C CA 1
ATOM 6337 C C . VAL C 1 93 ? 12.414 1.068 56.364 1.00 39.85 93 VAL C C 1
ATOM 6338 O O . VAL C 1 93 ? 12.816 1.331 57.536 1.00 33.36 93 VAL C O 1
ATOM 6342 N N . ARG C 1 94 ? 13.267 0.853 55.370 1.00 38.48 94 ARG C N 1
ATOM 6343 C CA . ARG C 1 94 ? 14.715 0.805 55.568 1.00 35.80 94 ARG C CA 1
ATOM 6344 C C . ARG C 1 94 ? 15.354 2.154 55.627 1.00 32.94 94 ARG C C 1
ATOM 6345 O O . ARG C 1 94 ? 15.236 2.941 54.754 1.00 33.38 94 ARG C O 1
ATOM 6353 N N . ARG C 1 95 ? 16.084 2.382 56.684 1.00 33.30 95 ARG C N 1
ATOM 6354 C CA . ARG C 1 95 ? 16.764 3.631 56.875 1.00 37.00 95 ARG C CA 1
ATOM 6355 C C . ARG C 1 95 ? 18.239 3.399 56.720 1.00 34.86 95 ARG C C 1
ATOM 6356 O O . ARG C 1 95 ? 18.731 2.382 57.103 1.00 40.00 95 ARG C O 1
ATOM 6364 N N . PRO C 1 96 ? 18.946 4.432 56.097 1.00 38.00 96 PRO C N 1
ATOM 6365 C CA . PRO C 1 96 ? 20.354 4.095 55.787 1.00 36.47 96 PRO C CA 1
ATOM 6366 C C . PRO C 1 96 ? 21.398 4.068 56.924 1.00 40.29 96 PRO C C 1
ATOM 6367 O O . PRO C 1 96 ? 21.279 4.844 57.855 1.00 38.53 96 PRO C O 1
ATOM 6371 N N . GLY C 1 97 ? 22.422 3.209 56.808 1.00 39.12 97 GLY C N 1
ATOM 6372 C CA . GLY C 1 97 ? 23.621 3.323 57.641 1.00 35.85 97 GLY C CA 1
ATOM 6373 C C . GLY C 1 97 ? 24.651 4.252 57.025 1.00 38.34 97 GLY C C 1
ATOM 6374 O O . GLY C 1 97 ? 24.284 5.318 56.504 1.00 37.15 97 GLY C O 1
ATOM 6375 N N . LYS C 1 98 ? 25.924 3.809 56.984 1.00 36.82 98 LYS C N 1
ATOM 6376 C CA . LYS C 1 98 ? 27.075 4.666 56.528 1.00 38.65 98 LYS C CA 1
ATOM 6377 C C . LYS C 1 98 ? 27.825 4.153 55.280 1.00 32.36 98 LYS C C 1
ATOM 6378 O O . LYS C 1 98 ? 28.600 4.873 54.670 1.00 33.84 98 LYS C O 1
ATOM 6384 N N . CYS C 1 99 ? 27.631 2.914 54.935 1.00 28.25 99 CYS C N 1
ATOM 6385 C CA . CYS C 1 99 ? 28.241 2.333 53.730 1.00 32.24 99 CYS C CA 1
ATOM 6386 C C . CYS C 1 99 ? 28.035 3.109 52.423 1.00 34.23 99 CYS C C 1
ATOM 6387 O O . CYS C 1 99 ? 27.249 4.025 52.337 1.00 35.17 99 CYS C O 1
ATOM 6390 N N . VAL C 1 100 ? 28.761 2.698 51.405 1.00 35.59 100 VAL C N 1
ATOM 6391 C CA . VAL C 1 100 ? 28.823 3.436 50.170 1.00 35.99 100 VAL C CA 1
ATOM 6392 C C . VAL C 1 100 ? 27.426 3.445 49.479 1.00 32.33 100 VAL C C 1
ATOM 6393 O O . VAL C 1 100 ? 27.070 4.366 48.765 1.00 29.92 100 VAL C O 1
ATOM 6397 N N . ASN C 1 101 ? 26.643 2.428 49.729 1.00 31.37 101 ASN C N 1
ATOM 6398 C CA . ASN C 1 101 ? 25.327 2.360 49.121 1.00 33.73 101 ASN C CA 1
ATOM 6399 C C . ASN C 1 101 ? 24.312 3.128 49.982 1.00 38.17 101 ASN C C 1
ATOM 6400 O O . ASN C 1 101 ? 23.521 3.922 49.438 1.00 31.86 101 ASN C O 1
ATOM 6405 N N . CYS C 1 102 ? 24.370 2.926 51.309 1.00 34.58 102 CYS C N 1
ATOM 6406 C CA . CYS C 1 102 ? 23.462 3.674 52.207 1.00 35.92 102 CYS C CA 1
ATOM 6407 C C . CYS C 1 102 ? 23.578 5.160 52.052 1.00 30.28 102 CYS C C 1
ATOM 6408 O O . CYS C 1 102 ? 22.590 5.877 52.123 1.00 32.62 102 CYS C O 1
ATOM 6411 N N . ARG C 1 103 ? 24.789 5.646 51.896 1.00 32.41 103 ARG C N 1
ATOM 6412 C CA . ARG C 1 103 ? 25.003 7.058 51.953 1.00 29.81 103 ARG C CA 1
ATOM 6413 C C . ARG C 1 103 ? 24.496 7.737 50.670 1.00 29.60 103 ARG C C 1
ATOM 6414 O O . ARG C 1 103 ? 24.403 8.947 50.646 1.00 35.60 103 ARG C O 1
ATOM 6422 N N . ILE C 1 104 ? 24.140 6.990 49.616 1.00 28.78 104 ILE C N 1
ATOM 6423 C CA . ILE C 1 104 ? 23.432 7.615 48.443 1.00 32.05 104 ILE C CA 1
ATOM 6424 C C . ILE C 1 104 ? 21.924 7.232 48.364 1.00 33.28 104 ILE C C 1
ATOM 6425 O O . ILE C 1 104 ? 21.290 7.425 47.311 1.00 33.65 104 ILE C O 1
ATOM 6430 N N . GLY C 1 105 ? 21.360 6.676 49.451 1.00 29.98 105 GLY C N 1
ATOM 6431 C CA . GLY C 1 105 ? 19.919 6.451 49.464 1.00 32.50 105 GLY C CA 1
ATOM 6432 C C . GLY C 1 105 ? 19.630 5.120 48.839 1.00 34.31 105 GLY C C 1
ATOM 6433 O O . GLY C 1 105 ? 18.490 4.875 48.387 1.00 37.49 105 GLY C O 1
ATOM 6434 N N . ARG C 1 106 ? 20.635 4.248 48.781 1.00 28.60 106 ARG C N 1
ATOM 6435 C CA . ARG C 1 106 ? 20.349 2.860 48.345 1.00 33.40 106 ARG C CA 1
ATOM 6436 C C . ARG C 1 106 ? 20.668 1.848 49.440 1.00 37.04 106 ARG C C 1
ATOM 6437 O O . ARG C 1 106 ? 21.248 0.757 49.190 1.00 34.67 106 ARG C O 1
ATOM 6445 N N . GLN C 1 107 ? 20.230 2.192 50.644 1.00 35.07 107 GLN C N 1
ATOM 6446 C CA . GLN C 1 107 ? 20.237 1.259 51.740 1.00 35.74 107 GLN C CA 1
ATOM 6447 C C . GLN C 1 107 ? 19.690 -0.092 51.378 1.00 31.70 107 GLN C C 1
ATOM 6448 O O . GLN C 1 107 ? 20.018 -1.085 51.997 1.00 29.53 107 GLN C O 1
ATOM 6454 N N . ASP C 1 108 ? 18.829 -0.152 50.381 1.00 33.25 108 ASP C N 1
ATOM 6455 C CA . ASP C 1 108 ? 18.339 -1.413 49.943 1.00 30.26 108 ASP C CA 1
ATOM 6456 C C . ASP C 1 108 ? 19.468 -2.294 49.376 1.00 29.86 108 ASP C C 1
ATOM 6457 O O . ASP C 1 108 ? 19.303 -3.495 49.221 1.00 32.61 108 ASP C O 1
ATOM 6462 N N . ASN C 1 109 ? 20.594 -1.698 49.052 1.00 28.35 109 ASN C N 1
ATOM 6463 C CA . ASN C 1 109 ? 21.731 -2.459 48.499 1.00 31.04 109 ASN C CA 1
ATOM 6464 C C . ASN C 1 109 ? 22.894 -2.357 49.484 1.00 33.04 109 ASN C C 1
ATOM 6465 O O . ASN C 1 109 ? 24.069 -2.388 49.104 1.00 30.12 109 ASN C O 1
ATOM 6470 N N . CYS C 1 110 ? 22.538 -2.195 50.760 1.00 37.50 110 CYS C N 1
ATOM 6471 C CA . CYS C 1 110 ? 23.510 -2.003 51.838 1.00 37.57 110 CYS C CA 1
ATOM 6472 C C . CYS C 1 110 ? 24.630 -3.014 51.681 1.00 30.42 110 CYS C C 1
ATOM 6473 O O . CYS C 1 110 ? 24.389 -4.175 51.472 1.00 27.67 110 CYS C O 1
ATOM 6476 N N . SER C 1 111 ? 25.844 -2.530 51.736 1.00 31.09 111 SER C N 1
ATOM 6477 C CA . SER C 1 111 ? 27.017 -3.393 51.482 1.00 35.28 111 SER C CA 1
ATOM 6478 C C . SER C 1 111 ? 27.375 -4.197 52.774 1.00 37.93 111 SER C C 1
ATOM 6479 O O . SER C 1 111 ? 28.211 -5.063 52.711 1.00 34.51 111 SER C O 1
ATOM 6482 N N . ILE C 1 112 ? 26.819 -3.838 53.925 1.00 35.92 112 ILE C N 1
ATOM 6483 C CA . ILE C 1 112 ? 27.261 -4.429 55.209 1.00 42.13 112 ILE C CA 1
ATOM 6484 C C . ILE C 1 112 ? 26.168 -5.272 55.764 1.00 41.26 112 ILE C C 1
ATOM 6485 O O . ILE C 1 112 ? 26.416 -6.323 56.284 1.00 43.77 112 ILE C O 1
ATOM 6490 N N . GLY C 1 113 ? 24.936 -4.825 55.607 1.00 43.83 113 GLY C N 1
ATOM 6491 C CA . GLY C 1 113 ? 23.807 -5.492 56.230 1.00 43.37 113 GLY C CA 1
ATOM 6492 C C . GLY C 1 113 ? 23.609 -4.902 57.625 1.00 41.92 113 GLY C C 1
ATOM 6493 O O . GLY C 1 113 ? 24.038 -3.759 57.923 1.00 38.39 113 GLY C O 1
ATOM 6494 N N . ASP C 1 114 ? 22.967 -5.688 58.483 1.00 46.90 114 ASP C N 1
ATOM 6495 C CA . ASP C 1 114 ? 22.777 -5.294 59.844 1.00 44.98 114 ASP C CA 1
ATOM 6496 C C . ASP C 1 114 ? 24.167 -5.263 60.468 1.00 41.42 114 ASP C C 1
ATOM 6497 O O . ASP C 1 114 ? 24.929 -6.139 60.203 1.00 48.16 114 ASP C O 1
ATOM 6502 N N . PRO C 1 115 ? 24.507 -4.261 61.295 1.00 36.18 115 PRO C N 1
ATOM 6503 C CA . PRO C 1 115 ? 23.720 -3.162 61.816 1.00 38.84 115 PRO C CA 1
ATOM 6504 C C . PRO C 1 115 ? 23.942 -1.860 61.070 1.00 40.20 115 PRO C C 1
ATOM 6505 O O . PRO C 1 115 ? 23.819 -0.787 61.669 1.00 37.15 115 PRO C O 1
ATOM 6509 N N . ASP C 1 116 ? 24.312 -1.899 59.791 1.00 41.09 116 ASP C N 1
ATOM 6510 C CA . ASP C 1 116 ? 24.548 -0.638 59.102 1.00 38.05 116 ASP C CA 1
ATOM 6511 C C . ASP C 1 116 ? 23.171 -0.049 58.802 1.00 42.03 116 ASP C C 1
ATOM 6512 O O . ASP C 1 116 ? 22.837 1.031 59.265 1.00 42.30 116 ASP C O 1
ATOM 6517 N N . LYS C 1 117 ? 22.365 -0.773 58.024 1.00 45.60 117 LYS C N 1
ATOM 6518 C CA . LYS C 1 117 ? 20.956 -0.404 57.823 1.00 38.88 117 LYS C CA 1
ATOM 6519 C C . LYS C 1 117 ? 19.982 -0.862 58.917 1.00 41.22 117 LYS C C 1
ATOM 6520 O O . LYS C 1 117 ? 20.263 -1.862 59.636 1.00 39.90 117 LYS C O 1
ATOM 6526 N N . HIS C 1 118 ? 18.845 -0.130 59.054 1.00 43.82 118 HIS C N 1
ATOM 6527 C CA . HIS C 1 118 ? 17.723 -0.551 59.981 1.00 44.12 118 HIS C CA 1
ATOM 6528 C C . HIS C 1 118 ? 16.329 -0.459 59.349 1.00 45.04 118 HIS C C 1
ATOM 6529 O O . HIS C 1 118 ? 16.104 0.408 58.502 1.00 39.78 118 HIS C O 1
ATOM 6536 N N . GLU C 1 119 ? 15.416 -1.338 59.788 1.00 39.04 119 GLU C N 1
ATOM 6537 C CA . GLU C 1 119 ? 14.059 -1.437 59.262 1.00 41.33 119 GLU C CA 1
ATOM 6538 C C . GLU C 1 119 ? 12.995 -1.197 60.348 1.00 46.48 119 GLU C C 1
ATOM 6539 O O . GLU C 1 119 ? 12.908 -1.934 61.340 1.00 45.63 119 GLU C O 1
ATOM 6545 N N . ALA C 1 120 ? 12.165 -0.188 60.118 1.00 46.96 120 ALA C N 1
ATOM 6546 C CA . ALA C 1 120 ? 11.016 0.112 60.988 1.00 42.26 120 ALA C CA 1
ATOM 6547 C C . ALA C 1 120 ? 10.163 -1.120 61.211 1.00 40.92 120 ALA C C 1
ATOM 6548 O O . ALA C 1 120 ? 9.818 -1.854 60.287 1.00 38.15 120 ALA C O 1
ATOM 6550 N N . GLY C 1 121 ? 9.873 -1.387 62.472 1.00 41.81 121 GLY C N 1
ATOM 6551 C CA . GLY C 1 121 ? 9.035 -2.535 62.797 1.00 41.46 121 GLY C CA 1
ATOM 6552 C C . GLY C 1 121 ? 9.722 -3.876 62.758 1.00 39.36 121 GLY C C 1
ATOM 6553 O O . GLY C 1 121 ? 9.056 -4.893 62.947 1.00 36.23 121 GLY C O 1
ATOM 6554 N N . ILE C 1 122 ? 11.037 -3.887 62.462 1.00 41.19 122 ILE C N 1
ATOM 6555 C CA . ILE C 1 122 ? 11.763 -5.125 62.229 1.00 37.32 122 ILE C CA 1
ATOM 6556 C C . ILE C 1 122 ? 13.103 -5.106 62.980 1.00 42.55 122 ILE C C 1
ATOM 6557 O O . ILE C 1 122 ? 13.360 -5.968 63.803 1.00 47.93 122 ILE C O 1
ATOM 6562 N N . THR C 1 123 ? 13.981 -4.158 62.690 1.00 39.39 123 THR C N 1
ATOM 6563 C CA . THR C 1 123 ? 15.333 -4.211 63.278 1.00 38.83 123 THR C CA 1
ATOM 6564 C C . THR C 1 123 ? 15.662 -2.956 64.032 1.00 34.42 123 THR C C 1
ATOM 6565 O O . THR C 1 123 ? 16.274 -2.034 63.487 1.00 38.29 123 THR C O 1
ATOM 6569 N N . GLY C 1 124 ? 15.269 -2.905 65.289 1.00 34.39 124 GLY C N 1
ATOM 6570 C CA . GLY C 1 124 ? 15.785 -1.865 66.204 1.00 34.80 124 GLY C CA 1
ATOM 6571 C C . GLY C 1 124 ? 15.191 -0.498 66.034 1.00 33.45 124 GLY C C 1
ATOM 6572 O O . GLY C 1 124 ? 15.666 0.478 66.635 1.00 35.48 124 GLY C O 1
ATOM 6573 N N . LEU C 1 125 ? 14.084 -0.457 65.294 1.00 39.06 125 LEU C N 1
ATOM 6574 C CA . LEU C 1 125 ? 13.359 0.768 64.964 1.00 40.74 125 LEU C CA 1
ATOM 6575 C C . LEU C 1 125 ? 11.850 0.501 65.076 1.00 39.66 125 LEU C C 1
ATOM 6576 O O . LEU C 1 125 ? 11.285 -0.404 64.436 1.00 36.71 125 LEU C O 1
ATOM 6581 N N . HIS C 1 126 ? 11.194 1.331 65.881 1.00 41.47 126 HIS C N 1
ATOM 6582 C CA . HIS C 1 126 ? 9.781 1.179 66.102 1.00 46.20 126 HIS C CA 1
ATOM 6583 C C . HIS C 1 126 ? 9.024 1.294 64.818 1.00 41.23 126 HIS C C 1
ATOM 6584 O O . HIS C 1 126 ? 9.297 2.170 64.025 1.00 43.59 126 HIS C O 1
ATOM 6591 N N . GLY C 1 127 ? 8.070 0.392 64.662 1.00 42.02 127 GLY C N 1
ATOM 6592 C CA . GLY C 1 127 ? 7.182 0.368 63.525 1.00 46.23 127 GLY C CA 1
ATOM 6593 C C . GLY C 1 127 ? 6.110 1.433 63.619 1.00 41.74 127 GLY C C 1
ATOM 6594 O O . GLY C 1 127 ? 6.268 2.450 64.343 1.00 39.20 127 GLY C O 1
ATOM 6595 N N . PHE C 1 128 ? 5.064 1.234 62.821 1.00 41.80 128 PHE C N 1
ATOM 6596 C CA . PHE C 1 128 ? 4.081 2.297 62.552 1.00 46.48 128 PHE C CA 1
ATOM 6597 C C . PHE C 1 128 ? 2.673 1.980 63.107 1.00 49.63 128 PHE C C 1
ATOM 6598 O O . PHE C 1 128 ? 1.778 2.796 62.907 1.00 46.20 128 PHE C O 1
ATOM 6606 N N . MET C 1 129 ? 2.467 0.818 63.756 1.00 44.16 129 MET C N 1
ATOM 6607 C CA . MET C 1 129 ? 1.173 0.488 64.366 1.00 44.81 129 MET C CA 1
ATOM 6608 C C . MET C 1 129 ? 1.111 1.096 65.789 1.00 45.60 129 MET C C 1
ATOM 6609 O O . MET C 1 129 ? 1.151 0.379 66.786 1.00 54.93 129 MET C O 1
ATOM 6614 N N . ARG C 1 130 ? 1.071 2.426 65.855 1.00 45.18 130 ARG C N 1
ATOM 6615 C CA . ARG C 1 130 ? 0.998 3.226 67.096 1.00 50.63 130 ARG C CA 1
ATOM 6616 C C . ARG C 1 130 ? 0.392 4.597 66.743 1.00 55.90 130 ARG C C 1
ATOM 6617 O O . ARG C 1 130 ? 0.494 4.996 65.579 1.00 49.97 130 ARG C O 1
ATOM 6625 N N . ASP C 1 131 ? -0.168 5.320 67.732 1.00 58.66 131 ASP C N 1
ATOM 6626 C CA . ASP C 1 131 ? -0.966 6.548 67.479 1.00 52.82 131 ASP C CA 1
ATOM 6627 C C . ASP C 1 131 ? -0.140 7.645 66.930 1.00 57.90 131 ASP C C 1
ATOM 6628 O O . ASP C 1 131 ? -0.559 8.325 66.002 1.00 51.99 131 ASP C O 1
ATOM 6633 N N . VAL C 1 132 ? 1.013 7.860 67.536 1.00 56.90 132 VAL C N 1
ATOM 6634 C CA . VAL C 1 132 ? 1.862 8.963 67.119 1.00 57.87 132 VAL C CA 1
ATOM 6635 C C . VAL C 1 132 ? 3.203 8.423 66.583 1.00 63.38 132 VAL C C 1
ATOM 6636 O O . VAL C 1 132 ? 3.762 7.478 67.177 1.00 61.02 132 VAL C O 1
ATOM 6640 N N . ILE C 1 133 ? 3.693 9.031 65.481 1.00 50.34 133 ILE C N 1
ATOM 6641 C CA . ILE C 1 133 ? 4.950 8.686 64.825 1.00 49.65 133 ILE C CA 1
ATOM 6642 C C . ILE C 1 133 ? 5.773 9.924 64.488 1.00 52.75 133 ILE C C 1
ATOM 6643 O O . ILE C 1 133 ? 5.280 10.794 63.775 1.00 53.25 133 ILE C O 1
ATOM 6648 N N . TYR C 1 134 ? 7.012 9.997 64.975 1.00 52.96 134 TYR C N 1
ATOM 6649 C CA . TYR C 1 134 ? 7.941 11.084 64.614 1.00 54.90 134 TYR C CA 1
ATOM 6650 C C . TYR C 1 134 ? 8.880 10.631 63.489 1.00 54.68 134 TYR C C 1
ATOM 6651 O O . TYR C 1 134 ? 9.320 9.500 63.468 1.00 48.54 134 TYR C O 1
ATOM 6660 N N . ASP C 1 135 ? 9.145 11.506 62.528 1.00 53.62 135 ASP C N 1
ATOM 6661 C CA . ASP C 1 135 ? 10.057 11.169 61.449 1.00 48.44 135 ASP C CA 1
ATOM 6662 C C . ASP C 1 135 ? 10.660 12.391 60.821 1.00 56.07 135 ASP C C 1
ATOM 6663 O O . ASP C 1 135 ? 10.224 13.514 61.108 1.00 47.87 135 ASP C O 1
ATOM 6668 N N . ASP C 1 136 ? 11.695 12.169 60.001 1.00 56.87 136 ASP C N 1
ATOM 6669 C CA . ASP C 1 136 ? 12.258 13.231 59.195 1.00 49.86 136 ASP C CA 1
ATOM 6670 C C . ASP C 1 136 ? 11.624 13.172 57.839 1.00 48.48 136 ASP C C 1
ATOM 6671 O O . ASP C 1 136 ? 11.200 12.123 57.333 1.00 48.52 136 ASP C O 1
ATOM 6676 N N . ILE C 1 137 ? 11.540 14.359 57.270 1.00 50.57 137 ILE C N 1
ATOM 6677 C CA . ILE C 1 137 ? 10.858 14.586 56.023 1.00 51.91 137 ILE C CA 1
ATOM 6678 C C . ILE C 1 137 ? 11.405 13.676 54.954 1.00 50.75 137 ILE C C 1
ATOM 6679 O O . ILE C 1 137 ? 10.650 13.116 54.166 1.00 48.45 137 ILE C O 1
ATOM 6684 N N . GLN C 1 138 ? 12.733 13.539 54.879 1.00 46.62 138 GLN C N 1
ATOM 6685 C CA . GLN C 1 138 ? 13.237 12.765 53.772 1.00 45.42 138 GLN C CA 1
ATOM 6686 C C . GLN C 1 138 ? 12.828 11.288 53.781 1.00 41.00 138 GLN C C 1
ATOM 6687 O O . GLN C 1 138 ? 12.784 10.660 52.716 1.00 38.29 138 GLN C O 1
ATOM 6693 N N . ASN C 1 139 ? 12.403 10.757 54.941 1.00 40.48 139 ASN C N 1
ATOM 6694 C CA . ASN C 1 139 ? 11.905 9.356 55.005 1.00 37.77 139 ASN C CA 1
ATOM 6695 C C . ASN C 1 139 ? 10.446 9.191 54.684 1.00 37.69 139 ASN C C 1
ATOM 6696 O O . ASN C 1 139 ? 9.858 8.105 54.847 1.00 44.84 139 ASN C O 1
ATOM 6701 N N . LEU C 1 140 ? 9.846 10.241 54.167 1.00 42.04 140 LEU C N 1
ATOM 6702 C CA . LEU C 1 140 ? 8.427 10.207 53.845 1.00 41.97 140 LEU C CA 1
ATOM 6703 C C . LEU C 1 140 ? 8.233 10.347 52.373 1.00 36.34 140 LEU C C 1
ATOM 6704 O O . LEU C 1 140 ? 8.831 11.217 51.735 1.00 45.93 140 LEU C O 1
ATOM 6709 N N . VAL C 1 141 ? 7.405 9.501 51.806 1.00 39.58 141 VAL C N 1
ATOM 6710 C CA . VAL C 1 141 ? 7.034 9.690 50.405 1.00 47.14 141 VAL C CA 1
ATOM 6711 C C . VAL C 1 141 ? 5.564 10.112 50.236 1.00 48.02 141 VAL C C 1
ATOM 6712 O O . VAL C 1 141 ? 4.643 9.376 50.586 1.00 45.62 141 VAL C O 1
ATOM 6716 N N . LYS C 1 142 ? 5.373 11.302 49.691 1.00 47.67 142 LYS C N 1
ATOM 6717 C CA . LYS C 1 142 ? 4.052 11.845 49.428 1.00 54.77 142 LYS C CA 1
ATOM 6718 C C . LYS C 1 142 ? 3.213 11.085 48.414 1.00 50.88 142 LYS C C 1
ATOM 6719 O O . LYS C 1 142 ? 3.629 10.893 47.284 1.00 53.16 142 LYS C O 1
ATOM 6725 N N . VAL C 1 143 ? 2.007 10.713 48.841 1.00 52.67 143 VAL C N 1
ATOM 6726 C CA . VAL C 1 143 ? 0.940 10.297 47.947 1.00 53.65 143 VAL C CA 1
ATOM 6727 C C . VAL C 1 143 ? 0.402 11.564 47.260 1.00 56.81 143 VAL C C 1
ATOM 6728 O O . VAL C 1 143 ? 0.035 12.541 47.926 1.00 56.35 143 VAL C O 1
ATOM 6732 N N . ASN C 1 144 ? 0.374 11.536 45.942 1.00 53.08 144 ASN C N 1
ATOM 6733 C CA . ASN C 1 144 ? -0.031 12.671 45.138 1.00 53.39 144 ASN C CA 1
ATOM 6734 C C . ASN C 1 144 ? -1.394 12.513 44.453 1.00 50.04 144 ASN C C 1
ATOM 6735 O O . ASN C 1 144 ? -1.916 13.472 43.913 1.00 56.04 144 ASN C O 1
ATOM 6740 N N . ASP C 1 145 ? -1.918 11.298 44.416 1.00 47.37 145 ASP C N 1
ATOM 6741 C CA . ASP C 1 145 ? -3.213 10.990 43.848 1.00 51.81 145 ASP C CA 1
ATOM 6742 C C . ASP C 1 145 ? -4.284 10.925 44.963 1.00 53.21 145 ASP C C 1
ATOM 6743 O O . ASP C 1 145 ? -4.325 10.017 45.839 1.00 47.01 145 ASP C O 1
ATOM 6748 N N . PRO C 1 146 ? -5.194 11.885 44.916 1.00 56.39 146 PRO C N 1
ATOM 6749 C CA . PRO C 1 146 ? -6.188 11.962 45.991 1.00 53.32 146 PRO C CA 1
ATOM 6750 C C . PRO C 1 146 ? -7.192 10.864 45.937 1.00 46.25 146 PRO C C 1
ATOM 6751 O O . PRO C 1 146 ? -7.754 10.532 46.965 1.00 58.21 146 PRO C O 1
ATOM 6755 N N . ASP C 1 147 ? -7.366 10.230 44.794 1.00 43.60 147 ASP C N 1
ATOM 6756 C CA . ASP C 1 147 ? -8.357 9.139 44.678 1.00 50.48 147 ASP C CA 1
ATOM 6757 C C . ASP C 1 147 ? -7.851 7.797 45.129 1.00 56.38 147 ASP C C 1
ATOM 6758 O O . ASP C 1 147 ? -8.574 6.807 45.070 1.00 52.75 147 ASP C O 1
ATOM 6763 N N . LEU C 1 148 ? -6.610 7.728 45.582 1.00 63.99 148 LEU C N 1
ATOM 6764 C CA . LEU C 1 148 ? -6.036 6.420 45.825 1.00 61.15 148 LEU C CA 1
ATOM 6765 C C . LEU C 1 148 ? -6.582 5.923 47.131 1.00 48.74 148 LEU C C 1
ATOM 6766 O O . LEU C 1 148 ? -6.928 4.739 47.278 1.00 54.48 148 LEU C O 1
ATOM 6771 N N . GLY C 1 149 ? -6.609 6.828 48.093 1.00 51.42 149 GLY C N 1
ATOM 6772 C CA . GLY C 1 149 ? -7.015 6.499 49.450 1.00 53.10 149 GLY C CA 1
ATOM 6773 C C . GLY C 1 149 ? -6.274 5.301 50.037 1.00 61.50 149 GLY C C 1
ATOM 6774 O O . GLY C 1 149 ? -5.044 5.222 50.021 1.00 66.89 149 GLY C O 1
ATOM 6775 N N . LYS C 1 150 ? -7.043 4.356 50.550 1.00 57.70 150 LYS C N 1
ATOM 6776 C CA . LYS C 1 150 ? -6.507 3.209 51.230 1.00 57.22 150 LYS C CA 1
ATOM 6777 C C . LYS C 1 150 ? -5.571 2.379 50.343 1.00 54.69 150 LYS C C 1
ATOM 6778 O O . LYS C 1 150 ? -4.638 1.755 50.865 1.00 48.12 150 LYS C O 1
ATOM 6784 N N . ILE C 1 151 ? -5.857 2.331 49.031 1.00 50.24 151 ILE C N 1
ATOM 6785 C CA . ILE C 1 151 ? -5.057 1.538 48.066 1.00 52.38 151 ILE C CA 1
ATOM 6786 C C . ILE C 1 151 ? -3.549 1.866 48.214 1.00 49.86 151 ILE C C 1
ATOM 6787 O O . ILE C 1 151 ? -2.718 0.996 47.979 1.00 47.87 151 ILE C O 1
ATOM 6792 N N . ALA C 1 152 ? -3.258 3.112 48.623 1.00 50.61 152 ALA C N 1
ATOM 6793 C CA . ALA C 1 152 ? -1.904 3.622 48.930 1.00 53.00 152 ALA C CA 1
ATOM 6794 C C . ALA C 1 152 ? -1.160 2.830 49.962 1.00 49.17 152 ALA C C 1
ATOM 6795 O O . ALA C 1 152 ? 0.039 3.012 50.111 1.00 53.50 152 ALA C O 1
ATOM 6797 N N . VAL C 1 153 ? -1.871 1.990 50.698 1.00 46.65 153 VAL C N 1
ATOM 6798 C CA . VAL C 1 153 ? -1.257 1.140 51.691 1.00 42.37 153 VAL C CA 1
ATOM 6799 C C . VAL C 1 153 ? -0.453 0.034 50.955 1.00 43.69 153 VAL C C 1
ATOM 6800 O O . VAL C 1 153 ? 0.388 -0.603 51.548 1.00 42.10 153 VAL C O 1
ATOM 6804 N N . LEU C 1 154 ? -0.768 -0.241 49.699 1.00 40.06 154 LEU C N 1
ATOM 6805 C CA . LEU C 1 154 ? -0.053 -1.247 48.939 1.00 44.49 154 LEU C CA 1
ATOM 6806 C C . LEU C 1 154 ? 1.338 -0.801 48.442 1.00 44.60 154 LEU C C 1
ATOM 6807 O O . LEU C 1 154 ? 2.044 -1.587 47.817 1.00 39.72 154 LEU C O 1
ATOM 6812 N N . THR C 1 155 ? 1.684 0.468 48.636 1.00 48.24 155 THR C N 1
ATOM 6813 C CA . THR C 1 155 ? 2.973 0.993 48.195 1.00 50.74 155 THR C CA 1
ATOM 6814 C C . THR C 1 155 ? 4.155 0.092 48.649 1.00 50.78 155 THR C C 1
ATOM 6815 O O . THR C 1 155 ? 4.973 -0.308 47.832 1.00 43.70 155 THR C O 1
ATOM 6819 N N . GLU C 1 156 ? 4.201 -0.257 49.931 1.00 47.89 156 GLU C N 1
ATOM 6820 C CA . GLU C 1 156 ? 5.353 -0.930 50.477 1.00 44.42 156 GLU C CA 1
ATOM 6821 C C . GLU C 1 156 ? 5.527 -2.273 49.806 1.00 45.53 156 GLU C C 1
ATOM 6822 O O . GLU C 1 156 ? 6.611 -2.634 49.391 1.00 39.96 156 GLU C O 1
ATOM 6828 N N . PRO C 1 157 ? 4.457 -3.025 49.677 1.00 47.24 157 PRO C N 1
ATOM 6829 C CA . PRO C 1 157 ? 4.702 -4.299 49.068 1.00 44.62 157 PRO C CA 1
ATOM 6830 C C . PRO C 1 157 ? 5.117 -4.075 47.613 1.00 45.26 157 PRO C C 1
ATOM 6831 O O . PRO C 1 157 ? 5.900 -4.839 47.083 1.00 50.65 157 PRO C O 1
ATOM 6835 N N . LEU C 1 158 ? 4.567 -3.051 46.974 1.00 40.76 158 LEU C N 1
ATOM 6836 C CA . LEU C 1 158 ? 4.814 -2.810 45.562 1.00 40.71 158 LEU C CA 1
ATOM 6837 C C . LEU C 1 158 ? 6.225 -2.259 45.257 1.00 39.44 158 LEU C C 1
ATOM 6838 O O . LEU C 1 158 ? 6.779 -2.524 44.201 1.00 37.12 158 LEU C O 1
ATOM 6843 N N . LYS C 1 159 ? 6.789 -1.451 46.139 1.00 40.86 159 LYS C N 1
ATOM 6844 C CA . LYS C 1 159 ? 8.134 -0.956 45.895 1.00 41.25 159 LYS C CA 1
ATOM 6845 C C . LYS C 1 159 ? 9.143 -2.111 45.742 1.00 42.72 159 LYS C C 1
ATOM 6846 O O . LYS C 1 159 ? 10.019 -2.024 44.916 1.00 38.43 159 LYS C O 1
ATOM 6852 N N . ASN C 1 160 ? 8.958 -3.209 46.480 1.00 40.18 160 ASN C N 1
ATOM 6853 C CA . ASN C 1 160 ? 9.875 -4.322 46.409 1.00 39.21 160 ASN C CA 1
ATOM 6854 C C . ASN C 1 160 ? 9.892 -4.877 45.030 1.00 41.63 160 ASN C C 1
ATOM 6855 O O . ASN C 1 160 ? 10.936 -5.363 44.550 1.00 44.81 160 ASN C O 1
ATOM 6860 N N . VAL C 1 161 ? 8.726 -4.842 44.386 1.00 40.07 161 VAL C N 1
ATOM 6861 C CA . VAL C 1 161 ? 8.553 -5.333 43.032 1.00 35.85 161 VAL C CA 1
ATOM 6862 C C . VAL C 1 161 ? 9.273 -4.386 42.033 1.00 38.84 161 VAL C C 1
ATOM 6863 O O . VAL C 1 161 ? 9.925 -4.835 41.082 1.00 37.00 161 VAL C O 1
ATOM 6867 N N . MET C 1 162 ? 9.145 -3.100 42.245 1.00 34.34 162 MET C N 1
ATOM 6868 C CA . MET C 1 162 ? 9.783 -2.147 41.375 1.00 38.15 162 MET C CA 1
ATOM 6869 C C . MET C 1 162 ? 11.340 -2.256 41.421 1.00 39.71 162 MET C C 1
ATOM 6870 O O . MET C 1 162 ? 11.987 -2.126 40.378 1.00 34.31 162 MET C O 1
ATOM 6875 N N . LYS C 1 163 ? 11.914 -2.460 42.617 1.00 38.51 163 LYS C N 1
ATOM 6876 C CA . LYS C 1 163 ? 13.361 -2.678 42.739 1.00 36.70 163 LYS C CA 1
ATOM 6877 C C . LYS C 1 163 ? 13.732 -3.979 42.020 1.00 36.59 163 LYS C C 1
ATOM 6878 O O . LYS C 1 163 ? 14.660 -4.000 41.242 1.00 30.93 163 LYS C O 1
ATOM 6884 N N . ALA C 1 164 ? 12.959 -5.046 42.240 1.00 32.60 164 ALA C N 1
ATOM 6885 C CA . ALA C 1 164 ? 13.248 -6.277 41.587 1.00 32.93 164 ALA C CA 1
ATOM 6886 C C . ALA C 1 164 ? 13.317 -6.070 40.105 1.00 37.57 164 ALA C C 1
ATOM 6887 O O . ALA C 1 164 ? 14.121 -6.716 39.422 1.00 33.90 164 ALA C O 1
ATOM 6889 N N . PHE C 1 165 ? 12.383 -5.273 39.588 1.00 39.38 165 PHE C N 1
ATOM 6890 C CA . PHE C 1 165 ? 12.336 -5.042 38.141 1.00 37.49 165 PHE C CA 1
ATOM 6891 C C . PHE C 1 165 ? 13.503 -4.163 37.668 1.00 33.17 165 PHE C C 1
ATOM 6892 O O . PHE C 1 165 ? 13.977 -4.326 36.553 1.00 35.80 165 PHE C O 1
ATOM 6900 N N . GLU C 1 166 ? 13.943 -3.253 38.526 1.00 31.39 166 GLU C N 1
ATOM 6901 C CA . GLU C 1 166 ? 15.205 -2.545 38.316 1.00 36.22 166 GLU C CA 1
ATOM 6902 C C . GLU C 1 166 ? 16.407 -3.494 38.082 1.00 34.07 166 GLU C C 1
ATOM 6903 O O . GLU C 1 166 ? 17.134 -3.347 37.116 1.00 28.03 166 GLU C O 1
ATOM 6909 N N . VAL C 1 167 ? 16.509 -4.486 38.952 1.00 28.96 167 VAL C N 1
ATOM 6910 C CA . VAL C 1 167 ? 17.527 -5.464 38.919 1.00 32.82 167 VAL C CA 1
ATOM 6911 C C . VAL C 1 167 ? 17.337 -6.238 37.635 1.00 33.72 167 VAL C C 1
ATOM 6912 O O . VAL C 1 167 ? 18.291 -6.572 36.980 1.00 35.48 167 VAL C O 1
ATOM 6916 N N . PHE C 1 168 ? 16.089 -6.499 37.262 1.00 36.60 168 PHE C N 1
ATOM 6917 C CA . PHE C 1 168 ? 15.821 -7.141 35.984 1.00 33.14 168 PHE C CA 1
ATOM 6918 C C . PHE C 1 168 ? 16.341 -6.270 34.833 1.00 32.71 168 PHE C C 1
ATOM 6919 O O . PHE C 1 168 ? 17.042 -6.775 33.917 1.00 31.94 168 PHE C O 1
ATOM 6927 N N . ASP C 1 169 ? 16.037 -4.980 34.867 1.00 28.44 169 ASP C N 1
ATOM 6928 C CA . ASP C 1 169 ? 16.510 -4.123 33.801 1.00 29.80 169 ASP C CA 1
ATOM 6929 C C . ASP C 1 169 ? 18.059 -4.083 33.746 1.00 34.95 169 ASP C C 1
ATOM 6930 O O . ASP C 1 169 ? 18.640 -4.002 32.692 1.00 35.59 169 ASP C O 1
ATOM 6935 N N . VAL C 1 170 ? 18.715 -4.173 34.901 1.00 35.74 170 VAL C N 1
ATOM 6936 C CA . VAL C 1 170 ? 20.171 -4.109 34.926 1.00 36.60 170 VAL C CA 1
ATOM 6937 C C . VAL C 1 170 ? 20.820 -5.360 34.287 1.00 31.78 170 VAL C C 1
ATOM 6938 O O . VAL C 1 170 ? 21.661 -5.232 33.406 1.00 31.47 170 VAL C O 1
ATOM 6942 N N . VAL C 1 171 ? 20.375 -6.547 34.684 1.00 31.32 171 VAL C N 1
ATOM 6943 C CA . VAL C 1 171 ? 21.100 -7.769 34.367 1.00 31.47 171 VAL C CA 1
ATOM 6944 C C . VAL C 1 171 ? 20.737 -8.260 32.981 1.00 33.97 171 VAL C C 1
ATOM 6945 O O . VAL C 1 171 ? 21.510 -8.968 32.349 1.00 32.67 171 VAL C O 1
ATOM 6949 N N . SER C 1 172 ? 19.524 -7.935 32.540 1.00 31.65 172 SER C N 1
ATOM 6950 C CA . SER C 1 172 ? 19.054 -8.230 31.190 1.00 32.37 172 SER C CA 1
ATOM 6951 C C . SER C 1 172 ? 19.817 -7.459 30.095 1.00 32.41 172 SER C C 1
ATOM 6952 O O . SER C 1 172 ? 19.777 -7.841 28.916 1.00 30.43 172 SER C O 1
ATOM 6955 N N . LYS C 1 173 ? 20.607 -6.464 30.492 1.00 30.77 173 LYS C N 1
ATOM 6956 C CA . LYS C 1 173 ? 21.571 -5.865 29.587 1.00 30.07 173 LYS C CA 1
ATOM 6957 C C . LYS C 1 173 ? 22.796 -6.713 29.213 1.00 30.54 173 LYS C C 1
ATOM 6958 O O . LYS C 1 173 ? 23.607 -6.322 28.396 1.00 27.43 173 LYS C O 1
ATOM 6964 N N . ARG C 1 174 ? 22.920 -7.921 29.729 1.00 30.62 174 ARG C N 1
ATOM 6965 C CA . ARG C 1 174 ? 24.015 -8.727 29.222 1.00 31.92 174 ARG C CA 1
ATOM 6966 C C . ARG C 1 174 ? 23.873 -9.210 27.762 1.00 34.09 174 ARG C C 1
ATOM 6967 O O . ARG C 1 174 ? 24.843 -9.652 27.056 1.00 29.28 174 ARG C O 1
ATOM 6975 N N . SER C 1 175 ? 22.651 -9.160 27.277 1.00 34.02 175 SER C N 1
ATOM 6976 C CA . SER C 1 175 ? 22.425 -9.607 25.915 1.00 34.75 175 SER C CA 1
ATOM 6977 C C . SER C 1 175 ? 21.231 -8.827 25.414 1.00 38.08 175 SER C C 1
ATOM 6978 O O . SER C 1 175 ? 20.684 -8.046 26.129 1.00 33.24 175 SER C O 1
ATOM 6981 N N . ILE C 1 176 ? 20.897 -8.991 24.161 1.00 39.81 176 ILE C N 1
ATOM 6982 C CA . ILE C 1 176 ? 19.636 -8.469 23.673 1.00 37.65 176 ILE C CA 1
ATOM 6983 C C . ILE C 1 176 ? 18.505 -9.409 24.120 1.00 33.93 176 ILE C C 1
ATOM 6984 O O . ILE C 1 176 ? 18.367 -10.570 23.666 1.00 30.33 176 ILE C O 1
ATOM 6989 N N . PHE C 1 177 ? 17.771 -8.925 25.086 1.00 32.82 177 PHE C N 1
ATOM 6990 C CA . PHE C 1 177 ? 16.711 -9.691 25.693 1.00 36.00 177 PHE C CA 1
ATOM 6991 C C . PHE C 1 177 ? 15.442 -9.566 24.829 1.00 36.02 177 PHE C C 1
ATOM 6992 O O . PHE C 1 177 ? 14.601 -10.462 24.884 1.00 34.85 177 PHE C O 1
ATOM 7000 N N . GLN C 1 178 ? 15.326 -8.490 24.030 1.00 34.69 178 GLN C N 1
ATOM 7001 C CA . GLN C 1 178 ? 14.087 -8.223 23.293 1.00 34.02 178 GLN C CA 1
ATOM 7002 C C . GLN C 1 178 ? 14.032 -8.996 22.009 1.00 36.96 178 GLN C C 1
ATOM 7003 O O . GLN C 1 178 ? 15.044 -9.594 21.596 1.00 33.27 178 GLN C O 1
ATOM 7009 N N . ASN C 1 179 ? 12.854 -8.961 21.362 1.00 33.82 179 ASN C N 1
ATOM 7010 C CA . ASN C 1 179 ? 12.725 -9.470 20.005 1.00 38.40 179 ASN C CA 1
ATOM 7011 C C . ASN C 1 179 ? 13.454 -8.539 19.049 1.00 38.87 179 ASN C C 1
ATOM 7012 O O . ASN C 1 179 ? 13.713 -7.379 19.378 1.00 38.23 179 ASN C O 1
ATOM 7017 N N . ASP C 1 180 ? 13.702 -9.043 17.847 1.00 34.56 180 ASP C N 1
ATOM 7018 C CA . ASP C 1 180 ? 14.348 -8.274 16.804 1.00 34.05 180 ASP C CA 1
ATOM 7019 C C . ASP C 1 180 ? 13.436 -7.163 16.305 1.00 34.71 180 ASP C C 1
ATOM 7020 O O . ASP C 1 180 ? 13.811 -6.414 15.435 1.00 40.86 180 ASP C O 1
ATOM 7025 N N . ASP C 1 181 ? 12.256 -6.995 16.875 1.00 38.91 181 ASP C N 1
ATOM 7026 C CA . ASP C 1 181 ? 11.490 -5.775 16.545 1.00 41.83 181 ASP C CA 1
ATOM 7027 C C . ASP C 1 181 ? 11.591 -4.766 17.668 1.00 35.93 181 ASP C C 1
ATOM 7028 O O . ASP C 1 181 ? 10.886 -3.741 17.644 1.00 36.53 181 ASP C O 1
ATOM 7033 N N . SER C 1 182 ? 12.461 -5.062 18.641 1.00 34.69 182 SER C N 1
ATOM 7034 C CA . SER C 1 182 ? 12.735 -4.195 19.816 1.00 35.00 182 SER C CA 1
ATOM 7035 C C . SER C 1 182 ? 11.817 -4.308 21.016 1.00 38.86 182 SER C C 1
ATOM 7036 O O . SER C 1 182 ? 12.099 -3.696 22.032 1.00 38.56 182 SER C O 1
ATOM 7039 N N . THR C 1 183 ? 10.757 -5.122 20.928 1.00 37.33 183 THR C N 1
ATOM 7040 C CA . THR C 1 183 ? 9.706 -5.113 21.958 1.00 34.57 183 THR C CA 1
ATOM 7041 C C . THR C 1 183 ? 9.865 -6.326 22.793 1.00 38.14 183 THR C C 1
ATOM 7042 O O . THR C 1 183 ? 10.710 -7.161 22.506 1.00 36.13 183 THR C O 1
ATOM 7046 N N . PHE C 1 184 ? 9.015 -6.429 23.818 1.00 36.87 184 PHE C N 1
ATOM 7047 C CA . PHE C 1 184 ? 8.912 -7.589 24.655 1.00 38.26 184 PHE C CA 1
ATOM 7048 C C . PHE C 1 184 ? 7.697 -8.467 24.273 1.00 40.37 184 PHE C C 1
ATOM 7049 O O . PHE C 1 184 ? 7.328 -9.359 25.048 1.00 41.86 184 PHE C O 1
ATOM 7057 N N . ILE C 1 185 ? 7.076 -8.224 23.114 1.00 41.42 185 ILE C N 1
ATOM 7058 C CA . ILE C 1 185 ? 5.873 -8.978 22.663 1.00 42.21 185 ILE C CA 1
ATOM 7059 C C . ILE C 1 185 ? 6.087 -10.495 22.633 1.00 43.54 185 ILE C C 1
ATOM 7060 O O . ILE C 1 185 ? 7.002 -11.012 22.015 1.00 44.76 185 ILE C O 1
ATOM 7065 N N . GLY C 1 186 ? 5.235 -11.209 23.355 1.00 45.27 186 GLY C N 1
ATOM 7066 C CA . GLY C 1 186 ? 5.275 -12.633 23.387 1.00 39.55 186 GLY C CA 1
ATOM 7067 C C . GLY C 1 186 ? 6.322 -13.128 24.325 1.00 45.38 186 GLY C C 1
ATOM 7068 O O . GLY C 1 186 ? 6.386 -14.313 24.592 1.00 46.28 186 GLY C O 1
ATOM 7069 N N . LYS C 1 187 ? 7.150 -12.241 24.862 1.00 48.48 187 LYS C N 1
ATOM 7070 C CA . LYS C 1 187 ? 8.066 -12.661 25.958 1.00 44.54 187 LYS C CA 1
ATOM 7071 C C . LYS C 1 187 ? 7.267 -13.150 27.168 1.00 43.93 187 LYS C C 1
ATOM 7072 O O . LYS C 1 187 ? 6.311 -12.531 27.559 1.00 49.90 187 LYS C O 1
ATOM 7078 N N . LYS C 1 188 ? 7.711 -14.237 27.778 1.00 48.01 188 LYS C N 1
ATOM 7079 C CA . LYS C 1 188 ? 6.944 -14.994 28.747 1.00 47.74 188 LYS C CA 1
ATOM 7080 C C . LYS C 1 188 ? 7.443 -14.846 30.172 1.00 45.64 188 LYS C C 1
ATOM 7081 O O . LYS C 1 188 ? 8.573 -15.193 30.525 1.00 46.50 188 LYS C O 1
ATOM 7087 N N . MET C 1 189 ? 6.585 -14.311 31.013 1.00 46.64 189 MET C N 1
ATOM 7088 C CA . MET C 1 189 ? 6.876 -14.202 32.444 1.00 47.80 189 MET C CA 1
ATOM 7089 C C . MET C 1 189 ? 6.057 -15.292 33.217 1.00 48.04 189 MET C C 1
ATOM 7090 O O . MET C 1 189 ? 4.904 -15.566 32.873 1.00 51.91 189 MET C O 1
ATOM 7095 N N . VAL C 1 190 ? 6.665 -15.889 34.236 1.00 46.42 190 VAL C N 1
ATOM 7096 C CA . VAL C 1 190 ? 5.984 -16.834 35.111 1.00 49.47 190 VAL C CA 1
ATOM 7097 C C . VAL C 1 190 ? 6.277 -16.459 36.551 1.00 48.66 190 VAL C C 1
ATOM 7098 O O . VAL C 1 190 ? 7.446 -16.302 36.898 1.00 46.45 190 VAL C O 1
ATOM 7102 N N . VAL C 1 191 ? 5.218 -16.300 37.365 1.00 43.87 191 VAL C N 1
ATOM 7103 C CA . VAL C 1 191 ? 5.349 -15.946 38.764 1.00 42.43 191 VAL C CA 1
ATOM 7104 C C . VAL C 1 191 ? 4.937 -17.140 39.652 1.00 50.62 191 VAL C C 1
ATOM 7105 O O . VAL C 1 191 ? 3.789 -17.591 39.645 1.00 52.60 191 VAL C O 1
ATOM 7109 N N . ILE C 1 192 ? 5.885 -17.645 40.418 1.00 52.28 192 ILE C N 1
ATOM 7110 C CA . ILE C 1 192 ? 5.624 -18.758 41.287 1.00 50.27 192 ILE C CA 1
ATOM 7111 C C . ILE C 1 192 ? 4.944 -18.182 42.503 1.00 51.59 192 ILE C C 1
ATOM 7112 O O . ILE C 1 192 ? 5.541 -17.427 43.264 1.00 47.16 192 ILE C O 1
ATOM 7117 N N . GLY C 1 193 ? 3.669 -18.531 42.654 1.00 53.70 193 GLY C N 1
ATOM 7118 C CA . GLY C 1 193 ? 2.836 -18.006 43.740 1.00 54.10 193 GLY C CA 1
ATOM 7119 C C . GLY C 1 193 ? 1.682 -17.122 43.269 1.00 51.77 193 GLY C C 1
ATOM 7120 O O . GLY C 1 193 ? 1.619 -16.747 42.104 1.00 58.90 193 GLY C O 1
ATOM 7121 N N . SER C 1 194 ? 0.739 -16.850 44.175 1.00 51.85 194 SER C N 1
ATOM 7122 C CA . SER C 1 194 ? -0.549 -16.230 43.793 1.00 54.12 194 SER C CA 1
ATOM 7123 C C . SER C 1 194 ? -1.102 -15.396 44.914 1.00 51.16 194 SER C C 1
ATOM 7124 O O . SER C 1 194 ? -2.272 -15.056 44.921 1.00 55.92 194 SER C O 1
ATOM 7127 N N . GLY C 1 195 ? -0.220 -15.002 45.818 1.00 48.29 195 GLY C N 1
ATOM 7128 C CA . GLY C 1 195 ? -0.537 -14.062 46.863 1.00 44.68 195 GLY C CA 1
ATOM 7129 C C . GLY C 1 195 ? -0.312 -12.615 46.465 1.00 42.18 195 GLY C C 1
ATOM 7130 O O . GLY C 1 195 ? -0.292 -12.248 45.309 1.00 43.28 195 GLY C O 1
ATOM 7131 N N . SER C 1 196 ? -0.205 -11.782 47.467 1.00 43.62 196 SER C N 1
ATOM 7132 C CA . SER C 1 196 ? -0.107 -10.358 47.307 1.00 44.04 196 SER C CA 1
ATOM 7133 C C . SER C 1 196 ? 1.089 -9.962 46.356 1.00 48.43 196 SER C C 1
ATOM 7134 O O . SER C 1 196 ? 0.936 -9.309 45.278 1.00 45.78 196 SER C O 1
ATOM 7137 N N . GLU C 1 197 ? 2.278 -10.383 46.760 1.00 44.18 197 GLU C N 1
ATOM 7138 C CA . GLU C 1 197 ? 3.482 -10.042 46.039 1.00 47.31 197 GLU C CA 1
ATOM 7139 C C . GLU C 1 197 ? 3.408 -10.556 44.574 1.00 47.45 197 GLU C C 1
ATOM 7140 O O . GLU C 1 197 ? 3.582 -9.780 43.613 1.00 45.60 197 GLU C O 1
ATOM 7146 N N . ALA C 1 198 ? 3.004 -11.805 44.389 1.00 42.45 198 ALA C N 1
ATOM 7147 C CA . ALA C 1 198 ? 2.853 -12.349 43.031 1.00 47.34 198 ALA C CA 1
ATOM 7148 C C . ALA C 1 198 ? 1.909 -11.559 42.135 1.00 47.03 198 ALA C C 1
ATOM 7149 O O . ALA C 1 198 ? 2.093 -11.454 40.884 1.00 48.70 198 ALA C O 1
ATOM 7151 N N . PHE C 1 199 ? 0.839 -11.082 42.766 1.00 50.71 199 PHE C N 1
ATOM 7152 C CA . PHE C 1 199 ? -0.157 -10.262 42.100 1.00 49.49 199 PHE C CA 1
ATOM 7153 C C . PHE C 1 199 ? 0.504 -8.982 41.594 1.00 50.82 199 PHE C C 1
ATOM 7154 O O . PHE C 1 199 ? 0.255 -8.591 40.432 1.00 51.60 199 PHE C O 1
ATOM 7162 N N . LEU C 1 200 ? 1.318 -8.357 42.471 1.00 40.02 200 LEU C N 1
ATOM 7163 C CA . LEU C 1 200 ? 1.988 -7.108 42.187 1.00 44.16 200 LEU C CA 1
ATOM 7164 C C . LEU C 1 200 ? 3.092 -7.332 41.098 1.00 44.45 200 LEU C C 1
ATOM 7165 O O . LEU C 1 200 ? 3.190 -6.573 40.147 1.00 41.86 200 LEU C O 1
ATOM 7170 N N . TYR C 1 201 ? 3.849 -8.413 41.213 1.00 42.73 201 TYR C N 1
ATOM 7171 C CA . TYR C 1 201 ? 4.766 -8.819 40.157 1.00 45.67 201 TYR C CA 1
ATOM 7172 C C . TYR C 1 201 ? 4.070 -8.970 38.839 1.00 50.21 201 TYR C C 1
ATOM 7173 O O . TYR C 1 201 ? 4.537 -8.444 37.820 1.00 46.99 201 TYR C O 1
ATOM 7182 N N . SER C 1 202 ? 2.969 -9.716 38.840 1.00 47.81 202 SER C N 1
ATOM 7183 C CA . SER C 1 202 ? 2.266 -9.962 37.583 1.00 47.01 202 SER C CA 1
ATOM 7184 C C . SER C 1 202 ? 1.781 -8.684 36.912 1.00 42.68 202 SER C C 1
ATOM 7185 O O . SER C 1 202 ? 1.852 -8.572 35.716 1.00 39.84 202 SER C O 1
ATOM 7188 N N . PHE C 1 203 ? 1.352 -7.695 37.690 1.00 46.57 203 PHE C N 1
ATOM 7189 C CA . PHE C 1 203 ? 0.779 -6.476 37.121 1.00 46.47 203 PHE C CA 1
ATOM 7190 C C . PHE C 1 203 ? 1.867 -5.616 36.472 1.00 45.96 203 PHE C C 1
ATOM 7191 O O . PHE C 1 203 ? 1.680 -5.077 35.373 1.00 40.30 203 PHE C O 1
ATOM 7199 N N . VAL C 1 204 ? 2.969 -5.410 37.197 1.00 44.78 204 VAL C N 1
ATOM 7200 C CA . VAL C 1 204 ? 4.107 -4.680 36.628 1.00 44.07 204 VAL C CA 1
ATOM 7201 C C . VAL C 1 204 ? 4.594 -5.433 35.387 1.00 40.44 204 VAL C C 1
ATOM 7202 O O . VAL C 1 204 ? 4.837 -4.845 34.333 1.00 38.41 204 VAL C O 1
ATOM 7206 N N . GLY C 1 205 ? 4.677 -6.747 35.488 1.00 40.92 205 GLY C N 1
ATOM 7207 C CA . GLY C 1 205 ? 5.098 -7.557 34.329 1.00 47.30 205 GLY C CA 1
ATOM 7208 C C . GLY C 1 205 ? 4.274 -7.240 33.111 1.00 47.09 205 GLY C C 1
ATOM 7209 O O . GLY C 1 205 ? 4.795 -7.066 31.981 1.00 45.62 205 GLY C O 1
ATOM 7210 N N . LYS C 1 206 ? 2.960 -7.198 33.340 1.00 49.75 206 LYS C N 1
ATOM 7211 C CA . LYS C 1 206 ? 2.011 -6.789 32.279 1.00 52.04 206 LYS C CA 1
ATOM 7212 C C . LYS C 1 206 ? 2.311 -5.395 31.732 1.00 41.39 206 LYS C C 1
ATOM 7213 O O . LYS C 1 206 ? 2.382 -5.196 30.541 1.00 44.74 206 LYS C O 1
ATOM 7219 N N . ASP C 1 207 ? 2.518 -4.437 32.604 1.00 39.03 207 ASP C N 1
ATOM 7220 C CA . ASP C 1 207 ? 2.933 -3.121 32.144 1.00 41.72 207 ASP C CA 1
ATOM 7221 C C . ASP C 1 207 ? 4.253 -3.121 31.336 1.00 42.86 207 ASP C C 1
ATOM 7222 O O . ASP C 1 207 ? 4.384 -2.348 30.413 1.00 52.25 207 ASP C O 1
ATOM 7227 N N . ARG C 1 208 ? 5.240 -3.961 31.687 1.00 41.66 208 ARG C N 1
ATOM 7228 C CA . ARG C 1 208 ? 6.508 -4.041 30.922 1.00 41.60 208 ARG C CA 1
ATOM 7229 C C . ARG C 1 208 ? 6.354 -4.835 29.640 1.00 39.95 208 ARG C C 1
ATOM 7230 O O . ARG C 1 208 ? 7.339 -5.018 28.881 1.00 41.44 208 ARG C O 1
ATOM 7238 N N . GLY C 1 209 ? 5.171 -5.394 29.417 1.00 38.93 209 GLY C N 1
ATOM 7239 C CA . GLY C 1 209 ? 4.893 -6.020 28.135 1.00 40.25 209 GLY C CA 1
ATOM 7240 C C . GLY C 1 209 ? 5.006 -7.518 28.077 1.00 38.34 209 GLY C C 1
ATOM 7241 O O . GLY C 1 209 ? 4.826 -8.115 27.021 1.00 43.38 209 GLY C O 1
ATOM 7242 N N . PHE C 1 210 ? 5.275 -8.178 29.179 1.00 40.22 210 PHE C N 1
ATOM 7243 C CA . PHE C 1 210 ? 5.338 -9.630 29.092 1.00 39.25 210 PHE C CA 1
ATOM 7244 C C . PHE C 1 210 ? 3.910 -10.253 28.988 1.00 46.42 210 PHE C C 1
ATOM 7245 O O . PHE C 1 210 ? 2.919 -9.658 29.442 1.00 46.84 210 PHE C O 1
ATOM 7253 N N . ASP C 1 211 ? 3.801 -11.459 28.419 1.00 50.76 211 ASP C N 1
ATOM 7254 C CA . ASP C 1 211 ? 2.695 -12.369 28.752 1.00 46.98 211 ASP C CA 1
ATOM 7255 C C . ASP C 1 211 ? 2.994 -12.987 30.087 1.00 47.95 211 ASP C C 1
ATOM 7256 O O . ASP C 1 211 ? 4.011 -13.654 30.218 1.00 53.66 211 ASP C O 1
ATOM 7261 N N . VAL C 1 212 ? 2.136 -12.751 31.082 1.00 47.58 212 VAL C N 1
ATOM 7262 C CA . VAL C 1 212 ? 2.322 -13.279 32.423 1.00 43.71 212 VAL C CA 1
ATOM 7263 C C . VAL C 1 212 ? 1.405 -14.506 32.742 1.00 51.30 212 VAL C C 1
ATOM 7264 O O . VAL C 1 212 ? 0.348 -14.713 32.151 1.00 52.35 212 VAL C O 1
ATOM 7268 N N . THR C 1 213 ? 1.832 -15.318 33.693 1.00 51.22 213 THR C N 1
ATOM 7269 C CA . THR C 1 213 ? 1.073 -16.426 34.179 1.00 48.57 213 THR C CA 1
ATOM 7270 C C . THR C 1 213 ? 1.517 -16.692 35.589 1.00 48.84 213 THR C C 1
ATOM 7271 O O . THR C 1 213 ? 2.608 -17.241 35.761 1.00 61.23 213 THR C O 1
ATOM 7275 N N . MET C 1 214 ? 0.711 -16.315 36.596 1.00 47.55 214 MET C N 1
ATOM 7276 C CA . MET C 1 214 ? 0.902 -16.823 37.975 1.00 46.80 214 MET C CA 1
ATOM 7277 C C . MET C 1 214 ? 0.772 -18.348 38.041 1.00 48.42 214 MET C C 1
ATOM 7278 O O . MET C 1 214 ? 0.245 -18.947 37.135 1.00 45.64 214 MET C O 1
ATOM 7283 N N . VAL C 1 215 ? 1.321 -18.997 39.062 1.00 50.71 215 VAL C N 1
ATOM 7284 C CA . VAL C 1 215 ? 1.190 -20.437 39.143 1.00 50.74 215 VAL C CA 1
ATOM 7285 C C . VAL C 1 215 ? 1.174 -20.876 40.587 1.00 51.16 215 VAL C C 1
ATOM 7286 O O . VAL C 1 215 ? 1.723 -20.202 41.444 1.00 56.83 215 VAL C O 1
ATOM 7290 N N . ASN C 1 216 ? 0.514 -22.002 40.847 1.00 55.02 216 ASN C N 1
ATOM 7291 C CA . ASN C 1 216 ? 0.526 -22.595 42.170 1.00 62.35 216 ASN C CA 1
ATOM 7292 C C . ASN C 1 216 ? 0.328 -24.107 42.086 1.00 62.53 216 ASN C C 1
ATOM 7293 O O . ASN C 1 216 ? 0.151 -24.660 40.993 1.00 62.27 216 ASN C O 1
ATOM 7298 N N . ARG C 1 217 ? 0.417 -24.759 43.245 1.00 64.78 217 ARG C N 1
ATOM 7299 C CA . ARG C 1 217 ? 0.273 -26.210 43.354 1.00 66.11 217 ARG C CA 1
ATOM 7300 C C . ARG C 1 217 ? -1.183 -26.572 43.704 1.00 72.33 217 ARG C C 1
ATOM 7301 O O . ARG C 1 217 ? -1.448 -27.642 44.225 1.00 77.74 217 ARG C O 1
ATOM 7309 N N . HIS C 1 218 ? -2.115 -25.671 43.413 1.00 73.86 218 HIS C N 1
ATOM 7310 C CA . HIS C 1 218 ? -3.528 -25.922 43.579 1.00 69.57 218 HIS C CA 1
ATOM 7311 C C . HIS C 1 218 ? -4.279 -24.983 42.665 1.00 77.40 218 HIS C C 1
ATOM 7312 O O . HIS C 1 218 ? -3.727 -23.980 42.208 1.00 75.51 218 HIS C O 1
ATOM 7319 N N . ASP C 1 219 ? -5.529 -25.320 42.374 1.00 75.13 219 ASP C N 1
ATOM 7320 C CA . ASP C 1 219 ? -6.399 -24.417 41.636 1.00 68.42 219 ASP C CA 1
ATOM 7321 C C . ASP C 1 219 ? -6.544 -23.131 42.436 1.00 64.95 219 ASP C C 1
ATOM 7322 O O . ASP C 1 219 ? -6.023 -23.014 43.552 1.00 62.05 219 ASP C O 1
ATOM 7327 N N . GLU C 1 220 ? -7.206 -22.144 41.867 1.00 72.25 220 GLU C N 1
ATOM 7328 C CA . GLU C 1 220 ? -7.353 -20.879 42.572 1.00 71.11 220 GLU C CA 1
ATOM 7329 C C . GLU C 1 220 ? -8.798 -20.453 42.752 1.00 80.52 220 GLU C C 1
ATOM 7330 O O . GLU C 1 220 ? -9.659 -20.803 41.937 1.00 85.77 220 GLU C O 1
ATOM 7336 N N . THR C 1 221 ? -9.047 -19.669 43.805 1.00 81.39 221 THR C N 1
ATOM 7337 C CA . THR C 1 221 ? -10.385 -19.120 44.076 1.00 78.14 221 THR C CA 1
ATOM 7338 C C . THR C 1 221 ? -10.900 -18.327 42.865 1.00 82.01 221 THR C C 1
ATOM 7339 O O . THR C 1 221 ? -10.121 -17.739 42.115 1.00 82.83 221 THR C O 1
ATOM 7343 N N . GLU C 1 222 ? -12.217 -18.320 42.679 1.00 87.41 222 GLU C N 1
ATOM 7344 C CA . GLU C 1 222 ? -12.856 -17.532 41.616 1.00 85.50 222 GLU C CA 1
ATOM 7345 C C . GLU C 1 222 ? -12.652 -16.034 41.862 1.00 75.89 222 GLU C C 1
ATOM 7346 O O . GLU C 1 222 ? -12.722 -15.227 40.940 1.00 66.75 222 GLU C O 1
ATOM 7352 N N . ASN C 1 223 ? -12.426 -15.673 43.116 1.00 69.78 223 ASN C N 1
ATOM 7353 C CA . ASN C 1 223 ? -12.052 -14.329 43.429 1.00 71.97 223 ASN C CA 1
ATOM 7354 C C . ASN C 1 223 ? -10.769 -14.040 42.633 1.00 80.27 223 ASN C C 1
ATOM 7355 O O . ASN C 1 223 ? -10.768 -13.233 41.679 1.00 73.71 223 ASN C O 1
ATOM 7360 N N . LYS C 1 224 ? -9.694 -14.750 42.974 1.00 76.24 224 LYS C N 1
ATOM 7361 C CA . LYS C 1 224 ? -8.383 -14.498 42.361 1.00 67.90 224 LYS C CA 1
ATOM 7362 C C . LYS C 1 224 ? -8.415 -14.694 40.857 1.00 71.93 224 LYS C C 1
ATOM 7363 O O . LYS C 1 224 ? -7.874 -13.876 40.103 1.00 67.08 224 LYS C O 1
ATOM 7369 N N . MET C 1 225 ? -9.103 -15.741 40.419 1.00 66.22 225 MET C N 1
ATOM 7370 C CA . MET C 1 225 ? -9.158 -16.050 39.004 1.00 66.63 225 MET C CA 1
ATOM 7371 C C . MET C 1 225 ? -9.684 -14.838 38.199 1.00 72.60 225 MET C C 1
ATOM 7372 O O . MET C 1 225 ? -9.185 -14.533 37.104 1.00 73.20 225 MET C O 1
ATOM 7377 N N . LYS C 1 226 ? -10.641 -14.105 38.758 1.00 73.85 226 LYS C N 1
ATOM 7378 C CA . LYS C 1 226 ? -11.292 -13.008 38.013 1.00 74.03 226 LYS C CA 1
ATOM 7379 C C . LYS C 1 226 ? -10.400 -11.785 37.970 1.00 61.19 226 LYS C C 1
ATOM 7380 O O . LYS C 1 226 ? -10.317 -11.051 36.977 1.00 64.08 226 LYS C O 1
ATOM 7386 N N . MET C 1 227 ? -9.726 -11.575 39.077 1.00 59.54 227 MET C N 1
ATOM 7387 C CA . MET C 1 227 ? -8.752 -10.485 39.186 1.00 67.47 227 MET C CA 1
ATOM 7388 C C . MET C 1 227 ? -7.673 -10.576 38.118 1.00 56.35 227 MET C C 1
ATOM 7389 O O . MET C 1 227 ? -7.379 -9.610 37.436 1.00 51.23 227 MET C O 1
ATOM 7394 N N . MET C 1 228 ? -7.119 -11.767 37.981 1.00 57.88 228 MET C N 1
ATOM 7395 C CA . MET C 1 228 ? -6.092 -12.037 36.996 1.00 61.89 228 MET C CA 1
ATOM 7396 C C . MET C 1 228 ? -6.635 -11.792 35.589 1.00 61.91 228 MET C C 1
ATOM 7397 O O . MET C 1 228 ? -5.989 -11.157 34.755 1.00 72.25 228 MET C O 1
ATOM 7402 N N . ASP C 1 229 ? -7.848 -12.244 35.321 1.00 67.96 229 ASP C N 1
ATOM 7403 C CA . ASP C 1 229 ? -8.396 -12.051 33.988 1.00 68.67 229 ASP C CA 1
ATOM 7404 C C . ASP C 1 229 ? -8.592 -10.579 33.653 1.00 60.72 229 ASP C C 1
ATOM 7405 O O . ASP C 1 229 ? -8.349 -10.132 32.527 1.00 56.13 229 ASP C O 1
ATOM 7410 N N . ASP C 1 230 ? -8.994 -9.831 34.666 1.00 62.20 230 ASP C N 1
ATOM 7411 C CA . ASP C 1 230 ? -9.170 -8.405 34.560 1.00 63.36 230 ASP C CA 1
ATOM 7412 C C . ASP C 1 230 ? -7.885 -7.685 34.163 1.00 65.29 230 ASP C C 1
ATOM 7413 O O . ASP C 1 230 ? -7.947 -6.587 33.583 1.00 62.33 230 ASP C O 1
ATOM 7418 N N . PHE C 1 231 ? -6.730 -8.272 34.517 1.00 64.18 231 PHE C N 1
ATOM 7419 C CA . PHE C 1 231 ? -5.408 -7.730 34.130 1.00 63.81 231 PHE C CA 1
ATOM 7420 C C . PHE C 1 231 ? -4.713 -8.511 33.007 1.00 63.25 231 PHE C C 1
ATOM 7421 O O . PHE C 1 231 ? -3.509 -8.439 32.837 1.00 75.96 231 PHE C O 1
ATOM 7429 N N . GLY C 1 232 ? -5.459 -9.262 32.229 1.00 53.88 232 GLY C N 1
ATOM 7430 C CA . GLY C 1 232 ? -4.826 -10.048 31.214 1.00 51.70 232 GLY C CA 1
ATOM 7431 C C . GLY C 1 232 ? -3.776 -11.005 31.747 1.00 53.71 232 GLY C C 1
ATOM 7432 O O . GLY C 1 232 ? -2.891 -11.344 31.018 1.00 52.24 232 GLY C O 1
ATOM 7433 N N . VAL C 1 233 ? -3.900 -11.500 32.979 1.00 50.36 233 VAL C N 1
ATOM 7434 C CA . VAL C 1 233 ? -2.910 -12.416 33.532 1.00 50.68 233 VAL C CA 1
ATOM 7435 C C . VAL C 1 233 ? -3.412 -13.833 33.593 1.00 54.43 233 VAL C C 1
ATOM 7436 O O . VAL C 1 233 ? -4.320 -14.110 34.341 1.00 62.05 233 VAL C O 1
ATOM 7440 N N . GLY C 1 234 ? -2.790 -14.757 32.879 1.00 51.89 234 GLY C N 1
ATOM 7441 C CA . GLY C 1 234 ? -3.128 -16.166 33.035 1.00 48.43 234 GLY C CA 1
ATOM 7442 C C . GLY C 1 234 ? -2.818 -16.829 34.379 1.00 49.03 234 GLY C C 1
ATOM 7443 O O . GLY C 1 234 ? -2.156 -16.273 35.280 1.00 56.86 234 GLY C O 1
ATOM 7444 N N . PHE C 1 235 ? -3.304 -18.052 34.515 1.00 48.92 235 PHE C N 1
ATOM 7445 C CA . PHE C 1 235 ? -3.016 -18.847 35.675 1.00 48.50 235 PHE C CA 1
ATOM 7446 C C . PHE C 1 235 ? -2.874 -20.294 35.291 1.00 52.98 235 PHE C C 1
ATOM 7447 O O . PHE C 1 235 ? -3.394 -20.727 34.267 1.00 52.65 235 PHE C O 1
ATOM 7455 N N . SER C 1 236 ? -2.160 -21.064 36.112 1.00 56.45 236 SER C N 1
ATOM 7456 C CA . SER C 1 236 ? -2.064 -22.487 35.861 1.00 57.79 236 SER C CA 1
ATOM 7457 C C . SER C 1 236 ? -1.628 -23.212 37.095 1.00 64.91 236 SER C C 1
ATOM 7458 O O . SER C 1 236 ? -0.736 -22.738 37.827 1.00 63.16 236 SER C O 1
ATOM 7461 N N . ASN C 1 237 ? -2.294 -24.339 37.355 1.00 63.29 237 ASN C N 1
ATOM 7462 C CA . ASN C 1 237 ? -1.855 -25.267 38.391 1.00 59.46 237 ASN C CA 1
ATOM 7463 C C . ASN C 1 237 ? -0.773 -26.090 37.756 1.00 68.76 237 ASN C C 1
ATOM 7464 O O . ASN C 1 237 ? -1.023 -26.773 36.727 1.00 74.16 237 ASN C O 1
ATOM 7469 N N . TYR C 1 238 ? 0.434 -26.042 38.324 1.00 64.65 238 TYR C N 1
ATOM 7470 C CA . TYR C 1 238 ? 1.546 -26.658 37.596 1.00 72.82 238 TYR C CA 1
ATOM 7471 C C . TYR C 1 238 ? 1.529 -28.176 37.748 1.00 68.12 238 TYR C C 1
ATOM 7472 O O . TYR C 1 238 ? 2.063 -28.871 36.903 1.00 67.73 238 TYR C O 1
ATOM 7481 N N . LEU C 1 239 ? 0.861 -28.676 38.783 1.00 67.68 239 LEU C N 1
ATOM 7482 C CA . LEU C 1 239 ? 0.645 -30.111 38.911 1.00 65.94 239 LEU C CA 1
ATOM 7483 C C . LEU C 1 239 ? -0.220 -30.691 37.817 1.00 63.42 239 LEU C C 1
ATOM 7484 O O . LEU C 1 239 ? -0.201 -31.902 37.648 1.00 66.66 239 LEU C O 1
ATOM 7489 N N . LYS C 1 240 ? -0.966 -29.857 37.083 1.00 62.02 240 LYS C N 1
ATOM 7490 C CA . LYS C 1 240 ? -1.785 -30.315 35.945 1.00 62.00 240 LYS C CA 1
ATOM 7491 C C . LYS C 1 240 ? -1.327 -29.775 34.594 1.00 74.91 240 LYS C C 1
ATOM 7492 O O . LYS C 1 240 ? -1.487 -30.434 33.560 1.00 76.67 240 LYS C O 1
ATOM 7498 N N . ASP C 1 241 ? -0.816 -28.550 34.575 1.00 81.84 241 ASP C N 1
ATOM 7499 C CA . ASP C 1 241 ? -0.295 -27.977 33.334 1.00 81.55 241 ASP C CA 1
ATOM 7500 C C . ASP C 1 241 ? 0.952 -27.117 33.656 1.00 81.40 241 ASP C C 1
ATOM 7501 O O . ASP C 1 241 ? 0.853 -26.024 34.234 1.00 69.53 241 ASP C O 1
ATOM 7506 N N . MET C 1 242 ? 2.122 -27.669 33.325 1.00 77.63 242 MET C N 1
ATOM 7507 C CA . MET C 1 242 ? 3.417 -27.047 33.615 1.00 74.22 242 MET C CA 1
ATOM 7508 C C . MET C 1 242 ? 3.821 -26.114 32.477 1.00 63.82 242 MET C C 1
ATOM 7509 O O . MET C 1 242 ? 3.943 -26.544 31.324 1.00 64.40 242 MET C O 1
ATOM 7514 N N . PRO C 1 243 ? 4.017 -24.831 32.781 1.00 57.69 243 PRO C N 1
ATOM 7515 C CA . PRO C 1 243 ? 4.472 -23.952 31.689 1.00 55.67 243 PRO C CA 1
ATOM 7516 C C . PRO C 1 243 ? 5.916 -24.301 31.286 1.00 58.55 243 PRO C C 1
ATOM 7517 O O . PRO C 1 243 ? 6.713 -24.778 32.112 1.00 56.12 243 PRO C O 1
ATOM 7521 N N . ASP C 1 244 ? 6.291 -24.071 30.042 1.00 58.90 244 ASP C N 1
ATOM 7522 C CA . ASP C 1 244 ? 7.729 -23.945 29.792 1.00 63.91 244 ASP C CA 1
ATOM 7523 C C . ASP C 1 244 ? 8.066 -22.747 28.891 1.00 61.14 244 ASP C C 1
ATOM 7524 O O . ASP C 1 244 ? 7.230 -21.866 28.620 1.00 60.68 244 ASP C O 1
ATOM 7529 N N . LYS C 1 245 ? 9.302 -22.723 28.439 1.00 57.22 245 LYS C N 1
ATOM 7530 C CA . LYS C 1 245 ? 9.784 -21.668 27.585 1.00 52.78 245 LYS C CA 1
ATOM 7531 C C . LYS C 1 245 ? 9.588 -20.346 28.296 1.00 47.79 245 LYS C C 1
ATOM 7532 O O . LYS C 1 245 ? 8.878 -19.514 27.803 1.00 43.42 245 LYS C O 1
ATOM 7538 N N . ILE C 1 246 ? 10.209 -20.202 29.464 1.00 43.21 246 ILE C N 1
ATOM 7539 C CA . ILE C 1 246 ? 10.057 -19.004 30.315 1.00 44.53 246 ILE C CA 1
ATOM 7540 C C . ILE C 1 246 ? 11.262 -18.038 30.173 1.00 45.32 246 ILE C C 1
ATOM 7541 O O . ILE C 1 246 ? 12.450 -18.417 30.257 1.00 40.99 246 ILE C O 1
ATOM 7546 N N . ASP C 1 247 ? 10.933 -16.784 29.941 1.00 49.23 247 ASP C N 1
ATOM 7547 C CA . ASP C 1 247 ? 11.938 -15.743 29.760 1.00 45.50 247 ASP C CA 1
ATOM 7548 C C . ASP C 1 247 ? 12.189 -15.010 31.051 1.00 43.39 247 ASP C C 1
ATOM 7549 O O . ASP C 1 247 ? 13.336 -14.644 31.313 1.00 44.75 247 ASP C O 1
ATOM 7554 N N . LEU C 1 248 ? 11.129 -14.777 31.840 1.00 41.92 248 LEU C N 1
ATOM 7555 C CA . LEU C 1 248 ? 11.279 -14.171 33.157 1.00 42.00 248 LEU C CA 1
ATOM 7556 C C . LEU C 1 248 ? 10.589 -15.056 34.210 1.00 41.95 248 LEU C C 1
ATOM 7557 O O . LEU C 1 248 ? 9.378 -15.140 34.194 1.00 38.30 248 LEU C O 1
ATOM 7562 N N . LEU C 1 249 ? 11.359 -15.654 35.121 1.00 38.34 249 LEU C N 1
ATOM 7563 C CA . LEU C 1 249 ? 10.836 -16.428 36.219 1.00 42.96 249 LEU C CA 1
ATOM 7564 C C . LEU C 1 249 ? 10.994 -15.551 37.471 1.00 40.75 249 LEU C C 1
ATOM 7565 O O . LEU C 1 249 ? 12.045 -15.000 37.726 1.00 44.48 249 LEU C O 1
ATOM 7570 N N . VAL C 1 250 ? 9.916 -15.363 38.212 1.00 41.69 250 VAL C N 1
ATOM 7571 C CA . VAL C 1 250 ? 9.954 -14.682 39.495 1.00 41.65 250 VAL C CA 1
ATOM 7572 C C . VAL C 1 250 ? 9.395 -15.635 40.547 1.00 41.11 250 VAL C C 1
ATOM 7573 O O . VAL C 1 250 ? 8.280 -16.175 40.400 1.00 45.29 250 VAL C O 1
ATOM 7577 N N . ASP C 1 251 ? 10.161 -15.884 41.591 1.00 45.92 251 ASP C N 1
ATOM 7578 C CA . ASP C 1 251 ? 9.677 -16.695 42.719 1.00 48.76 251 ASP C CA 1
ATOM 7579 C C . ASP C 1 251 ? 9.290 -15.920 43.992 1.00 50.38 251 ASP C C 1
ATOM 7580 O O . ASP C 1 251 ? 10.132 -15.261 44.619 1.00 52.12 251 ASP C O 1
ATOM 7585 N N . THR C 1 252 ? 8.014 -16.060 44.386 1.00 48.93 252 THR C N 1
ATOM 7586 C CA . THR C 1 252 ? 7.522 -15.609 45.716 1.00 51.89 252 THR C CA 1
ATOM 7587 C C . THR C 1 252 ? 7.366 -16.766 46.716 1.00 60.24 252 THR C C 1
ATOM 7588 O O . THR C 1 252 ? 6.954 -16.519 47.835 1.00 55.12 252 THR C O 1
ATOM 7592 N N . SER C 1 253 ? 7.662 -18.009 46.303 1.00 61.18 253 SER C N 1
ATOM 7593 C CA . SER C 1 253 ? 7.473 -19.187 47.182 1.00 65.63 253 SER C CA 1
ATOM 7594 C C . SER C 1 253 ? 8.625 -19.334 48.181 1.00 61.51 253 SER C C 1
ATOM 7595 O O . SER C 1 253 ? 8.421 -19.497 49.358 1.00 68.21 253 SER C O 1
ATOM 7598 N N . GLY C 1 254 ? 9.849 -19.268 47.705 1.00 61.44 254 GLY C N 1
ATOM 7599 C CA . GLY C 1 254 ? 10.988 -19.486 48.560 1.00 54.32 254 GLY C CA 1
ATOM 7600 C C . GLY C 1 254 ? 11.330 -20.965 48.653 1.00 53.27 254 GLY C C 1
ATOM 7601 O O . GLY C 1 254 ? 12.207 -21.336 49.431 1.00 48.69 254 GLY C O 1
ATOM 7602 N N . ASP C 1 255 ? 10.666 -21.792 47.839 1.00 48.58 255 ASP C N 1
ATOM 7603 C CA . ASP C 1 255 ? 10.828 -23.251 47.917 1.00 48.88 255 ASP C CA 1
ATOM 7604 C C . ASP C 1 255 ? 11.805 -23.758 46.852 1.00 44.45 255 ASP C C 1
ATOM 7605 O O . ASP C 1 255 ? 11.472 -23.771 45.682 1.00 45.09 255 ASP C O 1
ATOM 7610 N N . PRO C 1 256 ? 12.969 -24.258 47.277 1.00 43.15 256 PRO C N 1
ATOM 7611 C CA . PRO C 1 256 ? 14.032 -24.678 46.376 1.00 45.41 256 PRO C CA 1
ATOM 7612 C C . PRO C 1 256 ? 13.552 -25.626 45.336 1.00 57.09 256 PRO C C 1
ATOM 7613 O O . PRO C 1 256 ? 13.908 -25.474 44.152 1.00 57.59 256 PRO C O 1
ATOM 7617 N N . SER C 1 257 ? 12.690 -26.553 45.754 1.00 53.80 257 SER C N 1
ATOM 7618 C CA . SER C 1 257 ? 12.250 -27.634 44.880 1.00 54.43 257 SER C CA 1
ATOM 7619 C C . SER C 1 257 ? 11.474 -27.031 43.740 1.00 47.41 257 SER C C 1
ATOM 7620 O O . SER C 1 257 ? 11.647 -27.414 42.585 1.00 48.38 257 SER C O 1
ATOM 7623 N N . THR C 1 258 ? 10.626 -26.062 44.060 1.00 49.21 258 THR C N 1
ATOM 7624 C CA . THR C 1 258 ? 9.803 -25.422 43.031 1.00 52.86 258 THR C CA 1
ATOM 7625 C C . THR C 1 258 ? 10.658 -24.441 42.175 1.00 47.12 258 THR C C 1
ATOM 7626 O O . THR C 1 258 ? 10.553 -24.368 40.943 1.00 51.51 258 THR C O 1
ATOM 7630 N N . ILE C 1 259 ? 11.546 -23.727 42.814 1.00 48.98 259 ILE C N 1
ATOM 7631 C CA . ILE C 1 259 ? 12.372 -22.793 42.033 1.00 51.69 259 ILE C CA 1
ATOM 7632 C C . ILE C 1 259 ? 13.168 -23.541 40.951 1.00 44.95 259 ILE C C 1
ATOM 7633 O O . ILE C 1 259 ? 13.103 -23.251 39.757 1.00 43.62 259 ILE C O 1
ATOM 7638 N N . PHE C 1 260 ? 13.886 -24.564 41.360 1.00 45.51 260 PHE C N 1
ATOM 7639 C CA . PHE C 1 260 ? 14.757 -25.229 40.438 1.00 44.74 260 PHE C CA 1
ATOM 7640 C C . PHE C 1 260 ? 14.026 -26.067 39.415 1.00 48.70 260 PHE C C 1
ATOM 7641 O O . PHE C 1 260 ? 14.627 -26.421 38.404 1.00 55.02 260 PHE C O 1
ATOM 7649 N N . LYS C 1 261 ? 12.742 -26.369 39.618 1.00 52.00 261 LYS C N 1
ATOM 7650 C CA . LYS C 1 261 ? 12.007 -27.167 38.605 1.00 59.46 261 LYS C CA 1
ATOM 7651 C C . LYS C 1 261 ? 11.574 -26.239 37.490 1.00 50.09 261 LYS C C 1
ATOM 7652 O O . LYS C 1 261 ? 11.614 -26.598 36.313 1.00 58.89 261 LYS C O 1
ATOM 7658 N N . PHE C 1 262 ? 11.168 -25.026 37.862 1.00 53.37 262 PHE C N 1
ATOM 7659 C CA . PHE C 1 262 ? 10.889 -23.983 36.859 1.00 49.76 262 PHE C CA 1
ATOM 7660 C C . PHE C 1 262 ? 12.168 -23.439 36.135 1.00 46.11 262 PHE C C 1
ATOM 7661 O O . PHE C 1 262 ? 12.130 -23.213 34.925 1.00 41.96 262 PHE C O 1
ATOM 7669 N N . VAL C 1 263 ? 13.287 -23.288 36.858 1.00 47.06 263 VAL C N 1
ATOM 7670 C CA . VAL C 1 263 ? 14.568 -22.860 36.253 1.00 45.34 263 VAL C CA 1
ATOM 7671 C C . VAL C 1 263 ? 14.841 -23.713 35.034 1.00 47.99 263 VAL C C 1
ATOM 7672 O O . VAL C 1 263 ? 15.152 -23.180 33.979 1.00 45.38 263 VAL C O 1
ATOM 7676 N N . LYS C 1 264 ? 14.653 -25.030 35.153 1.00 53.44 264 LYS C N 1
ATOM 7677 C CA . LYS C 1 264 ? 14.826 -25.971 34.010 1.00 50.13 264 LYS C CA 1
ATOM 7678 C C . LYS C 1 264 ? 13.866 -25.748 32.840 1.00 52.34 264 LYS C C 1
ATOM 7679 O O . LYS C 1 264 ? 13.922 -26.447 31.820 1.00 52.10 264 LYS C O 1
ATOM 7685 N N . LYS C 1 265 ? 12.961 -24.791 32.977 1.00 50.91 265 LYS C N 1
ATOM 7686 C CA . LYS C 1 265 ? 12.138 -24.378 31.842 1.00 53.81 265 LYS C CA 1
ATOM 7687 C C . LYS C 1 265 ? 12.559 -23.038 31.235 1.00 50.71 265 LYS C C 1
ATOM 7688 O O . LYS C 1 265 ? 11.836 -22.507 30.376 1.00 43.44 265 LYS C O 1
ATOM 7694 N N . VAL C 1 266 ? 13.668 -22.459 31.716 1.00 45.00 266 VAL C N 1
ATOM 7695 C CA . VAL C 1 266 ? 13.981 -21.093 31.330 1.00 42.19 266 VAL C CA 1
ATOM 7696 C C . VAL C 1 266 ? 14.720 -21.088 30.007 1.00 39.18 266 VAL C C 1
ATOM 7697 O O . VAL C 1 266 ? 15.642 -21.905 29.764 1.00 36.74 266 VAL C O 1
ATOM 7701 N N . ASN C 1 267 ? 14.321 -20.153 29.152 1.00 38.43 267 ASN C N 1
ATOM 7702 C CA . ASN C 1 267 ? 14.995 -19.940 27.871 1.00 36.31 267 ASN C CA 1
ATOM 7703 C C . ASN C 1 267 ? 16.442 -19.401 27.950 1.00 36.66 267 ASN C C 1
ATOM 7704 O O . ASN C 1 267 ? 16.906 -18.946 28.993 1.00 40.48 267 ASN C O 1
ATOM 7709 N N . ASN C 1 268 ? 17.141 -19.460 26.827 1.00 39.30 268 ASN C N 1
ATOM 7710 C CA . ASN C 1 268 ? 18.406 -18.782 26.672 1.00 37.00 268 ASN C CA 1
ATOM 7711 C C . ASN C 1 268 ? 18.235 -17.324 27.029 1.00 38.07 268 ASN C C 1
ATOM 7712 O O . ASN C 1 268 ? 17.248 -16.707 26.608 1.00 41.93 268 ASN C O 1
ATOM 7717 N N . ASN C 1 269 ? 19.215 -16.784 27.767 1.00 32.33 269 ASN C N 1
ATOM 7718 C CA . ASN C 1 269 ? 19.247 -15.373 28.234 1.00 34.13 269 ASN C CA 1
ATOM 7719 C C . ASN C 1 269 ? 18.111 -15.035 29.193 1.00 35.72 269 ASN C C 1
ATOM 7720 O O . ASN C 1 269 ? 17.837 -13.881 29.398 1.00 36.45 269 ASN C O 1
ATOM 7725 N N . GLY C 1 270 ? 17.471 -16.060 29.781 1.00 39.31 270 GLY C N 1
ATOM 7726 C CA . GLY C 1 270 ? 16.370 -15.887 30.713 1.00 35.25 270 GLY C CA 1
ATOM 7727 C C . GLY C 1 270 ? 16.871 -15.380 32.060 1.00 38.62 270 GLY C C 1
ATOM 7728 O O . GLY C 1 270 ? 18.020 -15.535 32.450 1.00 40.47 270 GLY C O 1
ATOM 7729 N N . VAL C 1 271 ? 16.014 -14.689 32.758 1.00 36.60 271 VAL C N 1
ATOM 7730 C CA . VAL C 1 271 ? 16.365 -14.130 34.041 1.00 34.91 271 VAL C CA 1
ATOM 7731 C C . VAL C 1 271 ? 15.445 -14.745 35.071 1.00 37.34 271 VAL C C 1
ATOM 7732 O O . VAL C 1 271 ? 14.264 -14.958 34.773 1.00 40.61 271 VAL C O 1
ATOM 7736 N N . VAL C 1 272 ? 16.020 -15.067 36.233 1.00 35.27 272 VAL C N 1
ATOM 7737 C CA . VAL C 1 272 ? 15.328 -15.605 37.360 1.00 36.13 272 VAL C CA 1
ATOM 7738 C C . VAL C 1 272 ? 15.453 -14.669 38.545 1.00 33.09 272 VAL C C 1
ATOM 7739 O O . VAL C 1 272 ? 16.572 -14.395 39.000 1.00 35.71 272 VAL C O 1
ATOM 7743 N N . ILE C 1 273 ? 14.319 -14.203 39.066 1.00 33.20 273 ILE C N 1
ATOM 7744 C CA . ILE C 1 273 ? 14.325 -13.345 40.273 1.00 34.50 273 ILE C CA 1
ATOM 7745 C C . ILE C 1 273 ? 13.951 -14.129 41.553 1.00 36.93 273 ILE C C 1
ATOM 7746 O O . ILE C 1 273 ? 12.894 -14.699 41.639 1.00 41.13 273 ILE C O 1
ATOM 7751 N N . LEU C 1 274 ? 14.829 -14.196 42.540 1.00 38.47 274 LEU C N 1
ATOM 7752 C CA . LEU C 1 274 ? 14.487 -14.911 43.750 1.00 38.55 274 LEU C CA 1
ATOM 7753 C C . LEU C 1 274 ? 14.054 -13.825 44.705 1.00 41.93 274 LEU C C 1
ATOM 7754 O O . LEU C 1 274 ? 14.717 -12.829 44.797 1.00 39.92 274 LEU C O 1
ATOM 7759 N N . PHE C 1 275 ? 12.930 -14.017 45.398 1.00 43.90 275 PHE C N 1
ATOM 7760 C CA . PHE C 1 275 ? 12.350 -12.944 46.204 1.00 44.88 275 PHE C CA 1
ATOM 7761 C C . PHE C 1 275 ? 11.753 -13.472 47.519 1.00 44.02 275 PHE C C 1
ATOM 7762 O O . PHE C 1 275 ? 11.862 -12.827 48.562 1.00 41.20 275 PHE C O 1
ATOM 7770 N N . GLY C 1 276 ? 11.207 -14.685 47.490 1.00 57.18 276 GLY C N 1
ATOM 7771 C CA . GLY C 1 276 ? 10.641 -15.302 48.685 1.00 59.42 276 GLY C CA 1
ATOM 7772 C C . GLY C 1 276 ? 11.594 -15.865 49.736 1.00 66.35 276 GLY C C 1
ATOM 7773 O O . GLY C 1 276 ? 12.474 -16.632 49.414 1.00 64.74 276 GLY C O 1
ATOM 7774 N N . PHE C 1 277 ? 11.413 -15.446 50.985 1.00 74.26 277 PHE C N 1
ATOM 7775 C CA . PHE C 1 277 ? 11.939 -16.123 52.142 1.00 81.65 277 PHE C CA 1
ATOM 7776 C C . PHE C 1 277 ? 11.117 -17.370 52.367 1.00 80.39 277 PHE C C 1
ATOM 7777 O O . PHE C 1 277 ? 9.925 -17.315 52.288 1.00 83.23 277 PHE C O 1
ATOM 7785 N N . ASN C 1 278 ? 11.742 -18.486 52.685 1.00 73.29 278 ASN C N 1
ATOM 7786 C CA . ASN C 1 278 ? 11.092 -19.562 53.397 1.00 69.01 278 ASN C CA 1
ATOM 7787 C C . ASN C 1 278 ? 12.103 -20.376 54.149 1.00 62.04 278 ASN C C 1
ATOM 7788 O O . ASN C 1 278 ? 12.508 -21.407 53.695 1.00 64.95 278 ASN C O 1
ATOM 7793 N N . GLY C 1 279 ? 12.458 -19.952 55.333 1.00 57.25 279 GLY C N 1
ATOM 7794 C CA . GLY C 1 279 ? 13.602 -20.511 56.000 1.00 70.08 279 GLY C CA 1
ATOM 7795 C C . GLY C 1 279 ? 13.483 -21.991 56.296 1.00 73.17 279 GLY C C 1
ATOM 7796 O O . GLY C 1 279 ? 14.459 -22.635 56.588 1.00 84.12 279 GLY C O 1
ATOM 7797 N N . LYS C 1 280 ? 12.271 -22.500 56.281 1.00 68.27 280 LYS C N 1
ATOM 7798 C CA . LYS C 1 280 ? 11.920 -23.872 56.640 1.00 68.52 280 LYS C CA 1
ATOM 7799 C C . LYS C 1 280 ? 11.706 -24.729 55.413 1.00 71.56 280 LYS C C 1
ATOM 7800 O O . LYS C 1 280 ? 11.366 -25.883 55.543 1.00 78.02 280 LYS C O 1
ATOM 7806 N N . ALA C 1 281 ? 11.841 -24.194 54.210 1.00 72.47 281 ALA C N 1
ATOM 7807 C CA . ALA C 1 281 ? 11.542 -25.019 53.022 1.00 72.59 281 ALA C CA 1
ATOM 7808 C C . ALA C 1 281 ? 12.516 -26.188 52.897 1.00 68.51 281 ALA C C 1
ATOM 7809 O O . ALA C 1 281 ? 13.691 -26.036 53.217 1.00 71.62 281 ALA C O 1
ATOM 7811 N N . PRO C 1 282 ? 12.037 -27.355 52.425 1.00 70.09 282 PRO C N 1
ATOM 7812 C CA . PRO C 1 282 ? 12.918 -28.506 52.293 1.00 69.41 282 PRO C CA 1
ATOM 7813 C C . PRO C 1 282 ? 13.949 -28.320 51.192 1.00 71.68 282 PRO C C 1
ATOM 7814 O O . PRO C 1 282 ? 13.648 -27.691 50.163 1.00 71.25 282 PRO C O 1
ATOM 7818 N N . GLY C 1 283 ? 15.126 -28.899 51.429 1.00 67.52 283 GLY C N 1
ATOM 7819 C CA . GLY C 1 283 ? 16.251 -28.897 50.504 1.00 60.98 283 GLY C CA 1
ATOM 7820 C C . GLY C 1 283 ? 15.935 -29.674 49.255 1.00 60.56 283 GLY C C 1
ATOM 7821 O O . GLY C 1 283 ? 15.302 -30.689 49.357 1.00 67.16 283 GLY C O 1
ATOM 7822 N N . TYR C 1 284 ? 16.330 -29.170 48.078 1.00 61.96 284 TYR C N 1
ATOM 7823 C CA . TYR C 1 284 ? 16.194 -29.885 46.808 1.00 59.73 284 TYR C CA 1
ATOM 7824 C C . TYR C 1 284 ? 17.585 -30.165 46.250 1.00 63.78 284 TYR C C 1
ATOM 7825 O O . TYR C 1 284 ? 18.445 -29.290 46.284 1.00 62.00 284 TYR C O 1
ATOM 7834 N N . PRO C 1 285 ? 17.822 -31.390 45.740 1.00 67.93 285 PRO C N 1
ATOM 7835 C CA . PRO C 1 285 ? 19.193 -31.743 45.313 1.00 66.94 285 PRO C CA 1
ATOM 7836 C C . PRO C 1 285 ? 19.519 -31.156 43.929 1.00 65.51 285 PRO C C 1
ATOM 7837 O O . PRO C 1 285 ? 18.944 -31.552 42.926 1.00 61.09 285 PRO C O 1
ATOM 7841 N N . VAL C 1 286 ? 20.413 -30.177 43.894 1.00 66.20 286 VAL C N 1
ATOM 7842 C CA . VAL C 1 286 ? 20.764 -29.497 42.648 1.00 59.96 286 VAL C CA 1
ATOM 7843 C C . VAL C 1 286 ? 21.946 -30.286 42.108 1.00 53.33 286 VAL C C 1
ATOM 7844 O O . VAL C 1 286 ? 22.981 -30.377 42.789 1.00 57.76 286 VAL C O 1
ATOM 7848 N N . ASN C 1 287 ? 21.810 -30.816 40.895 1.00 47.08 287 ASN C N 1
ATOM 7849 C CA . ASN C 1 287 ? 22.816 -31.675 40.332 1.00 50.79 287 ASN C CA 1
ATOM 7850 C C . ASN C 1 287 ? 23.602 -30.988 39.231 1.00 52.86 287 ASN C C 1
ATOM 7851 O O . ASN C 1 287 ? 23.301 -29.884 38.833 1.00 56.70 287 ASN C O 1
ATOM 7856 N N . GLY C 1 288 ? 24.612 -31.671 38.730 1.00 49.32 288 GLY C N 1
ATOM 7857 C CA . GLY C 1 288 ? 25.506 -31.124 37.722 1.00 51.35 288 GLY C CA 1
ATOM 7858 C C . GLY C 1 288 ? 24.837 -30.750 36.419 1.00 53.39 288 GLY C C 1
ATOM 7859 O O . GLY C 1 288 ? 25.285 -29.817 35.713 1.00 48.34 288 GLY C O 1
ATOM 7860 N N . GLU C 1 289 ? 23.780 -31.494 36.102 1.00 51.60 289 GLU C N 1
ATOM 7861 C CA . GLU C 1 289 ? 22.977 -31.234 34.937 1.00 54.27 289 GLU C CA 1
ATOM 7862 C C . GLU C 1 289 ? 22.234 -29.888 35.097 1.00 51.07 289 GLU C C 1
ATOM 7863 O O . GLU C 1 289 ? 22.045 -29.171 34.120 1.00 43.87 289 GLU C O 1
ATOM 7869 N N . ASP C 1 290 ? 21.812 -29.574 36.319 1.00 47.77 290 ASP C N 1
ATOM 7870 C CA . ASP C 1 290 ? 21.178 -28.295 36.619 1.00 47.97 290 ASP C CA 1
ATOM 7871 C C . ASP C 1 290 ? 22.135 -27.122 36.385 1.00 42.71 290 ASP C C 1
ATOM 7872 O O . ASP C 1 290 ? 21.811 -26.167 35.684 1.00 48.22 290 ASP C O 1
ATOM 7877 N N . ILE C 1 291 ? 23.321 -27.228 36.927 1.00 38.16 291 ILE C N 1
ATOM 7878 C CA . ILE C 1 291 ? 24.329 -26.242 36.720 1.00 42.26 291 ILE C CA 1
ATOM 7879 C C . ILE C 1 291 ? 24.596 -26.062 35.224 1.00 46.32 291 ILE C C 1
ATOM 7880 O O . ILE C 1 291 ? 24.444 -24.965 34.697 1.00 46.42 291 ILE C O 1
ATOM 7885 N N . ASP C 1 292 ? 24.909 -27.147 34.527 1.00 43.55 292 ASP C N 1
ATOM 7886 C CA . ASP C 1 292 ? 25.122 -27.102 33.100 1.00 42.49 292 ASP C CA 1
ATOM 7887 C C . ASP C 1 292 ? 24.019 -26.338 32.323 1.00 42.93 292 ASP C C 1
ATOM 7888 O O . ASP C 1 292 ? 24.314 -25.585 31.410 1.00 46.29 292 ASP C O 1
ATOM 7893 N N . TYR C 1 293 ? 22.771 -26.560 32.703 1.00 38.04 293 TYR C N 1
ATOM 7894 C CA . TYR C 1 293 ? 21.611 -25.971 32.054 1.00 39.27 293 TYR C CA 1
ATOM 7895 C C . TYR C 1 293 ? 21.688 -24.424 32.176 1.00 37.64 293 TYR C C 1
ATOM 7896 O O . TYR C 1 293 ? 21.455 -23.734 31.194 1.00 34.11 293 TYR C O 1
ATOM 7905 N N . ILE C 1 294 ? 22.061 -23.935 33.370 1.00 33.47 294 ILE C N 1
ATOM 7906 C CA . ILE C 1 294 ? 22.188 -22.488 33.692 1.00 34.73 294 ILE C CA 1
ATOM 7907 C C . ILE C 1 294 ? 23.316 -21.879 32.879 1.00 37.84 294 ILE C C 1
ATOM 7908 O O . ILE C 1 294 ? 23.138 -20.884 32.175 1.00 41.80 294 ILE C O 1
ATOM 7913 N N . VAL C 1 295 ? 24.438 -22.560 32.873 1.00 40.14 295 VAL C N 1
ATOM 7914 C CA . VAL C 1 295 ? 25.632 -22.077 32.176 1.00 40.70 295 VAL C CA 1
ATOM 7915 C C . VAL C 1 295 ? 25.430 -21.992 30.672 1.00 38.89 295 VAL C C 1
ATOM 7916 O O . VAL C 1 295 ? 25.621 -20.911 30.096 1.00 39.73 295 VAL C O 1
ATOM 7920 N N . GLU C 1 296 ? 24.989 -23.085 30.050 1.00 36.17 296 GLU C N 1
ATOM 7921 C CA . GLU C 1 296 ? 24.902 -23.122 28.599 1.00 38.91 296 GLU C CA 1
ATOM 7922 C C . GLU C 1 296 ? 23.862 -22.168 28.065 1.00 37.53 296 GLU C C 1
ATOM 7923 O O . GLU C 1 296 ? 23.896 -21.824 26.895 1.00 37.48 296 GLU C O 1
ATOM 7929 N N . ARG C 1 297 ? 22.921 -21.775 28.914 1.00 40.34 297 ARG C N 1
ATOM 7930 C CA . ARG C 1 297 ? 21.910 -20.854 28.527 1.00 39.83 297 ARG C CA 1
ATOM 7931 C C . ARG C 1 297 ? 22.147 -19.385 28.934 1.00 40.19 297 ARG C C 1
ATOM 7932 O O . ARG C 1 297 ? 21.271 -18.578 28.692 1.00 36.69 297 ARG C O 1
ATOM 7940 N N . ASN C 1 298 ? 23.308 -19.055 29.519 1.00 33.82 298 ASN C N 1
ATOM 7941 C CA . ASN C 1 298 ? 23.605 -17.715 30.014 1.00 34.31 298 ASN C CA 1
ATOM 7942 C C . ASN C 1 298 ? 22.493 -17.150 30.902 1.00 38.64 298 ASN C C 1
ATOM 7943 O O . ASN C 1 298 ? 22.149 -15.981 30.777 1.00 34.17 298 ASN C O 1
ATOM 7948 N N . ILE C 1 299 ? 21.934 -17.980 31.799 1.00 40.93 299 ILE C N 1
ATOM 7949 C CA . ILE C 1 299 ? 20.814 -17.573 32.661 1.00 33.12 299 ILE C CA 1
ATOM 7950 C C . ILE C 1 299 ? 21.387 -16.820 33.821 1.00 33.27 299 ILE C C 1
ATOM 7951 O O . ILE C 1 299 ? 22.503 -17.100 34.260 1.00 33.95 299 ILE C O 1
ATOM 7956 N N . THR C 1 300 ? 20.634 -15.858 34.326 1.00 29.96 300 THR C N 1
ATOM 7957 C CA . THR C 1 300 ? 21.074 -15.062 35.445 1.00 28.61 300 THR C CA 1
ATOM 7958 C C . THR C 1 300 ? 20.031 -15.279 36.502 1.00 33.34 300 THR C C 1
ATOM 7959 O O . THR C 1 300 ? 18.853 -15.198 36.211 1.00 32.06 300 THR C O 1
ATOM 7963 N N . ILE C 1 301 ? 20.459 -15.625 37.700 1.00 36.68 301 ILE C N 1
ATOM 7964 C CA . ILE C 1 301 ? 19.541 -15.822 38.819 1.00 39.02 301 ILE C CA 1
ATOM 7965 C C . ILE C 1 301 ? 19.863 -14.734 39.819 1.00 34.74 301 ILE C C 1
ATOM 7966 O O . ILE C 1 301 ? 20.967 -14.705 40.288 1.00 35.69 301 ILE C O 1
ATOM 7971 N N . ALA C 1 302 ? 18.918 -13.848 40.119 1.00 32.35 302 ALA C N 1
ATOM 7972 C CA . ALA C 1 302 ? 19.191 -12.717 40.981 1.00 31.57 302 ALA C CA 1
ATOM 7973 C C . ALA C 1 302 ? 18.271 -12.594 42.180 1.00 33.95 302 ALA C C 1
ATOM 7974 O O . ALA C 1 302 ? 17.049 -12.476 42.047 1.00 35.48 302 ALA C O 1
ATOM 7976 N N . GLY C 1 303 ? 18.877 -12.560 43.356 1.00 34.67 303 GLY C N 1
ATOM 7977 C CA . GLY C 1 303 ? 18.128 -12.312 44.588 1.00 36.02 303 GLY C CA 1
ATOM 7978 C C . GLY C 1 303 ? 17.920 -10.826 44.763 1.00 36.35 303 GLY C C 1
ATOM 7979 O O . GLY C 1 303 ? 18.850 -10.064 44.543 1.00 33.39 303 GLY C O 1
ATOM 7980 N N . SER C 1 304 ? 16.710 -10.427 45.171 1.00 37.12 304 SER C N 1
ATOM 7981 C CA . SER C 1 304 ? 16.325 -9.031 45.356 1.00 31.98 304 SER C CA 1
ATOM 7982 C C . SER C 1 304 ? 15.572 -8.831 46.664 1.00 33.89 304 SER C C 1
ATOM 7983 O O . SER C 1 304 ? 14.668 -9.566 46.980 1.00 40.41 304 SER C O 1
ATOM 7986 N N . VAL C 1 305 ? 15.986 -7.852 47.432 1.00 35.12 305 VAL C N 1
ATOM 7987 C CA . VAL C 1 305 ? 15.391 -7.542 48.688 1.00 33.31 305 VAL C CA 1
ATOM 7988 C C . VAL C 1 305 ? 15.209 -6.018 48.783 1.00 37.06 305 VAL C C 1
ATOM 7989 O O . VAL C 1 305 ? 16.121 -5.253 48.394 1.00 33.09 305 VAL C O 1
ATOM 7993 N N . ASP C 1 306 ? 14.028 -5.604 49.267 1.00 32.78 306 ASP C N 1
ATOM 7994 C CA . ASP C 1 306 ? 13.694 -4.252 49.599 1.00 32.84 306 ASP C CA 1
ATOM 7995 C C . ASP C 1 306 ? 13.726 -3.351 48.363 1.00 33.72 306 ASP C C 1
ATOM 7996 O O . ASP C 1 306 ? 13.625 -3.836 47.230 1.00 34.75 306 ASP C O 1
ATOM 8001 N N . ALA C 1 307 ? 13.876 -2.056 48.589 1.00 35.30 307 ALA C N 1
ATOM 8002 C CA . ALA C 1 307 ? 13.943 -1.108 47.520 1.00 35.88 307 ALA C CA 1
ATOM 8003 C C . ALA C 1 307 ? 14.273 0.280 48.044 1.00 33.75 307 ALA C C 1
ATOM 8004 O O . ALA C 1 307 ? 14.296 0.533 49.231 1.00 36.11 307 ALA C O 1
ATOM 8006 N N . ALA C 1 308 ? 14.563 1.160 47.113 1.00 31.43 308 ALA C N 1
ATOM 8007 C CA . ALA C 1 308 ? 14.887 2.548 47.375 1.00 32.03 308 ALA C CA 1
ATOM 8008 C C . ALA C 1 308 ? 13.653 3.460 47.337 1.00 34.28 308 ALA C C 1
ATOM 8009 O O . ALA C 1 308 ? 12.694 3.145 46.639 1.00 33.77 308 ALA C O 1
ATOM 8011 N N . LYS C 1 309 ? 13.759 4.632 47.987 1.00 37.05 309 LYS C N 1
ATOM 8012 C CA . LYS C 1 309 ? 12.726 5.683 47.936 1.00 37.28 309 LYS C CA 1
ATOM 8013 C C . LYS C 1 309 ? 12.157 5.878 46.548 1.00 40.96 309 LYS C C 1
ATOM 8014 O O . LYS C 1 309 ? 10.945 5.797 46.354 1.00 42.38 309 LYS C O 1
ATOM 8020 N N . ILE C 1 310 ? 13.023 6.049 45.550 1.00 40.52 310 ILE C N 1
ATOM 8021 C CA . ILE C 1 310 ? 12.520 6.224 44.187 1.00 39.58 310 ILE C CA 1
ATOM 8022 C C . ILE C 1 310 ? 11.520 5.116 43.799 1.00 39.46 310 ILE C C 1
ATOM 8023 O O . ILE C 1 310 ? 10.532 5.362 43.105 1.00 37.72 310 ILE C O 1
ATOM 8028 N N . HIS C 1 311 ? 11.773 3.897 44.234 1.00 33.87 311 HIS C N 1
ATOM 8029 C CA . HIS C 1 311 ? 10.844 2.818 43.935 1.00 37.40 311 HIS C CA 1
ATOM 8030 C C . HIS C 1 311 ? 9.459 2.947 44.642 1.00 35.38 311 HIS C C 1
ATOM 8031 O O . HIS C 1 311 ? 8.471 2.359 44.221 1.00 33.65 311 HIS C O 1
ATOM 8038 N N . TYR C 1 312 ? 9.420 3.693 45.706 1.00 34.77 312 TYR C N 1
ATOM 8039 C CA . TYR C 1 312 ? 8.173 3.929 46.383 1.00 42.54 312 TYR C CA 1
ATOM 8040 C C . TYR C 1 312 ? 7.385 4.884 45.519 1.00 40.54 312 TYR C C 1
ATOM 8041 O O . TYR C 1 312 ? 6.186 4.696 45.280 1.00 39.47 312 TYR C O 1
ATOM 8050 N N . VAL C 1 313 ? 8.062 5.941 45.093 1.00 38.66 313 VAL C N 1
ATOM 8051 C CA . VAL C 1 313 ? 7.472 6.867 44.107 1.00 38.60 313 VAL C CA 1
ATOM 8052 C C . VAL C 1 313 ? 6.966 6.123 42.910 1.00 41.17 313 VAL C C 1
ATOM 8053 O O . VAL C 1 313 ? 5.809 6.266 42.609 1.00 47.11 313 VAL C O 1
ATOM 8057 N N . GLN C 1 314 ? 7.782 5.279 42.268 1.00 36.06 314 GLN C N 1
ATOM 8058 C CA . GLN C 1 314 ? 7.291 4.522 41.169 1.00 35.76 314 GLN C CA 1
ATOM 8059 C C . GLN C 1 314 ? 6.073 3.740 41.552 1.00 35.00 314 GLN C C 1
ATOM 8060 O O . GLN C 1 314 ? 5.247 3.521 40.722 1.00 31.44 314 GLN C O 1
ATOM 8066 N N . ALA C 1 315 ? 5.999 3.235 42.779 1.00 41.78 315 ALA C N 1
ATOM 8067 C CA . ALA C 1 315 ? 4.936 2.311 43.150 1.00 39.39 315 ALA C CA 1
ATOM 8068 C C . ALA C 1 315 ? 3.573 3.030 43.271 1.00 39.29 315 ALA C C 1
ATOM 8069 O O . ALA C 1 315 ? 2.560 2.496 42.829 1.00 36.98 315 ALA C O 1
ATOM 8071 N N . LEU C 1 316 ? 3.585 4.200 43.896 1.00 36.90 316 LEU C N 1
ATOM 8072 C CA . LEU C 1 316 ? 2.445 5.076 43.988 1.00 43.69 316 LEU C CA 1
ATOM 8073 C C . LEU C 1 316 ? 1.906 5.382 42.600 1.00 49.43 316 LEU C C 1
ATOM 8074 O O . LEU C 1 316 ? 0.679 5.263 42.365 1.00 48.75 316 LEU C O 1
ATOM 8079 N N . ASP C 1 317 ? 2.812 5.679 41.662 1.00 49.99 317 ASP C N 1
ATOM 8080 C CA . ASP C 1 317 ? 2.367 6.042 40.313 1.00 50.61 317 ASP C CA 1
ATOM 8081 C C . ASP C 1 317 ? 1.688 4.888 39.647 1.00 47.96 317 ASP C C 1
ATOM 8082 O O . ASP C 1 317 ? 0.646 5.042 39.025 1.00 49.22 317 ASP C O 1
ATOM 8087 N N . SER C 1 318 ? 2.240 3.713 39.814 1.00 45.18 318 SER C N 1
ATOM 8088 C CA . SER C 1 318 ? 1.596 2.541 39.248 1.00 52.69 318 SER C CA 1
ATOM 8089 C C . SER C 1 318 ? 0.231 2.198 39.887 1.00 50.21 318 SER C C 1
ATOM 8090 O O . SER C 1 318 ? -0.692 1.757 39.205 1.00 54.09 318 SER C O 1
ATOM 8093 N N . LEU C 1 319 ? 0.139 2.338 41.201 1.00 49.45 319 LEU C N 1
ATOM 8094 C CA . LEU C 1 319 ? -1.118 2.108 41.895 1.00 47.91 319 LEU C CA 1
ATOM 8095 C C . LEU C 1 319 ? -2.188 3.049 41.318 1.00 45.95 319 LEU C C 1
ATOM 8096 O O . LEU C 1 319 ? -3.219 2.559 40.929 1.00 48.96 319 LEU C O 1
ATOM 8101 N N . SER C 1 320 ? -1.893 4.348 41.178 1.00 45.36 320 SER C N 1
ATOM 8102 C CA . SER C 1 320 ? -2.795 5.287 40.481 1.00 47.91 320 SER C CA 1
ATOM 8103 C C . SER C 1 320 ? -3.277 4.803 39.121 1.00 55.14 320 SER C C 1
ATOM 8104 O O . SER C 1 320 ? -4.484 4.796 38.847 1.00 56.88 320 SER C O 1
ATOM 8107 N N . ASN C 1 321 ? -2.343 4.411 38.263 1.00 52.62 321 ASN C N 1
ATOM 8108 C CA . ASN C 1 321 ? -2.699 4.066 36.930 1.00 49.07 321 ASN C CA 1
ATOM 8109 C C . ASN C 1 321 ? -3.574 2.855 36.977 1.00 52.20 321 ASN C C 1
ATOM 8110 O O . ASN C 1 321 ? -4.647 2.828 36.385 1.00 71.47 321 ASN C O 1
ATOM 8115 N N . TRP C 1 322 ? -3.160 1.847 37.717 1.00 55.31 322 TRP C N 1
ATOM 8116 C CA . TRP C 1 322 ? -3.967 0.644 37.785 1.00 60.87 322 TRP C CA 1
ATOM 8117 C C . TRP C 1 322 ? -5.367 0.886 38.400 1.00 62.46 322 TRP C C 1
ATOM 8118 O O . TRP C 1 322 ? -6.322 0.209 38.040 1.00 55.41 322 TRP C O 1
ATOM 8129 N N . TYR C 1 323 ? -5.439 1.803 39.366 1.00 60.93 323 TYR C N 1
ATOM 8130 C CA . TYR C 1 323 ? -6.663 2.138 40.057 1.00 71.53 323 TYR C CA 1
ATOM 8131 C C . TYR C 1 323 ? -7.662 2.826 39.088 1.00 67.53 323 TYR C C 1
ATOM 8132 O O . TYR C 1 323 ? -8.848 2.456 39.030 1.00 64.41 323 TYR C O 1
ATOM 8141 N N . HIS C 1 324 ? -7.155 3.770 38.298 1.00 63.79 324 HIS C N 1
ATOM 8142 C CA . HIS C 1 324 ? -7.960 4.462 37.311 1.00 61.83 324 HIS C CA 1
ATOM 8143 C C . HIS C 1 324 ? -8.218 3.623 36.071 1.00 68.14 324 HIS C C 1
ATOM 8144 O O . HIS C 1 324 ? -8.690 4.158 35.088 1.00 84.26 324 HIS C O 1
ATOM 8151 N N . ARG C 1 325 ? -7.856 2.351 36.071 1.00 63.31 325 ARG C N 1
ATOM 8152 C CA . ARG C 1 325 ? -8.239 1.499 34.965 1.00 64.90 325 ARG C CA 1
ATOM 8153 C C . ARG C 1 325 ? -8.936 0.215 35.349 1.00 61.87 325 ARG C C 1
ATOM 8154 O O . ARG C 1 325 ? -9.716 -0.310 34.598 1.00 59.71 325 ARG C O 1
ATOM 8162 N N . HIS C 1 326 ? -8.613 -0.314 36.504 1.00 60.85 326 HIS C N 1
ATOM 8163 C CA . HIS C 1 326 ? -9.277 -1.497 36.988 1.00 63.19 326 HIS C CA 1
ATOM 8164 C C . HIS C 1 326 ? -9.582 -1.321 38.489 1.00 63.67 326 HIS C C 1
ATOM 8165 O O . HIS C 1 326 ? -9.113 -2.099 39.312 1.00 50.54 326 HIS C O 1
ATOM 8172 N N . PRO C 1 327 ? -10.467 -0.280 38.832 1.00 60.86 327 PRO C N 1
ATOM 8173 C CA . PRO C 1 327 ? -10.579 -0.052 40.285 1.00 63.93 327 PRO C CA 1
ATOM 8174 C C . PRO C 1 327 ? -11.155 -1.194 41.116 1.00 61.64 327 PRO C C 1
ATOM 8175 O O . PRO C 1 327 ? -10.886 -1.308 42.287 1.00 69.38 327 PRO C O 1
ATOM 8179 N N . GLN C 1 328 ? -11.989 -2.007 40.526 1.00 58.96 328 GLN C N 1
ATOM 8180 C CA . GLN C 1 328 ? -12.607 -3.104 41.259 1.00 64.53 328 GLN C CA 1
ATOM 8181 C C . GLN C 1 328 ? -11.488 -4.036 41.698 1.00 64.56 328 GLN C C 1
ATOM 8182 O O . GLN C 1 328 ? -11.279 -4.283 42.894 1.00 65.50 328 GLN C O 1
ATOM 8188 N N . THR C 1 329 ? -10.755 -4.535 40.720 1.00 58.32 329 THR C N 1
ATOM 8189 C CA . THR C 1 329 ? -9.724 -5.508 40.990 1.00 66.84 329 THR C CA 1
ATOM 8190 C C . THR C 1 329 ? -8.675 -5.004 41.994 1.00 61.55 329 THR C C 1
ATOM 8191 O O . THR C 1 329 ? -8.216 -5.801 42.828 1.00 62.82 329 THR C O 1
ATOM 8195 N N . ILE C 1 330 ? -8.347 -3.706 41.947 1.00 56.60 330 ILE C N 1
ATOM 8196 C CA . ILE C 1 330 ? -7.349 -3.102 42.840 1.00 58.59 330 ILE C CA 1
ATOM 8197 C C . ILE C 1 330 ? -7.869 -3.028 44.249 1.00 67.27 330 ILE C C 1
ATOM 8198 O O . ILE C 1 330 ? -7.121 -3.307 45.195 1.00 68.44 330 ILE C O 1
ATOM 8203 N N . LYS C 1 331 ? -9.140 -2.651 44.398 1.00 72.22 331 LYS C N 1
ATOM 8204 C CA . LYS C 1 331 ? -9.795 -2.678 45.716 1.00 67.79 331 LYS C CA 1
ATOM 8205 C C . LYS C 1 331 ? -9.812 -4.092 46.274 1.00 54.49 331 LYS C C 1
ATOM 8206 O O . LYS C 1 331 ? -9.583 -4.308 47.444 1.00 56.28 331 LYS C O 1
ATOM 8212 N N . ASP C 1 332 ? -10.066 -5.065 45.425 1.00 55.68 332 ASP C N 1
ATOM 8213 C CA . ASP C 1 332 ? -10.173 -6.448 45.880 1.00 62.28 332 ASP C CA 1
ATOM 8214 C C . ASP C 1 332 ? -8.855 -7.079 46.318 1.00 71.70 332 ASP C C 1
ATOM 8215 O O . ASP C 1 332 ? -8.843 -8.237 46.767 1.00 78.05 332 ASP C O 1
ATOM 8220 N N . ILE C 1 333 ? -7.746 -6.357 46.172 1.00 72.40 333 ILE C N 1
ATOM 8221 C CA . ILE C 1 333 ? -6.470 -6.840 46.701 1.00 68.39 333 ILE C CA 1
ATOM 8222 C C . ILE C 1 333 ? -6.573 -6.840 48.207 1.00 63.11 333 ILE C C 1
ATOM 8223 O O . ILE C 1 333 ? -6.155 -7.801 48.849 1.00 62.04 333 ILE C O 1
ATOM 8228 N N . ILE C 1 334 ? -7.143 -5.772 48.764 1.00 60.09 334 ILE C N 1
ATOM 8229 C CA . ILE C 1 334 ? -7.315 -5.680 50.209 1.00 59.74 334 ILE C CA 1
ATOM 8230 C C . ILE C 1 334 ? -8.502 -6.550 50.647 1.00 59.33 334 ILE C C 1
ATOM 8231 O O . ILE C 1 334 ? -9.617 -6.238 50.284 1.00 56.66 334 ILE C O 1
ATOM 8236 N N . THR C 1 335 ? -8.249 -7.627 51.380 1.00 59.34 335 THR C N 1
ATOM 8237 C CA . THR C 1 335 ? -9.285 -8.579 51.722 1.00 57.92 335 THR C CA 1
ATOM 8238 C C . THR C 1 335 ? -9.855 -8.579 53.141 1.00 60.10 335 THR C C 1
ATOM 8239 O O . THR C 1 335 ? -10.656 -9.420 53.460 1.00 51.36 335 THR C O 1
ATOM 8243 N N . TYR C 1 336 ? -9.394 -7.706 54.013 1.00 61.65 336 TYR C N 1
ATOM 8244 C CA . TYR C 1 336 ? -10.021 -7.548 55.300 1.00 57.26 336 TYR C CA 1
ATOM 8245 C C . TYR C 1 336 ? -9.476 -6.289 55.835 1.00 56.43 336 TYR C C 1
ATOM 8246 O O . TYR C 1 336 ? -8.362 -5.983 55.547 1.00 69.35 336 TYR C O 1
ATOM 8255 N N . GLU C 1 337 ? -10.226 -5.566 56.638 1.00 49.16 337 GLU C N 1
ATOM 8256 C CA . GLU C 1 337 ? -9.715 -4.373 57.261 1.00 52.99 337 GLU C CA 1
ATOM 8257 C C . GLU C 1 337 ? -9.990 -4.637 58.688 1.00 59.48 337 GLU C C 1
ATOM 8258 O O . GLU C 1 337 ? -11.027 -5.151 59.001 1.00 61.49 337 GLU C O 1
ATOM 8264 N N . ALA C 1 338 ? -9.060 -4.329 59.567 1.00 58.84 338 ALA C N 1
ATOM 8265 C CA . ALA C 1 338 ? -9.110 -4.904 60.873 1.00 53.92 338 ALA C CA 1
ATOM 8266 C C . ALA C 1 338 ? -8.944 -3.859 61.923 1.00 59.10 338 ALA C C 1
ATOM 8267 O O . ALA C 1 338 ? -8.322 -2.807 61.686 1.00 55.53 338 ALA C O 1
ATOM 8269 N N . LYS C 1 339 ? -9.510 -4.165 63.095 1.00 62.77 339 LYS C N 1
ATOM 8270 C CA . LYS C 1 339 ? -9.392 -3.308 64.252 1.00 62.80 339 LYS C CA 1
ATOM 8271 C C . LYS C 1 339 ? -8.032 -3.598 64.841 1.00 56.12 339 LYS C C 1
ATOM 8272 O O . LYS C 1 339 ? -7.600 -4.738 64.786 1.00 51.92 339 LYS C O 1
ATOM 8278 N N . PRO C 1 340 ? -7.367 -2.610 65.443 1.00 52.01 340 PRO C N 1
ATOM 8279 C CA . PRO C 1 340 ? -6.110 -3.017 66.136 1.00 54.02 340 PRO C CA 1
ATOM 8280 C C . PRO C 1 340 ? -6.249 -4.112 67.196 1.00 56.96 340 PRO C C 1
ATOM 8281 O O . PRO C 1 340 ? -5.344 -4.941 67.362 1.00 55.13 340 PRO C O 1
ATOM 8285 N N . GLU C 1 341 ? -7.359 -4.105 67.922 1.00 61.98 341 GLU C N 1
ATOM 8286 C CA . GLU C 1 341 ? -7.601 -5.117 68.962 1.00 61.92 341 GLU C CA 1
ATOM 8287 C C . GLU C 1 341 ? -7.589 -6.501 68.360 1.00 62.80 341 GLU C C 1
ATOM 8288 O O . GLU C 1 341 ? -7.398 -7.474 69.072 1.00 71.27 341 GLU C O 1
ATOM 8294 N N . GLU C 1 342 ? -7.817 -6.612 67.055 1.00 58.19 342 GLU C N 1
ATOM 8295 C CA . GLU C 1 342 ? -7.933 -7.914 66.424 1.00 57.20 342 GLU C CA 1
ATOM 8296 C C . GLU C 1 342 ? -6.579 -8.587 66.186 1.00 60.60 342 GLU C C 1
ATOM 8297 O O . GLU C 1 342 ? -6.253 -9.047 65.093 1.00 64.11 342 GLU C O 1
ATOM 8303 N N . THR C 1 343 ? -5.815 -8.710 67.253 1.00 60.04 343 THR C N 1
ATOM 8304 C CA . THR C 1 343 ? -4.423 -9.141 67.150 1.00 57.67 343 THR C CA 1
ATOM 8305 C C . THR C 1 343 ? -4.267 -10.587 66.704 1.00 61.50 343 THR C C 1
ATOM 8306 O O . THR C 1 343 ? -3.160 -11.029 66.409 1.00 65.81 343 THR C O 1
ATOM 8310 N N . ASN C 1 344 ? -5.363 -11.330 66.655 1.00 60.71 344 ASN C N 1
ATOM 8311 C CA . ASN C 1 344 ? -5.371 -12.691 66.091 1.00 55.58 344 ASN C CA 1
ATOM 8312 C C . ASN C 1 344 ? -5.082 -12.774 64.555 1.00 60.21 344 ASN C C 1
ATOM 8313 O O . ASN C 1 344 ? -4.830 -13.865 63.991 1.00 58.81 344 ASN C O 1
ATOM 8318 N N . ILE C 1 345 ? -5.134 -11.637 63.856 1.00 59.56 345 ILE C N 1
ATOM 8319 C CA . ILE C 1 345 ? -4.718 -11.610 62.422 1.00 59.68 345 ILE C CA 1
ATOM 8320 C C . ILE C 1 345 ? -3.208 -11.915 62.219 1.00 53.37 345 ILE C C 1
ATOM 8321 O O . ILE C 1 345 ? -2.792 -12.442 61.214 1.00 58.42 345 ILE C O 1
ATOM 8326 N N . PHE C 1 346 ? -2.410 -11.618 63.217 1.00 48.10 346 PHE C N 1
ATOM 8327 C CA . PHE C 1 346 ? -1.027 -11.959 63.176 1.00 51.37 346 PHE C CA 1
ATOM 8328 C C . PHE C 1 346 ? -0.828 -13.465 63.363 1.00 53.28 346 PHE C C 1
ATOM 8329 O O . PHE C 1 346 ? 0.232 -13.955 63.032 1.00 60.71 346 PHE C O 1
ATOM 8337 N N . PHE C 1 347 ? -1.824 -14.208 63.857 1.00 54.40 347 PHE C N 1
ATOM 8338 C CA . PHE C 1 347 ? -1.666 -15.661 64.091 1.00 52.40 347 PHE C CA 1
ATOM 8339 C C . PHE C 1 347 ? -2.316 -16.580 63.070 1.00 59.02 347 PHE C C 1
ATOM 8340 O O . PHE C 1 347 ? -1.880 -17.724 62.909 1.00 65.35 347 PHE C O 1
ATOM 8348 N N . GLN C 1 348 ? -3.397 -16.129 62.436 1.00 66.81 348 GLN C N 1
ATOM 8349 C CA . GLN C 1 348 ? -4.058 -16.928 61.384 1.00 71.48 348 GLN C CA 1
ATOM 8350 C C . GLN C 1 348 ? -4.476 -16.086 60.169 1.00 68.21 348 GLN C C 1
ATOM 8351 O O . GLN C 1 348 ? -4.820 -14.913 60.314 1.00 62.02 348 GLN C O 1
ATOM 8357 N N . LYS C 1 349 ? -4.469 -16.727 58.998 1.00 66.68 349 LYS C N 1
ATOM 8358 C CA . LYS C 1 349 ? -4.770 -16.093 57.716 1.00 72.96 349 LYS C CA 1
ATOM 8359 C C . LYS C 1 349 ? -6.252 -16.153 57.434 1.00 75.90 349 LYS C C 1
ATOM 8360 O O . LYS C 1 349 ? -6.770 -17.254 57.283 1.00 88.99 349 LYS C O 1
ATOM 8366 N N . PRO C 1 350 ? -6.946 -14.989 57.360 1.00 73.54 350 PRO C N 1
ATOM 8367 C CA . PRO C 1 350 ? -8.373 -15.093 57.044 1.00 80.21 350 PRO C CA 1
ATOM 8368 C C . PRO C 1 350 ? -8.687 -15.843 55.742 1.00 83.82 350 PRO C C 1
ATOM 8369 O O . PRO C 1 350 ? -7.778 -16.153 54.961 1.00 80.09 350 PRO C O 1
ATOM 8373 N N . LYS C 1 351 ? -9.970 -16.149 55.539 1.00 89.12 351 LYS C N 1
ATOM 8374 C CA . LYS C 1 351 ? -10.380 -16.931 54.382 1.00 87.26 351 LYS C CA 1
ATOM 8375 C C . LYS C 1 351 ? -10.218 -16.086 53.123 1.00 83.81 351 LYS C C 1
ATOM 8376 O O . LYS C 1 351 ? -10.650 -14.912 53.077 1.00 76.48 351 LYS C O 1
ATOM 8382 N N . GLY C 1 352 ? -9.545 -16.695 52.138 1.00 75.01 352 GLY C N 1
ATOM 8383 C CA . GLY C 1 352 ? -9.251 -16.079 50.838 1.00 81.93 352 GLY C CA 1
ATOM 8384 C C . GLY C 1 352 ? -8.341 -14.858 50.851 1.00 78.56 352 GLY C C 1
ATOM 8385 O O . GLY C 1 352 ? -8.290 -14.116 49.870 1.00 81.74 352 GLY C O 1
ATOM 8386 N N . GLU C 1 353 ? -7.601 -14.659 51.945 1.00 73.45 353 GLU C N 1
ATOM 8387 C CA . GLU C 1 353 ? -6.763 -13.475 52.095 1.00 70.01 353 GLU C CA 1
ATOM 8388 C C . GLU C 1 353 ? -5.862 -13.226 50.855 1.00 66.44 353 GLU C C 1
ATOM 8389 O O . GLU C 1 353 ? -5.354 -14.163 50.231 1.00 63.40 353 GLU C O 1
ATOM 8395 N N . ILE C 1 354 ? -5.710 -11.955 50.503 1.00 52.21 354 ILE C N 1
ATOM 8396 C CA . ILE C 1 354 ? -4.661 -11.512 49.608 1.00 54.35 354 ILE C CA 1
ATOM 8397 C C . ILE C 1 354 ? -3.770 -10.570 50.401 1.00 53.50 354 ILE C C 1
ATOM 8398 O O . ILE C 1 354 ? -2.638 -10.907 50.731 1.00 53.56 354 ILE C O 1
ATOM 8403 N N . LYS C 1 355 ? -4.311 -9.412 50.742 1.00 49.25 355 LYS C N 1
ATOM 8404 C CA . LYS C 1 355 ? -3.661 -8.483 51.638 1.00 51.31 355 LYS C CA 1
ATOM 8405 C C . LYS C 1 355 ? -4.632 -8.068 52.744 1.00 54.02 355 LYS C C 1
ATOM 8406 O O . LYS C 1 355 ? -5.656 -7.435 52.481 1.00 54.79 355 LYS C O 1
ATOM 8412 N N . THR C 1 356 ? -4.282 -8.356 53.991 1.00 50.94 356 THR C N 1
ATOM 8413 C CA . THR C 1 356 ? -5.059 -7.864 55.114 1.00 48.47 356 THR C CA 1
ATOM 8414 C C . THR C 1 356 ? -4.441 -6.626 55.660 1.00 44.47 356 THR C C 1
ATOM 8415 O O . THR C 1 356 ? -3.236 -6.565 55.823 1.00 45.94 356 THR C O 1
ATOM 8419 N N . VAL C 1 357 ? -5.263 -5.659 56.016 1.00 49.64 357 VAL C N 1
ATOM 8420 C CA . VAL C 1 357 ? -4.755 -4.424 56.586 1.00 56.60 357 VAL C CA 1
ATOM 8421 C C . VAL C 1 357 ? -5.439 -4.160 57.900 1.00 56.96 357 VAL C C 1
ATOM 8422 O O . VAL C 1 357 ? -6.438 -4.790 58.229 1.00 57.15 357 VAL C O 1
ATOM 8426 N N . ILE C 1 358 ? -4.887 -3.198 58.613 1.00 61.41 358 ILE C N 1
ATOM 8427 C CA . ILE C 1 358 ? -5.408 -2.723 59.861 1.00 57.80 358 ILE C CA 1
ATOM 8428 C C . ILE C 1 358 ? -5.843 -1.291 59.640 1.00 65.36 358 ILE C C 1
ATOM 8429 O O . ILE C 1 358 ? -4.988 -0.421 59.385 1.00 54.64 358 ILE C O 1
ATOM 8434 N N . LYS C 1 359 ? -7.155 -1.036 59.758 1.00 65.86 359 LYS C N 1
ATOM 8435 C CA . LYS C 1 359 ? -7.639 0.344 59.823 1.00 64.86 359 LYS C CA 1
ATOM 8436 C C . LYS C 1 359 ? -7.395 0.872 61.219 1.00 62.70 359 LYS C C 1
ATOM 8437 O O . LYS C 1 359 ? -7.812 0.248 62.188 1.00 62.72 359 LYS C O 1
ATOM 8443 N N . TRP C 1 360 ? -6.701 2.002 61.320 1.00 55.75 360 TRP C N 1
ATOM 8444 C CA . TRP C 1 360 ? -6.419 2.592 62.607 1.00 55.55 360 TRP C CA 1
ATOM 8445 C C . TRP C 1 360 ? -7.574 3.511 62.964 1.00 62.66 360 TRP C C 1
ATOM 8446 O O . TRP C 1 360 ? -8.158 4.114 62.081 1.00 58.45 360 TRP C O 1
ATOM 8457 N N . PRO C 1 361 ? -7.896 3.632 64.256 1.00 74.67 361 PRO C N 1
ATOM 8458 C CA . PRO C 1 361 ? -8.866 4.640 64.683 1.00 77.68 361 PRO C CA 1
ATOM 8459 C C . PRO C 1 361 ? -8.278 6.033 64.663 1.00 72.91 361 PRO C C 1
ATOM 8460 O O . PRO C 1 361 ? -8.937 6.935 64.164 1.00 84.21 361 PRO C O 1
ATOM 8464 N N . SER D 1 2 ? -5.853 -0.254 -8.345 1.00 85.64 2 SER D N 1
ATOM 8465 C CA . SER D 1 2 ? -7.090 0.419 -7.855 1.00 82.76 2 SER D CA 1
ATOM 8466 C C . SER D 1 2 ? -6.868 1.909 -7.766 1.00 88.55 2 SER D C 1
ATOM 8467 O O . SER D 1 2 ? -5.783 2.358 -7.414 1.00 90.91 2 SER D O 1
ATOM 8470 N N . THR D 1 3 ? -7.901 2.677 -8.083 1.00 88.80 3 THR D N 1
ATOM 8471 C CA . THR D 1 3 ? -7.863 4.113 -7.862 1.00 82.44 3 THR D CA 1
ATOM 8472 C C . THR D 1 3 ? -8.284 4.392 -6.427 1.00 83.41 3 THR D C 1
ATOM 8473 O O . THR D 1 3 ? -9.203 3.738 -5.908 1.00 81.13 3 THR D O 1
ATOM 8477 N N . ILE D 1 4 ? -7.622 5.351 -5.778 1.00 74.81 4 ILE D N 1
ATOM 8478 C CA . ILE D 1 4 ? -8.019 5.735 -4.415 1.00 74.10 4 ILE D CA 1
ATOM 8479 C C . ILE D 1 4 ? -7.785 7.216 -4.156 1.00 68.32 4 ILE D C 1
ATOM 8480 O O . ILE D 1 4 ? -7.038 7.882 -4.893 1.00 69.70 4 ILE D O 1
ATOM 8485 N N . ASN D 1 5 ? -8.4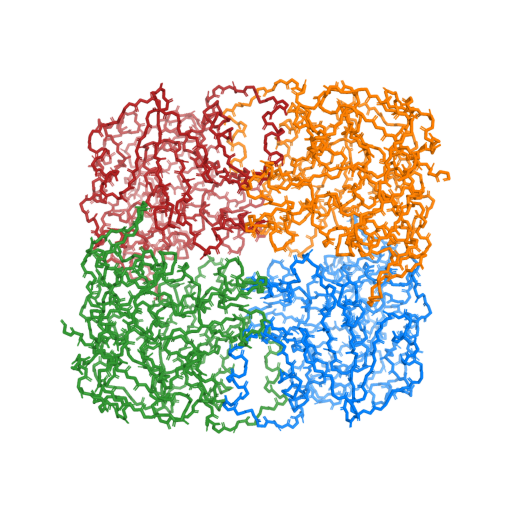06 7.709 -3.087 1.00 61.65 5 ASN D N 1
ATOM 8486 C CA . ASN D 1 5 ? -8.155 9.064 -2.601 1.00 70.13 5 ASN D CA 1
ATOM 8487 C C . ASN D 1 5 ? -6.944 9.102 -1.652 1.00 79.43 5 ASN D C 1
ATOM 8488 O O . ASN D 1 5 ? -6.745 8.196 -0.832 1.00 78.47 5 ASN D O 1
ATOM 8493 N N . ALA D 1 6 ? -6.135 10.148 -1.788 1.00 76.76 6 ALA D N 1
ATOM 8494 C CA . ALA D 1 6 ? -4.896 10.274 -1.056 1.00 74.01 6 ALA D CA 1
ATOM 8495 C C . ALA D 1 6 ? -4.425 11.679 -1.187 1.00 73.76 6 ALA D C 1
ATOM 8496 O O . ALA D 1 6 ? -4.539 12.243 -2.256 1.00 72.46 6 ALA D O 1
ATOM 8498 N N . ILE D 1 7 ? -3.849 12.238 -0.131 1.00 65.90 7 ILE D N 1
ATOM 8499 C CA . ILE D 1 7 ? -3.190 13.523 -0.285 1.00 63.28 7 ILE D CA 1
ATOM 8500 C C . ILE D 1 7 ? -1.710 13.264 -0.472 1.00 69.68 7 ILE D C 1
ATOM 8501 O O . ILE D 1 7 ? -1.093 12.496 0.303 1.00 72.13 7 ILE D O 1
ATOM 8506 N N . VAL D 1 8 ? -1.159 13.901 -1.503 1.00 60.32 8 VAL D N 1
ATOM 8507 C CA . VAL D 1 8 ? 0.185 13.651 -1.948 1.00 59.05 8 VAL D CA 1
ATOM 8508 C C . VAL D 1 8 ? 0.910 14.968 -2.151 1.00 62.91 8 VAL D C 1
ATOM 8509 O O . VAL D 1 8 ? 0.328 16.026 -1.978 1.00 65.70 8 VAL D O 1
ATOM 8513 N N . THR D 1 9 ? 2.187 14.863 -2.530 1.00 66.96 9 THR D N 1
ATOM 8514 C CA . THR D 1 9 ? 3.145 15.971 -2.625 1.00 63.90 9 THR D CA 1
ATOM 8515 C C . THR D 1 9 ? 4.179 15.529 -3.645 1.00 54.46 9 THR D C 1
ATOM 8516 O O . THR D 1 9 ? 4.167 14.371 -4.085 1.00 59.94 9 THR D O 1
ATOM 8520 N N . ASP D 1 10 ? 5.091 16.422 -4.012 1.00 63.64 10 ASP D N 1
ATOM 8521 C CA . ASP D 1 10 ? 6.165 16.066 -4.941 1.00 67.80 10 ASP D CA 1
ATOM 8522 C C . ASP D 1 10 ? 7.526 16.279 -4.278 1.00 72.80 10 ASP D C 1
ATOM 8523 O O . ASP D 1 10 ? 8.180 17.313 -4.456 1.00 72.28 10 ASP D O 1
ATOM 8528 N N . ALA D 1 11 ? 7.960 15.263 -3.542 1.00 70.48 11 ALA D N 1
ATOM 8529 C CA . ALA D 1 11 ? 9.188 15.354 -2.775 1.00 71.85 11 ALA D CA 1
ATOM 8530 C C . ALA D 1 11 ? 10.469 15.369 -3.666 1.00 62.61 11 ALA D C 1
ATOM 8531 O O . ALA D 1 11 ? 10.648 14.492 -4.525 1.00 52.47 11 ALA D O 1
ATOM 8533 N N . PRO D 1 12 ? 11.395 16.315 -3.404 1.00 59.02 12 PRO D N 1
ATOM 8534 C CA . PRO D 1 12 ? 11.327 17.340 -2.336 1.00 61.19 12 PRO D CA 1
ATOM 8535 C C . PRO D 1 12 ? 10.612 18.641 -2.690 1.00 75.67 12 PRO D C 1
ATOM 8536 O O . PRO D 1 12 ? 10.235 19.391 -1.788 1.00 76.86 12 PRO D O 1
ATOM 8540 N N . LYS D 1 13 ? 10.431 18.894 -3.992 1.00 93.75 13 LYS D N 1
ATOM 8541 C CA . LYS D 1 13 ? 9.990 20.208 -4.502 1.00 85.55 13 LYS D CA 1
ATOM 8542 C C . LYS D 1 13 ? 8.843 20.862 -3.694 1.00 86.36 13 LYS D C 1
ATOM 8543 O O . LYS D 1 13 ? 9.053 21.944 -3.126 1.00 73.12 13 LYS D O 1
ATOM 8549 N N . GLY D 1 14 ? 7.658 20.240 -3.621 1.00 81.33 14 GLY D N 1
ATOM 8550 C CA . GLY D 1 14 ? 6.595 20.779 -2.733 1.00 84.07 14 GLY D CA 1
ATOM 8551 C C . GLY D 1 14 ? 5.131 20.563 -3.087 1.00 81.90 14 GLY D C 1
ATOM 8552 O O . GLY D 1 14 ? 4.804 19.594 -3.764 1.00 80.94 14 GLY D O 1
ATOM 8553 N N . GLY D 1 15 ? 4.255 21.442 -2.577 1.00 75.10 15 GLY D N 1
ATOM 8554 C CA . GLY D 1 15 ? 2.820 21.425 -2.887 1.00 80.95 15 GLY D CA 1
ATOM 8555 C C . GLY D 1 15 ? 2.030 20.214 -2.395 1.00 89.35 15 GLY D C 1
ATOM 8556 O O . GLY D 1 15 ? 2.618 19.218 -1.989 1.00 96.43 15 GLY D O 1
ATOM 8557 N N . VAL D 1 16 ? 0.693 20.301 -2.433 1.00 91.61 16 VAL D N 1
ATOM 8558 C CA . VAL D 1 16 ? -0.209 19.177 -2.068 1.00 86.31 16 VAL D CA 1
ATOM 8559 C C . VAL D 1 16 ? -1.570 19.179 -2.785 1.00 80.39 16 VAL D C 1
ATOM 8560 O O . VAL D 1 16 ? -2.195 20.217 -2.902 1.00 81.66 16 VAL D O 1
ATOM 8564 N N . LYS D 1 17 ? -2.031 18.007 -3.215 1.00 81.22 17 LYS D N 1
ATOM 8565 C CA . LYS D 1 17 ? -3.380 17.821 -3.772 1.00 82.48 17 LYS D CA 1
ATOM 8566 C C . LYS D 1 17 ? -4.080 16.767 -2.942 1.00 83.39 17 LYS D C 1
ATOM 8567 O O . LYS D 1 17 ? -3.427 15.789 -2.571 1.00 80.65 17 LYS D O 1
ATOM 8573 N N . TYR D 1 18 ? -5.374 16.946 -2.640 1.00 77.27 18 TYR D N 1
ATOM 8574 C CA . TYR D 1 18 ? -6.220 15.792 -2.249 1.00 80.25 18 TYR D CA 1
ATOM 8575 C C . TYR D 1 18 ? -6.845 15.167 -3.512 1.00 82.91 18 TYR D C 1
ATOM 8576 O O . TYR D 1 18 ? -7.826 15.689 -4.037 1.00 94.53 18 TYR D O 1
ATOM 8585 N N . THR D 1 19 ? -6.289 14.058 -3.991 1.00 73.68 19 THR D N 1
ATOM 8586 C CA . THR D 1 19 ? -6.645 13.524 -5.294 1.00 74.63 19 THR D CA 1
ATOM 8587 C C . THR D 1 19 ? -6.770 12.000 -5.322 1.00 83.76 19 THR D C 1
ATOM 8588 O O . THR D 1 19 ? -6.634 11.325 -4.307 1.00 91.96 19 THR D O 1
ATOM 8592 N N . LYS D 1 20 ? -7.103 11.470 -6.493 1.00 88.48 20 LYS D N 1
ATOM 8593 C CA . LYS D 1 20 ? -7.111 10.030 -6.723 1.00 87.34 20 LYS D CA 1
ATOM 8594 C C . LYS D 1 20 ? -5.696 9.647 -7.165 1.00 77.22 20 LYS D C 1
ATOM 8595 O O . LYS D 1 20 ? -4.947 10.486 -7.663 1.00 76.69 20 LYS D O 1
ATOM 8601 N N . ILE D 1 21 ? -5.333 8.386 -6.972 1.00 78.49 21 ILE D N 1
ATOM 8602 C CA . ILE D 1 21 ? -4.058 7.834 -7.468 1.00 78.65 21 ILE D CA 1
ATOM 8603 C C . ILE D 1 21 ? -4.296 6.341 -7.712 1.00 80.85 21 ILE D C 1
ATOM 8604 O O . ILE D 1 21 ? -5.281 5.778 -7.210 1.00 83.79 21 ILE D O 1
ATOM 8609 N N . ASP D 1 22 ? -3.415 5.695 -8.469 1.00 83.06 22 ASP D N 1
ATOM 8610 C CA . ASP D 1 22 ? -3.496 4.245 -8.611 1.00 89.05 22 ASP D CA 1
ATOM 8611 C C . ASP D 1 22 ? -2.635 3.563 -7.558 1.00 92.74 22 ASP D C 1
ATOM 8612 O O . ASP D 1 22 ? -1.402 3.626 -7.600 1.00 89.50 22 ASP D O 1
ATOM 8617 N N . MET D 1 23 ? -3.317 2.921 -6.618 1.00 92.36 23 MET D N 1
ATOM 8618 C CA . MET D 1 23 ? -2.694 2.101 -5.608 1.00 88.53 23 MET D CA 1
ATOM 8619 C C . MET D 1 23 ? -3.015 0.651 -5.919 1.00 85.15 23 MET D C 1
ATOM 8620 O O . MET D 1 23 ? -4.028 0.111 -5.461 1.00 82.58 23 MET D O 1
ATOM 8625 N N . PRO D 1 24 ? -2.146 -0.002 -6.694 1.00 92.01 24 PRO D N 1
ATOM 8626 C CA . PRO D 1 24 ? -2.369 -1.433 -6.906 1.00 93.87 24 PRO D CA 1
ATOM 8627 C C . PRO D 1 24 ? -2.304 -2.261 -5.612 1.00 88.52 24 PRO D C 1
ATOM 8628 O O . PRO D 1 24 ? -1.962 -1.740 -4.555 1.00 91.62 24 PRO D O 1
ATOM 8632 N N . GLU D 1 25 ? -2.679 -3.530 -5.692 1.00 84.00 25 GLU D N 1
ATOM 8633 C CA . GLU D 1 25 ? -2.402 -4.474 -4.616 1.00 88.38 25 GLU D CA 1
ATOM 8634 C C . GLU D 1 25 ? -0.939 -4.967 -4.757 1.00 97.37 25 GLU D C 1
ATOM 8635 O O . GLU D 1 25 ? -0.619 -5.568 -5.778 1.00 107.79 25 GLU D O 1
ATOM 8641 N N . PRO D 1 26 ? -0.046 -4.705 -3.756 1.00 96.63 26 PRO D N 1
ATOM 8642 C CA . PRO D 1 26 ? 1.366 -5.160 -3.801 1.00 86.68 26 PRO D CA 1
ATOM 8643 C C . PRO D 1 26 ? 1.559 -6.687 -3.826 1.00 84.13 26 PRO D C 1
ATOM 8644 O O . PRO D 1 26 ? 0.757 -7.418 -3.243 1.00 78.34 26 PRO D O 1
ATOM 8648 N N . GLU D 1 27 ? 2.645 -7.150 -4.457 1.00 87.47 27 GLU D N 1
ATOM 8649 C CA . GLU D 1 27 ? 2.859 -8.589 -4.696 1.00 90.89 27 GLU D CA 1
ATOM 8650 C C . GLU D 1 27 ? 2.732 -9.461 -3.432 1.00 90.82 27 GLU D C 1
ATOM 8651 O O . GLU D 1 27 ? 2.082 -10.500 -3.446 1.00 83.31 27 GLU D O 1
ATOM 8657 N N . LYS D 1 28 ? 3.342 -9.023 -2.342 1.00 87.46 28 LYS D N 1
ATOM 8658 C CA . LYS D 1 28 ? 3.257 -9.737 -1.091 1.00 80.62 28 LYS D CA 1
ATOM 8659 C C . LYS D 1 28 ? 3.000 -8.714 0.035 1.00 79.04 28 LYS D C 1
ATOM 8660 O O . LYS D 1 28 ? 3.613 -7.657 0.047 1.00 78.81 28 LYS D O 1
ATOM 8666 N N . TYR D 1 29 ? 2.066 -9.019 0.942 1.00 73.39 29 TYR D N 1
ATOM 8667 C CA . TYR D 1 29 ? 1.807 -8.209 2.144 1.00 77.45 29 TYR D CA 1
ATOM 8668 C C . TYR D 1 29 ? 0.995 -9.022 3.115 1.00 72.83 29 TYR D C 1
ATOM 8669 O O . TYR D 1 29 ? 0.470 -10.052 2.768 1.00 77.49 29 TYR D O 1
ATOM 8678 N N . GLU D 1 30 ? 0.889 -8.562 4.346 1.00 71.07 30 GLU D N 1
ATOM 8679 C CA . GLU D 1 30 ? 0.138 -9.315 5.337 1.00 77.21 30 GLU D CA 1
ATOM 8680 C C . GLU D 1 30 ? -1.176 -8.648 5.716 1.00 70.36 30 GLU D C 1
ATOM 8681 O O . GLU D 1 30 ? -2.102 -9.330 6.157 1.00 77.32 30 GLU D O 1
ATOM 8687 N N . ALA D 1 31 ? -1.239 -7.324 5.607 1.00 63.84 31 ALA D N 1
ATOM 8688 C CA . ALA D 1 31 ? -2.398 -6.575 6.073 1.00 60.06 31 ALA D CA 1
ATOM 8689 C C . ALA D 1 31 ? -2.798 -5.415 5.165 1.00 67.34 31 ALA D C 1
ATOM 8690 O O . ALA D 1 31 ? -1.946 -4.774 4.520 1.00 66.57 31 ALA D O 1
ATOM 8692 N N . LYS D 1 32 ? -4.128 -5.200 5.133 1.00 75.41 32 LYS D N 1
ATOM 8693 C CA . LYS D 1 32 ? -4.820 -4.156 4.371 1.00 65.82 32 LYS D CA 1
ATOM 8694 C C . LYS D 1 32 ? -5.447 -3.239 5.404 1.00 60.03 32 LYS D C 1
ATOM 8695 O O . LYS D 1 32 ? -6.118 -3.709 6.340 1.00 58.90 32 LYS D O 1
ATOM 8701 N N . LEU D 1 33 ? -5.243 -1.935 5.259 1.00 55.59 33 LEU D N 1
ATOM 8702 C CA . LEU D 1 33 ? -5.684 -1.012 6.301 1.00 57.09 33 LEU D CA 1
ATOM 8703 C C . LEU D 1 33 ? -6.240 0.270 5.745 1.00 53.16 33 LEU D C 1
ATOM 8704 O O . LEU D 1 33 ? -5.836 0.726 4.677 1.00 55.69 33 LEU D O 1
ATOM 8709 N N . LYS D 1 34 ? -7.075 0.917 6.537 1.00 50.57 34 LYS D N 1
ATOM 8710 C CA . LYS D 1 34 ? -7.407 2.297 6.246 1.00 57.99 34 LYS D CA 1
ATOM 8711 C C . LYS D 1 34 ? -7.007 3.147 7.409 1.00 51.70 34 LYS D C 1
ATOM 8712 O O . LYS D 1 34 ? -6.980 2.634 8.543 1.00 58.51 34 LYS D O 1
ATOM 8718 N N . PRO D 1 35 ? -6.796 4.448 7.146 1.00 47.61 35 PRO D N 1
ATOM 8719 C CA . PRO D 1 35 ? -6.650 5.418 8.182 1.00 51.72 35 PRO D CA 1
ATOM 8720 C C . PRO D 1 35 ? -7.957 5.751 8.864 1.00 63.35 35 PRO D C 1
ATOM 8721 O O . PRO D 1 35 ? -9.041 5.621 8.259 1.00 65.73 35 PRO D O 1
ATOM 8725 N N . VAL D 1 36 ? -7.831 6.178 10.117 1.00 56.50 36 VAL D N 1
ATOM 8726 C CA . VAL D 1 36 ? -8.937 6.682 10.901 1.00 60.86 36 VAL D CA 1
ATOM 8727 C C . VAL D 1 36 ? -8.641 8.140 11.239 1.00 62.19 36 VAL D C 1
ATOM 8728 O O . VAL D 1 36 ? -9.512 8.994 11.158 1.00 62.09 36 VAL D O 1
ATOM 8732 N N . TYR D 1 37 ? -7.411 8.409 11.662 1.00 61.94 37 TYR D N 1
ATOM 8733 C CA . TYR D 1 37 ? -6.963 9.764 11.915 1.00 61.03 37 TYR D CA 1
ATOM 8734 C C . TYR D 1 37 ? -5.491 9.907 11.500 1.00 56.30 37 TYR D C 1
ATOM 8735 O O . TYR D 1 37 ? -4.740 8.928 11.498 1.00 63.03 37 TYR D O 1
ATOM 8744 N N . ILE D 1 38 ? -5.076 11.108 11.132 1.00 54.52 38 ILE D N 1
ATOM 8745 C CA . ILE D 1 38 ? -3.668 11.364 10.837 1.00 49.26 38 ILE D CA 1
ATOM 8746 C C . ILE D 1 38 ? -3.321 12.722 11.353 1.00 53.88 38 ILE D C 1
ATOM 8747 O O . ILE D 1 38 ? -3.941 13.704 10.932 1.00 50.19 38 ILE D O 1
ATOM 8752 N N . GLY D 1 39 ? -2.310 12.766 12.248 1.00 49.82 39 GLY D N 1
ATOM 8753 C CA . GLY D 1 39 ? -1.772 14.027 12.789 1.00 51.11 39 GLY D CA 1
ATOM 8754 C C . GLY D 1 39 ? -0.843 14.707 11.802 1.00 44.36 39 GLY D C 1
ATOM 8755 O O . GLY D 1 39 ? -0.357 14.062 10.893 1.00 59.54 39 GLY D O 1
ATOM 8756 N N . ILE D 1 40 ? -0.572 15.993 11.997 1.00 49.27 40 ILE D N 1
ATOM 8757 C CA . ILE D 1 40 ? 0.390 16.725 11.162 1.00 57.69 40 ILE D CA 1
ATOM 8758 C C . ILE D 1 40 ? 1.306 17.541 12.035 1.00 56.05 40 ILE D C 1
ATOM 8759 O O . ILE D 1 40 ? 0.885 17.977 13.111 1.00 49.49 40 ILE D O 1
ATOM 8764 N N . CYS D 1 41 ? 2.539 17.762 11.556 1.00 54.54 41 CYS D N 1
ATOM 8765 C CA . CYS D 1 41 ? 3.566 18.480 12.324 1.00 58.41 41 CYS D CA 1
ATOM 8766 C C . CYS D 1 41 ? 4.390 19.324 11.350 1.00 58.99 41 CYS D C 1
ATOM 8767 O O . CYS D 1 41 ? 4.176 19.272 10.145 1.00 62.25 41 CYS D O 1
ATOM 8770 N N . GLY D 1 42 ? 5.351 20.073 11.872 1.00 54.34 42 GLY D N 1
ATOM 8771 C CA . GLY D 1 42 ? 6.182 20.932 11.034 1.00 55.06 42 GLY D CA 1
ATOM 8772 C C . GLY D 1 42 ? 6.772 20.224 9.842 1.00 57.15 42 GLY D C 1
ATOM 8773 O O . GLY D 1 42 ? 6.925 20.805 8.782 1.00 60.51 42 GLY D O 1
ATOM 8774 N N . THR D 1 43 ? 7.127 18.965 10.011 1.00 58.48 43 THR D N 1
ATOM 8775 C CA . THR D 1 43 ? 7.825 18.275 8.953 1.00 59.99 43 THR D CA 1
ATOM 8776 C C . THR D 1 43 ? 6.918 18.128 7.750 1.00 63.92 43 THR D C 1
ATOM 8777 O O . THR D 1 43 ? 7.378 18.339 6.626 1.00 57.78 43 THR D O 1
ATOM 8781 N N . ASP D 1 44 ? 5.641 17.783 7.975 1.00 64.09 44 ASP D N 1
ATOM 8782 C CA . ASP D 1 44 ? 4.699 17.731 6.867 1.00 67.49 44 ASP D CA 1
ATOM 8783 C C . ASP D 1 44 ? 4.623 19.127 6.225 1.00 70.80 44 ASP D C 1
ATOM 8784 O O . ASP D 1 44 ? 4.804 19.281 5.006 1.00 71.30 44 ASP D O 1
ATOM 8789 N N . ARG D 1 45 ? 4.388 20.141 7.049 1.00 61.30 45 ARG D N 1
ATOM 8790 C CA . ARG D 1 45 ? 4.345 21.513 6.546 1.00 68.89 45 ARG D CA 1
ATOM 8791 C C . ARG D 1 45 ? 5.654 21.952 5.865 1.00 63.09 45 ARG D C 1
ATOM 8792 O O . ARG D 1 45 ? 5.640 22.791 4.986 1.00 76.08 45 ARG D O 1
ATOM 8800 N N . GLY D 1 46 ? 6.777 21.377 6.262 1.00 63.11 46 GLY D N 1
ATOM 8801 C CA . GLY D 1 46 ? 8.052 21.699 5.638 1.00 60.73 46 GLY D CA 1
ATOM 8802 C C . GLY D 1 46 ? 8.183 21.022 4.288 1.00 62.12 46 GLY D C 1
ATOM 8803 O O . GLY D 1 46 ? 8.802 21.578 3.413 1.00 59.75 46 GLY D O 1
ATOM 8804 N N . GLU D 1 47 ? 7.616 19.813 4.144 1.00 69.33 47 GLU D N 1
ATOM 8805 C CA . GLU D 1 47 ? 7.606 19.049 2.866 1.00 79.37 47 GLU D CA 1
ATOM 8806 C C . GLU D 1 47 ? 6.751 19.752 1.807 1.00 87.00 47 GLU D C 1
ATOM 8807 O O . GLU D 1 47 ? 7.099 19.750 0.619 1.00 84.28 47 GLU D O 1
ATOM 8813 N N . VAL D 1 48 ? 5.629 20.329 2.255 1.00 84.61 48 VAL D N 1
ATOM 8814 C CA . VAL D 1 48 ? 4.685 21.022 1.374 1.00 88.36 48 VAL D CA 1
ATOM 8815 C C . VAL D 1 48 ? 5.299 22.309 0.851 1.00 81.26 48 VAL D C 1
ATOM 8816 O O . VAL D 1 48 ? 5.245 22.592 -0.350 1.00 87.61 48 VAL D O 1
ATOM 8820 N N . ALA D 1 49 ? 5.910 23.053 1.767 1.00 80.41 49 ALA D N 1
ATOM 8821 C CA . ALA D 1 49 ? 6.644 24.279 1.454 1.00 78.15 49 ALA D CA 1
ATOM 8822 C C . ALA D 1 49 ? 7.894 24.057 0.585 1.00 68.32 49 ALA D C 1
ATOM 8823 O O . ALA D 1 49 ? 8.574 25.028 0.257 1.00 66.22 49 ALA D O 1
ATOM 8825 N N . GLY D 1 50 ? 8.203 22.804 0.229 1.00 71.03 50 GLY D N 1
ATOM 8826 C CA . GLY D 1 50 ? 9.462 22.470 -0.460 1.00 69.54 50 GLY D CA 1
ATOM 8827 C C . GLY D 1 50 ? 10.726 22.843 0.311 1.00 74.32 50 GLY D C 1
ATOM 8828 O O . GLY D 1 50 ? 11.764 23.131 -0.304 1.00 77.03 50 GLY D O 1
ATOM 8829 N N . ALA D 1 51 ? 10.647 22.806 1.654 1.00 68.17 51 ALA D N 1
ATOM 8830 C CA . ALA D 1 51 ? 11.715 23.276 2.546 1.00 64.73 51 ALA D CA 1
ATOM 8831 C C . ALA D 1 51 ? 12.598 22.145 3.104 1.00 64.37 51 ALA D C 1
ATOM 8832 O O . ALA D 1 51 ? 13.320 22.343 4.086 1.00 71.35 51 ALA D O 1
ATOM 8834 N N . LEU D 1 52 ? 12.559 20.976 2.483 1.00 59.19 52 LEU D N 1
ATOM 8835 C CA . LEU D 1 52 ? 13.364 19.862 2.946 1.00 67.87 52 LEU D CA 1
ATOM 8836 C C . LEU D 1 52 ? 14.053 19.220 1.758 1.00 74.66 52 LEU D C 1
ATOM 8837 O O . LEU D 1 52 ? 13.418 18.557 0.942 1.00 74.65 52 LEU D O 1
ATOM 8842 N N . SER D 1 53 ? 15.365 19.426 1.669 1.00 79.32 53 SER D N 1
ATOM 8843 C CA . SER D 1 53 ? 16.181 18.868 0.586 1.00 74.47 53 SER D CA 1
ATOM 8844 C C . SER D 1 53 ? 16.261 17.349 0.628 1.00 72.92 53 SER D C 1
ATOM 8845 O O . SER D 1 53 ? 16.398 16.722 -0.400 1.00 74.90 53 SER D O 1
ATOM 8848 N N . PHE D 1 54 ? 16.167 16.768 1.821 1.00 75.97 54 PHE D N 1
ATOM 8849 C CA . PHE D 1 54 ? 16.368 15.338 1.997 1.00 71.60 54 PHE D CA 1
ATOM 8850 C C . PHE D 1 54 ? 15.187 14.427 1.621 1.00 68.18 54 PHE D C 1
ATOM 8851 O O . PHE D 1 54 ? 15.360 13.213 1.474 1.00 65.91 54 PHE D O 1
ATOM 8859 N N . THR D 1 55 ? 13.994 14.973 1.463 1.00 59.34 55 THR D N 1
ATOM 8860 C CA . THR D 1 55 ? 12.857 14.105 1.166 1.00 61.82 55 THR D CA 1
ATOM 8861 C C . THR D 1 55 ? 12.915 13.668 -0.295 1.00 71.96 55 THR D C 1
ATOM 8862 O O . THR D 1 55 ? 13.649 14.258 -1.101 1.00 70.04 55 THR D O 1
ATOM 8866 N N . TYR D 1 56 ? 12.170 12.618 -0.634 1.00 66.71 56 TYR D N 1
ATOM 8867 C CA . TYR D 1 56 ? 12.103 12.171 -2.017 1.00 65.70 56 TYR D CA 1
ATOM 8868 C C . TYR D 1 56 ? 11.002 11.145 -2.230 1.00 71.06 56 TYR D C 1
ATOM 8869 O O . TYR D 1 56 ? 10.608 10.449 -1.299 1.00 82.77 56 TYR D O 1
ATOM 8878 N N . ASN D 1 57 ? 10.509 11.048 -3.458 1.00 64.20 57 ASN D N 1
ATOM 8879 C CA . ASN D 1 57 ? 9.416 10.133 -3.771 1.00 63.68 57 ASN D CA 1
ATOM 8880 C C . ASN D 1 57 ? 10.000 8.747 -3.929 1.00 54.86 57 ASN D C 1
ATOM 8881 O O . ASN D 1 57 ? 11.179 8.599 -4.209 1.00 62.11 57 ASN D O 1
ATOM 8886 N N . PRO D 1 58 ? 9.175 7.720 -3.775 1.00 52.31 58 PRO D N 1
ATOM 8887 C CA . PRO D 1 58 ? 9.648 6.339 -3.966 1.00 57.03 58 PRO D CA 1
ATOM 8888 C C . PRO D 1 58 ? 10.273 6.074 -5.331 1.00 65.20 58 PRO D C 1
ATOM 8889 O O . PRO D 1 58 ? 10.118 6.872 -6.251 1.00 69.90 58 PRO D O 1
ATOM 8893 N N . GLU D 1 59 ? 10.950 4.945 -5.470 1.00 68.44 59 GLU D N 1
ATOM 8894 C CA . GLU D 1 59 ? 11.734 4.726 -6.666 1.00 73.17 59 GLU D CA 1
ATOM 8895 C C . GLU D 1 59 ? 10.790 4.647 -7.868 1.00 79.23 59 GLU D C 1
ATOM 8896 O O . GLU D 1 59 ? 9.765 3.939 -7.842 1.00 67.28 59 GLU D O 1
ATOM 8902 N N . GLY D 1 60 ? 11.120 5.435 -8.892 1.00 79.56 60 GLY D N 1
ATOM 8903 C CA . GLY D 1 60 ? 10.334 5.503 -10.121 1.00 76.65 60 GLY D CA 1
ATOM 8904 C C . GLY D 1 60 ? 9.176 6.480 -10.082 1.00 74.72 60 GLY D C 1
ATOM 8905 O O . GLY D 1 60 ? 8.950 7.200 -11.041 1.00 74.92 60 GLY D O 1
ATOM 8906 N N . GLU D 1 61 ? 8.472 6.536 -8.952 1.00 75.54 61 GLU D N 1
ATOM 8907 C CA . GLU D 1 61 ? 7.233 7.298 -8.825 1.00 67.17 61 GLU D CA 1
ATOM 8908 C C . GLU D 1 61 ? 7.468 8.783 -8.786 1.00 76.17 61 GLU D C 1
ATOM 8909 O O . GLU D 1 61 ? 8.596 9.226 -8.573 1.00 76.68 61 GLU D O 1
ATOM 8915 N N . ASN D 1 62 ? 6.397 9.538 -9.059 1.00 86.92 62 ASN D N 1
ATOM 8916 C CA . ASN D 1 62 ? 6.434 11.010 -9.169 1.00 91.40 62 ASN D CA 1
ATOM 8917 C C . ASN D 1 62 ? 5.617 11.665 -8.054 1.00 85.13 62 ASN D C 1
ATOM 8918 O O . ASN D 1 62 ? 5.397 12.870 -8.064 1.00 86.85 62 ASN D O 1
ATOM 8923 N N . PHE D 1 63 ? 5.161 10.886 -7.084 1.00 84.31 63 PHE D N 1
ATOM 8924 C CA . PHE D 1 63 ? 4.390 11.460 -5.983 1.00 82.89 63 PHE D CA 1
ATOM 8925 C C . PHE D 1 63 ? 4.683 10.746 -4.667 1.00 76.46 63 PHE D C 1
ATOM 8926 O O . PHE D 1 63 ? 5.036 9.552 -4.665 1.00 62.75 63 PHE D O 1
ATOM 8934 N N . LEU D 1 64 ? 4.520 11.508 -3.573 1.00 67.63 64 LEU D N 1
ATOM 8935 C CA . LEU D 1 64 ? 4.653 11.000 -2.205 1.00 65.67 64 LEU D CA 1
ATOM 8936 C C . LEU D 1 64 ? 3.371 11.203 -1.383 1.00 59.98 64 LEU D C 1
ATOM 8937 O O . LEU D 1 64 ? 2.957 12.316 -1.074 1.00 55.22 64 LEU D O 1
ATOM 8942 N N . VAL D 1 65 ? 2.731 10.114 -1.021 1.00 63.70 65 VAL D N 1
ATOM 8943 C CA . VAL D 1 65 ? 1.676 10.212 -0.019 1.00 66.04 65 VAL D CA 1
ATOM 8944 C C . VAL D 1 65 ? 2.268 10.728 1.310 1.00 64.27 65 VAL D C 1
ATOM 8945 O O . VAL D 1 65 ? 3.276 10.225 1.832 1.00 65.96 65 VAL D O 1
ATOM 8949 N N . LEU D 1 66 ? 1.634 11.763 1.825 1.00 62.11 66 LEU D N 1
ATOM 8950 C CA . LEU D 1 66 ? 1.986 12.334 3.088 1.00 63.06 66 LEU D CA 1
ATOM 8951 C C . LEU D 1 66 ? 1.377 11.541 4.215 1.00 65.69 66 LEU D C 1
ATOM 8952 O O . LEU D 1 66 ? 0.593 10.608 3.984 1.00 59.28 66 LEU D O 1
ATOM 8957 N N . GLY D 1 67 ? 1.766 11.916 5.437 1.00 70.30 67 GLY D N 1
ATOM 8958 C CA . GLY D 1 67 ? 1.141 11.403 6.670 1.00 69.51 67 GLY D CA 1
ATOM 8959 C C . GLY D 1 67 ? 1.972 10.304 7.320 1.00 67.14 67 GLY D C 1
ATOM 8960 O O . GLY D 1 67 ? 1.971 9.159 6.837 1.00 60.96 67 GLY D O 1
ATOM 8961 N N . HIS D 1 68 ? 2.665 10.666 8.413 1.00 58.78 68 HIS D N 1
ATOM 8962 C CA . HIS D 1 68 ? 3.415 9.719 9.247 1.00 56.25 68 HIS D CA 1
ATOM 8963 C C . HIS D 1 68 ? 2.847 9.564 10.688 1.00 53.49 68 HIS D C 1
ATOM 8964 O O . HIS D 1 68 ? 3.084 8.546 11.372 1.00 47.08 68 HIS D O 1
ATOM 8971 N N . GLU D 1 69 ? 2.104 10.561 11.146 1.00 46.20 69 GLU D N 1
ATOM 8972 C CA . GLU D 1 69 ? 1.430 10.461 12.446 1.00 51.73 69 GLU D CA 1
ATOM 8973 C C . GLU D 1 69 ? 0.053 9.817 12.373 1.00 49.75 69 GLU D C 1
ATOM 8974 O O . GLU D 1 69 ? -0.920 10.528 12.451 1.00 60.35 69 GLU D O 1
ATOM 8980 N N . ALA D 1 70 ? -0.045 8.497 12.308 1.00 43.46 70 ALA D N 1
ATOM 8981 C CA . ALA D 1 70 ? -1.283 7.845 11.894 1.00 45.18 70 ALA D CA 1
ATOM 8982 C C . ALA D 1 70 ? -1.926 7.026 12.975 1.00 50.21 70 ALA D C 1
ATOM 8983 O O . ALA D 1 70 ? -1.233 6.405 13.823 1.00 54.19 70 ALA D O 1
ATOM 8985 N N . LEU D 1 71 ? -3.255 6.955 12.890 1.00 45.42 71 LEU D N 1
ATOM 8986 C CA . LEU D 1 71 ? -4.026 5.921 13.573 1.00 49.63 71 LEU D CA 1
ATOM 8987 C C . LEU D 1 71 ? -4.832 5.199 12.486 1.00 57.48 71 LEU D C 1
ATOM 8988 O O . LEU D 1 71 ? -5.389 5.862 11.603 1.00 57.62 71 LEU D O 1
ATOM 8993 N N . LEU D 1 72 ? -4.839 3.865 12.493 1.00 50.17 72 LEU D N 1
ATOM 8994 C CA . LEU D 1 72 ? -5.366 3.120 11.355 1.00 53.93 72 LEU D CA 1
ATOM 8995 C C . LEU D 1 72 ? -6.223 2.011 11.855 1.00 60.34 72 LEU D C 1
ATOM 8996 O O . LEU D 1 72 ? -6.127 1.626 13.020 1.00 66.96 72 LEU D O 1
ATOM 9001 N N . GLN D 1 73 ? -7.060 1.489 10.965 1.00 59.32 73 GLN D N 1
ATOM 9002 C CA . GLN D 1 73 ? -7.887 0.337 11.290 1.00 58.04 73 GLN D CA 1
ATOM 9003 C C . GLN D 1 73 ? -7.613 -0.779 10.304 1.00 51.56 73 GLN D C 1
ATOM 9004 O O . GLN D 1 73 ? -7.409 -0.536 9.095 1.00 53.34 73 GLN D O 1
ATOM 9010 N N . VAL D 1 74 ? -7.583 -1.996 10.831 1.00 52.67 74 VAL D N 1
ATOM 9011 C CA . VAL D 1 74 ? -7.311 -3.186 10.019 1.00 69.28 74 VAL D CA 1
ATOM 9012 C C . VAL D 1 74 ? -8.562 -3.674 9.247 1.00 74.65 74 VAL D C 1
ATOM 9013 O O . VAL D 1 74 ? -9.469 -4.293 9.824 1.00 74.85 74 VAL D O 1
ATOM 9017 N N . LEU D 1 75 ? -8.593 -3.409 7.942 1.00 77.07 75 LEU D N 1
ATOM 9018 C CA . LEU D 1 75 ? -9.675 -3.927 7.082 1.00 74.65 75 LEU D CA 1
ATOM 9019 C C . LEU D 1 75 ? -9.524 -5.450 6.992 1.00 76.22 75 LEU D C 1
ATOM 9020 O O . LEU D 1 75 ? -10.385 -6.199 7.477 1.00 78.28 75 LEU D O 1
ATOM 9025 N N . ASP D 1 76 ? -8.394 -5.904 6.446 1.00 74.39 76 ASP D N 1
ATOM 9026 C CA . ASP D 1 76 ? -8.081 -7.337 6.421 1.00 75.48 76 ASP D CA 1
ATOM 9027 C C . ASP D 1 76 ? -6.630 -7.650 6.801 1.00 74.72 76 ASP D C 1
ATOM 9028 O O . ASP D 1 76 ? -5.754 -6.801 6.650 1.00 72.15 76 ASP D O 1
ATOM 9033 N N . VAL D 1 77 ? -6.394 -8.881 7.274 1.00 77.03 77 VAL D N 1
ATOM 9034 C CA . VAL D 1 77 ? -5.065 -9.355 7.699 1.00 76.57 77 VAL D CA 1
ATOM 9035 C C . VAL D 1 77 ? -5.027 -10.879 7.859 1.00 77.98 77 VAL D C 1
ATOM 9036 O O . VAL D 1 77 ? -5.890 -11.452 8.505 1.00 84.28 77 VAL D O 1
ATOM 9040 N N . SER D 1 78 ? -4.020 -11.543 7.305 1.00 78.00 78 SER D N 1
ATOM 9041 C CA . SER D 1 78 ? -3.913 -12.990 7.491 1.00 77.17 78 SER D CA 1
ATOM 9042 C C . SER D 1 78 ? -3.844 -13.354 8.972 1.00 80.44 78 SER D C 1
ATOM 9043 O O . SER D 1 78 ? -3.445 -12.556 9.816 1.00 86.30 78 SER D O 1
ATOM 9046 N N . ASP D 1 79 ? -4.216 -14.589 9.271 1.00 86.42 79 ASP D N 1
ATOM 9047 C CA . ASP D 1 79 ? -4.378 -15.032 10.643 1.00 80.91 79 ASP D CA 1
ATOM 9048 C C . ASP D 1 79 ? -3.076 -14.907 11.371 1.00 75.76 79 ASP D C 1
ATOM 9049 O O . ASP D 1 79 ? -2.047 -15.316 10.866 1.00 80.53 79 ASP D O 1
ATOM 9054 N N . ASN D 1 80 ? -3.122 -14.334 12.559 1.00 73.13 80 ASN D N 1
ATOM 9055 C CA . ASN D 1 80 ? -1.957 -14.299 13.430 1.00 74.33 80 ASN D CA 1
ATOM 9056 C C . ASN D 1 80 ? -2.441 -14.187 14.846 1.00 67.95 80 ASN D C 1
ATOM 9057 O O . ASN D 1 80 ? -3.633 -14.013 15.073 1.00 69.64 80 ASN D O 1
ATOM 9062 N N . ASN D 1 81 ? -1.518 -14.262 15.791 1.00 62.95 81 ASN D N 1
ATOM 9063 C CA . ASN D 1 81 ? -1.867 -14.162 17.194 1.00 64.24 81 ASN D CA 1
ATOM 9064 C C . ASN D 1 81 ? -2.077 -12.732 17.723 1.00 60.97 81 ASN D C 1
ATOM 9065 O O . ASN D 1 81 ? -2.534 -12.573 18.839 1.00 64.28 81 ASN D O 1
ATOM 9070 N N . TYR D 1 82 ? -1.818 -11.696 16.929 1.00 62.31 82 TYR D N 1
ATOM 9071 C CA . TYR D 1 82 ? -1.740 -10.330 17.479 1.00 63.96 82 TYR D CA 1
ATOM 9072 C C . TYR D 1 82 ? -2.845 -9.381 17.020 1.00 61.01 82 TYR D C 1
ATOM 9073 O O . TYR D 1 82 ? -3.417 -8.628 17.815 1.00 59.09 82 TYR D O 1
ATOM 9082 N N . ILE D 1 83 ? -3.138 -9.367 15.735 1.00 56.65 83 ILE D N 1
ATOM 9083 C CA . ILE D 1 83 ? -4.183 -8.466 15.266 1.00 62.15 83 ILE D CA 1
ATOM 9084 C C . ILE D 1 83 ? -5.293 -9.163 14.469 1.00 63.01 83 ILE D C 1
ATOM 9085 O O . ILE D 1 83 ? -5.046 -10.135 13.743 1.00 60.89 83 ILE D O 1
ATOM 9090 N N . LYS D 1 84 ? -6.511 -8.649 14.636 1.00 67.92 84 LYS D N 1
ATOM 9091 C CA . LYS D 1 84 ? -7.701 -9.153 13.946 1.00 72.44 84 LYS D CA 1
ATOM 9092 C C . LYS D 1 84 ? -8.206 -8.058 13.026 1.00 71.43 84 LYS D C 1
ATOM 9093 O O . LYS D 1 84 ? -7.808 -6.898 13.178 1.00 71.69 84 LYS D O 1
ATOM 9099 N N . ARG D 1 85 ? -9.047 -8.420 12.052 1.00 72.49 85 ARG D N 1
ATOM 9100 C CA . ARG D 1 85 ? -9.802 -7.429 11.263 1.00 77.21 85 ARG D CA 1
ATOM 9101 C C . ARG D 1 85 ? -10.547 -6.508 12.234 1.00 68.46 85 ARG D C 1
ATOM 9102 O O . ARG D 1 85 ? -11.009 -6.972 13.269 1.00 65.80 85 ARG D O 1
ATOM 9110 N N . GLY D 1 86 ? -10.620 -5.211 11.930 1.00 63.79 86 GLY D N 1
ATOM 9111 C CA . GLY D 1 86 ? -11.233 -4.228 12.839 1.00 59.52 86 GLY D CA 1
ATOM 9112 C C . GLY D 1 86 ? -10.352 -3.573 13.912 1.00 59.29 86 GLY D C 1
ATOM 9113 O O . GLY D 1 86 ? -10.631 -2.451 14.347 1.00 60.47 86 GLY D O 1
ATOM 9114 N N . ASP D 1 87 ? -9.291 -4.252 14.345 1.00 59.50 87 ASP D N 1
ATOM 9115 C CA . ASP D 1 87 ? -8.385 -3.708 15.366 1.00 62.15 87 ASP D CA 1
ATOM 9116 C C . ASP D 1 87 ? -7.838 -2.338 14.951 1.00 61.80 87 ASP D C 1
ATOM 9117 O O . ASP D 1 87 ? -7.737 -2.035 13.767 1.00 61.67 87 ASP D O 1
ATOM 9122 N N . PHE D 1 88 ? -7.505 -1.505 15.934 1.00 62.21 88 PHE D N 1
ATOM 9123 C CA . PHE D 1 88 ? -6.807 -0.238 15.656 1.00 63.79 88 PHE D CA 1
ATOM 9124 C C . PHE D 1 88 ? -5.298 -0.353 15.910 1.00 54.76 88 PHE D C 1
ATOM 9125 O O . PHE D 1 88 ? -4.885 -0.977 16.870 1.00 57.39 88 PHE D O 1
ATOM 9133 N N . VAL D 1 89 ? -4.493 0.205 15.018 1.00 50.24 89 VAL D N 1
ATOM 9134 C CA . VAL D 1 89 ? -3.031 0.116 15.107 1.00 51.56 89 VAL D CA 1
ATOM 9135 C C . VAL D 1 89 ? -2.394 1.446 14.695 1.00 55.52 89 VAL D C 1
ATOM 9136 O O . VAL D 1 89 ? -2.957 2.177 13.869 1.00 47.49 89 VAL D O 1
ATOM 9140 N N . VAL D 1 90 ? -1.210 1.731 15.261 1.00 52.88 90 VAL D N 1
ATOM 9141 C CA . VAL D 1 90 ? -0.342 2.840 14.798 1.00 42.39 90 VAL D CA 1
ATOM 9142 C C . VAL D 1 90 ? 0.776 2.169 14.029 1.00 44.74 90 VAL D C 1
ATOM 9143 O O . VAL D 1 90 ? 1.371 1.147 14.515 1.00 36.94 90 VAL D O 1
ATOM 9147 N N . PRO D 1 91 ? 1.057 2.681 12.827 1.00 38.89 91 PRO D N 1
ATOM 9148 C CA . PRO D 1 91 ? 2.091 2.137 12.015 1.00 39.94 91 PRO D CA 1
ATOM 9149 C C . PRO D 1 91 ? 3.470 2.818 12.311 1.00 45.25 91 PRO D C 1
ATOM 9150 O O . PRO D 1 91 ? 3.545 4.010 12.667 1.00 38.04 91 PRO D O 1
ATOM 9154 N N . LEU D 1 92 ? 4.532 2.041 12.148 1.00 46.77 92 LEU D N 1
ATOM 9155 C CA . LEU D 1 92 ? 5.900 2.576 12.264 1.00 52.15 92 LEU D CA 1
ATOM 9156 C C . LEU D 1 92 ? 6.156 3.542 11.140 1.00 48.01 92 LEU D C 1
ATOM 9157 O O . LEU D 1 92 ? 5.853 3.250 9.997 1.00 50.76 92 LEU D O 1
ATOM 9162 N N . VAL D 1 93 ? 6.754 4.670 11.482 1.00 40.77 93 VAL D N 1
ATOM 9163 C CA . VAL D 1 93 ? 7.194 5.611 10.510 1.00 40.02 93 VAL D CA 1
ATOM 9164 C C . VAL D 1 93 ? 8.492 5.138 9.856 1.00 45.46 93 VAL D C 1
ATOM 9165 O O . VAL D 1 93 ? 8.572 5.026 8.628 1.00 48.20 93 VAL D O 1
ATOM 9169 N N . ARG D 1 94 ? 9.526 4.880 10.668 1.00 42.84 94 ARG D N 1
ATOM 9170 C CA . ARG D 1 94 ? 10.836 4.488 10.114 1.00 41.21 94 ARG D CA 1
ATOM 9171 C C . ARG D 1 94 ? 10.910 3.001 9.900 1.00 37.26 94 ARG D C 1
ATOM 9172 O O . ARG D 1 94 ? 10.608 2.213 10.778 1.00 41.91 94 ARG D O 1
ATOM 9180 N N . ARG D 1 95 ? 11.319 2.616 8.715 1.00 40.66 95 ARG D N 1
ATOM 9181 C CA . ARG D 1 95 ? 11.451 1.200 8.351 1.00 43.69 95 ARG D CA 1
ATOM 9182 C C . ARG D 1 95 ? 12.914 0.760 8.248 1.00 38.79 95 ARG D C 1
ATOM 9183 O O . ARG D 1 95 ? 13.724 1.477 7.738 1.00 40.63 95 ARG D O 1
ATOM 9191 N N . PRO D 1 96 ? 13.232 -0.463 8.692 1.00 41.08 96 PRO D N 1
ATOM 9192 C CA . PRO D 1 96 ? 14.597 -0.922 8.766 1.00 41.01 96 PRO D CA 1
ATOM 9193 C C . PRO D 1 96 ? 15.346 -1.200 7.458 1.00 46.84 96 PRO D C 1
ATOM 9194 O O . PRO D 1 96 ? 14.802 -1.836 6.565 1.00 37.11 96 PRO D O 1
ATOM 9198 N N . GLY D 1 97 ? 16.627 -0.786 7.412 1.00 43.18 97 GLY D N 1
ATOM 9199 C CA . GLY D 1 97 ? 17.587 -1.300 6.453 1.00 39.29 97 GLY D CA 1
ATOM 9200 C C . GLY D 1 97 ? 18.292 -2.565 6.882 1.00 37.60 97 GLY D C 1
ATOM 9201 O O . GLY D 1 97 ? 17.689 -3.501 7.382 1.00 36.34 97 GLY D O 1
ATOM 9202 N N . LYS D 1 98 ? 19.604 -2.586 6.707 1.00 38.00 98 LYS D N 1
ATOM 9203 C CA . LYS D 1 98 ? 20.363 -3.791 6.962 1.00 42.45 98 LYS D CA 1
ATOM 9204 C C . LYS D 1 98 ? 21.519 -3.660 7.966 1.00 39.28 98 LYS D C 1
ATOM 9205 O O . LYS D 1 98 ? 22.089 -4.678 8.354 1.00 34.20 98 LYS D O 1
ATOM 9211 N N . CYS D 1 99 ? 21.866 -2.442 8.391 1.00 33.23 99 CYS D N 1
ATOM 9212 C CA . CYS D 1 99 ? 22.913 -2.261 9.377 1.00 30.72 99 CYS D CA 1
ATOM 9213 C C . CYS D 1 99 ? 22.628 -2.965 10.717 1.00 31.35 99 CYS D C 1
ATOM 9214 O O . CYS D 1 99 ? 21.498 -3.411 11.010 1.00 29.71 99 CYS D O 1
ATOM 9217 N N . VAL D 1 100 ? 23.691 -3.051 11.527 1.00 34.17 100 VAL D N 1
ATOM 9218 C CA . VAL D 1 100 ? 23.671 -3.727 12.824 1.00 29.64 100 VAL D CA 1
ATOM 9219 C C . VAL D 1 100 ? 22.546 -3.153 13.722 1.00 29.70 100 VAL D C 1
ATOM 9220 O O . VAL D 1 100 ? 21.916 -3.870 14.495 1.00 28.45 100 VAL D O 1
ATOM 9224 N N . ASN D 1 101 ? 22.225 -1.864 13.608 1.00 29.02 101 ASN D N 1
ATOM 9225 C CA . ASN D 1 101 ? 21.120 -1.379 14.403 1.00 28.43 101 ASN D CA 1
ATOM 9226 C C . ASN D 1 101 ? 19.700 -1.647 13.758 1.00 35.09 101 ASN D C 1
ATOM 9227 O O . ASN D 1 101 ? 18.744 -2.005 14.499 1.00 29.33 101 ASN D O 1
ATOM 9232 N N . CYS D 1 102 ? 19.565 -1.497 12.423 1.00 34.02 102 CYS D N 1
ATOM 9233 C CA . CYS D 1 102 ? 18.228 -1.746 11.786 1.00 36.06 102 CYS D CA 1
ATOM 9234 C C . CYS D 1 102 ? 17.798 -3.192 11.973 1.00 35.04 102 CYS D C 1
ATOM 9235 O O . CYS D 1 102 ? 16.649 -3.477 12.353 1.00 32.68 102 CYS D O 1
ATOM 9238 N N . ARG D 1 103 ? 18.741 -4.111 11.832 1.00 36.56 103 ARG D N 1
ATOM 9239 C CA . ARG D 1 103 ? 18.377 -5.511 11.874 1.00 36.72 103 ARG D CA 1
ATOM 9240 C C . ARG D 1 103 ? 17.872 -5.942 13.243 1.00 38.20 103 ARG D C 1
ATOM 9241 O O . ARG D 1 103 ? 17.445 -7.105 13.403 1.00 40.67 103 ARG D O 1
ATOM 9249 N N . ILE D 1 104 ? 17.998 -5.088 14.266 1.00 42.72 104 ILE D N 1
ATOM 9250 C CA . ILE D 1 104 ? 17.520 -5.499 15.608 1.00 36.60 104 ILE D CA 1
ATOM 9251 C C . ILE D 1 104 ? 16.271 -4.717 15.977 1.00 36.28 104 ILE D C 1
ATOM 9252 O O . ILE D 1 104 ? 15.818 -4.753 17.139 1.00 39.24 104 ILE D O 1
ATOM 9257 N N . GLY D 1 105 ? 15.722 -3.989 15.006 1.00 36.89 105 GLY D N 1
ATOM 9258 C CA . GLY D 1 105 ? 14.555 -3.146 15.287 1.00 37.89 105 GLY D CA 1
ATOM 9259 C C . GLY D 1 105 ? 14.911 -1.804 15.870 1.00 40.19 105 GLY D C 1
ATOM 9260 O O . GLY D 1 105 ? 14.090 -1.152 16.544 1.00 33.73 105 GLY D O 1
ATOM 9261 N N . ARG D 1 106 ? 16.144 -1.375 15.631 1.00 36.63 106 ARG D N 1
ATOM 9262 C CA . ARG D 1 106 ? 16.513 -0.088 16.112 1.00 32.92 106 ARG D CA 1
ATOM 9263 C C . ARG D 1 106 ? 17.033 0.758 15.007 1.00 34.20 106 ARG D C 1
ATOM 9264 O O . ARG D 1 106 ? 18.047 1.441 15.170 1.00 32.41 106 ARG D O 1
ATOM 9272 N N . GLN D 1 107 ? 16.245 0.805 13.940 1.00 34.24 107 GLN D N 1
ATOM 9273 C CA . GLN D 1 107 ? 16.466 1.673 12.776 1.00 31.84 107 GLN D CA 1
ATOM 9274 C C . GLN D 1 107 ? 16.449 3.141 13.128 1.00 30.03 107 GLN D C 1
ATOM 9275 O O . GLN D 1 107 ? 17.047 3.980 12.435 1.00 28.18 107 GLN D O 1
ATOM 9281 N N . ASP D 1 108 ? 15.770 3.491 14.215 1.00 31.19 108 ASP D N 1
ATOM 9282 C CA . ASP D 1 108 ? 15.930 4.825 14.783 1.00 33.18 108 ASP D CA 1
ATOM 9283 C C . ASP D 1 108 ? 17.388 5.138 15.094 1.00 36.03 108 ASP D C 1
ATOM 9284 O O . ASP D 1 108 ? 17.792 6.312 15.072 1.00 34.96 108 ASP D O 1
ATOM 9289 N N . ASN D 1 109 ? 18.168 4.113 15.419 1.00 33.80 109 ASN D N 1
ATOM 9290 C CA . ASN D 1 109 ? 19.610 4.344 15.599 1.00 35.59 109 ASN D CA 1
ATOM 9291 C C . ASN D 1 109 ? 20.399 3.823 14.404 1.00 36.85 109 ASN D C 1
ATOM 9292 O O . ASN D 1 109 ? 21.537 3.360 14.542 1.00 32.07 109 ASN D O 1
ATOM 9297 N N . CYS D 1 110 ? 19.812 3.925 13.209 1.00 37.19 110 CYS D N 1
ATOM 9298 C CA . CYS D 1 110 ? 20.519 3.451 11.984 1.00 34.74 110 CYS D CA 1
ATOM 9299 C C . CYS D 1 110 ? 21.975 3.969 11.972 1.00 30.43 110 CYS D C 1
ATOM 9300 O O . CYS D 1 110 ? 22.248 5.146 12.265 1.00 29.56 110 CYS D O 1
ATOM 9303 N N . SER D 1 111 ? 22.895 3.064 11.674 1.00 35.35 111 SER D N 1
ATOM 9304 C CA . SER D 1 111 ? 24.379 3.380 11.643 1.00 38.26 111 SER D CA 1
ATOM 9305 C C . SER D 1 111 ? 24.832 4.048 10.326 1.00 35.83 111 SER D C 1
ATOM 9306 O O . SER D 1 111 ? 25.946 4.570 10.258 1.00 36.66 111 SER D O 1
ATOM 9309 N N . ILE D 1 112 ? 23.982 3.999 9.303 1.00 39.24 112 ILE D N 1
ATOM 9310 C CA . ILE D 1 112 ? 24.308 4.467 7.937 1.00 39.09 112 ILE D CA 1
ATOM 9311 C C . ILE D 1 112 ? 23.525 5.695 7.599 1.00 37.94 112 ILE D C 1
ATOM 9312 O O . ILE D 1 112 ? 24.043 6.619 7.101 1.00 42.47 112 ILE D O 1
ATOM 9317 N N . GLY D 1 113 ? 22.253 5.718 7.886 1.00 42.79 113 GLY D N 1
ATOM 9318 C CA . GLY D 1 113 ? 21.437 6.869 7.503 1.00 41.00 113 GLY D CA 1
ATOM 9319 C C . GLY D 1 113 ? 20.720 6.473 6.227 1.00 41.78 113 GLY D C 1
ATOM 9320 O O . GLY D 1 113 ? 20.665 5.273 5.898 1.00 45.08 113 GLY D O 1
ATOM 9321 N N . ASP D 1 114 ? 20.191 7.440 5.480 1.00 46.43 114 ASP D N 1
ATOM 9322 C CA . ASP D 1 114 ? 19.558 7.098 4.217 1.00 44.47 114 ASP D CA 1
ATOM 9323 C C . ASP D 1 114 ? 20.675 6.640 3.342 1.00 42.97 114 ASP D C 1
ATOM 9324 O O . ASP D 1 114 ? 21.706 7.234 3.439 1.00 42.87 114 ASP D O 1
ATOM 9329 N N . PRO D 1 115 ? 20.487 5.638 2.462 1.00 41.53 115 PRO D N 1
ATOM 9330 C CA . PRO D 1 115 ? 19.292 4.901 2.080 1.00 48.48 115 PRO D CA 1
ATOM 9331 C C . PRO D 1 115 ? 19.084 3.586 2.793 1.00 49.38 115 PRO D C 1
ATOM 9332 O O . PRO D 1 115 ? 18.418 2.724 2.253 1.00 48.61 115 PRO D O 1
ATOM 9336 N N . ASP D 1 116 ? 19.584 3.438 4.019 1.00 51.77 116 ASP D N 1
ATOM 9337 C CA . ASP D 1 116 ? 19.454 2.152 4.739 1.00 44.84 116 ASP D CA 1
ATOM 9338 C C . ASP D 1 116 ? 18.065 2.105 5.381 1.00 49.76 116 ASP D C 1
ATOM 9339 O O . ASP D 1 116 ? 17.316 1.145 5.180 1.00 46.32 116 ASP D O 1
ATOM 9344 N N . LYS D 1 117 ? 17.740 3.125 6.178 1.00 46.44 117 LYS D N 1
ATOM 9345 C CA . LYS D 1 117 ? 16.383 3.283 6.715 1.00 46.53 117 LYS D CA 1
ATOM 9346 C C . LYS D 1 117 ? 15.598 4.150 5.750 1.00 45.95 117 LYS D C 1
ATOM 9347 O O . LYS D 1 117 ? 16.190 4.814 4.931 1.00 45.66 117 LYS D O 1
ATOM 9353 N N . HIS D 1 118 ? 14.267 4.098 5.850 1.00 48.54 118 HIS D N 1
ATOM 9354 C CA . HIS D 1 118 ? 13.362 4.935 5.054 1.00 47.62 118 HIS D CA 1
ATOM 9355 C C . HIS D 1 118 ? 12.202 5.311 5.919 1.00 46.30 118 HIS D C 1
ATOM 9356 O O . HIS D 1 118 ? 11.801 4.525 6.794 1.00 47.10 118 HIS D O 1
ATOM 9363 N N . GLU D 1 119 ? 11.661 6.504 5.712 1.00 43.79 119 GLU D N 1
ATOM 9364 C CA . GLU D 1 119 ? 10.498 6.944 6.524 1.00 52.85 119 GLU D CA 1
ATOM 9365 C C . GLU D 1 119 ? 9.207 7.167 5.708 1.00 47.63 119 GLU D C 1
ATOM 9366 O O . GLU D 1 119 ? 9.189 7.926 4.732 1.00 47.02 119 GLU D O 1
ATOM 9372 N N . ALA D 1 120 ? 8.142 6.487 6.112 1.00 51.02 120 ALA D N 1
ATOM 9373 C CA . ALA D 1 120 ? 6.808 6.643 5.459 1.00 51.74 120 ALA D CA 1
ATOM 9374 C C . ALA D 1 120 ? 6.401 8.098 5.461 1.00 52.72 120 ALA D C 1
ATOM 9375 O O . ALA D 1 120 ? 6.375 8.736 6.525 1.00 52.88 120 ALA D O 1
ATOM 9377 N N . GLY D 1 121 ? 6.092 8.630 4.287 1.00 61.15 121 GLY D N 1
ATOM 9378 C CA . GLY D 1 121 ? 5.703 10.014 4.106 1.00 51.61 121 GLY D CA 1
ATOM 9379 C C . GLY D 1 121 ? 6.834 11.000 3.945 1.00 53.71 121 GLY D C 1
ATOM 9380 O O . GLY D 1 121 ? 6.615 12.195 3.869 1.00 56.07 121 GLY D O 1
ATOM 9381 N N . ILE D 1 122 ? 8.060 10.500 3.947 1.00 59.49 122 ILE D N 1
ATOM 9382 C CA . ILE D 1 122 ? 9.232 11.364 3.940 1.00 54.05 122 ILE D CA 1
ATOM 9383 C C . ILE D 1 122 ? 10.362 10.973 2.996 1.00 52.05 122 ILE D C 1
ATOM 9384 O O . ILE D 1 122 ? 10.821 11.771 2.239 1.00 46.99 122 ILE D O 1
ATOM 9389 N N . THR D 1 123 ? 10.816 9.733 3.081 1.00 58.79 123 THR D N 1
ATOM 9390 C CA . THR D 1 123 ? 12.030 9.267 2.397 1.00 56.72 123 THR D CA 1
ATOM 9391 C C . THR D 1 123 ? 11.873 7.967 1.605 1.00 61.34 123 THR D C 1
ATOM 9392 O O . THR D 1 123 ? 12.265 6.914 2.050 1.00 64.57 123 THR D O 1
ATOM 9396 N N . GLY D 1 124 ? 11.286 8.067 0.431 1.00 56.80 124 GLY D N 1
ATOM 9397 C CA . GLY D 1 124 ? 11.092 6.966 -0.493 1.00 52.60 124 GLY D CA 1
ATOM 9398 C C . GLY D 1 124 ? 9.960 6.039 -0.191 1.00 47.20 124 GLY D C 1
ATOM 9399 O O . GLY D 1 124 ? 9.887 4.943 -0.750 1.00 48.05 124 GLY D O 1
ATOM 9400 N N . LEU D 1 125 ? 9.053 6.447 0.683 1.00 49.45 125 LEU D N 1
ATOM 9401 C CA . LEU D 1 125 ? 8.022 5.541 1.079 1.00 52.51 125 LEU D CA 1
ATOM 9402 C C . LEU D 1 125 ? 6.730 6.296 1.269 1.00 59.32 125 LEU D C 1
ATOM 9403 O O . LEU D 1 125 ? 6.754 7.423 1.782 1.00 58.27 125 LEU D O 1
ATOM 9408 N N . HIS D 1 126 ? 5.610 5.636 0.945 1.00 51.76 126 HIS D N 1
ATOM 9409 C CA . HIS D 1 126 ? 4.348 6.311 0.965 1.00 52.91 126 HIS D CA 1
ATOM 9410 C C . HIS D 1 126 ? 3.798 6.459 2.372 1.00 52.73 126 HIS D C 1
ATOM 9411 O O . HIS D 1 126 ? 3.814 5.524 3.173 1.00 49.85 126 HIS D O 1
ATOM 9418 N N . GLY D 1 127 ? 3.289 7.657 2.643 1.00 59.42 127 GLY D N 1
ATOM 9419 C CA . GLY D 1 127 ? 2.681 7.993 3.913 1.00 58.88 127 GLY D CA 1
ATOM 9420 C C . GLY D 1 127 ? 1.301 7.392 4.009 1.00 61.49 127 GLY D C 1
ATOM 9421 O O . GLY D 1 127 ? 0.922 6.549 3.171 1.00 54.65 127 GLY D O 1
ATOM 9422 N N . PHE D 1 128 ? 0.547 7.803 5.033 1.00 57.70 128 PHE D N 1
ATOM 9423 C CA . PHE D 1 128 ? -0.656 7.060 5.409 1.00 61.69 128 PHE D CA 1
ATOM 9424 C C . PHE D 1 128 ? -1.986 7.774 5.100 1.00 54.32 128 PHE D C 1
ATOM 9425 O O . PHE D 1 128 ? -3.057 7.262 5.452 1.00 52.91 128 PHE D O 1
ATOM 9433 N N . MET D 1 129 ? -1.902 8.930 4.454 1.00 46.20 129 MET D N 1
ATOM 9434 C CA . MET D 1 129 ? -3.083 9.732 4.110 1.00 59.24 129 MET D CA 1
ATOM 9435 C C . MET D 1 129 ? -3.721 9.259 2.761 1.00 61.07 129 MET D C 1
ATOM 9436 O O . MET D 1 129 ? -3.701 9.966 1.784 1.00 57.12 129 MET D O 1
ATOM 9441 N N . ARG D 1 130 ? -4.243 8.036 2.744 1.00 64.06 130 ARG D N 1
ATOM 9442 C CA . ARG D 1 130 ? -4.701 7.395 1.541 1.00 66.68 130 ARG D CA 1
ATOM 9443 C C . ARG D 1 130 ? -5.719 6.359 1.957 1.00 71.98 130 ARG D C 1
ATOM 9444 O O . ARG D 1 130 ? -5.626 5.820 3.053 1.00 82.77 130 ARG D O 1
ATOM 9452 N N . ASP D 1 131 ? -6.717 6.116 1.120 1.00 57.45 131 ASP D N 1
ATOM 9453 C CA . ASP D 1 131 ? -7.830 5.293 1.541 1.00 64.85 131 ASP D CA 1
ATOM 9454 C C . ASP D 1 131 ? -7.426 3.907 1.964 1.00 61.31 131 ASP D C 1
ATOM 9455 O O . ASP D 1 131 ? -7.922 3.400 2.982 1.00 62.34 131 ASP D O 1
ATOM 9460 N N . VAL D 1 132 ? -6.529 3.293 1.199 1.00 65.45 132 VAL D N 1
ATOM 9461 C CA . VAL D 1 132 ? -6.065 1.922 1.476 1.00 64.74 132 VAL D CA 1
ATOM 9462 C C . VAL D 1 132 ? -4.565 1.919 1.765 1.00 69.10 132 VAL D C 1
ATOM 9463 O O . VAL D 1 132 ? -3.776 2.637 1.102 1.00 62.18 132 VAL D O 1
ATOM 9467 N N . ILE D 1 133 ? -4.174 1.092 2.733 1.00 62.11 133 ILE D N 1
ATOM 9468 C CA . ILE D 1 133 ? -2.770 0.928 3.090 1.00 57.69 133 ILE D CA 1
ATOM 9469 C C . ILE D 1 133 ? -2.394 -0.533 3.174 1.00 53.31 133 ILE D C 1
ATOM 9470 O O . ILE D 1 133 ? -3.092 -1.340 3.824 1.00 55.44 133 ILE D O 1
ATOM 9475 N N . TYR D 1 134 ? -1.257 -0.861 2.571 1.00 49.90 134 TYR D N 1
ATOM 9476 C CA . TYR D 1 134 ? -0.694 -2.204 2.691 1.00 61.86 134 TYR D CA 1
ATOM 9477 C C . TYR D 1 134 ? 0.570 -2.202 3.559 1.00 59.31 134 TYR D C 1
ATOM 9478 O O . TYR D 1 134 ? 1.365 -1.232 3.549 1.00 52.48 134 TYR D O 1
ATOM 9487 N N . ASP D 1 135 ? 0.754 -3.292 4.303 1.00 53.78 135 ASP D N 1
ATOM 9488 C CA . ASP D 1 135 ? 1.805 -3.330 5.302 1.00 55.67 135 ASP D CA 1
ATOM 9489 C C . ASP D 1 135 ? 1.940 -4.719 5.892 1.00 61.02 135 ASP D C 1
ATOM 9490 O O . ASP D 1 135 ? 1.054 -5.552 5.729 1.00 59.17 135 ASP D O 1
ATOM 9495 N N . ASP D 1 136 ? 3.038 -4.937 6.613 1.00 60.80 136 ASP D N 1
ATOM 9496 C CA . ASP D 1 136 ? 3.252 -6.185 7.357 1.00 56.79 136 ASP D CA 1
ATOM 9497 C C . ASP D 1 136 ? 2.959 -5.948 8.812 1.00 52.78 136 ASP D C 1
ATOM 9498 O O . ASP D 1 136 ? 2.974 -4.812 9.282 1.00 54.36 136 ASP D O 1
ATOM 9503 N N . ILE D 1 137 ? 2.640 -7.029 9.503 1.00 52.70 137 ILE D N 1
ATOM 9504 C CA . ILE D 1 137 ? 2.059 -6.979 10.838 1.00 51.42 137 ILE D CA 1
ATOM 9505 C C . ILE D 1 137 ? 3.094 -6.413 11.814 1.00 59.50 137 ILE D C 1
ATOM 9506 O O . ILE D 1 137 ? 2.767 -5.718 12.799 1.00 64.18 137 ILE D O 1
ATOM 9511 N N . GLN D 1 138 ? 4.347 -6.776 11.540 1.00 49.48 138 GLN D N 1
ATOM 9512 C CA . GLN D 1 138 ? 5.517 -6.398 12.336 1.00 53.65 138 GLN D CA 1
ATOM 9513 C C . GLN D 1 138 ? 5.593 -4.884 12.522 1.00 47.94 138 GLN D C 1
ATOM 9514 O O . GLN D 1 138 ? 5.935 -4.430 13.577 1.00 42.63 138 GLN D O 1
ATOM 9520 N N . ASN D 1 139 ? 5.249 -4.132 11.475 1.00 45.42 139 ASN D N 1
ATOM 9521 C CA . ASN D 1 139 ? 5.313 -2.700 11.467 1.00 43.83 139 ASN D CA 1
ATOM 9522 C C . ASN D 1 139 ? 4.075 -2.001 12.017 1.00 44.18 139 ASN D C 1
ATOM 9523 O O . ASN D 1 139 ? 3.953 -0.769 11.915 1.00 38.50 139 ASN D O 1
ATOM 9528 N N . LEU D 1 140 ? 3.197 -2.774 12.642 1.00 43.62 140 LEU D N 1
ATOM 9529 C CA . LEU D 1 140 ? 1.998 -2.215 13.229 1.00 50.31 140 LEU D CA 1
ATOM 9530 C C . LEU D 1 140 ? 1.994 -2.331 14.728 1.00 40.42 140 LEU D C 1
ATOM 9531 O O . LEU D 1 140 ? 2.272 -3.391 15.271 1.00 43.26 140 LEU D O 1
ATOM 9536 N N . VAL D 1 141 ? 1.570 -1.270 15.386 1.00 43.29 141 VAL D N 1
ATOM 9537 C CA . VAL D 1 141 ? 1.433 -1.271 16.843 1.00 45.99 141 VAL D CA 1
ATOM 9538 C C . VAL D 1 141 ? -0.038 -1.186 17.251 1.00 45.26 141 VAL D C 1
ATOM 9539 O O . VAL D 1 141 ? -0.674 -0.165 17.069 1.00 49.26 141 VAL D O 1
ATOM 9543 N N . LYS D 1 142 ? -0.535 -2.272 17.827 1.00 48.82 142 LYS D N 1
ATOM 9544 C CA . LYS D 1 142 ? -1.902 -2.423 18.304 1.00 54.63 142 LYS D CA 1
ATOM 9545 C C . LYS D 1 142 ? -2.235 -1.544 19.505 1.00 59.59 142 LYS D C 1
ATOM 9546 O O . LYS D 1 142 ? -1.499 -1.495 20.483 1.00 61.24 142 LYS D O 1
ATOM 9552 N N . VAL D 1 143 ? -3.372 -0.854 19.411 1.00 60.06 143 VAL D N 1
ATOM 9553 C CA . VAL D 1 143 ? -3.934 -0.130 20.524 1.00 53.72 143 VAL D CA 1
ATOM 9554 C C . VAL D 1 143 ? -4.708 -1.182 21.335 1.00 58.71 143 VAL D C 1
ATOM 9555 O O . VAL D 1 143 ? -5.461 -1.974 20.763 1.00 50.56 143 VAL D O 1
ATOM 9559 N N . ASN D 1 144 ? -4.413 -1.258 22.631 1.00 56.13 144 ASN D N 1
ATOM 9560 C CA . ASN D 1 144 ? -4.991 -2.234 23.534 1.00 61.95 144 ASN D CA 1
ATOM 9561 C C . ASN D 1 144 ? -5.963 -1.556 24.507 1.00 58.80 144 ASN D C 1
ATOM 9562 O O . ASN D 1 144 ? -6.482 -2.205 25.410 1.00 59.95 144 ASN D O 1
ATOM 9567 N N . ASP D 1 145 ? -6.124 -0.255 24.376 1.00 51.23 145 ASP D N 1
ATOM 9568 C CA . ASP D 1 145 ? -7.035 0.473 25.197 1.00 53.95 145 ASP D CA 1
ATOM 9569 C C . ASP D 1 145 ? -8.173 1.046 24.303 1.00 58.59 145 ASP D C 1
ATOM 9570 O O . ASP D 1 145 ? -7.958 2.009 23.541 1.00 47.90 145 ASP D O 1
ATOM 9575 N N . PRO D 1 146 ? -9.384 0.434 24.394 1.00 63.48 146 PRO D N 1
ATOM 9576 C CA . PRO D 1 146 ? -10.484 0.759 23.468 1.00 60.75 146 PRO D CA 1
ATOM 9577 C C . PRO D 1 146 ? -11.056 2.088 23.811 1.00 56.57 146 PRO D C 1
ATOM 9578 O O . PRO D 1 146 ? -11.599 2.754 22.941 1.00 58.62 146 PRO D O 1
ATOM 9582 N N . ASP D 1 147 ? -10.864 2.493 25.064 1.00 51.76 147 ASP D N 1
ATOM 9583 C CA . ASP D 1 147 ? -11.195 3.855 25.491 1.00 53.42 147 ASP D CA 1
ATOM 9584 C C . ASP D 1 147 ? -10.444 4.995 24.860 1.00 48.35 147 ASP D C 1
ATOM 9585 O O . ASP D 1 147 ? -10.840 6.135 25.021 1.00 56.65 147 ASP D O 1
ATOM 9590 N N . LEU D 1 148 ? -9.315 4.729 24.236 1.00 53.50 148 LEU D N 1
ATOM 9591 C CA . LEU D 1 148 ? -8.386 5.817 23.849 1.00 54.18 148 LEU D CA 1
ATOM 9592 C C . LEU D 1 148 ? -8.932 6.604 22.669 1.00 50.06 148 LEU D C 1
ATOM 9593 O O . LEU D 1 148 ? -8.858 7.833 22.618 1.00 49.92 148 LEU D O 1
ATOM 9598 N N . GLY D 1 149 ? -9.438 5.871 21.685 1.00 54.31 149 GLY D N 1
ATOM 9599 C CA . GLY D 1 149 ? -10.023 6.492 20.531 1.00 56.79 149 GLY D CA 1
ATOM 9600 C C . GLY D 1 149 ? -9.011 7.352 19.826 1.00 52.68 149 GLY D C 1
ATOM 9601 O O . GLY D 1 149 ? -7.897 6.918 19.581 1.00 54.51 149 GLY D O 1
ATOM 9602 N N . LYS D 1 150 ? -9.420 8.552 19.463 1.00 49.24 150 LYS D N 1
ATOM 9603 C CA . LYS D 1 150 ? -8.587 9.457 18.665 1.00 51.64 150 LYS D CA 1
ATOM 9604 C C . LYS D 1 150 ? -7.307 9.910 19.379 1.00 50.87 150 LYS D C 1
ATOM 9605 O O . LYS D 1 150 ? -6.394 10.498 18.771 1.00 45.11 150 LYS D O 1
ATOM 9611 N N . ILE D 1 151 ? -7.284 9.731 20.686 1.00 51.67 151 ILE D N 1
ATOM 9612 C CA . ILE D 1 151 ? -6.123 10.138 21.421 1.00 54.73 151 ILE D CA 1
ATOM 9613 C C . ILE D 1 151 ? -4.928 9.333 20.888 1.00 44.26 151 ILE D C 1
ATOM 9614 O O . ILE D 1 151 ? -3.863 9.863 20.764 1.00 48.03 151 ILE D O 1
ATOM 9619 N N . ALA D 1 152 ? -5.156 8.090 20.499 1.00 42.32 152 ALA D N 1
ATOM 9620 C CA . ALA D 1 152 ? -4.119 7.234 19.968 1.00 39.75 152 ALA D CA 1
ATOM 9621 C C . ALA D 1 152 ? -3.307 7.762 18.758 1.00 47.46 152 ALA D C 1
ATOM 9622 O O . ALA D 1 152 ? -2.274 7.184 18.380 1.00 55.64 152 ALA D O 1
ATOM 9624 N N . VAL D 1 153 ? -3.747 8.839 18.141 1.00 50.89 153 VAL D N 1
ATOM 9625 C CA . VAL D 1 153 ? -3.038 9.382 17.007 1.00 46.03 153 VAL D CA 1
ATOM 9626 C C . VAL D 1 153 ? -1.847 10.165 17.525 1.00 44.39 153 VAL D C 1
ATOM 9627 O O . VAL D 1 153 ? -0.944 10.504 16.785 1.00 44.94 153 VAL D O 1
ATOM 9631 N N . LEU D 1 154 ? -1.898 10.534 18.791 1.00 47.73 154 LEU D N 1
ATOM 9632 C CA . LEU D 1 154 ? -0.731 11.140 19.474 1.00 52.38 154 LEU D CA 1
ATOM 9633 C C . LEU D 1 154 ? 0.501 10.176 19.711 1.00 45.21 154 LEU D C 1
ATOM 9634 O O . LEU D 1 154 ? 1.522 10.624 20.163 1.00 46.23 154 LEU D O 1
ATOM 9639 N N . THR D 1 155 ? 0.379 8.885 19.414 1.00 43.60 155 THR D N 1
ATOM 9640 C CA . THR D 1 155 ? 1.414 7.879 19.695 1.00 46.93 155 THR D CA 1
ATOM 9641 C C . THR D 1 155 ? 2.729 8.196 18.974 1.00 49.28 155 THR D C 1
ATOM 9642 O O . THR D 1 155 ? 3.817 8.072 19.556 1.00 39.85 155 THR D O 1
ATOM 9646 N N . GLU D 1 156 ? 2.607 8.654 17.728 1.00 45.38 156 GLU D N 1
ATOM 9647 C CA . GLU D 1 156 ? 3.779 9.008 16.942 1.00 44.44 156 GLU D CA 1
ATOM 9648 C C . GLU D 1 156 ? 4.543 10.170 17.574 1.00 49.17 156 GLU D C 1
ATOM 9649 O O . GLU D 1 156 ? 5.762 10.070 17.816 1.00 52.66 156 GLU D O 1
ATOM 9655 N N . P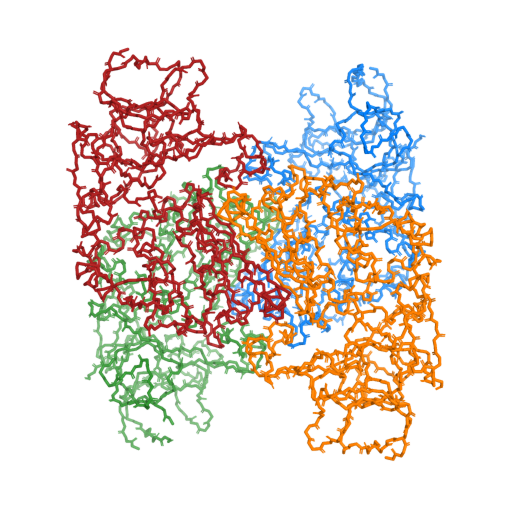RO D 1 157 ? 3.865 11.290 17.842 1.00 47.88 157 PRO D N 1
ATOM 9656 C CA . PRO D 1 157 ? 4.741 12.335 18.386 1.00 44.48 157 PRO D CA 1
ATOM 9657 C C . PRO D 1 157 ? 5.290 12.000 19.782 1.00 36.42 157 PRO D C 1
ATOM 9658 O O . PRO D 1 157 ? 6.377 12.442 20.114 1.00 32.63 157 PRO D O 1
ATOM 9662 N N . LEU D 1 158 ? 4.535 11.253 20.575 1.00 37.55 158 LEU D N 1
ATOM 9663 C CA . LEU D 1 158 ? 4.985 10.819 21.913 1.00 42.41 158 LEU D CA 1
ATOM 9664 C C . LEU D 1 158 ? 6.175 9.801 21.870 1.00 41.20 158 LEU D C 1
ATOM 9665 O O . LEU D 1 158 ? 7.069 9.850 22.683 1.00 39.08 158 LEU D O 1
ATOM 9670 N N . LYS D 1 159 ? 6.135 8.909 20.905 1.00 37.95 159 LYS D N 1
ATOM 9671 C CA . LYS D 1 159 ? 7.159 7.911 20.669 1.00 38.75 159 LYS D CA 1
ATOM 9672 C C . LYS D 1 159 ? 8.506 8.613 20.630 1.00 39.16 159 LYS D C 1
ATOM 9673 O O . LYS D 1 159 ? 9.443 8.150 21.257 1.00 43.06 159 LYS D O 1
ATOM 9679 N N . ASN D 1 160 ? 8.623 9.730 19.909 1.00 35.12 160 ASN D N 1
ATOM 9680 C CA . ASN D 1 160 ? 9.908 10.430 19.855 1.00 37.69 160 ASN D CA 1
ATOM 9681 C C . ASN D 1 160 ? 10.408 10.901 21.202 1.00 39.28 160 ASN D C 1
ATOM 9682 O O . ASN D 1 160 ? 11.631 10.921 21.476 1.00 33.18 160 ASN D O 1
ATOM 9687 N N . VAL D 1 161 ? 9.465 11.307 22.024 1.00 38.35 161 VAL D N 1
ATOM 9688 C CA . VAL D 1 161 ? 9.806 11.761 23.345 1.00 37.32 161 VAL D CA 1
ATOM 9689 C C . VAL D 1 161 ? 10.289 10.524 24.173 1.00 34.63 161 VAL D C 1
ATOM 9690 O O . VAL D 1 161 ? 11.170 10.661 25.032 1.00 30.81 161 VAL D O 1
ATOM 9694 N N . MET D 1 162 ? 9.670 9.362 23.970 1.00 31.47 162 MET D N 1
ATOM 9695 C CA . MET D 1 162 ? 10.007 8.174 24.765 1.00 35.73 162 MET D CA 1
ATOM 9696 C C . MET D 1 162 ? 11.476 7.758 24.508 1.00 37.85 162 MET D C 1
ATOM 9697 O O . MET D 1 162 ? 12.233 7.413 25.450 1.00 35.74 162 MET D O 1
ATOM 9702 N N . LYS D 1 163 ? 11.881 7.835 23.241 1.00 40.03 163 LYS D N 1
ATOM 9703 C CA . LYS D 1 163 ? 13.218 7.461 22.851 1.00 38.84 163 LYS D CA 1
ATOM 9704 C C . LYS D 1 163 ? 14.135 8.446 23.552 1.00 36.67 163 LYS D C 1
ATOM 9705 O O . LYS D 1 163 ? 15.131 8.086 24.145 1.00 37.78 163 LYS D O 1
ATOM 9711 N N . ALA D 1 164 ? 13.777 9.690 23.532 1.00 32.73 164 ALA D N 1
ATOM 9712 C CA . ALA D 1 164 ? 14.671 10.665 24.054 1.00 34.07 164 ALA D CA 1
ATOM 9713 C C . ALA D 1 164 ? 14.871 10.479 25.542 1.00 32.48 164 ALA D C 1
ATOM 9714 O O . ALA D 1 164 ? 15.938 10.809 26.039 1.00 32.77 164 ALA D O 1
ATOM 9716 N N . PHE D 1 165 ? 13.840 10.056 26.263 1.00 32.02 165 PHE D N 1
ATOM 9717 C CA . PHE D 1 165 ? 14.021 9.786 27.683 1.00 34.93 165 PHE D CA 1
ATOM 9718 C C . PHE D 1 165 ? 14.912 8.528 27.887 1.00 32.14 165 PHE D C 1
ATOM 9719 O O . PHE D 1 165 ? 15.594 8.422 28.922 1.00 32.39 165 PHE D O 1
ATOM 9727 N N . GLU D 1 166 ? 14.877 7.598 26.920 1.00 29.19 166 GLU D N 1
ATOM 9728 C CA . GLU D 1 166 ? 15.752 6.405 26.896 1.00 32.26 166 GLU D CA 1
ATOM 9729 C C . GLU D 1 166 ? 17.194 6.915 26.791 1.00 32.12 166 GLU D C 1
ATOM 9730 O O . GLU D 1 166 ? 18.013 6.504 27.562 1.00 28.68 166 GLU D O 1
ATOM 9736 N N . VAL D 1 167 ? 17.433 7.890 25.916 1.00 27.60 167 VAL D N 1
ATOM 9737 C CA . VAL D 1 167 ? 18.750 8.392 25.653 1.00 30.08 167 VAL D CA 1
ATOM 9738 C C . VAL D 1 167 ? 19.270 9.071 26.920 1.00 33.40 167 VAL D C 1
ATOM 9739 O O . VAL D 1 167 ? 20.432 8.920 27.237 1.00 29.10 167 VAL D O 1
ATOM 9743 N N . PHE D 1 168 ? 18.402 9.851 27.588 1.00 32.14 168 PHE D N 1
ATOM 9744 C CA . PHE D 1 168 ? 18.663 10.456 28.876 1.00 29.85 168 PHE D CA 1
ATOM 9745 C C . PHE D 1 168 ? 18.948 9.382 29.942 1.00 31.05 168 PHE D C 1
ATOM 9746 O O . PHE D 1 168 ? 19.868 9.570 30.804 1.00 31.96 168 PHE D O 1
ATOM 9754 N N . ASP D 1 169 ? 18.183 8.297 29.952 1.00 28.23 169 ASP D N 1
ATOM 9755 C CA . ASP D 1 169 ? 18.479 7.283 30.963 1.00 29.64 169 ASP D CA 1
ATOM 9756 C C . ASP D 1 169 ? 19.880 6.604 30.702 1.00 35.47 169 ASP D C 1
ATOM 9757 O O . ASP D 1 169 ? 20.590 6.218 31.648 1.00 32.14 169 ASP D O 1
ATOM 9762 N N . VAL D 1 170 ? 20.274 6.482 29.432 1.00 31.86 170 VAL D N 1
ATOM 9763 C CA . VAL D 1 170 ? 21.559 5.916 29.108 1.00 32.36 170 VAL D CA 1
ATOM 9764 C C . VAL D 1 170 ? 22.718 6.817 29.520 1.00 31.32 170 VAL D C 1
ATOM 9765 O O . VAL D 1 170 ? 23.566 6.374 30.327 1.00 30.02 170 VAL D O 1
ATOM 9769 N N . VAL D 1 171 ? 22.713 8.059 29.025 1.00 29.19 171 VAL D N 1
ATOM 9770 C CA . VAL D 1 171 ? 23.832 9.006 29.209 1.00 29.23 171 VAL D CA 1
ATOM 9771 C C . VAL D 1 171 ? 23.955 9.524 30.619 1.00 29.87 171 VAL D C 1
ATOM 9772 O O . VAL D 1 171 ? 25.072 9.830 31.098 1.00 32.63 171 VAL D O 1
ATOM 9776 N N . SER D 1 172 ? 22.823 9.668 31.291 1.00 26.07 172 SER D N 1
ATOM 9777 C CA . SER D 1 172 ? 22.827 10.053 32.709 1.00 24.63 172 SER D CA 1
ATOM 9778 C C . SER D 1 172 ? 23.425 8.950 33.667 1.00 26.92 172 SER D C 1
ATOM 9779 O O . SER D 1 172 ? 23.605 9.204 34.886 1.00 25.49 172 SER D O 1
ATOM 9782 N N . LYS D 1 173 ? 23.742 7.757 33.147 1.00 28.34 173 LYS D N 1
ATOM 9783 C CA . LYS D 1 173 ? 24.449 6.791 33.927 1.00 28.79 173 LYS D CA 1
ATOM 9784 C C . LYS D 1 173 ? 25.895 7.199 34.106 1.00 33.33 173 LYS D C 1
ATOM 9785 O O . LYS D 1 173 ? 26.558 6.545 34.883 1.00 29.88 173 LYS D O 1
ATOM 9791 N N . ARG D 1 174 ? 26.400 8.274 33.453 1.00 31.85 174 ARG D N 1
ATOM 9792 C CA . ARG D 1 174 ? 27.813 8.594 33.640 1.00 29.47 174 ARG D CA 1
ATOM 9793 C C . ARG D 1 174 ? 28.160 9.024 35.086 1.00 33.95 174 ARG D C 1
ATOM 9794 O O . ARG D 1 174 ? 29.308 9.078 35.461 1.00 31.83 174 ARG D O 1
ATOM 9802 N N . SER D 1 175 ? 27.165 9.352 35.886 1.00 32.32 175 SER D N 1
ATOM 9803 C CA . SER D 1 175 ? 27.417 9.781 37.247 1.00 33.45 175 SER D CA 1
ATOM 9804 C C . SER D 1 175 ? 26.126 9.582 38.015 1.00 34.83 175 SER D C 1
ATOM 9805 O O . SER D 1 175 ? 25.156 9.069 37.446 1.00 31.95 175 SER D O 1
ATOM 9808 N N . ILE D 1 176 ? 26.095 9.909 39.301 1.00 34.13 176 ILE D N 1
ATOM 9809 C CA . ILE D 1 176 ? 24.827 9.772 40.038 1.00 33.44 176 ILE D CA 1
ATOM 9810 C C . ILE D 1 176 ? 24.030 11.049 39.788 1.00 34.52 176 ILE D C 1
ATOM 9811 O O . ILE D 1 176 ? 24.446 12.147 40.195 1.00 29.87 176 ILE D O 1
ATOM 9816 N N . PHE D 1 177 ? 22.926 10.913 39.062 1.00 35.37 177 PHE D N 1
ATOM 9817 C CA . PHE D 1 177 ? 22.161 12.082 38.682 1.00 35.22 177 PHE D CA 1
ATOM 9818 C C . PHE D 1 177 ? 21.182 12.393 39.806 1.00 37.55 177 PHE D C 1
ATOM 9819 O O . PHE D 1 177 ? 20.858 13.558 40.000 1.00 34.93 177 PHE D O 1
ATOM 9827 N N . GLN D 1 178 ? 20.760 11.365 40.550 1.00 34.66 178 GLN D N 1
ATOM 9828 C CA . GLN D 1 178 ? 19.692 11.519 41.556 1.00 30.81 178 GLN D CA 1
ATOM 9829 C C . GLN D 1 178 ? 20.199 12.201 42.819 1.00 33.94 178 GLN D C 1
ATOM 9830 O O . GLN D 1 178 ? 21.422 12.367 43.022 1.00 33.85 178 GLN D O 1
ATOM 9836 N N . ASN D 1 179 ? 19.263 12.613 43.671 1.00 33.46 179 ASN D N 1
ATOM 9837 C CA . ASN D 1 179 ? 19.621 13.154 44.998 1.00 31.69 179 ASN D CA 1
ATOM 9838 C C . ASN D 1 179 ? 20.126 11.992 45.852 1.00 29.33 179 ASN D C 1
ATOM 9839 O O . ASN D 1 179 ? 19.924 10.841 45.536 1.00 29.44 179 ASN D O 1
ATOM 9844 N N . ASP D 1 180 ? 20.754 12.322 46.956 1.00 30.35 180 ASP D N 1
ATOM 9845 C CA . ASP D 1 180 ? 21.247 11.337 47.868 1.00 31.61 180 ASP D CA 1
ATOM 9846 C C . ASP D 1 180 ? 20.168 10.550 48.601 1.00 34.02 180 ASP D C 1
ATOM 9847 O O . ASP D 1 180 ? 20.507 9.665 49.361 1.00 35.37 180 ASP D O 1
ATOM 9852 N N . ASP D 1 181 ? 18.892 10.791 48.292 1.00 33.38 181 ASP D N 1
ATOM 9853 C CA . ASP D 1 181 ? 17.805 9.863 48.674 1.00 33.68 181 ASP D CA 1
ATOM 9854 C C . ASP D 1 181 ? 17.385 9.014 47.558 1.00 33.74 181 ASP D C 1
ATOM 9855 O O . ASP D 1 181 ? 16.407 8.292 47.719 1.00 34.14 181 ASP D O 1
ATOM 9860 N N . SER D 1 182 ? 18.139 9.046 46.436 1.00 35.80 182 SER D N 1
ATOM 9861 C CA . SER D 1 182 ? 17.850 8.214 45.251 1.00 33.74 182 SER D CA 1
ATOM 9862 C C . SER D 1 182 ? 16.744 8.694 44.266 1.00 33.96 182 SER D C 1
ATOM 9863 O O . SER D 1 182 ? 16.513 8.056 43.220 1.00 37.40 182 SER D O 1
ATOM 9866 N N . THR D 1 183 ? 16.063 9.791 44.603 1.00 31.21 183 THR D N 1
ATOM 9867 C CA . THR D 1 183 ? 14.916 10.292 43.824 1.00 30.78 183 THR D CA 1
ATOM 9868 C C . THR D 1 183 ? 15.351 11.403 42.916 1.00 30.32 183 THR D C 1
ATOM 9869 O O . THR D 1 183 ? 16.512 11.840 42.962 1.00 31.69 183 THR D O 1
ATOM 9873 N N . PHE D 1 184 ? 14.397 11.886 42.123 1.00 29.49 184 PHE D N 1
ATOM 9874 C CA . PHE D 1 184 ? 14.561 13.061 41.313 1.00 32.09 184 PHE D CA 1
ATOM 9875 C C . PHE D 1 184 ? 13.870 14.256 41.937 1.00 35.58 184 PHE D C 1
ATOM 9876 O O . PHE D 1 184 ? 13.683 15.266 41.278 1.00 36.00 184 PHE D O 1
ATOM 9884 N N . ILE D 1 185 ? 13.492 14.189 43.208 1.00 40.47 185 ILE D N 1
ATOM 9885 C CA . ILE D 1 185 ? 12.667 15.283 43.767 1.00 39.24 185 ILE D CA 1
ATOM 9886 C C . ILE D 1 185 ? 13.389 16.637 43.649 1.00 43.00 185 ILE D C 1
ATOM 9887 O O . ILE D 1 185 ? 14.508 16.777 44.099 1.00 40.45 185 ILE D O 1
ATOM 9892 N N . GLY D 1 186 ? 12.764 17.618 42.981 1.00 42.48 186 GLY D N 1
ATOM 9893 C CA . GLY D 1 186 ? 13.358 18.965 42.801 1.00 35.74 186 GLY D CA 1
ATOM 9894 C C . GLY D 1 186 ? 14.435 19.101 41.756 1.00 37.65 186 GLY D C 1
ATOM 9895 O O . GLY D 1 186 ? 15.059 20.149 41.659 1.00 35.41 186 GLY D O 1
ATOM 9896 N N . LYS D 1 187 ? 14.687 18.035 40.991 1.00 37.28 187 LYS D N 1
ATOM 9897 C CA . LYS D 1 187 ? 15.513 18.153 39.817 1.00 34.95 187 LYS D CA 1
ATOM 9898 C C . LYS D 1 187 ? 14.759 18.978 38.813 1.00 34.68 187 LYS D C 1
ATOM 9899 O O . LYS D 1 187 ? 13.566 18.775 38.599 1.00 36.46 187 LYS D O 1
ATOM 9905 N N . LYS D 1 188 ? 15.451 19.892 38.179 1.00 34.50 188 LYS D N 1
ATOM 9906 C CA . LYS D 1 188 ? 14.796 20.880 37.303 1.00 38.28 188 LYS D CA 1
ATOM 9907 C C . LYS D 1 188 ? 14.908 20.554 35.777 1.00 37.33 188 LYS D C 1
ATOM 9908 O O . LYS D 1 188 ? 16.045 20.489 35.180 1.00 34.32 188 LYS D O 1
ATOM 9914 N N . MET D 1 189 ? 13.746 20.264 35.164 1.00 33.99 189 MET D N 1
ATOM 9915 C CA . MET D 1 189 ? 13.657 20.126 33.686 1.00 38.25 189 MET D CA 1
ATOM 9916 C C . MET D 1 189 ? 13.072 21.415 33.060 1.00 41.00 189 MET D C 1
ATOM 9917 O O . MET D 1 189 ? 12.044 21.963 33.530 1.00 41.18 189 MET D O 1
ATOM 9922 N N . VAL D 1 190 ? 13.784 21.916 32.061 1.00 38.84 190 VAL D N 1
ATOM 9923 C CA . VAL D 1 190 ? 13.368 23.049 31.287 1.00 39.86 190 VAL D CA 1
ATOM 9924 C C . VAL D 1 190 ? 13.271 22.630 29.855 1.00 43.90 190 VAL D C 1
ATOM 9925 O O . VAL D 1 190 ? 14.250 22.103 29.314 1.00 46.55 190 VAL D O 1
ATOM 9929 N N . VAL D 1 191 ? 12.082 22.865 29.273 1.00 41.12 191 VAL D N 1
ATOM 9930 C CA . VAL D 1 191 ? 11.789 22.544 27.877 1.00 43.94 191 VAL D CA 1
ATOM 9931 C C . VAL D 1 191 ? 11.628 23.854 27.073 1.00 46.00 191 VAL D C 1
ATOM 9932 O O . VAL D 1 191 ? 10.777 24.691 27.367 1.00 45.30 191 VAL D O 1
ATOM 9936 N N . ILE D 1 192 ? 12.464 24.019 26.066 1.00 45.20 192 ILE D N 1
ATOM 9937 C CA . ILE D 1 192 ? 12.405 25.167 25.211 1.00 42.67 192 ILE D CA 1
ATOM 9938 C C . ILE D 1 192 ? 11.236 24.952 24.245 1.00 43.94 192 ILE D C 1
ATOM 9939 O O . ILE D 1 192 ? 11.271 24.072 23.367 1.00 43.37 192 ILE D O 1
ATOM 9944 N N . GLY D 1 193 ? 10.171 25.716 24.444 1.00 39.88 193 GLY D N 1
ATOM 9945 C CA . GLY D 1 193 ? 9.009 25.575 23.600 1.00 40.86 193 GLY D CA 1
ATOM 9946 C C . GLY D 1 193 ? 7.732 25.196 24.289 1.00 46.24 193 GLY D C 1
ATOM 9947 O O . GLY D 1 193 ? 7.717 24.700 25.444 1.00 50.92 193 GLY D O 1
ATOM 9948 N N . SER D 1 194 ? 6.644 25.442 23.549 1.00 49.17 194 SER D N 1
ATOM 9949 C CA . SER D 1 194 ? 5.293 25.303 24.046 1.00 49.38 194 SER D CA 1
ATOM 9950 C C . SER D 1 194 ? 4.362 24.667 23.046 1.00 48.41 194 SER D C 1
ATOM 9951 O O . SER D 1 194 ? 3.146 24.731 23.205 1.00 48.41 194 SER D O 1
ATOM 9954 N N . GLY D 1 195 ? 4.937 23.981 22.071 1.00 48.34 195 GLY D N 1
ATOM 9955 C CA . GLY D 1 195 ? 4.187 23.152 21.132 1.00 45.15 195 GLY D CA 1
ATOM 9956 C C . GLY D 1 195 ? 3.827 21.756 21.615 1.00 47.24 195 GLY D C 1
ATOM 9957 O O . GLY D 1 195 ? 3.996 21.405 22.795 1.00 47.77 195 GLY D O 1
ATOM 9958 N N . SER D 1 196 ? 3.332 20.958 20.677 1.00 43.26 196 SER D N 1
ATOM 9959 C CA . SER D 1 196 ? 2.858 19.628 20.960 1.00 47.18 196 SER D CA 1
ATOM 9960 C C . SER D 1 196 ? 4.008 18.781 21.569 1.00 46.69 196 SER D C 1
ATOM 9961 O O . SER D 1 196 ? 3.793 18.105 22.561 1.00 43.18 196 SER D O 1
ATOM 9964 N N . GLU D 1 197 ? 5.198 18.844 20.977 1.00 45.52 197 GLU D N 1
ATOM 9965 C CA . GLU D 1 197 ? 6.312 18.023 21.476 1.00 51.13 197 GLU D CA 1
ATOM 9966 C C . GLU D 1 197 ? 6.735 18.477 22.886 1.00 49.98 197 GLU D C 1
ATOM 9967 O O . GLU D 1 197 ? 6.913 17.623 23.771 1.00 41.82 197 GLU D O 1
ATOM 9973 N N . ALA D 1 198 ? 6.809 19.802 23.097 1.00 39.00 198 ALA D N 1
ATOM 9974 C CA . ALA D 1 198 ? 7.082 20.342 24.388 1.00 35.07 198 ALA D CA 1
ATOM 9975 C C . ALA D 1 198 ? 6.169 19.791 25.413 1.00 41.60 198 ALA D C 1
ATOM 9976 O O . ALA D 1 198 ? 6.629 19.325 26.444 1.00 41.19 198 ALA D O 1
ATOM 9978 N N . PHE D 1 199 ? 4.869 19.842 25.151 1.00 43.43 199 PHE D N 1
ATOM 9979 C CA . PHE D 1 199 ? 3.897 19.399 26.143 1.00 43.00 199 PHE D CA 1
ATOM 9980 C C . PHE D 1 199 ? 4.138 17.931 26.431 1.00 42.37 199 PHE D C 1
ATOM 9981 O O . PHE D 1 199 ? 4.027 17.463 27.585 1.00 40.62 199 PHE D O 1
ATOM 9989 N N . LEU D 1 200 ? 4.439 17.188 25.373 1.00 37.96 200 LEU D N 1
ATOM 9990 C CA . LEU D 1 200 ? 4.607 15.747 25.552 1.00 38.49 200 LEU D CA 1
ATOM 9991 C C . LEU D 1 200 ? 5.912 15.439 26.412 1.00 38.43 200 LEU D C 1
ATOM 9992 O O . LEU D 1 200 ? 5.854 14.692 27.376 1.00 37.31 200 LEU D O 1
ATOM 9997 N N . TYR D 1 201 ? 6.998 16.143 26.133 1.00 36.38 201 TYR D N 1
ATOM 9998 C CA . TYR D 1 201 ? 8.197 16.112 26.948 1.00 41.84 201 TYR D CA 1
ATOM 9999 C C . TYR D 1 201 ? 7.863 16.468 28.361 1.00 44.97 201 TYR D C 1
ATOM 10000 O O . TYR D 1 201 ? 8.315 15.760 29.285 1.00 40.97 201 TYR D O 1
ATOM 10009 N N . SER D 1 202 ? 7.066 17.530 28.534 1.00 41.16 202 SER D N 1
ATOM 10010 C CA . SER D 1 202 ? 6.798 18.082 29.865 1.00 35.82 202 SER D CA 1
ATOM 10011 C C . SER D 1 202 ? 6.019 17.064 30.701 1.00 38.37 202 SER D C 1
ATOM 10012 O O . SER D 1 202 ? 6.273 16.879 31.881 1.00 42.55 202 SER D O 1
ATOM 10015 N N . PHE D 1 203 ? 5.073 16.390 30.075 1.00 37.60 203 PHE D N 1
ATOM 10016 C CA . PHE D 1 203 ? 4.233 15.464 30.791 1.00 46.95 203 PHE D CA 1
ATOM 10017 C C . PHE D 1 203 ? 5.041 14.214 31.235 1.00 42.76 203 PHE D C 1
ATOM 10018 O O . PHE D 1 203 ? 4.777 13.679 32.311 1.00 42.16 203 PHE D O 1
ATOM 10026 N N . VAL D 1 204 ? 5.924 13.727 30.346 1.00 40.82 204 VAL D N 1
ATOM 10027 C CA . VAL D 1 204 ? 6.796 12.641 30.628 1.00 39.88 204 VAL D CA 1
ATOM 10028 C C . VAL D 1 204 ? 7.815 13.066 31.715 1.00 35.75 204 VAL D C 1
ATOM 10029 O O . VAL D 1 204 ? 8.019 12.341 32.689 1.00 33.56 204 VAL D O 1
ATOM 10033 N N . GLY D 1 205 ? 8.362 14.257 31.562 1.00 31.41 205 GLY D N 1
ATOM 10034 C CA . GLY D 1 205 ? 9.167 14.895 32.587 1.00 34.35 205 GLY D CA 1
ATOM 10035 C C . GLY D 1 205 ? 8.504 14.689 33.911 1.00 40.79 205 GLY D C 1
ATOM 10036 O O . GLY D 1 205 ? 9.121 14.210 34.858 1.00 40.64 205 GLY D O 1
ATOM 10037 N N . LYS D 1 206 ? 7.219 15.030 33.985 1.00 39.80 206 LYS D N 1
ATOM 10038 C CA . LYS D 1 206 ? 6.487 14.955 35.226 1.00 37.55 206 LYS D CA 1
ATOM 10039 C C . LYS D 1 206 ? 6.366 13.501 35.686 1.00 35.52 206 LYS D C 1
ATOM 10040 O O . LYS D 1 206 ? 6.501 13.187 36.875 1.00 42.35 206 LYS D O 1
ATOM 10046 N N . ASP D 1 207 ? 6.120 12.586 34.773 1.00 36.12 207 ASP D N 1
ATOM 10047 C CA . ASP D 1 207 ? 6.019 11.185 35.201 1.00 38.88 207 ASP D CA 1
ATOM 10048 C C . ASP D 1 207 ? 7.371 10.718 35.731 1.00 37.47 207 ASP D C 1
ATOM 10049 O O . ASP D 1 207 ? 7.406 9.850 36.552 1.00 41.00 207 ASP D O 1
ATOM 10054 N N . ARG D 1 208 ? 8.472 11.287 35.249 1.00 37.87 208 ARG D N 1
ATOM 10055 C CA . ARG D 1 208 ? 9.807 10.924 35.748 1.00 43.84 208 ARG D CA 1
ATOM 10056 C C . ARG D 1 208 ? 10.177 11.600 37.087 1.00 42.48 208 ARG D C 1
ATOM 10057 O O . ARG D 1 208 ? 11.245 11.334 37.634 1.00 47.82 208 ARG D O 1
ATOM 10065 N N . GLY D 1 209 ? 9.338 12.474 37.621 1.00 37.79 209 GLY D N 1
ATOM 10066 C CA . GLY D 1 209 ? 9.684 13.118 38.910 1.00 34.76 209 GLY D CA 1
ATOM 10067 C C . GLY D 1 209 ? 10.292 14.497 38.880 1.00 32.73 209 GLY D C 1
ATOM 10068 O O . GLY D 1 209 ? 10.572 15.158 39.927 1.00 35.86 209 GLY D O 1
ATOM 10069 N N . PHE D 1 210 ? 10.465 15.013 37.689 1.00 34.09 210 PHE D N 1
ATOM 10070 C CA . PHE D 1 210 ? 11.057 16.325 37.601 1.00 33.44 210 PHE D CA 1
ATOM 10071 C C . PHE D 1 210 ? 10.072 17.458 38.010 1.00 39.02 210 PHE D C 1
ATOM 10072 O O . PHE D 1 210 ? 8.831 17.293 37.904 1.00 36.72 210 PHE D O 1
ATOM 10080 N N . ASP D 1 211 ? 10.622 18.605 38.450 1.00 37.40 211 ASP D N 1
ATOM 10081 C CA . ASP D 1 211 ? 9.924 19.897 38.332 1.00 41.17 211 ASP D CA 1
ATOM 10082 C C . ASP D 1 211 ? 10.154 20.465 36.924 1.00 42.12 211 ASP D C 1
ATOM 10083 O O . ASP D 1 211 ? 11.313 20.694 36.514 1.00 39.21 211 ASP D O 1
ATOM 10088 N N . VAL D 1 212 ? 9.054 20.668 36.188 1.00 35.17 212 VAL D N 1
ATOM 10089 C CA . VAL D 1 212 ? 9.130 20.996 34.770 1.00 37.13 212 VAL D CA 1
ATOM 10090 C C . VAL D 1 212 ? 8.557 22.394 34.517 1.00 42.12 212 VAL D C 1
ATOM 10091 O O . VAL D 1 212 ? 7.505 22.777 35.066 1.00 37.33 212 VAL D O 1
ATOM 10095 N N . THR D 1 213 ? 9.259 23.116 33.658 1.00 43.31 213 THR D N 1
ATOM 10096 C CA . THR D 1 213 ? 8.894 24.432 33.172 1.00 43.31 213 THR D CA 1
ATOM 10097 C C . THR D 1 213 ? 9.134 24.467 31.670 1.00 44.84 213 THR D C 1
ATOM 10098 O O . THR D 1 213 ? 10.280 24.271 31.210 1.00 44.33 213 THR D O 1
ATOM 10102 N N . MET D 1 214 ? 8.053 24.730 30.926 1.00 39.97 214 MET D N 1
ATOM 10103 C CA . MET D 1 214 ? 8.136 25.113 29.533 1.00 38.25 214 MET D CA 1
ATOM 10104 C C . MET D 1 214 ? 8.509 26.604 29.395 1.00 40.54 214 MET D C 1
ATOM 10105 O O . MET D 1 214 ? 8.265 27.443 30.247 1.00 40.73 214 MET D O 1
ATOM 10110 N N . VAL D 1 215 ? 9.194 26.925 28.348 1.00 40.09 215 VAL D N 1
ATOM 10111 C CA . VAL D 1 215 ? 9.593 28.306 28.181 1.00 43.78 215 VAL D CA 1
ATOM 10112 C C . VAL D 1 215 ? 9.440 28.703 26.743 1.00 46.05 215 VAL D C 1
ATOM 10113 O O . VAL D 1 215 ? 9.424 27.840 25.856 1.00 43.36 215 VAL D O 1
ATOM 10117 N N . ASN D 1 216 ? 9.331 30.023 26.560 1.00 53.74 216 ASN D N 1
ATOM 10118 C CA . ASN D 1 216 ? 9.228 30.669 25.228 1.00 55.56 216 ASN D CA 1
ATOM 10119 C C . ASN D 1 216 ? 9.619 32.158 25.294 1.00 51.04 216 ASN D C 1
ATOM 10120 O O . ASN D 1 216 ? 9.796 32.732 26.379 1.00 59.86 216 ASN D O 1
ATOM 10125 N N . ARG D 1 217 ? 9.772 32.762 24.126 1.00 50.28 217 ARG D N 1
ATOM 10126 C CA . ARG D 1 217 ? 10.060 34.201 23.999 1.00 54.08 217 ARG D CA 1
ATOM 10127 C C . ARG D 1 217 ? 8.760 35.050 23.952 1.00 54.95 217 ARG D C 1
ATOM 10128 O O . ARG D 1 217 ? 8.774 36.129 23.419 1.00 52.68 217 ARG D O 1
ATOM 10136 N N . HIS D 1 218 ? 7.656 34.561 24.514 1.00 53.57 218 HIS D N 1
ATOM 10137 C CA . HIS D 1 218 ? 6.363 35.245 24.474 1.00 52.92 218 HIS D CA 1
ATOM 10138 C C . HIS D 1 218 ? 5.322 34.522 25.355 1.00 61.64 218 HIS D C 1
ATOM 10139 O O . HIS D 1 218 ? 5.504 33.345 25.731 1.00 55.44 218 HIS D O 1
ATOM 10146 N N . ASP D 1 219 ? 4.239 35.215 25.701 1.00 54.05 219 ASP D N 1
ATOM 10147 C CA . ASP D 1 219 ? 3.335 34.684 26.692 1.00 53.02 219 ASP D CA 1
ATOM 10148 C C . ASP D 1 219 ? 2.550 33.621 25.988 1.00 53.02 219 ASP D C 1
ATOM 10149 O O . ASP D 1 219 ? 2.656 33.471 24.791 1.00 55.51 219 ASP D O 1
ATOM 10154 N N . GLU D 1 220 ? 1.793 32.829 26.720 1.00 54.22 220 GLU D N 1
ATOM 10155 C CA . GLU D 1 220 ? 1.051 31.792 26.051 1.00 59.51 220 GLU D CA 1
ATOM 10156 C C . GLU D 1 220 ? -0.483 31.835 26.269 1.00 54.74 220 GLU D C 1
ATOM 10157 O O . GLU D 1 220 ? -0.952 32.240 27.281 1.00 54.31 220 GLU D O 1
ATOM 10163 N N . THR D 1 221 ? -1.228 31.374 25.277 1.00 57.07 221 THR D N 1
ATOM 10164 C CA . THR D 1 221 ? -2.676 31.370 25.306 1.00 62.66 221 THR D CA 1
ATOM 10165 C C . THR D 1 221 ? -3.202 30.607 26.521 1.00 70.58 221 THR D C 1
ATOM 10166 O O . THR D 1 221 ? -2.660 29.578 26.906 1.00 79.02 221 THR D O 1
ATOM 10170 N N . GLU D 1 222 ? -4.257 31.119 27.131 1.00 68.01 222 GLU D N 1
ATOM 10171 C CA . GLU D 1 222 ? -4.789 30.532 28.345 1.00 65.97 222 GLU D CA 1
ATOM 10172 C C . GLU D 1 222 ? -5.355 29.121 28.172 1.00 60.12 222 GLU D C 1
ATOM 10173 O O . GLU D 1 222 ? -5.535 28.419 29.156 1.00 58.35 222 GLU D O 1
ATOM 10179 N N . ASN D 1 223 ? -5.659 28.672 26.955 1.00 63.15 223 ASN D N 1
ATOM 10180 C CA . ASN D 1 223 ? -5.903 27.226 26.809 1.00 63.77 223 ASN D CA 1
ATOM 10181 C C . ASN D 1 223 ? -4.616 26.450 27.234 1.00 62.73 223 ASN D C 1
ATOM 10182 O O . ASN D 1 223 ? -4.681 25.507 28.021 1.00 55.46 223 ASN D O 1
ATOM 10187 N N . LYS D 1 224 ? -3.456 26.934 26.806 1.00 59.26 224 LYS D N 1
ATOM 10188 C CA . LYS D 1 224 ? -2.167 26.301 27.137 1.00 63.91 224 LYS D CA 1
ATOM 10189 C C . LYS D 1 224 ? -1.819 26.347 28.621 1.00 58.82 224 LYS D C 1
ATOM 10190 O O . LYS D 1 224 ? -1.487 25.321 29.222 1.00 57.34 224 LYS D O 1
ATOM 10196 N N . MET D 1 225 ? -2.030 27.503 29.225 1.00 61.75 225 MET D N 1
ATOM 10197 C CA . MET D 1 225 ? -1.781 27.681 30.653 1.00 56.03 225 MET D CA 1
ATOM 10198 C C . MET D 1 225 ? -2.657 26.807 31.552 1.00 65.19 225 MET D C 1
ATOM 10199 O O . MET D 1 225 ? -2.213 26.385 32.634 1.00 65.85 225 MET D O 1
ATOM 10204 N N . LYS D 1 226 ? -3.892 26.519 31.127 1.00 62.26 226 LYS D N 1
ATOM 10205 C CA . LYS D 1 226 ? -4.775 25.631 31.920 1.00 60.26 226 LYS D CA 1
ATOM 10206 C C . LYS D 1 226 ? -4.291 24.197 31.795 1.00 55.85 226 LYS D C 1
ATOM 10207 O O . LYS D 1 226 ? -4.350 23.425 32.753 1.00 47.90 226 LYS D O 1
ATOM 10213 N N . MET D 1 227 ? -3.873 23.823 30.592 1.00 51.21 227 MET D N 1
ATOM 10214 C CA . MET D 1 227 ? -3.318 22.494 30.388 1.00 62.11 227 MET D CA 1
ATOM 10215 C C . MET D 1 227 ? -2.056 22.309 31.248 1.00 53.12 227 MET D C 1
ATOM 10216 O O . MET D 1 227 ? -2.007 21.388 32.035 1.00 46.80 227 MET D O 1
ATOM 10221 N N . MET D 1 228 ? -1.095 23.228 31.111 1.00 51.28 228 MET D N 1
ATOM 10222 C CA . MET D 1 228 ? 0.115 23.234 31.931 1.00 56.55 228 MET D CA 1
ATOM 10223 C C . MET D 1 228 ? -0.228 23.107 33.401 1.00 57.32 228 MET D C 1
ATOM 10224 O O . MET D 1 228 ? 0.043 22.082 34.029 1.00 54.28 228 MET D O 1
ATOM 10229 N N . ASP D 1 229 ? -0.906 24.112 33.930 1.00 61.17 229 ASP D N 1
ATOM 10230 C CA . ASP D 1 229 ? -1.322 24.068 35.334 1.00 56.73 229 ASP D CA 1
ATOM 10231 C C . ASP D 1 229 ? -2.004 22.728 35.724 1.00 51.44 229 ASP D C 1
ATOM 10232 O O . ASP D 1 229 ? -1.749 22.162 36.783 1.00 44.68 229 ASP D O 1
ATOM 10237 N N . ASP D 1 230 ? -2.819 22.189 34.835 1.00 50.00 230 ASP D N 1
ATOM 10238 C CA . ASP D 1 230 ? -3.494 20.920 35.094 1.00 55.97 230 ASP D CA 1
ATOM 10239 C C . ASP D 1 230 ? -2.569 19.729 35.350 1.00 56.03 230 ASP D C 1
ATOM 10240 O O . ASP D 1 230 ? -2.962 18.804 36.058 1.00 46.15 230 ASP D O 1
ATOM 10245 N N . PHE D 1 231 ? -1.389 19.710 34.720 1.00 51.24 231 PHE D N 1
ATOM 10246 C CA . PHE D 1 231 ? -0.456 18.608 34.923 1.00 53.74 231 PHE D CA 1
ATOM 10247 C C . PHE D 1 231 ? 0.671 18.967 35.878 1.00 55.45 231 PHE D C 1
ATOM 10248 O O . PHE D 1 231 ? 1.517 18.133 36.162 1.00 56.94 231 PHE D O 1
ATOM 10256 N N . GLY D 1 232 ? 0.698 20.219 36.328 1.00 53.49 232 GLY D N 1
ATOM 10257 C CA . GLY D 1 232 ? 1.656 20.674 37.303 1.00 50.92 232 GLY D CA 1
ATOM 10258 C C . GLY D 1 232 ? 2.915 21.206 36.667 1.00 57.12 232 GLY D C 1
ATOM 10259 O O . GLY D 1 232 ? 3.969 21.257 37.308 1.00 46.29 232 GLY D O 1
ATOM 10260 N N . VAL D 1 233 ? 2.786 21.638 35.420 1.00 55.54 233 VAL D N 1
ATOM 10261 C CA . VAL D 1 233 ? 3.900 22.150 34.646 1.00 52.09 233 VAL D CA 1
ATOM 10262 C C . VAL D 1 233 ? 3.857 23.649 34.639 1.00 51.53 233 VAL D C 1
ATOM 10263 O O . VAL D 1 233 ? 2.844 24.237 34.342 1.00 56.66 233 VAL D O 1
ATOM 10267 N N . GLY D 1 234 ? 4.971 24.266 34.960 1.00 47.42 234 GLY D N 1
ATOM 10268 C CA . GLY D 1 234 ? 5.070 25.694 34.964 1.00 44.64 234 GLY D CA 1
ATOM 10269 C C . GLY D 1 234 ? 5.405 26.231 33.571 1.00 47.36 234 GLY D C 1
ATOM 10270 O O . GLY D 1 234 ? 5.763 25.470 32.633 1.00 45.52 234 GLY D O 1
ATOM 10271 N N . PHE D 1 235 ? 5.275 27.550 33.431 1.00 40.19 235 PHE D N 1
ATOM 10272 C CA . PHE D 1 235 ? 5.651 28.222 32.193 1.00 46.94 235 PHE D CA 1
ATOM 10273 C C . PHE D 1 235 ? 6.362 29.459 32.556 1.00 42.44 235 PHE D C 1
ATOM 10274 O O . PHE D 1 235 ? 6.109 30.018 33.592 1.00 55.99 235 PHE D O 1
ATOM 10282 N N . SER D 1 236 ? 7.269 29.901 31.717 1.00 49.39 236 SER D N 1
ATOM 10283 C CA . SER D 1 236 ? 7.927 31.155 31.961 1.00 45.58 236 SER D CA 1
ATOM 10284 C C . SER D 1 236 ? 8.306 31.695 30.592 1.00 52.36 236 SER D C 1
ATOM 10285 O O . SER D 1 236 ? 8.594 30.909 29.676 1.00 49.46 236 SER D O 1
ATOM 10288 N N . ASN D 1 237 ? 8.242 33.023 30.441 1.00 54.91 237 ASN D N 1
ATOM 10289 C CA . ASN D 1 237 ? 8.649 33.747 29.216 1.00 56.40 237 ASN D CA 1
ATOM 10290 C C . ASN D 1 237 ? 10.039 34.228 29.556 1.00 55.22 237 ASN D C 1
ATOM 10291 O O . ASN D 1 237 ? 10.198 34.974 30.502 1.00 62.62 237 ASN D O 1
ATOM 10296 N N . TYR D 1 238 ? 11.055 33.769 28.834 1.00 59.49 238 TYR D N 1
ATOM 10297 C CA . TYR D 1 238 ? 12.431 33.966 29.308 1.00 55.28 238 TYR D CA 1
ATOM 10298 C C . TYR D 1 238 ? 12.909 35.352 29.013 1.00 58.70 238 TYR D C 1
ATOM 10299 O O . TYR D 1 238 ? 14.006 35.742 29.435 1.00 62.29 238 TYR D O 1
ATOM 10308 N N . LEU D 1 239 ? 12.104 36.125 28.295 1.00 57.89 239 LEU D N 1
ATOM 10309 C CA . LEU D 1 239 ? 12.453 37.537 28.118 1.00 59.93 239 LEU D CA 1
ATOM 10310 C C . LEU D 1 239 ? 12.106 38.394 29.353 1.00 59.15 239 LEU D C 1
ATOM 10311 O O . LEU D 1 239 ? 12.667 39.466 29.543 1.00 66.87 239 LEU D O 1
ATOM 10316 N N . LYS D 1 240 ? 11.176 37.911 30.168 1.00 53.25 240 LYS D N 1
ATOM 10317 C CA . LYS D 1 240 ? 10.873 38.471 31.460 1.00 56.57 240 LYS D CA 1
ATOM 10318 C C . LYS D 1 240 ? 11.464 37.634 32.618 1.00 61.99 240 LYS D C 1
ATOM 10319 O O . LYS D 1 240 ? 11.821 38.182 33.654 1.00 60.88 240 LYS D O 1
ATOM 10325 N N . ASP D 1 241 ? 11.491 36.302 32.499 1.00 59.93 241 ASP D N 1
ATOM 10326 C CA . ASP D 1 241 ? 12.051 35.457 33.586 1.00 63.81 241 ASP D CA 1
ATOM 10327 C C . ASP D 1 241 ? 12.861 34.207 33.125 1.00 59.35 241 ASP D C 1
ATOM 10328 O O . ASP D 1 241 ? 12.296 33.197 32.765 1.00 54.50 241 ASP D O 1
ATOM 10333 N N . MET D 1 242 ? 14.184 34.338 33.141 1.00 51.71 242 MET D N 1
ATOM 10334 C CA . MET D 1 242 ? 15.121 33.342 32.673 1.00 59.56 242 MET D CA 1
ATOM 10335 C C . MET D 1 242 ? 15.307 32.300 33.771 1.00 49.25 242 MET D C 1
ATOM 10336 O O . MET D 1 242 ? 15.912 32.603 34.790 1.00 51.09 242 MET D O 1
ATOM 10341 N N . PRO D 1 243 ? 14.790 31.085 33.579 1.00 46.14 243 PRO D N 1
ATOM 10342 C CA . PRO D 1 243 ? 15.138 30.024 34.543 1.00 49.25 243 PRO D CA 1
ATOM 10343 C C . PRO D 1 243 ? 16.667 29.822 34.537 1.00 47.82 243 PRO D C 1
ATOM 10344 O O . PRO D 1 243 ? 17.347 30.070 33.532 1.00 50.52 243 PRO D O 1
ATOM 10348 N N . ASP D 1 244 ? 17.159 29.431 35.685 1.00 46.05 244 ASP D N 1
ATOM 10349 C CA . ASP D 1 244 ? 18.541 29.189 35.954 1.00 49.62 244 ASP D CA 1
ATOM 10350 C C . ASP D 1 244 ? 18.611 27.826 36.709 1.00 51.10 244 ASP D C 1
ATOM 10351 O O . ASP D 1 244 ? 17.587 27.289 37.162 1.00 43.96 244 ASP D O 1
ATOM 10356 N N . LYS D 1 245 ? 19.796 27.231 36.759 1.00 50.75 245 LYS D N 1
ATOM 10357 C CA . LYS D 1 245 ? 20.047 25.982 37.491 1.00 45.91 245 LYS D CA 1
ATOM 10358 C C . LYS D 1 245 ? 19.315 24.735 36.950 1.00 42.39 245 LYS D C 1
ATOM 10359 O O . LYS D 1 245 ? 18.549 24.036 37.630 1.00 39.67 245 LYS D O 1
ATOM 10365 N N . ILE D 1 246 ? 19.580 24.436 35.700 1.00 38.44 246 ILE D N 1
ATOM 10366 C CA . ILE D 1 246 ? 18.790 23.396 35.039 1.00 40.26 246 ILE D CA 1
ATOM 10367 C C . ILE D 1 246 ? 19.548 22.072 35.113 1.00 40.54 246 ILE D C 1
ATOM 10368 O O . ILE D 1 246 ? 20.730 22.083 34.889 1.00 37.90 246 ILE D O 1
ATOM 10373 N N . ASP D 1 247 ? 18.834 20.972 35.377 1.00 35.92 247 ASP D N 1
ATOM 10374 C CA . ASP D 1 247 ? 19.404 19.584 35.401 1.00 40.59 247 ASP D CA 1
ATOM 10375 C C . ASP D 1 247 ? 19.170 18.797 34.089 1.00 34.76 247 ASP D C 1
ATOM 10376 O O . ASP D 1 247 ? 20.071 18.114 33.595 1.00 34.88 247 ASP D O 1
ATOM 10381 N N . LEU D 1 248 ? 17.988 18.974 33.499 1.00 35.09 248 LEU D N 1
ATOM 10382 C CA . LEU D 1 248 ? 17.646 18.422 32.180 1.00 32.44 248 LEU D CA 1
ATOM 10383 C C . LEU D 1 248 ? 17.021 19.499 31.277 1.00 35.65 248 LEU D C 1
ATOM 10384 O O . LEU D 1 248 ? 15.889 19.935 31.524 1.00 38.90 248 LEU D O 1
ATOM 10389 N N . LEU D 1 249 ? 17.765 19.909 30.254 1.00 33.19 249 LEU D N 1
ATOM 10390 C CA . LEU D 1 249 ? 17.360 20.882 29.257 1.00 32.63 249 LEU D CA 1
ATOM 10391 C C . LEU D 1 249 ? 17.005 20.135 27.961 1.00 34.58 249 LEU D C 1
ATOM 10392 O O . LEU D 1 249 ? 17.873 19.460 27.416 1.00 34.14 249 LEU D O 1
ATOM 10397 N N . VAL D 1 250 ? 15.735 20.216 27.500 1.00 34.08 250 VAL D N 1
ATOM 10398 C CA . VAL D 1 250 ? 15.326 19.642 26.195 1.00 33.82 250 VAL D CA 1
ATOM 10399 C C . VAL D 1 250 ? 14.937 20.797 25.282 1.00 36.29 250 VAL D C 1
ATOM 10400 O O . VAL D 1 250 ? 14.113 21.627 25.643 1.00 38.31 250 VAL D O 1
ATOM 10404 N N . ASP D 1 251 ? 15.550 20.887 24.124 1.00 37.46 251 ASP D N 1
ATOM 10405 C CA . ASP D 1 251 ? 15.157 21.886 23.131 1.00 39.42 251 ASP D CA 1
ATOM 10406 C C . ASP D 1 251 ? 14.246 21.314 22.047 1.00 39.16 251 ASP D C 1
ATOM 10407 O O . ASP D 1 251 ? 14.570 20.298 21.422 1.00 43.51 251 ASP D O 1
ATOM 10412 N N . THR D 1 252 ? 13.098 21.970 21.846 1.00 41.47 252 THR D N 1
ATOM 10413 C CA . THR D 1 252 ? 12.166 21.693 20.741 1.00 37.14 252 THR D CA 1
ATOM 10414 C C . THR D 1 252 ? 12.144 22.851 19.708 1.00 40.63 252 THR D C 1
ATOM 10415 O O . THR D 1 252 ? 11.360 22.801 18.791 1.00 41.48 252 THR D O 1
ATOM 10419 N N . SER D 1 253 ? 13.047 23.817 19.826 1.00 38.75 253 SER D N 1
ATOM 10420 C CA . SER D 1 253 ? 13.086 24.999 18.987 1.00 45.78 253 SER D CA 1
ATOM 10421 C C . SER D 1 253 ? 14.022 24.846 17.816 1.00 49.48 253 SER D C 1
ATOM 10422 O O . SER D 1 253 ? 13.724 25.275 16.739 1.00 56.40 253 SER D O 1
ATOM 10425 N N . GLY D 1 254 ? 15.192 24.281 18.030 1.00 47.27 254 GLY D N 1
ATOM 10426 C CA . GLY D 1 254 ? 16.121 24.091 16.939 1.00 43.81 254 GLY D CA 1
ATOM 10427 C C . GLY D 1 254 ? 16.906 25.358 16.719 1.00 41.05 254 GLY D C 1
ATOM 10428 O O . GLY D 1 254 ? 17.644 25.464 15.726 1.00 38.69 254 GLY D O 1
ATOM 10429 N N . ASP D 1 255 ? 16.797 26.285 17.674 1.00 36.48 255 ASP D N 1
ATOM 10430 C CA . ASP D 1 255 ? 17.425 27.603 17.553 1.00 39.39 255 ASP D CA 1
ATOM 10431 C C . ASP D 1 255 ? 18.699 27.705 18.383 1.00 41.68 255 ASP D C 1
ATOM 10432 O O . ASP D 1 255 ? 18.629 27.861 19.622 1.00 44.62 255 ASP D O 1
ATOM 10437 N N . PRO D 1 256 ? 19.836 27.760 17.706 1.00 42.34 256 PRO D N 1
ATOM 10438 C CA . PRO D 1 256 ? 21.134 27.817 18.359 1.00 48.52 256 PRO D CA 1
ATOM 10439 C C . PRO D 1 256 ? 21.210 28.781 19.503 1.00 49.29 256 PRO D C 1
ATOM 10440 O O . PRO D 1 256 ? 21.640 28.408 20.615 1.00 49.49 256 PRO D O 1
ATOM 10444 N N . SER D 1 257 ? 20.810 30.016 19.277 1.00 43.32 257 SER D N 1
ATOM 10445 C CA . SER D 1 257 ? 21.223 31.011 20.261 1.00 42.20 257 SER D CA 1
ATOM 10446 C C . SER D 1 257 ? 20.455 30.715 21.520 1.00 38.66 257 SER D C 1
ATOM 10447 O O . SER D 1 257 ? 20.938 30.923 22.584 1.00 46.57 257 SER D O 1
ATOM 10450 N N . THR D 1 258 ? 19.242 30.216 21.392 1.00 39.49 258 THR D N 1
ATOM 10451 C CA . THR D 1 258 ? 18.398 29.949 22.534 1.00 43.74 258 THR D CA 1
ATOM 10452 C C . THR D 1 258 ? 18.918 28.688 23.254 1.00 41.87 258 THR D C 1
ATOM 10453 O O . THR D 1 258 ? 18.971 28.624 24.479 1.00 38.01 258 THR D O 1
ATOM 10457 N N . ILE D 1 259 ? 19.300 27.719 22.450 1.00 42.75 259 ILE D N 1
ATOM 10458 C CA . ILE D 1 259 ? 19.968 26.541 22.943 1.00 45.74 259 ILE D CA 1
ATOM 10459 C C . ILE D 1 259 ? 21.140 26.883 23.879 1.00 44.96 259 ILE D C 1
ATOM 10460 O O . ILE D 1 259 ? 21.117 26.498 25.079 1.00 37.57 259 ILE D O 1
ATOM 10465 N N . PHE D 1 260 ? 22.145 27.544 23.314 1.00 39.26 260 PHE D N 1
ATOM 10466 C CA . PHE D 1 260 ? 23.388 27.797 23.997 1.00 39.31 260 PHE D CA 1
ATOM 10467 C C . PHE D 1 260 ? 23.243 28.770 25.138 1.00 47.61 260 PHE D C 1
ATOM 10468 O O . PHE D 1 260 ? 24.091 28.755 26.052 1.00 46.45 260 PHE D O 1
ATOM 10476 N N . LYS D 1 261 ? 22.189 29.593 25.143 1.00 49.84 261 LYS D N 1
ATOM 10477 C CA . LYS D 1 261 ? 22.008 30.482 26.310 1.00 46.86 261 LYS D CA 1
ATOM 10478 C C . LYS D 1 261 ? 21.392 29.671 27.403 1.00 43.17 261 LYS D C 1
ATOM 10479 O O . LYS D 1 261 ? 21.599 29.951 28.545 1.00 39.61 261 LYS D O 1
ATOM 10485 N N . PHE D 1 262 ? 20.584 28.667 27.077 1.00 45.83 262 PHE D N 1
ATOM 10486 C CA . PHE D 1 262 ? 20.042 27.830 28.146 1.00 47.59 262 PHE D CA 1
ATOM 10487 C C . PHE D 1 262 ? 21.057 26.785 28.721 1.00 44.96 262 PHE D C 1
ATOM 10488 O O . PHE D 1 262 ? 20.932 26.358 29.879 1.00 44.47 262 PHE D O 1
ATOM 10496 N N . VAL D 1 263 ? 22.038 26.410 27.902 1.00 42.32 263 VAL D N 1
ATOM 10497 C CA . VAL D 1 263 ? 23.121 25.480 28.268 1.00 42.98 263 VAL D CA 1
ATOM 10498 C C . VAL D 1 263 ? 23.936 26.103 29.388 1.00 45.93 263 VAL D C 1
ATOM 10499 O O . VAL D 1 263 ? 24.304 25.407 30.331 1.00 44.28 263 VAL D O 1
ATOM 10503 N N . LYS D 1 264 ? 24.142 27.418 29.337 1.00 44.37 264 LYS D N 1
ATOM 10504 C CA . LYS D 1 264 ? 24.859 28.133 30.409 1.00 42.89 264 LYS D CA 1
ATOM 10505 C C . LYS D 1 264 ? 24.128 28.272 31.724 1.00 40.83 264 LYS D C 1
ATOM 10506 O O . LYS D 1 264 ? 24.631 28.872 32.630 1.00 43.22 264 LYS D O 1
ATOM 10512 N N . LYS D 1 265 ? 22.919 27.762 31.828 1.00 42.15 265 LYS D N 1
ATOM 10513 C CA . LYS D 1 265 ? 22.241 27.679 33.094 1.00 38.37 265 LYS D CA 1
ATOM 10514 C C . LYS D 1 265 ? 22.218 26.208 33.599 1.00 37.59 265 LYS D C 1
ATOM 10515 O O . LYS D 1 265 ? 21.536 25.899 34.593 1.00 30.79 265 LYS D O 1
ATOM 10521 N N . VAL D 1 266 ? 22.913 25.314 32.906 1.00 35.84 266 VAL D N 1
ATOM 10522 C CA . VAL D 1 266 ? 22.838 23.865 33.231 1.00 35.75 266 VAL D CA 1
ATOM 10523 C C . VAL D 1 266 ? 23.868 23.506 34.294 1.00 31.71 266 VAL D C 1
ATOM 10524 O O . VAL D 1 266 ? 25.007 23.978 34.298 1.00 29.01 266 VAL D O 1
ATOM 10528 N N . ASN D 1 267 ? 23.429 22.696 35.231 1.00 36.81 267 ASN D N 1
ATOM 10529 C CA . ASN D 1 267 ? 24.237 22.339 36.378 1.00 33.92 267 ASN D CA 1
ATOM 10530 C C . ASN D 1 267 ? 25.228 21.258 36.053 1.00 31.72 267 ASN D C 1
ATOM 10531 O O . ASN D 1 267 ? 25.174 20.634 35.017 1.00 29.52 267 ASN D O 1
ATOM 10536 N N . ASN D 1 268 ? 26.094 20.984 36.998 1.00 34.38 268 ASN D N 1
ATOM 10537 C CA . ASN D 1 268 ? 27.015 19.906 36.924 1.00 31.23 268 ASN D CA 1
ATOM 10538 C C . ASN D 1 268 ? 26.239 18.670 36.703 1.00 31.72 268 ASN D C 1
ATOM 10539 O O . ASN D 1 268 ? 25.151 18.494 37.289 1.00 30.66 268 ASN D O 1
ATOM 10544 N N . ASN D 1 269 ? 26.794 17.832 35.813 1.00 29.21 269 ASN D N 1
ATOM 10545 C CA . ASN D 1 269 ? 26.176 16.563 35.382 1.00 29.40 269 ASN D CA 1
ATOM 10546 C C . ASN D 1 269 ? 24.820 16.748 34.719 1.00 29.20 269 ASN D C 1
ATOM 10547 O O . ASN D 1 269 ? 24.083 15.799 34.572 1.00 29.26 269 ASN D O 1
ATOM 10552 N N . GLY D 1 270 ? 24.547 17.937 34.247 1.00 31.59 270 GLY D N 1
ATOM 10553 C CA . GLY D 1 270 ? 23.325 18.176 33.457 1.00 33.44 270 GLY D CA 1
ATOM 10554 C C . GLY D 1 270 ? 23.375 17.529 32.102 1.00 31.68 270 GLY D C 1
ATOM 10555 O O . GLY D 1 270 ? 24.435 17.280 31.549 1.00 32.08 270 GLY D O 1
ATOM 10556 N N . VAL D 1 271 ? 22.195 17.192 31.621 1.00 32.97 271 VAL D N 1
ATOM 10557 C CA . VAL D 1 271 ? 21.984 16.653 30.298 1.00 34.43 271 VAL D CA 1
ATOM 10558 C C . VAL D 1 271 ? 21.175 17.603 29.394 1.00 34.42 271 VAL D C 1
ATOM 10559 O O . VAL D 1 271 ? 20.154 18.177 29.799 1.00 36.19 271 VAL D O 1
ATOM 10563 N N . VAL D 1 272 ? 21.610 17.732 28.157 1.00 35.92 272 VAL D N 1
ATOM 10564 C CA . VAL D 1 272 ? 20.961 18.638 27.202 1.00 33.58 272 VAL D CA 1
ATOM 10565 C C . VAL D 1 272 ? 20.546 17.702 26.072 1.00 34.24 272 VAL D C 1
ATOM 10566 O O . VAL D 1 272 ? 21.421 17.050 25.498 1.00 32.55 272 VAL D O 1
ATOM 10570 N N . ILE D 1 273 ? 19.232 17.577 25.822 1.00 33.04 273 ILE D N 1
ATOM 10571 C CA . ILE D 1 273 ? 18.669 16.813 24.700 1.00 34.07 273 ILE D CA 1
ATOM 10572 C C . ILE D 1 273 ? 18.387 17.772 23.527 1.00 37.65 273 ILE D C 1
ATOM 10573 O O . ILE D 1 273 ? 17.606 18.699 23.672 1.00 32.45 273 ILE D O 1
ATOM 10578 N N . LEU D 1 274 ? 18.979 17.524 22.377 1.00 36.64 274 LEU D N 1
ATOM 10579 C CA . LEU D 1 274 ? 18.706 18.296 21.195 1.00 36.77 274 LEU D CA 1
ATOM 10580 C C . LEU D 1 274 ? 17.714 17.479 20.377 1.00 38.29 274 LEU D C 1
ATOM 10581 O O . LEU D 1 274 ? 17.945 16.333 20.109 1.00 35.63 274 LEU D O 1
ATOM 10586 N N . PHE D 1 275 ? 16.568 18.077 20.072 1.00 38.76 275 PHE D N 1
ATOM 10587 C CA . PHE D 1 275 ? 15.457 17.383 19.433 1.00 36.44 275 PHE D CA 1
ATOM 10588 C C . PHE D 1 275 ? 14.875 18.132 18.248 1.00 39.34 275 PHE D C 1
ATOM 10589 O O . PHE D 1 275 ? 14.660 17.602 17.201 1.00 40.06 275 PHE D O 1
ATOM 10597 N N . GLY D 1 276 ? 14.584 19.385 18.470 1.00 45.51 276 GLY D N 1
ATOM 10598 C CA . GLY D 1 276 ? 14.099 20.236 17.437 1.00 48.41 276 GLY D CA 1
ATOM 10599 C C . GLY D 1 276 ? 15.123 20.594 16.420 1.00 44.94 276 GLY D C 1
ATOM 10600 O O . GLY D 1 276 ? 16.273 20.658 16.719 1.00 47.19 276 GLY D O 1
ATOM 10601 N N . PHE D 1 277 ? 14.687 20.838 15.207 1.00 48.05 277 PHE D N 1
ATOM 10602 C CA . PHE D 1 277 ? 15.576 21.312 14.194 1.00 56.61 277 PHE D CA 1
ATOM 10603 C C . PHE D 1 277 ? 14.914 22.291 13.251 1.00 52.83 277 PHE D C 1
ATOM 10604 O O . PHE D 1 277 ? 13.725 22.228 12.968 1.00 60.02 277 PHE D O 1
ATOM 10612 N N . ASN D 1 278 ? 15.741 23.208 12.817 1.00 50.97 278 ASN D N 1
ATOM 10613 C CA . ASN D 1 278 ? 15.358 24.272 11.948 1.00 53.00 278 ASN D CA 1
ATOM 10614 C C . ASN D 1 278 ? 16.582 24.643 11.140 1.00 46.74 278 ASN D C 1
ATOM 10615 O O . ASN D 1 278 ? 17.442 25.339 11.612 1.00 46.40 278 ASN D O 1
ATOM 10620 N N . GLY D 1 279 ? 16.647 24.162 9.913 1.00 48.04 279 GLY D N 1
ATOM 10621 C CA . GLY D 1 279 ? 17.726 24.538 9.017 1.00 52.44 279 GLY D CA 1
ATOM 10622 C C . GLY D 1 279 ? 17.816 26.026 8.706 1.00 45.38 279 GLY D C 1
ATOM 10623 O O . GLY D 1 279 ? 18.839 26.472 8.269 1.00 53.92 279 GLY D O 1
ATOM 10624 N N . LYS D 1 280 ? 16.760 26.786 8.951 1.00 53.37 280 LYS D N 1
ATOM 10625 C CA . LYS D 1 280 ? 16.769 28.224 8.671 1.00 64.06 280 LYS D CA 1
ATOM 10626 C C . LYS D 1 280 ? 17.362 29.016 9.824 1.00 60.19 280 LYS D C 1
ATOM 10627 O O . LYS D 1 280 ? 17.752 30.167 9.632 1.00 59.23 280 LYS D O 1
ATOM 10633 N N . ALA D 1 281 ? 17.437 28.434 11.026 1.00 58.10 281 ALA D N 1
ATOM 10634 C CA . ALA D 1 281 ? 17.867 29.227 12.221 1.00 53.48 281 ALA D CA 1
ATOM 10635 C C . ALA D 1 281 ? 19.247 29.850 12.078 1.00 51.04 281 ALA D C 1
ATOM 10636 O O . ALA D 1 281 ? 20.142 29.248 11.503 1.00 55.77 281 ALA D O 1
ATOM 10638 N N . PRO D 1 282 ? 19.419 31.103 12.552 1.00 49.13 282 PRO D N 1
ATOM 10639 C CA . PRO D 1 282 ? 20.708 31.772 12.374 1.00 46.97 282 PRO D CA 1
ATOM 10640 C C . PRO D 1 282 ? 21.767 31.287 13.387 1.00 54.89 282 PRO D C 1
ATOM 10641 O O . PRO D 1 282 ? 21.410 30.701 14.420 1.00 52.26 282 PRO D O 1
ATOM 10645 N N . GLY D 1 283 ? 23.034 31.553 13.073 1.00 49.89 283 GLY D N 1
ATOM 10646 C CA . GLY D 1 283 ? 24.165 31.063 13.808 1.00 49.13 283 GLY D CA 1
ATOM 10647 C C . GLY D 1 283 ? 24.416 31.830 15.088 1.00 53.83 283 GLY D C 1
ATOM 10648 O O . GLY D 1 283 ? 24.308 33.040 15.096 1.00 58.42 283 GLY D O 1
ATOM 10649 N N . TYR D 1 284 ? 24.689 31.119 16.186 1.00 51.26 284 TYR D N 1
ATOM 10650 C CA . TYR D 1 284 ? 25.131 31.724 17.389 1.00 48.00 284 TYR D CA 1
ATOM 10651 C C . TYR D 1 284 ? 26.605 31.350 17.544 1.00 54.84 284 TYR D C 1
ATOM 10652 O O . TYR D 1 284 ? 27.026 30.219 17.244 1.00 51.48 284 TYR D O 1
ATOM 10661 N N . PRO D 1 285 ? 27.402 32.315 17.978 1.00 55.61 285 PRO D N 1
ATOM 10662 C CA . PRO D 1 285 ? 28.837 32.161 18.005 1.00 59.15 285 PRO D CA 1
ATOM 10663 C C . PRO D 1 285 ? 29.267 31.519 19.317 1.00 56.75 285 PRO D C 1
ATOM 10664 O O . PRO D 1 285 ? 29.331 32.188 20.346 1.00 56.58 285 PRO D O 1
ATOM 10668 N N . VAL D 1 286 ? 29.510 30.207 19.276 1.00 51.82 286 VAL D N 1
ATOM 10669 C CA . VAL D 1 286 ? 29.937 29.468 20.467 1.00 49.52 286 VAL D CA 1
ATOM 10670 C C . VAL D 1 286 ? 31.412 29.735 20.737 1.00 38.32 286 VAL D C 1
ATOM 10671 O O . VAL D 1 286 ? 32.258 29.510 19.871 1.00 41.06 286 VAL D O 1
ATOM 10675 N N . ASN D 1 287 ? 31.726 30.239 21.913 1.00 41.27 287 ASN D N 1
ATOM 10676 C CA . ASN D 1 287 ? 33.109 30.600 22.228 1.00 46.72 287 ASN D CA 1
ATOM 10677 C C . ASN D 1 287 ? 33.792 29.662 23.241 1.00 46.20 287 ASN D C 1
ATOM 10678 O O . ASN D 1 287 ? 33.161 28.740 23.800 1.00 44.76 287 ASN D O 1
ATOM 10683 N N . GLY D 1 288 ? 35.057 29.979 23.511 1.00 41.86 288 GLY D N 1
ATOM 10684 C CA . GLY D 1 288 ? 35.954 29.209 24.360 1.00 42.73 288 GLY D CA 1
ATOM 10685 C C . GLY D 1 288 ? 35.395 28.915 25.743 1.00 49.50 288 GLY D C 1
ATOM 10686 O O . GLY D 1 288 ? 35.621 27.840 26.311 1.00 46.29 288 GLY D O 1
ATOM 10687 N N . GLU D 1 289 ? 34.659 29.890 26.254 1.00 48.43 289 GLU D N 1
ATOM 10688 C CA . GLU D 1 289 ? 34.027 29.794 27.506 1.00 49.03 289 GLU D CA 1
ATOM 10689 C C . GLU D 1 289 ? 32.844 28.913 27.449 1.00 45.90 289 GLU D C 1
ATOM 10690 O O . GLU D 1 289 ? 32.590 28.184 28.406 1.00 47.97 289 GLU D O 1
ATOM 10696 N N . ASP D 1 290 ? 32.081 28.971 26.368 1.00 46.87 290 ASP D N 1
ATOM 10697 C CA . ASP D 1 290 ? 30.903 28.124 26.293 1.00 42.83 290 ASP D CA 1
ATOM 10698 C C . ASP D 1 290 ? 31.289 26.628 26.431 1.00 42.77 290 ASP D C 1
ATOM 10699 O O . ASP D 1 290 ? 30.569 25.845 27.064 1.00 41.82 290 ASP D O 1
ATOM 10704 N N . ILE D 1 291 ? 32.414 26.275 25.829 1.00 37.39 291 ILE D N 1
ATOM 10705 C CA . ILE D 1 291 ? 32.918 24.925 25.787 1.00 42.63 291 ILE D CA 1
ATOM 10706 C C . ILE D 1 291 ? 33.431 24.573 27.179 1.00 39.87 291 ILE D C 1
ATOM 10707 O O . ILE D 1 291 ? 33.129 23.492 27.725 1.00 38.98 291 ILE D O 1
ATOM 10712 N N . ASP D 1 292 ? 34.235 25.484 27.720 1.00 37.53 292 ASP D N 1
ATOM 10713 C CA . ASP D 1 292 ? 34.782 25.339 29.057 1.00 40.24 292 ASP D CA 1
ATOM 10714 C C . ASP D 1 292 ? 33.662 25.070 30.082 1.00 38.80 292 ASP D C 1
ATOM 10715 O O . ASP D 1 292 ? 33.788 24.203 30.955 1.00 37.43 292 ASP D O 1
ATOM 10720 N N . TYR D 1 293 ? 32.544 25.778 29.919 1.00 39.14 293 TYR D N 1
ATOM 10721 C CA . TYR D 1 293 ? 31.379 25.599 30.772 1.00 37.41 293 TYR D CA 1
ATOM 10722 C C . TYR D 1 293 ? 30.911 24.120 30.692 1.00 36.52 293 TYR D C 1
ATOM 10723 O O . TYR D 1 293 ? 30.674 23.474 31.717 1.00 38.37 293 TYR D O 1
ATOM 10732 N N . ILE D 1 294 ? 30.870 23.581 29.479 1.00 29.56 294 ILE D N 1
ATOM 10733 C CA . ILE D 1 294 ? 30.414 22.207 29.258 1.00 31.62 294 ILE D CA 1
ATOM 10734 C C . ILE D 1 294 ? 31.381 21.210 29.852 1.00 33.45 294 ILE D C 1
ATOM 10735 O O . ILE D 1 294 ? 30.987 20.343 30.635 1.00 34.50 294 ILE D O 1
ATOM 10740 N N . VAL D 1 295 ? 32.644 21.346 29.499 1.00 32.79 295 VAL D N 1
ATOM 10741 C CA . VAL D 1 295 ? 33.671 20.494 30.017 1.00 31.19 295 VAL D CA 1
ATOM 10742 C C . VAL D 1 295 ? 33.770 20.416 31.550 1.00 33.03 295 VAL D C 1
ATOM 10743 O O . VAL D 1 295 ? 33.711 19.332 32.139 1.00 31.92 295 VAL D O 1
ATOM 10747 N N . GLU D 1 296 ? 33.926 21.539 32.201 1.00 31.31 296 GLU D N 1
ATOM 10748 C CA . GLU D 1 296 ? 34.085 21.531 33.668 1.00 33.23 296 GLU D CA 1
ATOM 10749 C C . GLU D 1 296 ? 32.897 21.011 34.404 1.00 32.81 296 GLU D C 1
ATOM 10750 O O . GLU D 1 296 ? 33.023 20.634 35.554 1.00 29.41 296 GLU D O 1
ATOM 10756 N N . ARG D 1 297 ? 31.717 20.979 33.774 1.00 33.36 297 ARG D N 1
ATOM 10757 C CA . ARG D 1 297 ? 30.536 20.498 34.489 1.00 31.23 297 ARG D CA 1
ATOM 10758 C C . ARG D 1 297 ? 30.143 19.122 34.099 1.00 31.43 297 ARG D C 1
ATOM 10759 O O . ARG D 1 297 ? 29.113 18.668 34.508 1.00 31.37 297 ARG D O 1
ATOM 10767 N N . ASN D 1 298 ? 30.931 18.474 33.241 1.00 32.81 298 ASN D N 1
ATOM 10768 C CA . ASN D 1 298 ? 30.590 17.134 32.782 1.00 30.13 298 ASN D CA 1
ATOM 10769 C C . ASN D 1 298 ? 29.191 17.070 32.215 1.00 32.38 298 ASN D C 1
ATOM 10770 O O . ASN D 1 298 ? 28.435 16.105 32.495 1.00 28.92 298 ASN D O 1
ATOM 10775 N N . ILE D 1 299 ? 28.807 18.107 31.466 1.00 33.31 299 ILE D N 1
ATOM 10776 C CA . ILE D 1 299 ? 27.517 18.107 30.756 1.00 28.68 299 ILE D CA 1
ATOM 10777 C C . ILE D 1 299 ? 27.564 17.167 29.540 1.00 28.35 299 ILE D C 1
ATOM 10778 O O . ILE D 1 299 ? 28.595 16.994 28.867 1.00 27.29 299 ILE D O 1
ATOM 10783 N N . THR D 1 300 ? 26.419 16.562 29.251 1.00 28.10 300 THR D N 1
ATOM 10784 C CA . THR D 1 300 ? 26.237 15.747 28.058 1.00 28.20 300 THR D CA 1
ATOM 10785 C C . THR D 1 300 ? 25.165 16.401 27.164 1.00 31.27 300 THR D C 1
ATOM 10786 O O . THR D 1 300 ? 24.074 16.741 27.640 1.00 28.35 300 THR D O 1
ATOM 10790 N N . ILE D 1 301 ? 25.533 16.667 25.912 1.00 33.95 301 ILE D N 1
ATOM 10791 C CA . ILE D 1 301 ? 24.641 17.188 24.908 1.00 32.82 301 ILE D CA 1
ATOM 10792 C C . ILE D 1 301 ? 24.359 16.064 23.906 1.00 31.27 301 ILE D C 1
ATOM 10793 O O . ILE D 1 301 ? 25.225 15.689 23.138 1.00 29.79 301 ILE D O 1
ATOM 10798 N N . ALA D 1 302 ? 23.126 15.584 23.907 1.00 27.18 302 ALA D N 1
ATOM 10799 C CA . ALA D 1 302 ? 22.740 14.484 23.121 1.00 31.44 302 ALA D CA 1
ATOM 10800 C C . ALA D 1 302 ? 21.593 14.813 22.128 1.00 35.32 302 ALA D C 1
ATOM 10801 O O . ALA D 1 302 ? 20.522 15.256 22.534 1.00 33.73 302 ALA D O 1
ATOM 10803 N N . GLY D 1 303 ? 21.881 14.639 20.841 1.00 33.50 303 GLY D N 1
ATOM 10804 C CA . GLY D 1 303 ? 20.900 14.669 19.776 1.00 36.20 303 GLY D CA 1
ATOM 10805 C C . GLY D 1 303 ? 20.092 13.373 19.724 1.00 38.99 303 GLY D C 1
ATOM 10806 O O . GLY D 1 303 ? 20.679 12.292 19.819 1.00 32.65 303 GLY D O 1
ATOM 10807 N N . SER D 1 304 ? 18.756 13.488 19.572 1.00 32.89 304 SER D N 1
ATOM 10808 C CA . SER D 1 304 ? 17.863 12.355 19.494 1.00 31.05 304 SER D CA 1
ATOM 10809 C C . SER D 1 304 ? 16.863 12.458 18.343 1.00 34.30 304 SER D C 1
ATOM 10810 O O . SER D 1 304 ? 16.219 13.468 18.192 1.00 31.82 304 SER D O 1
ATOM 10813 N N . VAL D 1 305 ? 16.756 11.425 17.538 1.00 37.38 305 VAL D N 1
ATOM 10814 C CA . VAL D 1 305 ? 15.874 11.376 16.409 1.00 32.54 305 VAL D CA 1
ATOM 10815 C C . VAL D 1 305 ? 15.092 10.063 16.391 1.00 38.03 305 VAL D C 1
ATOM 10816 O O . VAL D 1 305 ? 15.674 9.016 16.560 1.00 33.50 305 VAL D O 1
ATOM 10820 N N . ASP D 1 306 ? 13.780 10.156 16.185 1.00 33.98 306 ASP D N 1
ATOM 10821 C CA . ASP D 1 306 ? 12.875 9.051 15.953 1.00 31.34 306 ASP D CA 1
ATOM 10822 C C . ASP D 1 306 ? 12.721 8.160 17.153 1.00 34.04 306 ASP D C 1
ATOM 10823 O O . ASP D 1 306 ? 12.934 8.579 18.239 1.00 36.27 306 ASP D O 1
ATOM 10828 N N . ALA D 1 307 ? 12.278 6.940 16.942 1.00 33.65 307 ALA D N 1
ATOM 10829 C CA . ALA D 1 307 ? 12.205 5.963 17.984 1.00 29.57 307 ALA D CA 1
ATOM 10830 C C . ALA D 1 307 ? 12.012 4.570 17.469 1.00 32.00 307 ALA D C 1
ATOM 10831 O O . ALA D 1 307 ? 11.843 4.364 16.313 1.00 30.70 307 ALA D O 1
ATOM 10833 N N . ALA D 1 308 ? 12.080 3.616 18.368 1.00 32.84 308 ALA D N 1
ATOM 10834 C CA . ALA D 1 308 ? 11.824 2.240 18.096 1.00 33.89 308 ALA D CA 1
ATOM 10835 C C . ALA D 1 308 ? 10.377 1.852 18.439 1.00 33.11 308 ALA D C 1
ATOM 10836 O O . ALA D 1 308 ? 9.702 2.490 19.217 1.00 33.31 308 ALA D O 1
ATOM 10838 N N . LYS D 1 309 ? 9.945 0.782 17.816 1.00 34.43 309 LYS D N 1
ATOM 10839 C CA . LYS D 1 309 ? 8.666 0.180 18.066 1.00 39.56 309 LYS D CA 1
ATOM 10840 C C . LYS D 1 309 ? 8.323 0.107 19.549 1.00 45.95 309 LYS D C 1
ATOM 10841 O O . LYS D 1 309 ? 7.193 0.425 19.958 1.00 42.27 309 LYS D O 1
ATOM 10847 N N . ILE D 1 310 ? 9.290 -0.276 20.380 1.00 43.16 310 ILE D N 1
ATOM 10848 C CA . ILE D 1 310 ? 8.969 -0.407 21.787 1.00 39.25 310 ILE D CA 1
ATOM 10849 C C . ILE D 1 310 ? 8.470 0.939 22.377 1.00 37.70 310 ILE D C 1
ATOM 10850 O O . ILE D 1 310 ? 7.594 0.999 23.267 1.00 36.14 310 ILE D O 1
ATOM 10855 N N . HIS D 1 311 ? 9.007 2.026 21.871 1.00 33.26 311 HIS D N 1
ATOM 10856 C CA . HIS D 1 311 ? 8.626 3.343 22.374 1.00 32.55 311 HIS D CA 1
ATOM 10857 C C . HIS D 1 311 ? 7.217 3.731 21.934 1.00 37.42 311 HIS D C 1
ATOM 10858 O O . HIS D 1 311 ? 6.567 4.573 22.573 1.00 34.89 311 HIS D O 1
ATOM 10865 N N . TYR D 1 312 ? 6.746 3.114 20.841 1.00 41.09 312 TYR D N 1
ATOM 10866 C CA . TYR D 1 312 ? 5.367 3.330 20.430 1.00 40.90 312 TYR D CA 1
ATOM 10867 C C . TYR D 1 312 ? 4.481 2.685 21.478 1.00 39.31 312 TYR D C 1
ATOM 10868 O O . TYR D 1 312 ? 3.530 3.300 21.990 1.00 35.65 312 TYR D O 1
ATOM 10877 N N . VAL D 1 313 ? 4.859 1.478 21.869 1.00 37.01 313 VAL D N 1
ATOM 10878 C CA . VAL D 1 313 ? 4.142 0.780 22.880 1.00 35.76 313 VAL D CA 1
ATOM 10879 C C . VAL D 1 313 ? 4.063 1.554 24.199 1.00 42.62 313 VAL D C 1
ATOM 10880 O O . VAL D 1 313 ? 3.004 1.553 24.830 1.00 43.13 313 VAL D O 1
ATOM 10884 N N . GLN D 1 314 ? 5.149 2.248 24.589 1.00 41.86 314 GLN D N 1
ATOM 10885 C CA . GLN D 1 314 ? 5.203 2.966 25.867 1.00 38.55 314 GLN D CA 1
ATOM 10886 C C . GLN D 1 314 ? 4.388 4.228 25.735 1.00 32.74 314 GLN D C 1
ATOM 10887 O O . GLN D 1 314 ? 3.771 4.598 26.680 1.00 35.01 314 GLN D O 1
ATOM 10893 N N . ALA D 1 315 ? 4.537 4.949 24.614 1.00 34.88 315 ALA D N 1
ATOM 10894 C CA . ALA D 1 315 ? 3.736 6.151 24.264 1.00 39.50 315 ALA D CA 1
ATOM 10895 C C . ALA D 1 315 ? 2.206 5.882 24.436 1.00 38.60 315 ALA D C 1
ATOM 10896 O O . ALA D 1 315 ? 1.530 6.560 25.200 1.00 32.89 315 ALA D O 1
ATOM 10898 N N . LEU D 1 316 ? 1.755 4.798 23.830 1.00 37.54 316 LEU D N 1
ATOM 10899 C CA . LEU D 1 316 ? 0.394 4.349 23.965 1.00 43.33 316 LEU D CA 1
ATOM 10900 C C . LEU D 1 316 ? 0.049 4.042 25.409 1.00 48.84 316 LEU D C 1
ATOM 10901 O O . LEU D 1 316 ? -1.085 4.333 25.855 1.00 42.51 316 LEU D O 1
ATOM 10906 N N . ASP D 1 317 ? 0.980 3.443 26.157 1.00 49.83 317 ASP D N 1
ATOM 10907 C CA . ASP D 1 317 ? 0.688 3.193 27.584 1.00 47.24 317 ASP D CA 1
ATOM 10908 C C . ASP D 1 317 ? 0.604 4.474 28.394 1.00 42.40 317 ASP D C 1
ATOM 10909 O O . ASP D 1 317 ? -0.209 4.583 29.324 1.00 46.56 317 ASP D O 1
ATOM 10914 N N . SER D 1 318 ? 1.425 5.452 28.062 1.00 37.11 318 SER D N 1
ATOM 10915 C CA . SER D 1 318 ? 1.358 6.692 28.823 1.00 43.08 318 SER D CA 1
ATOM 10916 C C . SER D 1 318 ? 0.053 7.484 28.598 1.00 43.41 318 SER D C 1
ATOM 10917 O O . SER D 1 318 ? -0.545 8.006 29.541 1.00 40.64 318 SER D O 1
ATOM 10920 N N . LEU D 1 319 ? -0.309 7.616 27.329 1.00 46.45 319 LEU D N 1
ATOM 10921 C CA . LEU D 1 319 ? -1.623 8.175 26.917 1.00 49.99 319 LEU D CA 1
ATOM 10922 C C . LEU D 1 319 ? -2.776 7.487 27.671 1.00 41.86 319 LEU D C 1
ATOM 10923 O O . LEU D 1 319 ? -3.525 8.144 28.340 1.00 44.41 319 LEU D O 1
ATOM 10928 N N . SER D 1 320 ? -2.850 6.160 27.642 1.00 44.84 320 SER D N 1
ATOM 10929 C CA . SER D 1 320 ? -3.810 5.441 28.500 1.00 47.91 320 SER D CA 1
ATOM 10930 C C . SER D 1 320 ? -3.797 5.906 29.942 1.00 52.30 320 SER D C 1
ATOM 10931 O O . SER D 1 320 ? -4.850 6.200 30.498 1.00 53.74 320 SER D O 1
ATOM 10934 N N . ASN D 1 321 ? -2.626 5.981 30.555 1.00 49.17 321 ASN D N 1
ATOM 10935 C CA . ASN D 1 321 ? -2.557 6.469 31.930 1.00 53.74 321 ASN D CA 1
ATOM 10936 C C . ASN D 1 321 ? -3.058 7.853 32.053 1.00 59.13 321 ASN D C 1
ATOM 10937 O O . ASN D 1 321 ? -3.911 8.105 32.939 1.00 53.14 321 ASN D O 1
ATOM 10942 N N . TRP D 1 322 ? -2.536 8.734 31.175 1.00 49.90 322 TRP D N 1
ATOM 10943 C CA . TRP D 1 322 ? -2.880 10.147 31.212 1.00 49.55 322 TRP D CA 1
ATOM 10944 C C . TRP D 1 322 ? -4.384 10.412 30.985 1.00 55.48 322 TRP D C 1
ATOM 10945 O O . TRP D 1 322 ? -5.025 11.238 31.692 1.00 47.52 322 TRP D O 1
ATOM 10956 N N . TYR D 1 323 ? -4.948 9.682 30.032 1.00 55.37 323 TYR D N 1
ATOM 10957 C CA . TYR D 1 323 ? -6.360 9.775 29.687 1.00 59.16 323 TYR D CA 1
ATOM 10958 C C . TYR D 1 323 ? -7.314 9.388 30.833 1.00 57.39 323 TYR D C 1
ATOM 10959 O O . TYR D 1 323 ? -8.277 10.064 31.067 1.00 54.37 323 TYR D O 1
ATOM 10968 N N . HIS D 1 324 ? -7.008 8.334 31.571 1.00 48.28 324 HIS D N 1
ATOM 10969 C CA . HIS D 1 324 ? -7.831 7.941 32.680 1.00 42.49 324 HIS D CA 1
ATOM 10970 C C . HIS D 1 324 ? -7.545 8.762 33.901 1.00 46.83 324 HIS D C 1
ATOM 10971 O O . HIS D 1 324 ? -8.158 8.547 34.911 1.00 56.83 324 HIS D O 1
ATOM 10978 N N . ARG D 1 325 ? -6.587 9.671 33.839 1.00 51.13 325 ARG D N 1
ATOM 10979 C CA . ARG D 1 325 ? -6.323 10.512 35.002 1.00 56.61 325 ARG D CA 1
ATOM 10980 C C . ARG D 1 325 ? -6.852 11.884 34.717 1.00 53.41 325 ARG D C 1
ATOM 10981 O O . ARG D 1 325 ? -7.498 12.476 35.573 1.00 56.99 325 ARG D O 1
ATOM 10989 N N . HIS D 1 326 ? -6.532 12.409 33.535 1.00 50.53 326 HIS D N 1
ATOM 10990 C CA . HIS D 1 326 ? -6.852 13.790 33.172 1.00 49.83 326 HIS D CA 1
ATOM 10991 C C . HIS D 1 326 ? -7.468 13.813 31.786 1.00 53.37 326 HIS D C 1
ATOM 10992 O O . HIS D 1 326 ? -6.881 14.373 30.854 1.00 52.61 326 HIS D O 1
ATOM 10999 N N . PRO D 1 327 ? -8.682 13.241 31.656 1.00 53.65 327 PRO D N 1
ATOM 11000 C CA . PRO D 1 327 ? -9.254 13.000 30.339 1.00 57.04 327 PRO D CA 1
ATOM 11001 C C . PRO D 1 327 ? -9.410 14.288 29.590 1.00 50.37 327 PRO D C 1
ATOM 11002 O O . PRO D 1 327 ? -9.153 14.342 28.406 1.00 48.65 327 PRO D O 1
ATOM 11006 N N . GLN D 1 328 ? -9.758 15.347 30.285 1.00 51.51 328 GLN D N 1
ATOM 11007 C CA . GLN D 1 328 ? -10.061 16.559 29.574 1.00 47.57 328 GLN D CA 1
ATOM 11008 C C . GLN D 1 328 ? -8.825 17.231 29.014 1.00 50.49 328 GLN D C 1
ATOM 11009 O O . GLN D 1 328 ? -8.862 17.683 27.873 1.00 47.83 328 GLN D O 1
ATOM 11015 N N . THR D 1 329 ? -7.759 17.361 29.821 1.00 50.63 329 THR D N 1
ATOM 11016 C CA . THR D 1 329 ? -6.536 18.040 29.354 1.00 49.69 329 THR D CA 1
ATOM 11017 C C . THR D 1 329 ? -5.910 17.276 28.159 1.00 45.70 329 THR D C 1
ATOM 11018 O O . THR D 1 329 ? -5.355 17.887 27.230 1.00 42.96 329 THR D O 1
ATOM 11022 N N . ILE D 1 330 ? -6.022 15.945 28.172 1.00 45.49 330 ILE D N 1
ATOM 11023 C CA . ILE D 1 330 ? -5.434 15.119 27.121 1.00 54.87 330 ILE D CA 1
ATOM 11024 C C . ILE D 1 330 ? -6.276 15.262 25.836 1.00 58.65 330 ILE D C 1
ATOM 11025 O O . ILE D 1 330 ? -5.721 15.405 24.733 1.00 48.70 330 ILE D O 1
ATOM 11030 N N . LYS D 1 331 ? -7.609 15.220 25.994 1.00 50.97 331 LYS D N 1
ATOM 11031 C CA . LYS D 1 331 ? -8.485 15.566 24.887 1.00 51.76 331 LYS D CA 1
ATOM 11032 C C . LYS D 1 331 ? -8.112 16.966 24.377 1.00 43.45 331 LYS D C 1
ATOM 11033 O O . LYS D 1 331 ? -8.119 17.190 23.187 1.00 37.49 331 LYS D O 1
ATOM 11039 N N . ASP D 1 332 ? -7.805 17.907 25.284 1.00 40.19 332 ASP D N 1
ATOM 11040 C CA . ASP D 1 332 ? -7.617 19.301 24.866 1.00 46.29 332 ASP D CA 1
ATOM 11041 C C . ASP D 1 332 ? -6.397 19.505 23.994 1.00 50.64 332 ASP D C 1
ATOM 11042 O O . ASP D 1 332 ? -6.151 20.621 23.532 1.00 58.08 332 ASP D O 1
ATOM 11047 N N . ILE D 1 333 ? -5.601 18.449 23.819 1.00 57.93 333 ILE D N 1
ATOM 11048 C CA . ILE D 1 333 ? -4.401 18.529 23.016 1.00 62.55 333 ILE D CA 1
ATOM 11049 C C . ILE D 1 333 ? -4.803 18.588 21.548 1.00 66.11 333 ILE D C 1
ATOM 11050 O O . ILE D 1 333 ? -4.181 19.290 20.739 1.00 51.72 333 ILE D O 1
ATOM 11055 N N . ILE D 1 334 ? -5.830 17.825 21.191 1.00 61.66 334 ILE D N 1
ATOM 11056 C CA . ILE D 1 334 ? -6.178 17.749 19.796 1.00 64.21 334 ILE D CA 1
ATOM 11057 C C . ILE D 1 334 ? -7.084 18.931 19.556 1.00 58.32 334 ILE D C 1
ATOM 11058 O O . ILE D 1 334 ? -8.227 18.866 19.883 1.00 51.52 334 ILE D O 1
ATOM 11063 N N . THR D 1 335 ? -6.510 19.995 19.007 1.00 60.92 335 THR D N 1
ATOM 11064 C CA . THR D 1 335 ? -7.156 21.293 18.812 1.00 61.67 335 THR D CA 1
ATOM 11065 C C . THR D 1 335 ? -7.951 21.462 17.506 1.00 65.20 335 THR D C 1
ATOM 11066 O O . THR D 1 335 ? -8.627 22.449 17.341 1.00 64.57 335 THR D O 1
ATOM 11070 N N . TYR D 1 336 ? -7.839 20.530 16.574 1.00 65.94 336 TYR D N 1
ATOM 11071 C CA . TYR D 1 336 ? -8.562 20.637 15.339 1.00 64.34 336 TYR D CA 1
ATOM 11072 C C . TYR D 1 336 ? -8.639 19.279 14.633 1.00 68.04 336 TYR D C 1
ATOM 11073 O O . TYR D 1 336 ? -7.637 18.549 14.558 1.00 78.09 336 TYR D O 1
ATOM 11082 N N . GLU D 1 337 ? -9.828 18.944 14.130 1.00 59.66 337 GLU D N 1
ATOM 11083 C CA . GLU D 1 337 ? -10.050 17.755 13.287 1.00 60.33 337 GLU D CA 1
ATOM 11084 C C . GLU D 1 337 ? -10.475 18.219 11.887 1.00 65.06 337 GLU D C 1
ATOM 11085 O O . GLU D 1 337 ? -11.662 18.298 11.590 1.00 81.88 337 GLU D O 1
ATOM 11091 N N . ALA D 1 338 ? -9.486 18.540 11.053 1.00 68.49 338 ALA D N 1
ATOM 11092 C CA . ALA D 1 338 ? -9.673 18.996 9.682 1.00 67.81 338 ALA D CA 1
ATOM 11093 C C . ALA D 1 338 ? -9.982 17.849 8.728 1.00 76.13 338 ALA D C 1
ATOM 11094 O O . ALA D 1 338 ? -9.779 16.687 9.078 1.00 80.42 338 ALA D O 1
ATOM 11096 N N . LYS D 1 339 ? -10.444 18.192 7.512 1.00 80.20 339 LYS D N 1
ATOM 11097 C CA . LYS D 1 339 ? -10.931 17.204 6.526 1.00 71.23 339 LYS D CA 1
ATOM 11098 C C . LYS D 1 339 ? -9.928 17.037 5.405 1.00 62.25 339 LYS D C 1
ATOM 11099 O O . LYS D 1 339 ? -9.261 18.008 5.037 1.00 66.37 339 LYS D O 1
ATOM 11105 N N . PRO D 1 340 ? -9.845 15.817 4.816 1.00 59.94 340 PRO D N 1
ATOM 11106 C CA . PRO D 1 340 ? -8.832 15.620 3.778 1.00 63.54 340 PRO D CA 1
ATOM 11107 C C . PRO D 1 340 ? -8.774 16.788 2.829 1.00 64.16 340 PRO D C 1
ATOM 11108 O O . PRO D 1 340 ? -7.690 17.192 2.421 1.00 61.83 340 PRO D O 1
ATOM 11112 N N . GLU D 1 341 ? -9.943 17.333 2.536 1.00 78.57 341 GLU D N 1
ATOM 11113 C CA . GLU D 1 341 ? -10.163 18.397 1.574 1.00 76.26 341 GLU D CA 1
ATOM 11114 C C . GLU D 1 341 ? -9.438 19.643 2.003 1.00 76.32 341 GLU D C 1
ATOM 11115 O O . GLU D 1 341 ? -8.929 20.374 1.178 1.00 77.34 341 GLU D O 1
ATOM 11121 N N . GLU D 1 342 ? -9.385 19.880 3.306 1.00 77.30 342 GLU D N 1
ATOM 11122 C CA . GLU D 1 342 ? -8.880 21.141 3.830 1.00 77.56 342 GLU D CA 1
ATOM 11123 C C . GLU D 1 342 ? -7.371 21.089 3.805 1.00 77.00 342 GLU D C 1
ATOM 11124 O O . GLU D 1 342 ? -6.730 20.973 4.820 1.00 79.16 342 GLU D O 1
ATOM 11130 N N . THR D 1 343 ? -6.815 21.162 2.604 1.00 78.62 343 THR D N 1
ATOM 11131 C CA . THR D 1 343 ? -5.352 21.071 2.383 1.00 75.55 343 THR D CA 1
ATOM 11132 C C . THR D 1 343 ? -4.700 22.430 2.663 1.00 70.17 343 THR D C 1
ATOM 11133 O O . THR D 1 343 ? -3.595 22.738 2.197 1.00 76.91 343 THR D O 1
ATOM 11137 N N . ASN D 1 344 ? -5.403 23.248 3.431 1.00 71.18 344 ASN D N 1
ATOM 11138 C CA . ASN D 1 344 ? -4.892 24.549 3.830 1.00 74.86 344 ASN D CA 1
ATOM 11139 C C . ASN D 1 344 ? -4.132 24.408 5.120 1.00 71.14 344 ASN D C 1
ATOM 11140 O O . ASN D 1 344 ? -3.216 25.195 5.359 1.00 70.13 344 ASN D O 1
ATOM 11145 N N . ILE D 1 345 ? -4.502 23.406 5.941 1.00 72.13 345 ILE D N 1
ATOM 11146 C CA . ILE D 1 345 ? -3.821 23.156 7.233 1.00 69.16 345 ILE D CA 1
ATOM 11147 C C . ILE D 1 345 ? -2.332 23.127 6.986 1.00 68.76 345 ILE D C 1
ATOM 11148 O O . ILE D 1 345 ? -1.567 23.760 7.716 1.00 72.29 345 ILE D O 1
ATOM 11153 N N . PHE D 1 346 ? -1.931 22.465 5.901 1.00 67.02 346 PHE D N 1
ATOM 11154 C CA . PHE D 1 346 ? -0.513 22.352 5.550 1.00 69.15 346 PHE D CA 1
ATOM 11155 C C . PHE D 1 346 ? 0.172 23.704 5.435 1.00 66.92 346 PHE D C 1
ATOM 11156 O O . PHE D 1 346 ? 1.375 23.804 5.590 1.00 64.51 346 PHE D O 1
ATOM 11164 N N . PHE D 1 347 ? -0.618 24.749 5.216 1.00 80.06 347 PHE D N 1
ATOM 11165 C CA . PHE D 1 347 ? -0.107 26.094 4.975 1.00 77.15 347 PHE D CA 1
ATOM 11166 C C . PHE D 1 347 ? -0.361 27.036 6.160 1.00 78.02 347 PHE D C 1
ATOM 11167 O O . PHE D 1 347 ? 0.527 27.774 6.597 1.00 71.98 347 PHE D O 1
ATOM 11175 N N . GLN D 1 348 ? -1.582 27.021 6.672 1.00 81.80 348 GLN D N 1
ATOM 11176 C CA . GLN D 1 348 ? -1.951 27.931 7.735 1.00 84.10 348 GLN D CA 1
ATOM 11177 C C . GLN D 1 348 ? -2.147 27.132 9.004 1.00 81.15 348 GLN D C 1
ATOM 11178 O O . GLN D 1 348 ? -2.485 25.961 8.964 1.00 78.01 348 GLN D O 1
ATOM 11184 N N . LYS D 1 349 ? -1.965 27.766 10.146 1.00 75.70 349 LYS D N 1
ATOM 11185 C CA . LYS D 1 349 ? -2.236 27.067 11.379 1.00 81.20 349 LYS D CA 1
ATOM 11186 C C . LYS D 1 349 ? -3.573 27.486 12.030 1.00 81.01 349 LYS D C 1
ATOM 11187 O O . LYS D 1 349 ? -3.754 28.665 12.379 1.00 76.05 349 LYS D O 1
ATOM 11193 N N . PRO D 1 350 ? -4.510 26.519 12.224 1.00 78.35 350 PRO D N 1
ATOM 11194 C CA . PRO D 1 350 ? -5.647 26.859 13.072 1.00 74.03 350 PRO D CA 1
ATOM 11195 C C . PRO D 1 350 ? -5.237 27.664 14.284 1.00 76.62 350 PRO D C 1
ATOM 11196 O O . PRO D 1 350 ? -4.241 27.369 14.921 1.00 75.42 350 PRO D O 1
ATOM 11200 N N . LYS D 1 351 ? -6.001 28.701 14.575 1.00 89.63 351 LYS D N 1
ATOM 11201 C CA . LYS D 1 351 ? -5.657 29.638 15.640 1.00 93.43 351 LYS D CA 1
ATOM 11202 C C . LYS D 1 351 ? -5.466 28.903 17.007 1.00 93.84 351 LYS D C 1
ATOM 11203 O O . LYS D 1 351 ? -6.317 28.110 17.427 1.00 88.58 351 LYS D O 1
ATOM 11209 N N . GLY D 1 352 ? -4.332 29.146 17.670 1.00 90.82 352 GLY D N 1
ATOM 11210 C CA . GLY D 1 352 ? -3.947 28.392 18.878 1.00 91.32 352 GLY D CA 1
ATOM 11211 C C . GLY D 1 352 ? -3.948 26.863 18.751 1.00 93.08 352 GLY D C 1
ATOM 11212 O O . GLY D 1 352 ? -4.449 26.161 19.638 1.00 96.85 352 GLY D O 1
ATOM 11213 N N . GLU D 1 353 ? -3.394 26.338 17.655 1.00 91.12 353 GLU D N 1
ATOM 11214 C CA . GLU D 1 353 ? -3.228 24.892 17.492 1.00 82.29 353 GLU D CA 1
ATOM 11215 C C . GLU D 1 353 ? -2.174 24.331 18.451 1.00 76.42 353 GLU D C 1
ATOM 11216 O O . GLU D 1 353 ? -1.131 24.932 18.714 1.00 70.42 353 GLU D O 1
ATOM 11222 N N . ILE D 1 354 ? -2.491 23.158 18.967 1.00 66.09 354 ILE D N 1
ATOM 11223 C CA . ILE D 1 354 ? -1.530 22.301 19.601 1.00 56.67 354 ILE D CA 1
ATOM 11224 C C . ILE D 1 354 ? -1.286 21.174 18.614 1.00 55.18 354 ILE D C 1
ATOM 11225 O O . ILE D 1 354 ? -0.265 21.172 17.915 1.00 53.10 354 ILE D O 1
ATOM 11230 N N . LYS D 1 355 ? -2.236 20.248 18.504 1.00 48.77 355 LYS D N 1
ATOM 11231 C CA . LYS D 1 355 ? -2.120 19.247 17.467 1.00 51.14 355 LYS D CA 1
ATOM 11232 C C . LYS D 1 355 ? -3.343 19.278 16.528 1.00 58.12 355 LYS D C 1
ATOM 11233 O O . LYS D 1 355 ? -4.495 19.095 16.983 1.00 57.77 355 LYS D O 1
ATOM 11239 N N . THR D 1 356 ? -3.054 19.470 15.235 1.00 54.48 356 THR D N 1
ATOM 11240 C CA . THR D 1 356 ? -4.035 19.322 14.171 1.00 56.59 356 THR D CA 1
ATOM 11241 C C . THR D 1 356 ? -4.041 17.939 13.588 1.00 58.79 356 THR D C 1
ATOM 11242 O O . THR D 1 356 ? -3.017 17.458 13.123 1.00 58.13 356 THR D O 1
ATOM 11246 N N . VAL D 1 357 ? -5.230 17.349 13.527 1.00 61.25 357 VAL D N 1
ATOM 11247 C CA . VAL D 1 357 ? -5.425 16.017 12.998 1.00 64.61 357 VAL D CA 1
ATOM 11248 C C . VAL D 1 357 ? -6.337 16.076 11.778 1.00 65.62 357 VAL D C 1
ATOM 11249 O O . VAL D 1 357 ? -6.950 17.091 11.493 1.00 67.88 357 VAL D O 1
ATOM 11253 N N . ILE D 1 358 ? -6.363 14.996 11.022 1.00 65.51 358 ILE D N 1
ATOM 11254 C CA . ILE D 1 358 ? -7.323 14.804 9.969 1.00 61.72 358 ILE D CA 1
ATOM 11255 C C . ILE D 1 358 ? -8.209 13.575 10.236 1.00 70.48 358 ILE D C 1
ATOM 11256 O O . ILE D 1 358 ? -7.700 12.437 10.322 1.00 73.96 358 ILE D O 1
ATOM 11261 N N . LYS D 1 359 ? -9.523 13.800 10.349 1.00 67.66 359 LYS D N 1
ATOM 11262 C CA . LYS D 1 359 ? -10.473 12.700 10.380 1.00 67.04 359 LYS D CA 1
ATOM 11263 C C . LYS D 1 359 ? -10.564 12.242 8.931 1.00 64.37 359 LYS D C 1
ATOM 11264 O O . LYS D 1 359 ? -10.755 13.031 8.035 1.00 76.56 359 LYS D O 1
ATOM 11270 N N . TRP D 1 360 ? -10.306 10.974 8.702 1.00 73.75 360 TRP D N 1
ATOM 11271 C CA . TRP D 1 360 ? -10.351 10.431 7.358 1.00 73.59 360 TRP D CA 1
ATOM 11272 C C . TRP D 1 360 ? -11.714 9.791 7.161 1.00 75.11 360 TRP D C 1
ATOM 11273 O O . TRP D 1 360 ? -12.222 9.095 8.044 1.00 82.23 360 TRP D O 1
ATOM 11284 N N . PRO D 1 361 ? -12.326 10.041 6.013 1.00 71.36 361 PRO D N 1
ATOM 11285 C CA . PRO D 1 361 ? -13.679 9.561 5.745 1.00 73.51 361 PRO D CA 1
ATOM 11286 C C . PRO D 1 361 ? -13.861 8.064 5.885 1.00 58.40 361 PRO D C 1
ATOM 11287 O O . PRO D 1 361 ? -14.878 7.674 6.424 1.00 68.24 361 PRO D O 1
#

Radius of gyration: 32.92 Å; Cα contacts (8 Å, |Δi|>4): 3620; chains: 4; bounding box: 80×81×87 Å

Solvent-accessible surface area: 53777 Å² total; per-residue (Å²): 79,86,20,38,0,0,8,7,44,7,54,161,13,32,27,128,63,39,139,18,110,21,108,110,48,160,181,63,73,0,55,0,79,3,35,16,0,0,6,37,55,34,0,34,11,4,5,72,34,71,28,101,94,3,66,23,13,175,90,67,122,37,0,0,0,0,8,2,1,4,0,38,1,57,63,26,53,154,45,136,116,10,141,186,28,24,76,0,0,0,10,4,15,38,68,16,167,13,10,1,2,70,15,9,32,11,0,1,1,36,104,9,70,92,18,23,55,12,1,0,18,3,15,62,21,0,4,0,24,35,32,2,52,19,71,26,97,22,10,5,67,18,108,8,122,83,4,45,73,4,0,1,0,0,11,3,0,3,17,0,16,1,0,4,45,2,1,48,28,0,15,136,16,18,26,9,50,42,47,16,6,2,26,66,39,38,62,0,0,0,5,10,2,35,15,38,1,0,0,1,0,1,5,0,68,56,81,28,3,80,7,32,0,0,21,147,85,85,27,52,146,75,22,91,128,5,2,111,52,14,47,7,34,41,13,12,18,127,144,91,53,16,70,136,0,14,1,0,2,0,32,44,0,32,0,38,13,2,10,69,0,2,74,72,1,40,32,10,1,3,0,2,3,28,6,76,64,45,182,6,90,39,42,80,0,50,0,119,8,2,26,37,3,0,62,61,5,0,2,7,0,0,1,25,14,4,2,10,33,1,1,46,74,0,13,69,16,0,2,34,0,38,44,86,44,63,101,2,0,96,54,1,20,50,84,64,0,80,1,99,53,28,92,4,4,124,130,134,35,207,45,37,12,7,1,0,0,92,14,105,94,102,15,40,0,0,14,5,59,8,60,163,5,37,27,124,69,36,132,15,91,27,86,110,57,149,187,60,69,0,62,0,82,4,34,16,0,0,6,35,55,30,0,39,14,2,5,70,31,51,30,105,84,3,68,21,14,176,81,77,136,53,0,0,0,0,8,2,1,6,0,39,0,50,76,23,62,149,42,144,121,10,135,170,28,18,80,0,0,0,10,4,14,38,66,14,165,12,12,1,3,66,14,8,34,12,0,2,6,35,96,12,70,93,21,22,53,16,2,0,17,3,14,64,27,0,4,0,19,36,25,2,43,15,69,29,99,24,9,6,67,18,113,19,125,83,5,42,77,2,1,1,0,0,9,1,0,4,17,0,17,1,1,4,46,2,2,50,25,0,13,139,15,17,26,8,51,43,46,21,9,3,26,66,36,34,58,0,0,0,4,12,2,30,17,38,0,0,0,1,0,1,5,0,65,75,83,31,2,76,7,32,0,0,22,150,84,86,20,70,151,66,21,75,109,7,3,94,54,25,47,8,32,40,22,15,35,127,155,92,60,20,63,129,0,15,1,0,1,0,33,44,0,32,0,26,11,2,13,81,0,4,93,62,1,41,28,11,1,2,0,3,3,24,8,74,49,44,162,7,96,41,49,79,0,55,0,114,22,2,19,37,3,0,53,69,4,0,1,9,0,0,1,23,14,4,2,13,30,2,2,42,70,0,11,69,18,0,10,34,8,29,46,88,58,48,115,11,0,92,75,0,21,45,79,69,1,122,2,96,49,33,99,7,3,134,124,113,41,199,30,25,8,4,1,0,0,102,16,121,82,93,17,45,0,0,10,3,48,6,52,165,10,36,19,138,49,46,140,18,97,32,77,105,107,99,66,0,71,0,62,1,34,11,0,0,5,41,55,27,0,38,12,2,5,75,34,70,32,110,82,3,67,25,15,177,86,67,120,41,0,0,0,0,8,3,1,5,0,36,1,67,67,30,56,152,40,132,120,13,139,167,40,18,86,0,0,0,10,3,15,38,56,19,168,10,11,1,2,67,15,7,36,8,0,2,4,36,106,11,72,95,21,24,55,14,1,0,17,1,12,61,20,0,5,0,18,46,15,1,47,14,61,33,94,13,10,5,76,18,112,24,123,81,5,42,66,2,0,2,0,0,12,2,0,3,16,0,14,0,1,5,44,1,2,50,27,0,14,148,18,18,31,10,50,41,50,21,7,3,24,68,35,36,75,0,0,0,4,11,3,32,17,37,1,0,0,1,0,1,5,0,72,75,84,32,1,71,6,29,0,0,26,164,86,84,22,63,134,98,22,88,137,7,2,116,56,19,48,5,36,38,18,14,27,133,150,96,66,23,70,138,0,15,1,0,1,0,33,36,0,27,0,22,10,1,10,84,0,2,60,69,1,42,26,12,1,3,0,3,3,25,7,89,56,57,187,10,91,35,48,74,0,53,0,121,7,1,25,38,2,2,52,72,4,0,2,7,0,0,0,18,15,4,1,10,29,1,2,46,71,0,10,65,18,0,10,24,9,50,39,87,44,71,117,6,0,112,46,1,18,47,80,63,4,134,5,108,41,29,86,5,3,125,141,144,41,209,41,19,13,6,1,0,0,100,16,123,83,93,15,57,0,0,10,4,55,8,50,172,16,33,22,133,53,43,133,22,92,21,75,125,54,187,178,67,68,0,80,0,76,2,32,12,0,0,5,40,54,32,0,49,14,1,5,72,32,46,27,105,89,3,67,23,14,178,74,75,121,49,0,0,0,0,8,3,0,5,0,42,1,71,88,16,69,148,48,144,118,12,144,166,32,37,85,0,0,0,9,5,12,38,68,19,172,14,10,1,2,65,14,8,33,8,0,2,2,36,106,11,65,95,21,27,52,22,1,0,15,5,12,58,24,0,4,0,18,44,13,0,39,13,52,26,100,20,9,6,79,21,102,5,129,87,4,43,83,3,1,2,0,0,9,3,0,4,20,0,16,0,1,5,48,2,2,46,30,0,8,131,18,20,29,11,42,43,56,22,8,2,23,69,40,34,51,0,0,0,5,11,3,37,18,36,0,0,0,1,0,1,5,0,66,53,80,31,2,75,6,28,0,0,26,162,86,87,26,67,152,69,18,74,116,3,2,114,58,19,44,6,34,38,19,18,47,127,154,94,62,19,69,131,0,17,1,0,1,0,34,43,0,33,0,29,15,2,11,112,1,2,79,63,1,30,29,12,1,2,0,2,4,24,9,79,57,52,168,8,95,39,30,76,0,50,0,112,4,0,34,37,2,0,59,71,6,0,1,9,0,0,1,20,12,4,0,10,29,2,1,45,76,0,11,65,17,0,4,36,0,35,47,76,56,67,102,2,0,106,47,1,22,45,80,59,0,86,2,116,58,32,68,3,4,140,125,114,33,201,22,32,11,4,1,0,0,93,18,119